Protein 6X07 (pdb70)

Nearest PDB structures (foldseek):
  6x07-assembly1_A  TM=1.002E+00  e=2.097E-75  Saccharomyces cerevisiae S288C
  7wot-assembly1_A  TM=8.980E-01  e=7.585E-64  Saccharomyces cerevisiae
  7wot-assembly1_M  TM=8.980E-01  e=8.504E-64  Saccharomyces cerevisiae
  8tj5-assembly1_S  TM=9.372E-01  e=3.210E-60  Saccharomyces cerevisiae
  8tj5-assembly1_T  TM=8.431E-01  e=2.715E-59  Saccharomyces cerevisiae

B-factor: mean 72.87, std 22.34, range [26.76, 149.74]

Organism: Saccharomyces cerevisiae (strain ATCC 204508 / S288c) (NCBI:txid559292)

GO terms:
  GO:0005643 nuclear pore (C, IDA)
  GO:0044612 nuclear pore linkers (C, IDA)
  GO:0044615 nuclear pore nuclear basket (C, IDA)
  GO:0017056 structural constituent of nuclear pore (F, IMP)
  GO:0006606 protein import into nucleus (P, IMP)
  GO:0006999 nuclear pore organization (P, IMP)
  GO:0000055 ribosomal large subunit export from nucleus (P, IMP)
  GO:0005515 protein binding (F, IPI)

Radius of gyration: 43.22 Å; Cα contacts (8 Å, |Δi|>4): 1009; chains: 2; bounding box: 65×72×136 Å

Solvent-accessible surface area: 33666 Å² total; per-residue (Å²): 149,37,61,0,64,103,68,139,80,45,70,59,39,0,88,82,13,6,55,11,0,70,88,21,0,36,17,54,63,78,143,50,149,55,51,8,5,77,66,1,12,73,65,7,61,101,45,107,50,92,96,42,46,12,2,36,33,0,4,113,1,2,50,39,4,41,120,41,107,60,68,42,18,76,12,0,19,102,13,0,23,98,52,19,44,50,101,1,64,130,86,178,119,61,30,76,12,0,80,40,20,3,68,86,43,7,49,113,102,108,152,46,57,117,31,85,77,21,50,55,46,148,44,34,4,2,0,0,2,0,1,5,0,4,4,5,32,22,28,171,64,0,25,92,8,0,57,120,18,42,101,76,8,81,71,58,17,77,39,0,15,70,5,0,105,27,8,16,98,55,103,86,53,22,19,75,82,71,72,12,78,126,0,34,65,30,2,68,127,102,9,96,86,46,185,66,23,4,17,0,36,40,0,0,2,6,5,7,6,33,0,25,4,102,48,56,54,8,98,49,0,27,106,45,48,33,12,37,1,0,0,12,1,22,0,14,36,122,80,138,45,22,83,65,61,142,151,34,147,8,18,33,99,55,0,30,93,58,0,85,80,77,12,72,104,132,6,90,100,12,17,0,4,0,1,2,5,0,11,25,18,44,72,0,1,79,38,0,56,105,53,27,64,12,20,0,1,1,0,0,0,1,0,6,44,42,93,24,111,124,180,9,10,51,3,0,16,100,7,0,102,36,0,15,128,64,23,18,124,21,0,0,6,0,3,3,0,2,18,36,70,86,19,140,60,6,42,60,86,2,39,76,18,4,78,70,1,0,30,76,14,76,67,11,61,45,0,0,2,86,18,15,95,113,15,62,80,100,62,3,12,8,50,89,19,52,87,17,12,71,46,112,81,67,104,31,10,81,51,2,1,23,45,2,0,109,91,0,38,136,70,51,58,72,86,38,0,4,28,0,8,10,3,2,105,38,26,18,7,0,0,8,13,1,1,55,21,1,0,72,22,3,34,68,35,92,35,113,95,83,32,59,24,147,141,64,66,31,76,75,14,22,2,41,8,0,96,41,1,12,85,24,1,28,143,62,86,48,22,9,134,63,5,4,75,55,6,51,92,15,0,90,37,0,15,77,5,2,41,1,6,49,32,35,85,86,134,83,38,131,89,0,18,73,62,1,92,153,17,101,18,7,1,16,74,72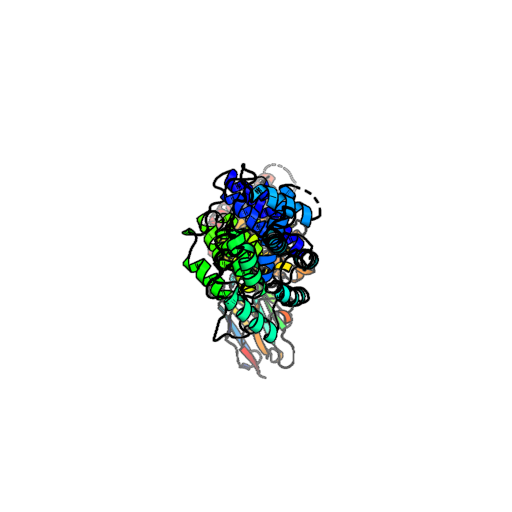,95,103,16,2,130,116,30,8,120,40,10,84,123,41,8,80,19,2,40,93,3,0,13,27,1,0,30,2,0,0,17,0,0,14,46,15,7,111,106,55,82,122,151,68,112,59,74,40,111,74,15,95,68,24,86,59,17,1,154,8,0,14,59,1,0,25,98,0,28,174,139,16,85,182,68,7,54,50,54,0,65,98,36,39,114,66,42,93,107,11,81,14,69,34,32,26,86,44,62,41,55,24,68,36,132,0,34,0,50,16,59,73,46,69,3,38,18,64,2,0,0,0,0,14,62,32,116,89,59,155,56,76,63,0,1,2,4,1,20,6,28,12,39,60,62,30,138,64,0,58,87,63,6,73,3,42,35,69,58,98,58,55,31,0,12,0,61,7,56,61,12,35,75,90,12,36,1,22,1,27,0,4,35,30,24,51,60,46,96,75,26,94,64,60,14,174,19,18,99,8,51,15,65,125

Foldseek 3Di:
DDFQVPDPVSVVVVVVLLVLLVVVLVCVVVVHDDDSLVSLLVVLVVDDDLVSVLLNVLSVLLVQCPPPPDDLLVSLLQSQLQVLLVVLVVVDVSLVSVQVVCQPPQADPVSHGVFALQDADPNGSLLSSLQNCVSNVNLVVSLVSCVVCLVPPPVLCNVVSVLSVQLSPDDQSAGDPVSLVVLLVSCVPDPVPHDSHDLSNNLVSCLSNVHPVVDQDSPSPQPDPSSSLNSLSSNADDPVPDPCVVVHHHHLVNVVVVLVVVPCVPQPSCNLVSCVSSLVQVVSLVVVVVPDLVSSLVSVLSCLLVLSDVDNQCSLLVVCVSCLQVPVLSNLSSLLSQCSNVDPCSLVSSLVSLLCSCLPNVPCCQAAFFADLLRDTDGHSVVVSVVSSPDPDVVSSLVSLVVSLVVCVVVVVLLSNLGSCSSNLVLQVNLVSLLQVLLCCLLPPDLLDQQDDPPDACRPRSLSVLVSSLVNACPPCVRVVNHDPVSNVSSVLSNLVNVLSVCLNVLVLVVSLVSLVVSVQAQLDAQCSLVVNLVCLVVDDPSVNSNVLVSLLSLLVSLLVVLVVCVVDDDVSVVVNVSSLRSLVSRLSSCVSCVVVYPVCSNVSSVVSNVSD/DAWAKDWADEEAAQAKIKIKIQDDDDQLLQFWKFKWWAAVPRGIDTAKIAGSVGDIDGDPVQPPFKDWGADNVRSMIMIIGGNDDQVRFGFMWMGTDDPDVVPPPDTYDTDGHGYDD

Structure (mmCIF, N/CA/C/O backbone):
data_6X07
#
_entry.id   6X07
#
_cell.length_a   48.126
_cell.length_b   79.653
_cell.length_c   283.515
_cell.angle_alpha   90.000
_cell.angle_beta   90.000
_cell.angle_gamma   90.000
#
_symmetry.space_group_name_H-M   'P 21 21 21'
#
loop_
_entity.id
_entity.type
_entity.pdbx_description
1 polymer 'Nucleoporin NIC96'
2 polymer VHH-SAN12
3 water water
#
loop_
_atom_site.group_PDB
_atom_site.id
_atom_site.type_symbol
_atom_site.label_atom_id
_atom_site.label_alt_id
_atom_site.label_comp_id
_atom_site.label_asym_id
_atom_site.label_entity_id
_atom_site.label_seq_id
_atom_site.pdbx_PDB_ins_code
_atom_site.Cartn_x
_atom_site.Cartn_y
_atom_site.Cartn_z
_atom_site.occupancy
_atom_site.B_iso_or_equiv
_atom_site.auth_seq_id
_atom_site.auth_comp_id
_atom_site.auth_asym_id
_atom_site.auth_atom_id
_atom_site.pdbx_PDB_model_num
ATOM 1 N N . ARG A 1 29 ? 8.33076 15.79711 72.73963 1.000 107.94343 199 ARG A N 1
ATOM 2 C CA . ARG A 1 29 ? 8.82179 17.15110 72.49262 1.000 114.21697 199 ARG A CA 1
ATOM 3 C C . ARG A 1 29 ? 7.68381 18.17012 72.59364 1.000 115.52721 199 ARG A C 1
ATOM 4 O O . ARG A 1 29 ? 7.87284 19.36412 72.34664 1.000 118.55692 199 ARG A O 1
ATOM 6 N N . LEU A 1 30 ? 6.50081 17.68615 72.95466 1.000 113.77372 200 LEU A N 1
ATOM 7 C CA . LEU A 1 30 ? 5.32483 18.53118 73.10568 1.000 110.56825 200 LEU A CA 1
ATOM 8 C C . LEU A 1 30 ? 5.26087 19.09918 74.52468 1.000 106.98299 200 LEU A C 1
ATOM 9 O O . LEU A 1 30 ? 5.49786 18.38318 75.49868 1.000 104.42628 200 LEU A O 1
ATOM 14 N N . ASN A 1 31 ? 4.95890 20.39619 74.63268 1.000 107.51583 201 ASN A N 1
ATOM 15 C CA . ASN A 1 31 ? 4.80793 21.07519 75.91969 1.000 103.14980 201 ASN A CA 1
ATOM 16 C C . ASN A 1 31 ? 3.44895 21.76122 75.93671 1.000 105.01486 201 ASN A C 1
ATOM 17 O O . ASN A 1 31 ? 3.27497 22.82223 75.32571 1.000 108.91592 201 ASN A O 1
ATOM 22 N N . VAL A 1 32 ? 2.49795 21.16325 76.65472 1.000 100.55271 202 VAL A N 1
ATOM 23 C CA . VAL A 1 32 ? 1.12096 21.63428 76.64874 1.000 99.55407 202 VAL A CA 1
ATOM 24 C C . VAL A 1 32 ? 0.96600 23.04528 77.21375 1.000 100.19625 202 VAL A C 1
ATOM 25 O O . VAL A 1 32 ? 0.03401 23.76530 76.83676 1.000 103.91020 202 VAL A O 1
ATOM 29 N N . ASN A 1 33 ? 1.87102 23.49026 78.07773 1.000 105.34142 203 ASN A N 1
ATOM 30 C CA . ASN A 1 33 ? 1.68607 24.76127 78.76073 1.000 105.12627 203 ASN A CA 1
ATOM 31 C C . ASN A 1 33 ? 2.29208 25.95125 78.01672 1.000 109.26920 203 ASN A C 1
ATOM 32 O O . ASN A 1 33 ? 2.32612 27.05225 78.57972 1.000 114.13370 203 ASN A O 1
ATOM 37 N N . GLU A 1 34 ? 2.74506 25.77424 76.76572 1.000 111.13666 204 GLU A N 1
ATOM 38 C CA . GLU A 1 34 ? 3.54207 26.81822 76.12170 1.000 113.48567 204 GLU A CA 1
ATOM 39 C C . GLU A 1 34 ? 2.71809 27.87624 75.40172 1.000 116.36744 204 GLU A C 1
ATOM 40 O O . GLU A 1 34 ? 3.30710 28.83923 74.91071 1.000 119.41823 204 GLU A O 1
ATOM 46 N N . ASN A 1 35 ? 1.39608 27.74027 75.32574 1.000 114.45660 205 ASN A N 1
ATOM 47 C CA . ASN A 1 35 ? 0.58110 28.86529 74.88075 1.000 117.51249 205 ASN A CA 1
ATOM 48 C C . ASN A 1 35 ? -0.88490 28.58133 75.16177 1.000 119.08708 205 ASN A C 1
ATOM 49 O O . ASN A 1 35 ? -1.29293 27.42633 75.31978 1.000 118.43147 205 ASN A O 1
ATOM 54 N N . ASN A 1 36 ? -1.66887 29.66634 75.20678 1.000 120.48709 206 ASN A N 1
ATOM 55 C CA . ASN A 1 36 ? -3.11387 29.58038 75.40881 1.000 122.43654 206 ASN A CA 1
ATOM 56 C C . ASN A 1 36 ? -3.75691 28.56239 74.47582 1.000 119.35410 206 ASN A C 1
ATOM 57 O O . ASN A 1 36 ? -4.53693 27.70941 74.91183 1.000 115.70949 206 ASN A O 1
ATOM 62 N N . ILE A 1 37 ? -3.44893 28.65438 73.17981 1.000 124.49187 207 ILE A N 1
ATOM 63 C CA . ILE A 1 37 ? -4.02497 27.73440 72.20182 1.000 123.95787 207 ILE A CA 1
ATOM 64 C C . ILE A 1 37 ? -3.65500 26.29939 72.54982 1.000 121.64375 207 ILE A C 1
ATOM 65 O O . ILE A 1 37 ? -4.52601 25.43941 72.71983 1.000 123.48964 207 ILE A O 1
ATOM 67 N N . LEU A 1 38 ? -2.35700 26.02636 72.68880 1.000 116.06206 208 LEU A N 1
ATOM 68 C CA . LEU A 1 38 ? -1.90003 24.68135 73.00679 1.000 113.33669 208 LEU A CA 1
ATOM 69 C C . LEU A 1 38 ? -2.27002 24.23536 74.41980 1.000 109.73172 208 LEU A C 1
ATOM 70 O O . LEU A 1 38 ? -2.22404 23.03036 74.68380 1.000 101.77453 208 LEU A O 1
ATOM 75 N N . ARG A 1 39 ? -2.68998 25.14637 75.31280 1.000 107.51404 209 ARG A N 1
ATOM 76 C CA . ARG A 1 39 ? -3.19197 24.76338 76.63281 1.000 106.86095 209 ARG A CA 1
ATOM 77 C C . ARG A 1 39 ? -4.71297 24.58542 76.66783 1.000 106.63165 209 ARG A C 1
ATOM 78 O O . ARG A 1 39 ? -5.21398 23.78143 77.46884 1.000 104.63929 209 ARG A O 1
ATOM 86 N N . GLU A 1 40 ? -5.45397 25.25943 75.77685 1.000 108.98109 210 GLU A N 1
ATOM 87 C CA . GLU A 1 40 ? -6.91797 25.19247 75.79687 1.000 109.59648 210 GLU A CA 1
ATOM 88 C C . GLU A 1 40 ? -7.45101 23.87548 75.22788 1.000 106.35372 210 GLU A C 1
ATOM 89 O O . GLU A 1 40 ? -8.45502 23.34150 75.71389 1.000 105.54668 210 GLU A O 1
ATOM 91 N N . LYS A 1 41 ? -6.82604 23.34046 74.18187 1.000 104.62705 211 LYS A N 1
ATOM 92 C CA . LYS A 1 41 ? -7.28108 22.04948 73.66388 1.000 101.52268 211 LYS A CA 1
ATOM 93 C C . LYS A 1 41 ? -6.90409 20.90947 74.60587 1.000 98.44645 211 LYS A C 1
ATOM 94 O O . LYS A 1 41 ? -7.65311 19.93148 74.72688 1.000 96.49801 211 LYS A O 1
ATOM 96 N N . PHE A 1 42 ? -5.76408 21.03044 75.29385 1.000 101.13204 212 PHE A N 1
ATOM 97 C CA . PHE A 1 42 ? -5.34609 19.99643 76.23485 1.000 95.34056 212 PHE A CA 1
ATOM 98 C C . PHE A 1 42 ? -6.41008 19.75846 77.29286 1.000 95.32749 212 PHE A C 1
ATOM 99 O O . PHE A 1 42 ? -6.81310 18.61647 77.53287 1.000 92.95048 212 PHE A O 1
ATOM 107 N N . GLU A 1 43 ? -6.89604 20.82447 77.92887 1.000 98.14412 213 GLU A N 1
ATOM 108 C CA . GLU A 1 43 ? -7.93803 20.62149 78.92789 1.000 99.79592 213 GLU A CA 1
ATOM 109 C C . GLU A 1 43 ? -9.24605 20.21252 78.26191 1.000 98.34940 213 GLU A C 1
ATOM 110 O O . GLU A 1 43 ? -9.98406 19.37454 78.79592 1.000 98.38937 213 GLU A O 1
ATOM 116 N N . ASN A 1 44 ? -9.53406 20.75753 77.07791 1.000 99.80890 214 ASN A N 1
ATOM 117 C CA . ASN A 1 44 ? -10.69808 20.28556 76.33593 1.000 99.49321 214 ASN A CA 1
ATOM 118 C C . ASN A 1 44 ? -10.57612 18.80755 76.00093 1.000 95.90771 214 ASN A C 1
ATOM 119 O O . ASN A 1 44 ? -11.55413 18.05958 76.11994 1.000 97.26899 214 ASN A O 1
ATOM 124 N N . TYR A 1 45 ? -9.38513 18.35653 75.59591 1.000 93.98628 215 TYR A N 1
ATOM 125 C CA . TYR A 1 45 ? -9.19217 16.92852 75.33791 1.000 90.68781 215 TYR A CA 1
ATOM 126 C C . TYR A 1 45 ? -9.18917 16.13252 76.63791 1.000 89.13579 215 TYR A C 1
ATOM 127 O O . TYR A 1 45 ? -9.83819 15.08454 76.74392 1.000 87.48955 215 TYR A O 1
ATOM 136 N N . ALA A 1 46 ? -8.45814 16.62150 77.64090 1.000 89.72048 216 ALA A N 1
ATOM 137 C CA . ALA A 1 46 ? -8.43314 15.95950 78.93590 1.000 88.42061 216 ALA A CA 1
ATOM 138 C C . ALA A 1 46 ? -9.82813 15.84854 79.53992 1.000 89.35570 216 ALA A C 1
ATOM 139 O O . ALA A 1 46 ? -10.12314 14.87554 80.23992 1.000 90.57907 216 ALA A O 1
ATOM 141 N N . ARG A 1 47 ? -10.70311 16.81956 79.27793 1.000 92.06466 217 ARG A N 1
ATOM 142 C CA . ARG A 1 47 ? -12.05211 16.72759 79.82295 1.000 93.17499 217 ARG A CA 1
ATOM 143 C C . ARG A 1 47 ? -12.86614 15.62961 79.13997 1.000 92.06769 217 ARG A C 1
ATOM 144 O O . ARG A 1 47 ? -13.70415 14.98963 79.78698 1.000 94.76913 217 ARG A O 1
ATOM 146 N N . ILE A 1 48 ? -12.64017 15.39260 77.84496 1.000 90.60823 218 ILE A N 1
ATOM 147 C CA . ILE A 1 48 ? -13.27021 14.24062 77.20697 1.000 92.13873 218 ILE A CA 1
ATOM 148 C C . ILE A 1 48 ? -12.71523 12.95660 77.78997 1.000 88.52090 218 ILE A C 1
ATOM 149 O O . ILE A 1 48 ? -13.46724 12.06562 78.20598 1.000 88.63688 218 ILE A O 1
ATOM 154 N N . VAL A 1 49 ? -11.38623 12.82357 77.78594 1.000 88.06769 219 VAL A N 1
ATOM 155 C CA . VAL A 1 49 ? -10.74225 11.68256 78.42493 1.000 89.75519 219 VAL A CA 1
ATOM 156 C C . VAL A 1 49 ? -11.28223 11.47757 79.83594 1.000 87.57217 219 VAL A C 1
ATOM 157 O O . VAL A 1 49 ? -11.47725 10.33458 80.27395 1.000 84.78885 219 VAL A O 1
ATOM 161 N N . PHE A 1 50 ? -11.60619 12.57358 80.53595 1.000 87.70673 220 PHE A N 1
ATOM 162 C CA . PHE A 1 50 ? -12.10117 12.47859 81.90896 1.000 91.15963 220 PHE A CA 1
ATOM 163 C C . PHE A 1 50 ? -13.49819 11.85863 81.96998 1.000 95.11781 220 PHE A C 1
ATOM 164 O O . PHE A 1 50 ? -13.75220 10.98263 82.80498 1.000 91.34191 220 PHE A O 1
ATOM 172 N N . GLN A 1 51 ? -14.43019 12.28265 81.10599 1.000 101.98001 221 GLN A N 1
ATOM 173 C CA . GLN A 1 51 ? -15.75020 11.67068 81.22501 1.000 103.01538 221 GLN A CA 1
ATOM 174 C C . GLN A 1 51 ? -15.79225 10.30768 80.55101 1.000 97.98600 221 GLN A C 1
ATOM 175 O O . GLN A 1 51 ? -16.67226 9.49570 80.86203 1.000 99.66556 221 GLN A O 1
ATOM 181 N N . PHE A 1 52 ? -14.84027 10.02866 79.65800 1.000 94.41354 222 PHE A N 1
ATOM 182 C CA . PHE A 1 52 ? -14.66131 8.66265 79.18000 1.000 92.68046 222 PHE A CA 1
ATOM 183 C C . PHE A 1 52 ? -14.36231 7.72364 80.34499 1.000 92.79641 222 PHE A C 1
ATOM 184 O O . PHE A 1 52 ? -14.99333 6.66966 80.49400 1.000 92.23164 222 PHE A O 1
ATOM 192 N N . ASN A 1 53 ? -13.38529 8.08562 81.17698 1.000 92.15408 223 ASN A N 1
ATOM 193 C CA . ASN A 1 53 ? -13.10429 7.28062 82.36297 1.000 89.99802 223 ASN A CA 1
ATOM 194 C C . ASN A 1 53 ? -14.32828 7.19765 83.25899 1.000 92.34681 223 ASN A C 1
ATOM 195 O O . ASN A 1 53 ? -14.61529 6.14065 83.83200 1.000 94.15917 223 ASN A O 1
ATOM 200 N N . ASN A 1 54 ? -15.07325 8.29566 83.37200 1.000 92.81912 224 ASN A N 1
ATOM 201 C CA . ASN A 1 54 ? -16.27624 8.29869 84.19402 1.000 90.96812 224 ASN A CA 1
ATOM 202 C C . ASN A 1 54 ? -17.28227 7.25771 83.71004 1.000 97.45321 224 ASN A C 1
ATOM 203 O O . ASN A 1 54 ? -17.82627 6.48673 84.50605 1.000 98.52512 224 ASN A O 1
ATOM 208 N N . SER A 1 55 ? -17.52629 7.19672 82.40204 1.000 98.85683 225 SER A N 1
ATOM 209 C CA . SER A 1 55 ? -18.45032 6.18374 81.90606 1.000 104.46037 225 SER A CA 1
ATOM 210 C C . SER A 1 55 ? -17.80735 4.79673 81.93505 1.000 105.63091 225 SER A C 1
ATOM 211 O O . SER A 1 55 ? -18.48337 3.80074 82.23206 1.000 108.24568 225 SER A O 1
ATOM 214 N N . ARG A 1 56 ? -16.50436 4.71370 81.62403 1.000 99.67138 226 ARG A N 1
ATOM 215 C CA . ARG A 1 56 ? -15.74239 3.48568 81.85202 1.000 97.84895 226 ARG A CA 1
ATOM 216 C C . ARG A 1 56 ? -16.04938 2.89369 83.22202 1.000 103.99471 226 ARG A C 1
ATOM 217 O O . ARG A 1 56 ? -16.40940 1.71769 83.34203 1.000 107.98764 226 ARG A O 1
ATOM 225 N N . GLN A 1 57 ? -15.88434 3.69768 84.27702 1.000 105.20063 227 GLN A N 1
ATOM 226 C CA . GLN A 1 57 ? -16.15833 3.23169 85.63302 1.000 110.00060 227 GLN A CA 1
ATOM 227 C C . GLN A 1 57 ? -17.65034 2.99872 85.83505 1.000 111.95873 227 GLN A C 1
ATOM 228 O O . GLN A 1 57 ? -18.06535 1.93473 86.30905 1.000 110.84627 227 GLN A O 1
ATOM 234 N N . ALA A 1 58 ? -18.47932 3.97974 85.45906 1.000 111.29983 228 ALA A N 1
ATOM 235 C CA . ALA A 1 58 ? -19.93132 3.89478 85.59608 1.000 112.87545 228 ALA A CA 1
ATOM 236 C C . ALA A 1 58 ? -20.57236 2.92079 84.61509 1.000 115.90786 228 ALA A C 1
ATOM 237 O O . ALA A 1 58 ? -21.80736 2.84982 84.57511 1.000 120.00650 228 ALA A O 1
ATOM 239 N N . ASN A 1 59 ? -19.78239 2.19177 83.82208 1.000 116.49598 229 ASN A N 1
ATOM 240 C CA . ASN A 1 59 ? -20.29342 1.17379 82.90309 1.000 118.78854 229 ASN A CA 1
ATOM 241 C C . ASN A 1 59 ? -21.25343 1.77581 81.88310 1.000 121.14913 229 ASN A C 1
ATOM 242 O O . ASN A 1 59 ? -22.23145 1.13583 81.49212 1.000 123.73809 229 ASN A O 1
ATOM 247 N N . GLY A 1 60 ? -20.96740 2.99980 81.44510 1.000 121.62516 230 GLY A N 1
ATOM 248 C CA . GLY A 1 60 ? -21.91740 3.81182 80.71011 1.000 124.03906 230 GLY A CA 1
ATOM 249 C C . GLY A 1 60 ? -21.80442 3.70982 79.20311 1.000 125.08472 230 GLY A C 1
ATOM 250 O O . GLY A 1 60 ? -21.23345 2.76781 78.65010 1.000 124.23400 230 GLY A O 1
ATOM 251 N N . ASN A 1 61 ? -22.33741 4.73983 78.53312 1.000 129.91236 231 ASN A N 1
ATOM 252 C CA . ASN A 1 61 ? -22.61443 4.71784 77.09912 1.000 128.87279 231 ASN A CA 1
ATOM 253 C C . ASN A 1 61 ? -21.80842 5.75982 76.33011 1.000 126.22682 231 ASN A C 1
ATOM 254 O O . ASN A 1 61 ? -21.94444 5.86082 75.10611 1.000 128.65647 231 ASN A O 1
ATOM 259 N N . PHE A 1 62 ? -20.95839 6.50380 77.03010 1.000 119.26068 232 PHE A N 1
ATOM 260 C CA . PHE A 1 62 ? -20.22337 7.61878 76.45109 1.000 111.89579 232 PHE A CA 1
ATOM 261 C C . PHE A 1 62 ? -19.47540 7.17376 75.20207 1.000 107.10900 232 PHE A C 1
ATOM 262 O O . PHE A 1 62 ? -18.93943 6.06375 75.14307 1.000 107.38003 232 PHE A O 1
ATOM 270 N N . ASP A 1 63 ? -19.48140 8.01876 74.17707 1.000 105.12124 233 ASP A N 1
ATOM 271 C CA . ASP A 1 63 ? -18.77743 7.70675 72.93806 1.000 99.89889 233 ASP A CA 1
ATOM 272 C C . ASP A 1 63 ? -17.80041 8.82672 72.61805 1.000 93.52497 233 ASP A C 1
ATOM 273 O O . ASP A 1 63 ? -18.20239 9.93273 72.23905 1.000 93.09047 233 ASP A O 1
ATOM 278 N N . ILE A 1 64 ? -16.51741 8.50169 72.73303 1.000 91.53367 234 ILE A N 1
ATOM 279 C CA . ILE A 1 64 ? -15.45239 9.48067 72.59101 1.000 90.80706 234 ILE A CA 1
ATOM 280 C C . ILE A 1 64 ? -15.40940 10.04067 71.17701 1.000 92.49289 234 ILE A C 1
ATOM 281 O O . ILE A 1 64 ? -15.15438 11.23666 70.97700 1.000 91.00573 234 ILE A O 1
ATOM 286 N N . ALA A 1 65 ? -15.66544 9.19367 70.17201 1.000 95.71529 235 ALA A N 1
ATOM 287 C CA . ALA A 1 65 ? -15.57445 9.65067 68.79301 1.000 89.88328 235 ALA A CA 1
ATOM 288 C C . ALA A 1 65 ? -16.48442 10.84469 68.56703 1.000 92.24099 235 ALA A C 1
ATOM 289 O O . ALA A 1 65 ? -16.05441 11.87868 68.03902 1.000 91.28159 235 ALA A O 1
ATOM 291 N N . ASN A 1 66 ? -17.74142 10.73672 68.99705 1.000 90.99612 236 ASN A N 1
ATOM 292 C CA . ASN A 1 66 ? -18.66240 11.81774 68.70106 1.000 96.64251 236 ASN A CA 1
ATOM 293 C C . ASN A 1 66 ? -18.37436 13.04973 69.53505 1.000 99.21314 236 ASN A C 1
ATOM 294 O O . ASN A 1 66 ? -18.77034 14.15374 69.14406 1.000 100.80284 236 ASN A O 1
ATOM 299 N N . GLU A 1 67 ? -17.66634 12.89572 70.65504 1.000 97.25084 237 GLU A N 1
ATOM 300 C CA . GLU A 1 67 ? -17.19830 14.06871 71.38104 1.000 98.70941 237 GLU A CA 1
ATOM 301 C C . GLU A 1 67 ? -16.09630 14.78068 70.60502 1.000 97.11236 237 GLU A C 1
ATOM 302 O O . GLU A 1 67 ? -16.11227 16.00768 70.46702 1.000 99.06597 237 GLU A O 1
ATOM 308 N N . PHE A 1 68 ? -15.14032 14.02366 70.06400 1.000 94.25027 238 PHE A N 1
ATOM 309 C CA . PHE A 1 68 ? -14.13232 14.64063 69.21299 1.000 93.34269 238 PHE A CA 1
ATOM 310 C C . PHE A 1 68 ? -14.73633 15.09965 67.89700 1.000 100.19339 238 PHE A C 1
ATOM 311 O O . PHE A 1 68 ? -14.24932 16.06264 67.29299 1.000 101.32820 238 PHE A O 1
ATOM 319 N N . ILE A 1 69 ? -15.78336 14.41467 67.43401 1.000 97.99292 239 ILE A N 1
ATOM 320 C CA . ILE A 1 69 ? -16.50536 14.87869 66.25802 1.000 105.69686 239 ILE A CA 1
ATOM 321 C C . ILE A 1 69 ? -17.07933 16.27070 66.51103 1.000 109.83702 239 ILE A C 1
ATOM 322 O O . ILE A 1 69 ? -16.97032 17.16570 65.66303 1.000 108.26346 239 ILE A O 1
ATOM 324 N N . SER A 1 70 ? -17.66130 16.48372 67.69804 1.000 111.10298 240 SER A N 1
ATOM 325 C CA . SER A 1 70 ? -18.24427 17.77973 68.04305 1.000 113.10649 240 SER A CA 1
ATOM 326 C C . SER A 1 70 ? -17.18324 18.87371 68.10903 1.000 114.52224 240 SER A C 1
ATOM 327 O O . SER A 1 70 ? -17.37722 19.96671 67.56504 1.000 120.40684 240 SER A O 1
ATOM 330 N N . ILE A 1 71 ? -16.05824 18.60368 68.76702 1.000 110.01756 241 ILE A N 1
ATOM 331 C CA . ILE A 1 71 ? -15.03821 19.62966 68.93400 1.000 109.87952 241 ILE A CA 1
ATOM 332 C C . ILE A 1 71 ? -14.27922 19.87164 67.63099 1.000 112.01178 241 ILE A C 1
ATOM 333 O O . ILE A 1 71 ? -13.94720 21.01463 67.29898 1.000 117.37183 241 ILE A O 1
ATOM 338 N N . LEU A 1 72 ? -14.01526 18.81763 66.85298 1.000 112.00312 242 LEU A N 1
ATOM 339 C CA . LEU A 1 72 ? -13.18628 18.98961 65.66197 1.000 112.56390 242 LEU A CA 1
ATOM 340 C C . LEU A 1 72 ? -13.93128 19.62563 64.49198 1.000 116.76567 242 LEU A C 1
ATOM 341 O O . LEU A 1 72 ? -13.28928 20.17961 63.59097 1.000 116.42541 242 LEU A O 1
ATOM 346 N N . SER A 1 73 ? -15.26328 19.55866 64.48200 1.000 117.45985 243 SER A N 1
ATOM 347 C CA . SER A 1 73 ? -16.01829 20.11368 63.36301 1.000 119.74379 243 SER A CA 1
ATOM 348 C C . SER A 1 73 ? -15.95325 21.63868 63.34501 1.000 131.19833 243 SER A C 1
ATOM 349 O O . SER A 1 73 ? -15.90825 22.25067 62.26901 1.000 137.35995 243 SER A O 1
ATOM 352 N N . SER A 1 74 ? -15.94722 22.26868 64.52401 1.000 133.73724 244 SER A N 1
ATOM 353 C CA . SER A 1 74 ? -15.91618 23.72767 64.58801 1.000 141.77200 244 SER A CA 1
ATOM 354 C C . SER A 1 74 ? -14.58018 24.28064 64.10099 1.000 146.33729 244 SER A C 1
ATOM 355 O O . SER A 1 74 ? -14.54517 25.25664 63.34199 1.000 149.73516 244 SER A O 1
ATOM 358 N N . ALA A 1 75 ? -13.47218 23.67762 64.53197 1.000 143.13513 245 ALA A N 1
ATOM 359 C CA . ALA A 1 75 ? -12.15718 24.07959 64.06195 1.000 138.65967 245 ALA A CA 1
ATOM 360 C C . ALA A 1 75 ? -12.02921 23.79058 62.57195 1.000 139.05465 245 ALA A C 1
ATOM 361 O O . ALA A 1 75 ? -12.89024 23.15360 61.95996 1.000 144.22227 245 ALA A O 1
ATOM 363 N N . ASN A 1 76 ? -10.93421 24.26456 61.97493 1.000 132.24565 246 ASN A N 1
ATOM 364 C CA . ASN A 1 76 ? -10.59524 23.82355 60.62693 1.000 130.35444 246 ASN A CA 1
ATOM 365 C C . ASN A 1 76 ? -9.14624 24.09851 60.24390 1.000 125.51506 246 ASN A C 1
ATOM 366 O O . ASN A 1 76 ? -8.28322 24.29149 61.10789 1.000 119.75198 246 ASN A O 1
ATOM 371 N N . GLY A 1 77 ? -8.89726 24.14551 58.93890 1.000 126.79234 247 GLY A N 1
ATOM 372 C CA . GLY A 1 77 ? -7.63028 23.77348 58.35288 1.000 118.89838 247 GLY A CA 1
ATOM 373 C C . GLY A 1 77 ? -7.68032 22.35548 57.81188 1.000 113.39764 247 GLY A C 1
ATOM 374 O O . GLY A 1 77 ? -8.58733 21.57350 58.11490 1.000 110.03899 247 GLY A O 1
ATOM 375 N N . THR A 1 78 ? -6.68434 22.00845 56.99487 1.000 114.16954 248 THR A N 1
ATOM 376 C CA . THR A 1 78 ? -6.74838 20.72946 56.29287 1.000 112.00190 248 THR A CA 1
ATOM 377 C C . THR A 1 78 ? -6.55540 19.55545 57.25187 1.000 103.07096 248 THR A C 1
ATOM 378 O O . THR A 1 78 ? -7.32042 18.58347 57.21588 1.000 98.73343 248 THR A O 1
ATOM 382 N N . ARG A 1 79 ? -5.54738 19.62843 58.12885 1.000 103.97076 249 ARG A N 1
ATOM 383 C CA . ARG A 1 79 ? -5.31539 18.53142 59.06585 1.000 100.22715 249 ARG A CA 1
ATOM 384 C C . ARG A 1 79 ? -6.50938 18.31045 59.98187 1.000 95.70439 249 ARG A C 1
ATOM 385 O O . ARG A 1 79 ? -6.82740 17.16746 60.31487 1.000 95.46603 249 ARG A O 1
ATOM 393 N N . ASN A 1 80 ? -7.19935 19.37647 60.37888 1.000 99.12945 250 ASN A N 1
ATOM 394 C CA . ASN A 1 80 ? -8.36234 19.19850 61.23989 1.000 97.77739 250 ASN A CA 1
ATOM 395 C C . ASN A 1 80 ? -9.47937 18.45652 60.50791 1.000 98.46420 250 ASN A C 1
ATOM 396 O O . ASN A 1 80 ? -10.04938 17.49854 61.04292 1.000 94.49616 250 ASN A O 1
ATOM 401 N N . ALA A 1 81 ? -9.79338 18.86853 59.27492 1.000 97.02314 251 ALA A N 1
ATOM 402 C CA . ALA A 1 81 ? -10.74741 18.10755 58.46893 1.000 96.38542 251 ALA A CA 1
ATOM 403 C C . ALA A 1 81 ? -10.29445 16.65654 58.31893 1.000 92.86637 251 ALA A C 1
ATOM 404 O O . ALA A 1 81 ? -11.07547 15.71856 58.51394 1.000 90.95792 251 ALA A O 1
ATOM 406 N N . GLN A 1 82 ? -9.02446 16.46351 57.96891 1.000 90.57925 252 GLN A N 1
ATOM 407 C CA . GLN A 1 82 ? -8.41249 15.14450 57.98890 1.000 89.01051 252 GLN A CA 1
ATOM 408 C C . GLN A 1 82 ? -8.70948 14.41150 59.29590 1.000 89.69105 252 GLN A C 1
ATOM 409 O O . GLN A 1 82 ? -9.27051 13.30752 59.29591 1.000 82.65088 252 GLN A O 1
ATOM 415 N N . LEU A 1 83 ? -8.35445 15.02950 60.43190 1.000 89.99803 253 LEU A N 1
ATOM 416 C CA . LEU A 1 83 ? -8.60445 14.40750 61.72690 1.000 89.19981 253 LEU A CA 1
ATOM 417 C C . LEU A 1 83 ? -10.09745 14.23554 61.97292 1.000 88.80479 253 LEU A C 1
ATOM 418 O O . LEU A 1 83 ? -10.53646 13.20355 62.49193 1.000 85.47635 253 LEU A O 1
ATOM 423 N N . LEU A 1 84 ? -10.89543 15.22856 61.57894 1.000 90.49943 254 LEU A N 1
ATOM 424 C CA . LEU A 1 84 ? -12.33843 15.14759 61.78296 1.000 90.07097 254 LEU A CA 1
ATOM 425 C C . LEU A 1 84 ? -12.94147 13.94860 61.05097 1.000 86.51344 254 LEU A C 1
ATOM 426 O O . LEU A 1 84 ? -13.76448 13.21462 61.61398 1.000 87.39667 254 LEU A O 1
ATOM 431 N N . GLU A 1 85 ? -12.55349 13.73259 59.79196 1.000 85.19047 255 GLU A N 1
ATOM 432 C CA . GLU A 1 85 ? -13.09553 12.58361 59.07597 1.000 81.14844 255 GLU A CA 1
ATOM 433 C C . GLU A 1 85 ? -12.59855 11.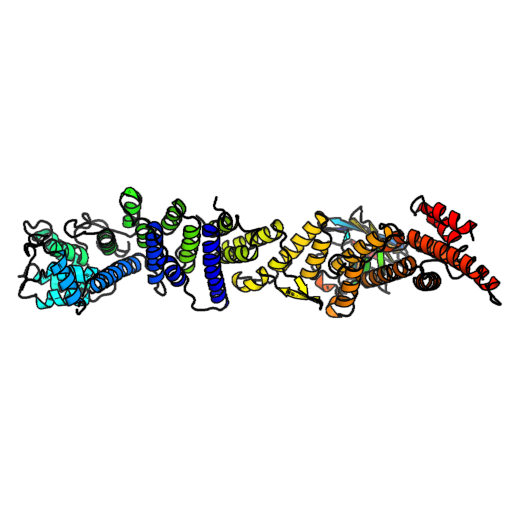27559 59.67496 1.000 80.90786 255 GLU A C 1
ATOM 434 O O . GLU A 1 85 ? -13.34258 10.28661 59.70898 1.000 80.34105 255 GLU A O 1
ATOM 440 N N . SER A 1 86 ? -11.36255 11.25357 60.17094 1.000 80.65502 256 SER A N 1
ATOM 441 C CA . SER A 1 86 ? -10.83056 10.04455 60.79594 1.000 81.42431 256 SER A CA 1
ATOM 442 C C . SER A 1 86 ? -11.65455 9.61957 62.01095 1.000 80.57338 256 SER A C 1
ATOM 443 O O . SER A 1 86 ? -11.84158 8.41858 62.25095 1.000 80.59555 256 SER A O 1
ATOM 446 N N . TRP A 1 87 ? -12.13752 10.58059 62.80596 1.000 81.65171 257 TRP A N 1
ATOM 447 C CA . TRP A 1 87 ? -13.00851 10.23961 63.92797 1.000 80.26661 257 TRP A CA 1
ATOM 448 C C . TRP A 1 87 ? -14.37253 9.77264 63.44199 1.000 80.56766 257 TRP A C 1
ATOM 449 O O . TRP A 1 87 ? -14.98254 8.88365 64.05300 1.000 77.03909 257 TRP A O 1
ATOM 460 N N . LYS A 1 88 ? -14.88253 10.37365 62.35700 1.000 78.45754 258 LYS A N 1
ATOM 461 C CA . LYS A 1 88 ? -16.11855 9.87168 61.76902 1.000 82.37174 258 LYS A CA 1
ATOM 462 C C . LYS A 1 88 ? -15.92959 8.45867 61.24002 1.000 80.73933 258 LYS A C 1
ATOM 463 O O . LYS A 1 88 ? -16.87361 7.65870 61.23803 1.000 79.04000 258 LYS A O 1
ATOM 469 N N . ILE A 1 89 ? -14.71261 8.12464 60.81300 1.000 78.16116 259 ILE A N 1
ATOM 470 C CA . ILE A 1 89 ? -14.42465 6.73464 60.48099 1.000 77.38462 259 ILE A CA 1
ATOM 471 C C . ILE A 1 89 ? -14.49865 5.87364 61.74200 1.000 77.07507 259 ILE A C 1
ATOM 472 O O . ILE A 1 89 ? -15.20267 4.85866 61.77501 1.000 71.00063 259 ILE A O 1
ATOM 477 N N . LEU A 1 90 ? -13.82762 6.29162 62.82099 1.000 78.11110 260 LEU A N 1
ATOM 478 C CA . LEU A 1 90 ? -13.91262 5.51363 64.05599 1.000 73.40203 260 LEU A CA 1
ATOM 479 C C . LEU A 1 90 ? -15.35661 5.42466 64.55501 1.000 74.78412 260 LEU A C 1
ATOM 480 O O . LEU A 1 90 ? -15.79363 4.36267 65.00702 1.000 75.40604 260 LEU A O 1
ATOM 485 N N . GLU A 1 91 ? -16.12559 6.51168 64.43402 1.000 75.57472 261 GLU A N 1
ATOM 486 C CA . GLU A 1 91 ? -17.51058 6.49671 64.90904 1.000 81.22573 261 GLU A CA 1
ATOM 487 C C . GLU A 1 91 ? -18.36162 5.47273 64.16206 1.000 83.38474 261 GLU A C 1
ATOM 488 O O . GLU A 1 91 ? -19.14963 4.74475 64.77607 1.000 82.40777 261 GLU A O 1
ATOM 494 N N . SER A 1 92 ? -18.17264 5.34273 62.86105 1.000 82.51431 262 SER A N 1
ATOM 495 C CA . SER A 1 92 ? -18.97068 4.38975 62.10407 1.000 81.99877 262 SER A CA 1
ATOM 496 C C . SER A 1 92 ? -18.71870 2.96774 62.52006 1.000 84.69385 262 SER A C 1
ATOM 497 O O . SER A 1 92 ? -19.55873 2.12076 62.40408 1.000 85.27591 262 SER A O 1
ATOM 500 N N . MET A 1 93 ? -17.53070 2.71771 63.01105 1.000 83.94908 263 MET A N 1
ATOM 501 C CA . MET A 1 93 ? -17.16273 1.40570 63.45704 1.000 85.73555 263 MET A CA 1
ATOM 502 C C . MET A 1 93 ? -17.89172 0.95472 64.71105 1.000 94.74635 263 MET A C 1
ATOM 503 O O . MET A 1 93 ? -18.09474 -0.21727 64.91906 1.000 99.72159 263 MET A O 1
ATOM 508 N N . LYS A 1 94 ? -18.28768 1.89073 65.55106 1.000 94.24506 264 LYS A N 1
ATOM 509 C CA . LYS A 1 94 ? -18.97767 1.58775 66.79307 1.000 101.06301 264 LYS A CA 1
ATOM 510 C C . LYS A 1 94 ? -20.14669 0.63978 66.67009 1.000 106.95139 264 LYS A C 1
ATOM 511 O O . LYS A 1 94 ? -20.93471 0.71279 65.75310 1.000 107.48501 264 LYS A O 1
ATOM 513 N N . SER A 1 95 ? -20.18270 -0.28622 67.61109 1.000 121.19378 265 SER A N 1
ATOM 514 C CA . SER A 1 95 ? -21.20572 -1.30920 67.76111 1.000 116.35246 265 SER A CA 1
ATOM 515 C C . SER A 1 95 ? -21.31576 -2.24720 66.61011 1.000 116.35496 265 SER A C 1
ATOM 516 O O . SER A 1 95 ? -22.38178 -2.74417 66.32112 1.000 121.21408 265 SER A O 1
ATOM 518 N N . LYS A 1 96 ? -20.19878 -2.51622 65.97809 1.000 114.70185 266 LYS A N 1
ATOM 519 C CA . LYS A 1 96 ? -20.17182 -3.41822 64.87209 1.000 115.91599 266 LYS A CA 1
ATOM 520 C C . LYS A 1 96 ? -19.14284 -4.43625 65.21507 1.000 118.01875 266 LYS A C 1
ATOM 521 O O . LYS A 1 96 ? -18.10582 -4.08327 65.73306 1.000 113.88838 266 LYS A O 1
ATOM 523 N N . ASP A 1 97 ? -19.40187 -5.70824 64.96308 1.000 128.43379 267 ASP A N 1
ATOM 524 C CA . ASP A 1 97 ? -18.35889 -6.69527 65.23006 1.000 123.88920 267 ASP A CA 1
ATOM 525 C C . ASP A 1 97 ? -17.37190 -6.31729 64.14605 1.000 121.52196 267 ASP A C 1
ATOM 526 O O . ASP A 1 97 ? -17.73691 -6.28228 62.99205 1.000 128.99117 267 ASP A O 1
ATOM 528 N N . ILE A 1 98 ? -16.12189 -6.07432 64.48803 1.000 102.61005 268 ILE A N 1
ATOM 529 C CA . ILE A 1 98 ? -15.21189 -5.53734 63.48901 1.000 96.34883 268 ILE A CA 1
ATOM 530 C C . ILE A 1 98 ? -14.46192 -6.33136 62.44700 1.000 89.33907 268 ILE A C 1
ATOM 531 O O . ILE A 1 98 ? -13.42893 -6.86038 62.73398 1.000 85.05403 268 ILE A O 1
ATOM 536 N N . ASN A 1 99 ? -14.95094 -6.30635 61.21901 1.000 79.06944 269 ASN A N 1
ATOM 537 C CA . ASN A 1 99 ? -14.26797 -6.91437 60.10700 1.000 71.00738 269 ASN A CA 1
ATOM 538 C C . ASN A 1 99 ? -13.70996 -5.72738 59.40299 1.000 69.92658 269 ASN A C 1
ATOM 539 O O . ASN A 1 99 ? -14.43894 -4.89236 58.99000 1.000 64.81972 269 ASN A O 1
ATOM 544 N N . ILE A 1 100 ? -12.41196 -5.65041 59.29397 1.000 66.83894 270 ILE A N 1
ATOM 545 C CA . ILE A 1 100 ? -11.79794 -4.53542 58.66696 1.000 66.09636 270 ILE A CA 1
ATOM 546 C C . ILE A 1 100 ? -12.30296 -4.22141 57.26597 1.000 67.54579 270 ILE A C 1
ATOM 547 O O . ILE A 1 100 ? -12.67193 -3.13440 56.97097 1.000 56.27597 270 ILE A O 1
ATOM 552 N N . VAL A 1 101 ? -12.35299 -5.21241 56.41297 1.000 62.40961 271 VAL A N 1
ATOM 553 C CA . VAL A 1 101 ? -12.81301 -4.96840 55.05297 1.000 61.21893 271 VAL A CA 1
ATOM 554 C C . VAL A 1 101 ? -14.26000 -4.48837 55.05100 1.000 63.03191 271 VAL A C 1
ATOM 555 O O . VAL A 1 101 ? -14.61099 -3.54436 54.32800 1.000 60.96373 271 VAL A O 1
ATOM 559 N N . GLU A 1 102 ? -15.11700 -5.09635 55.86601 1.000 61.89321 272 GLU A N 1
ATOM 560 C CA . GLU A 1 102 ? -16.52999 -4.74431 55.81703 1.000 65.24387 272 GLU A CA 1
ATOM 561 C C . GLU A 1 102 ? -16.76695 -3.31731 56.28904 1.000 67.94191 272 GLU A C 1
ATOM 562 O O . GLU A 1 102 ? -17.41094 -2.53229 55.58805 1.000 66.26218 272 GLU A O 1
ATOM 568 N N . VAL A 1 103 ? -16.24392 -2.94732 57.46403 1.000 66.51867 273 VAL A N 1
ATOM 569 C CA . VAL A 1 103 ? -16.48688 -1.59231 57.95503 1.000 65.22408 273 VAL A CA 1
ATOM 570 C C . VAL A 1 103 ? -15.89487 -0.56133 56.99902 1.000 63.68506 273 VAL A C 1
ATOM 571 O O . VAL A 1 103 ? -16.44385 0.53068 56.83803 1.000 62.80406 273 VAL A O 1
ATOM 575 N N . GLY A 1 104 ? -14.76289 -0.87536 56.37400 1.000 64.38963 274 GLY A N 1
ATOM 576 C CA . GLY A 1 104 ? -14.17688 0.05363 55.42599 1.000 62.59449 274 GLY A CA 1
ATOM 577 C C . GLY A 1 104 ? -15.08790 0.30565 54.23801 1.000 65.10535 274 GLY A C 1
ATOM 578 O O . GLY A 1 104 ? -15.26888 1.44566 53.80701 1.000 65.17243 274 GLY A O 1
ATOM 579 N N . LYS A 1 105 ? -15.68493 -0.75934 53.70302 1.000 64.37011 275 LYS A N 1
ATOM 580 C CA . LYS A 1 105 ? -16.61594 -0.60331 52.59003 1.000 67.26096 275 LYS A CA 1
ATOM 581 C C . LYS A 1 105 ? -17.87092 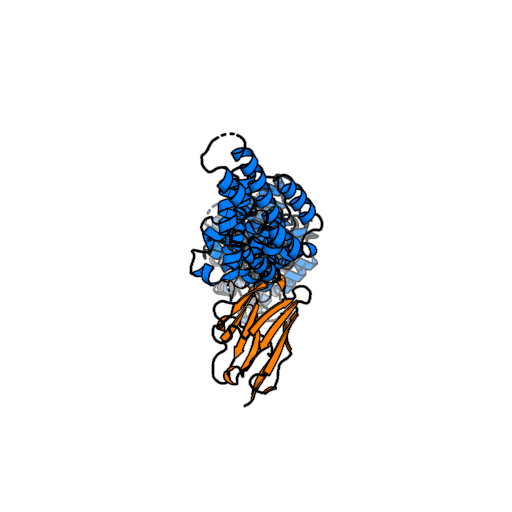0.12572 53.03505 1.000 69.99630 275 LYS A C 1
ATOM 582 O O . LYS A 1 105 ? -18.37591 0.99673 52.31806 1.000 67.47078 275 LYS A O 1
ATOM 588 N N . GLN A 1 106 ? -18.39491 -0.21827 54.21506 1.000 64.56387 276 GLN A N 1
ATOM 589 C CA . GLN A 1 106 ? -19.58789 0.45576 54.70208 1.000 68.51226 276 GLN A CA 1
ATOM 590 C C . GLN A 1 106 ? -19.33185 1.94675 54.86607 1.000 69.72082 276 GLN A C 1
ATOM 591 O O . GLN A 1 106 ? -20.23183 2.76777 54.63909 1.000 67.91133 276 GLN A O 1
ATOM 597 N N . TYR A 1 107 ? -18.11683 2.32172 55.27005 1.000 68.96101 277 TYR A N 1
ATOM 598 C CA . TYR A 1 107 ? -17.84680 3.73672 55.47105 1.000 70.46555 277 TYR A CA 1
ATOM 599 C C . TYR A 1 107 ? -17.89880 4.47172 54.14505 1.000 70.87005 277 TYR A C 1
ATOM 600 O O . TYR A 1 107 ? -18.60878 5.47273 54.00406 1.000 71.64753 277 TYR A O 1
ATOM 609 N N . LEU A 1 108 ? -17.16583 3.96470 53.15504 1.000 71.44471 278 LEU A N 1
ATOM 610 C CA . LEU A 1 108 ? -17.08883 4.62170 51.85704 1.000 68.66279 278 LEU A CA 1
ATOM 611 C C . LEU A 1 108 ? -18.43484 4.64373 51.14506 1.000 69.46342 278 LEU A C 1
ATOM 612 O O . LEU A 1 108 ? -18.74083 5.61174 50.44106 1.000 69.38750 278 LEU A O 1
ATOM 617 N N . GLU A 1 109 ? -19.25786 3.60975 51.32807 1.000 66.97559 279 GLU A N 1
ATOM 618 C CA . GLU A 1 109 ? -20.57887 3.60678 50.70409 1.000 65.69446 279 GLU A CA 1
ATOM 619 C C . GLU A 1 109 ? -21.48984 4.64680 51.34511 1.000 72.70028 279 GLU A C 1
ATOM 620 O O . GLU A 1 109 ? -22.07083 5.48781 50.64712 1.000 72.91947 279 GLU A O 1
ATOM 626 N N . GLN A 1 110 ? -21.62282 4.60980 52.68211 1.000 72.15321 280 GLN A N 1
ATOM 627 C CA . GLN A 1 110 ? -22.48979 5.56682 53.36512 1.000 74.75808 280 GLN A CA 1
ATOM 628 C C . GLN A 1 110 ? -22.03076 7.00381 53.12411 1.000 75.53984 280 GLN A C 1
ATOM 629 O O . GLN A 1 110 ? -22.85874 7.92683 53.09013 1.000 77.39926 280 GLN A O 1
ATOM 635 N N . GLN A 1 111 ? -20.72975 7.22378 52.94109 1.000 75.20491 281 GLN A N 1
ATOM 636 C CA . GLN A 1 111 ? -20.27673 8.57377 52.65009 1.000 75.52711 281 GLN A CA 1
ATOM 637 C C . GLN A 1 111 ? -20.75774 9.01078 51.27409 1.000 78.20527 281 GLN A C 1
ATOM 638 O O . GLN A 1 111 ? -21.24671 10.13379 51.09810 1.000 80.18137 281 GLN A O 1
ATOM 644 N N . PHE A 1 112 ? -20.62677 8.12978 50.28009 1.000 78.70269 282 PHE A N 1
ATOM 645 C CA . PHE A 1 112 ? -21.07479 8.47179 48.93710 1.000 75.10545 282 PHE A CA 1
ATOM 646 C C . PHE A 1 112 ? -22.57778 8.70283 48.91512 1.000 78.01080 282 PHE A C 1
ATOM 647 O O . PHE A 1 112 ? -23.05777 9.68484 48.33513 1.000 81.45454 282 PHE A O 1
ATOM 655 N N . LEU A 1 113 ? -23.33479 7.80984 49.55813 1.000 75.48320 283 LEU A N 1
ATOM 656 C CA . LEU A 1 113 ? -24.78479 7.96588 49.61716 1.000 80.82129 283 LEU A CA 1
ATOM 657 C C . LEU A 1 113 ? -25.17475 9.32289 50.20316 1.000 84.11285 283 LEU A C 1
ATOM 658 O O . LEU A 1 113 ? -26.02574 10.03191 49.65318 1.000 87.68383 283 LEU A O 1
ATOM 663 N N . GLN A 1 114 ? -24.54572 9.70887 51.31815 1.000 85.10814 284 GLN A N 1
ATOM 664 C CA . GLN A 1 114 ? -24.82768 11.01588 51.91116 1.000 86.52973 284 GLN A CA 1
ATOM 665 C C . GLN A 1 114 ? -24.32067 12.14387 51.02615 1.000 90.29814 284 GLN A C 1
ATOM 666 O O . GLN A 1 114 ? -24.91364 13.23188 51.00016 1.000 91.35899 284 GLN A O 1
ATOM 668 N N . TYR A 1 115 ? -23.23469 11.91084 50.28613 1.000 86.59377 285 TYR A N 1
ATOM 669 C CA . TYR A 1 115 ? -22.80368 12.88383 49.29012 1.000 87.19880 285 TYR A CA 1
ATOM 670 C C . TYR A 1 115 ? -23.88969 13.10886 48.24614 1.000 90.53522 285 TYR A C 1
ATOM 671 O O . TYR A 1 115 ? -24.22067 14.25086 47.91315 1.000 94.55169 285 TYR A O 1
ATOM 680 N N . THR A 1 116 ? -24.45672 12.02787 47.70715 1.000 89.30041 286 THR A N 1
ATOM 681 C CA . THR A 1 116 ? -25.54873 12.20289 46.75917 1.000 89.78509 286 THR A CA 1
ATOM 682 C C . THR A 1 116 ? -26.80271 12.74592 47.42719 1.000 95.27177 286 THR A C 1
ATOM 683 O O . THR A 1 116 ? -27.67171 13.28594 46.74120 1.000 96.84584 286 THR A O 1
ATOM 687 N N . ASP A 1 117 ? -26.92569 12.61793 48.74719 1.000 92.19383 287 ASP A N 1
ATOM 688 C CA . ASP A 1 117 ? -28.02767 13.29095 49.41621 1.000 95.88303 287 ASP A CA 1
ATOM 689 C C . ASP A 1 117 ? -27.73763 14.77595 49.56920 1.000 100.48003 287 ASP A C 1
ATOM 690 O O . ASP A 1 117 ? -28.63061 15.61097 49.36421 1.000 102.99456 287 ASP A O 1
ATOM 692 N N . ASN A 1 118 ? -26.49962 15.12792 49.93318 1.000 99.39003 288 ASN A N 1
ATOM 693 C CA . ASN A 1 118 ? -26.13958 16.53991 50.03318 1.000 102.05039 288 ASN A CA 1
ATOM 694 C C . ASN A 1 118 ? -26.35458 17.24091 48.70018 1.000 106.80149 288 ASN A C 1
ATOM 695 O O . ASN A 1 118 ? -26.83556 18.37693 48.65819 1.000 109.94890 288 ASN A O 1
ATOM 700 N N . LEU A 1 119 ? -26.03762 16.55091 47.60017 1.000 107.35833 289 LEU A N 1
ATOM 701 C CA . LEU A 1 119 ? -26.10063 17.15091 46.27117 1.000 111.33679 289 LEU A CA 1
ATOM 702 C C . LEU A 1 119 ? -27.53463 17.44494 45.84820 1.000 115.69706 289 LEU A C 1
ATOM 703 O O . LEU A 1 119 ? -27.81261 18.51395 45.28620 1.000 119.96196 289 LEU A O 1
ATOM 708 N N . TYR A 1 120 ? -28.45464 16.50596 46.09621 1.000 111.91931 290 TYR A N 1
ATOM 709 C CA . TYR A 1 120 ? -29.85264 16.68900 45.71123 1.000 113.48048 290 TYR A CA 1
ATOM 710 C C . TYR A 1 120 ? -30.41261 18.00901 46.23124 1.000 115.40445 290 TYR A C 1
ATOM 711 O O . TYR A 1 120 ? -31.14860 18.70603 45.52225 1.000 121.10577 290 TYR A O 1
ATOM 720 N N . THR A 1 130 ? -36.52782 9.01415 46.17034 1.000 111.22381 300 THR A N 1
ATOM 721 C CA . THR A 1 130 ? -35.81185 7.75014 46.29633 1.000 112.73894 300 THR A CA 1
ATOM 722 C C . THR A 1 130 ? -34.30784 7.98610 46.28231 1.000 113.06155 300 THR A C 1
ATOM 723 O O . THR A 1 130 ? -33.81383 8.96709 45.71730 1.000 115.02563 300 THR A O 1
ATOM 727 N N . ASN A 1 131 ? -33.58085 7.08208 46.93830 1.000 108.35137 301 ASN A N 1
ATOM 728 C CA . ASN A 1 131 ? -32.14586 6.97905 46.71127 1.000 104.24977 301 ASN A CA 1
ATOM 729 C C . ASN A 1 131 ? -31.85288 6.86104 45.22627 1.000 97.45342 301 ASN A C 1
ATOM 730 O O . ASN A 1 131 ? -30.97788 7.55102 44.68626 1.000 93.50851 301 ASN A O 1
ATOM 735 N N . VAL A 1 132 ? -32.59192 5.98106 44.55228 1.000 97.79060 302 VAL A N 1
ATOM 736 C CA . VAL A 1 132 ? -32.36394 5.74405 43.13428 1.000 96.53545 302 VAL A CA 1
ATOM 737 C C . VAL A 1 132 ? -32.51693 7.03606 42.34728 1.000 94.48906 302 VAL A C 1
ATOM 738 O O . VAL A 1 132 ? -31.72793 7.32204 41.43727 1.000 92.67723 302 VAL A O 1
ATOM 742 N N . ASN A 1 133 ? -33.50890 7.85308 42.69830 1.000 97.62039 303 ASN A N 1
ATOM 743 C CA . ASN A 1 133 ? -33.67488 9.11408 41.98830 1.000 96.82045 303 ASN A CA 1
ATOM 744 C C . ASN A 1 133 ? -32.62385 10.14006 42.38528 1.000 93.40717 303 ASN A C 1
ATOM 745 O O . ASN A 1 133 ? -32.27684 11.00605 41.57627 1.000 94.51762 303 ASN A O 1
ATOM 750 N N . LYS A 1 134 ? -32.10983 10.06705 43.61227 1.000 94.83137 304 LYS A N 1
ATOM 751 C CA . LYS A 1 134 ? -31.03681 10.97402 44.00125 1.000 94.16579 304 LYS A CA 1
ATOM 752 C C . LYS A 1 134 ? -29.72283 10.59599 43.33623 1.000 90.07225 304 LYS A C 1
ATOM 753 O O . LYS A 1 134 ? -28.92281 11.47797 43.01022 1.000 89.23482 304 LYS A O 1
ATOM 755 N N . ILE A 1 135 ? -29.49386 9.30099 43.11923 1.000 90.84541 305 ILE A N 1
ATOM 756 C CA . ILE A 1 135 ? -28.31288 8.86796 42.38221 1.000 85.21392 305 ILE A CA 1
ATOM 757 C C . ILE A 1 135 ? -28.47690 9.16396 40.89722 1.000 83.75106 305 ILE A C 1
ATOM 758 O O . ILE A 1 135 ? -27.52990 9.60394 40.23320 1.000 82.97467 305 ILE A O 1
ATOM 763 N N . LYS A 1 136 ? -29.68591 8.95499 40.36123 1.000 84.50064 306 LYS A N 1
ATOM 764 C CA . LYS A 1 136 ? -29.97892 9.34900 38.98524 1.000 83.23148 306 LYS A CA 1
ATOM 765 C C . LYS A 1 136 ? -29.64689 10.81699 38.75623 1.000 86.92064 306 LYS A C 1
ATOM 766 O O . LYS A 1 136 ? -29.08690 11.18597 37.71622 1.000 86.85313 306 LYS A O 1
ATOM 772 N N . SER A 1 137 ? -29.98286 11.67000 39.72424 1.000 85.58952 307 SER A N 1
ATOM 773 C CA . SER A 1 137 ? -29.72983 13.09699 39.55623 1.000 87.96493 307 SER A CA 1
ATOM 774 C C . SER A 1 137 ? -28.23982 13.40095 39.68121 1.000 88.28433 307 SER A C 1
ATOM 775 O O . SER A 1 137 ? -27.71181 14.23694 38.94220 1.000 91.74067 307 SER A O 1
ATOM 778 N N . PHE A 1 138 ? -27.53882 12.71194 40.58920 1.000 85.39638 308 PHE A N 1
ATOM 779 C CA . PHE A 1 138 ? -26.08382 12.82290 40.63318 1.000 84.02929 308 PHE A CA 1
ATOM 780 C C . PHE A 1 138 ? -25.46285 12.42889 39.29717 1.000 83.61855 308 PHE A C 1
ATOM 781 O O . PHE A 1 138 ? -24.52784 13.08587 38.82415 1.000 86.82646 308 PHE A O 1
ATOM 789 N N . ILE A 1 139 ? -25.96888 11.35890 38.67517 1.000 85.69374 309 ILE A N 1
ATOM 790 C CA . ILE A 1 139 ? -25.44691 10.91889 37.38017 1.000 81.84195 309 ILE A CA 1
ATOM 791 C C . ILE A 1 139 ? -25.69290 11.97789 36.31117 1.000 88.09960 309 ILE A C 1
ATOM 792 O O . ILE A 1 139 ? -24.77191 12.39187 35.59816 1.000 86.46703 309 ILE A O 1
ATOM 797 N N . ASP A 1 140 ? -26.94990 12.40892 36.16819 1.000 87.57816 310 ASP A N 1
ATOM 798 C CA . ASP A 1 140 ? -27.28989 13.39193 35.14619 1.000 90.36376 310 ASP A CA 1
ATOM 799 C C . ASP A 1 140 ? -26.50186 14.68291 35.32118 1.000 93.23736 310 ASP A C 1
ATOM 800 O O . ASP A 1 140 ? -26.20186 15.36890 34.33618 1.000 94.35656 310 ASP A O 1
ATOM 805 N N . THR A 1 141 ? -26.13983 15.01790 36.56218 1.000 102.53877 311 THR A N 1
ATOM 806 C CA . THR A 1 141 ? -25.41380 16.25189 36.82816 1.000 104.08781 311 THR A CA 1
ATOM 807 C C . THR A 1 141 ? -23.94780 16.13085 36.43414 1.000 103.24237 311 THR A C 1
ATOM 808 O O . THR A 1 141 ? -23.45480 16.88484 35.58813 1.000 108.27583 311 THR A O 1
ATOM 812 N N . LYS A 1 142 ? -23.23182 15.18584 37.04013 1.000 93.73492 312 LYS A N 1
ATOM 813 C CA . LYS A 1 142 ? -21.77882 15.19080 36.98411 1.000 90.15765 312 LYS A CA 1
ATOM 814 C C . LYS A 1 142 ? -21.19686 14.25379 35.93210 1.000 86.23432 312 LYS A C 1
ATOM 815 O O . LYS A 1 142 ? -19.98486 14.29876 35.70208 1.000 87.62591 312 LYS A O 1
ATOM 817 N N . LEU A 1 143 ? -22.00289 13.41781 35.28411 1.000 83.80740 313 LEU A N 1
ATOM 818 C CA . LEU A 1 143 ? -21.50292 12.63479 34.16110 1.000 78.78822 313 LEU A CA 1
ATOM 819 C C . LEU A 1 143 ? -21.74793 13.31180 32.82611 1.000 80.65948 313 LEU A C 1
ATOM 820 O O . LEU A 1 143 ? -21.34096 12.77479 31.78710 1.000 78.75518 313 LEU A O 1
ATOM 825 N N . LYS A 1 144 ? -22.39790 14.47181 32.83212 1.000 81.48942 314 LYS A N 1
ATOM 826 C CA . LYS A 1 144 ? -22.75690 15.18682 31.62112 1.000 81.02797 314 LYS A CA 1
ATOM 827 C C . LYS A 1 144 ? -21.96987 16.48280 31.53111 1.000 84.14058 314 LYS A C 1
ATOM 828 O O . LYS A 1 144 ? -21.77584 17.17680 32.53511 1.000 87.50776 314 LYS A O 1
ATOM 834 N N . LYS A 1 145 ? -21.51488 16.79279 30.32110 1.000 86.25663 315 LYS A N 1
ATOM 835 C CA . LYS A 1 145 ? -20.92086 18.07278 29.97809 1.000 89.45545 315 LYS A CA 1
ATOM 836 C C . LYS A 1 145 ? -22.01284 19.09780 29.67311 1.000 93.52458 315 LYS A C 1
ATOM 837 O O . LYS A 1 145 ? -23.19885 18.77683 29.55013 1.000 92.98946 315 LYS A O 1
ATOM 843 N N . ALA A 1 146 ? -21.59281 20.35379 29.51310 1.000 96.15398 316 ALA A N 1
ATOM 844 C CA . ALA A 1 146 ? -22.54579 21.41882 29.23812 1.000 93.90087 316 ALA A CA 1
ATOM 845 C C . ALA A 1 146 ? -23.30782 21.20183 27.92813 1.000 101.11680 316 ALA A C 1
ATOM 846 O O . ALA A 1 146 ? -24.42681 21.70586 27.77415 1.000 104.13016 316 ALA A O 1
ATOM 848 N N . ASP A 1 147 ? -22.73685 20.45382 26.98012 1.000 105.75925 317 ASP A N 1
ATOM 849 C CA . ASP A 1 147 ? -23.46088 20.12584 25.75213 1.000 107.36101 317 ASP A CA 1
ATOM 850 C C . ASP A 1 147 ? -24.76189 19.38387 26.01515 1.000 106.73392 317 ASP A C 1
ATOM 851 O O . ASP A 1 147 ? -25.65690 19.42289 25.16617 1.000 113.05268 317 ASP A O 1
ATOM 856 N N . LYS A 1 148 ? -24.87689 18.72187 27.17215 1.000 100.24567 318 LYS A N 1
ATOM 857 C CA . LYS A 1 148 ? -25.74091 17.57589 27.48717 1.000 98.81014 318 LYS A CA 1
ATOM 858 C C . LYS A 1 148 ? -25.05695 16.30987 26.98316 1.000 93.31613 318 LYS A C 1
ATOM 859 O O . LYS A 1 148 ? -25.62497 15.21789 27.08017 1.000 94.64727 318 LYS A O 1
ATOM 865 N N . SER A 1 149 ? -23.85895 16.43485 26.42014 1.000 91.02096 319 SER A N 1
ATOM 866 C CA . SER A 1 149 ? -23.01199 15.30783 26.07513 1.000 84.80443 319 SER A CA 1
ATOM 867 C C . SER A 1 149 ? -22.51898 14.60281 27.34312 1.000 83.09824 319 SER A C 1
ATOM 868 O O . SER A 1 149 ? -22.43295 15.20381 28.41912 1.000 85.81283 319 SER A O 1
ATOM 871 N N . TRP A 1 150 ? -22.21702 13.30481 27.21711 1.000 78.17702 320 TRP A N 1
ATOM 872 C CA . TRP A 1 150 ? -21.70402 12.51080 28.33411 1.000 74.83724 320 TRP A CA 1
ATOM 873 C C . TRP A 1 150 ? -20.18801 12.64776 28.41908 1.000 75.44689 320 TRP A C 1
ATOM 874 O O . TRP A 1 150 ? -19.50403 12.72974 27.39607 1.000 77.89472 320 TRP A O 1
ATOM 885 N N . LYS A 1 151 ? -19.66499 12.69275 29.64607 1.000 73.26477 321 LYS A N 1
ATOM 886 C CA . LYS A 1 151 ? -18.21699 12.78271 29.80605 1.000 74.92425 321 LYS A CA 1
ATOM 887 C C . LYS A 1 151 ? -17.53802 11.44270 29.58204 1.000 78.81663 321 LYS A C 1
ATOM 888 O O . LYS A 1 151 ? -16.36303 11.40167 29.19802 1.000 83.66949 321 LYS A O 1
ATOM 894 N N . ILE A 1 152 ? -18.25904 10.34972 29.80405 1.000 75.24041 322 ILE A N 1
ATOM 895 C CA . ILE A 1 152 ? -17.78908 9.01070 29.48905 1.000 72.59337 322 ILE A CA 1
ATOM 896 C C . ILE A 1 152 ? -18.47411 8.56172 28.20406 1.000 73.01077 322 ILE A C 1
ATOM 897 O O . ILE A 1 152 ? -19.70011 8.65475 28.07508 1.000 74.23786 322 ILE A O 1
ATOM 902 N N . SER A 1 153 ? -17.69014 8.10870 27.23805 1.000 69.14444 323 SER A N 1
ATOM 903 C CA . SER A 1 153 ? -18.27117 7.63071 25.99406 1.000 69.14058 323 SER A CA 1
ATOM 904 C C . SER A 1 153 ? -18.69620 6.16672 26.12706 1.000 68.88463 323 SER A C 1
ATOM 905 O O . SER A 1 153 ? -18.36020 5.47472 27.09006 1.000 70.26331 323 SER A O 1
ATOM 908 N N . ASN A 1 154 ? -19.47323 5.70674 25.15307 1.000 65.08629 324 ASN A N 1
ATOM 909 C CA . ASN A 1 154 ? -19.90826 4.31775 25.04808 1.000 68.32560 324 ASN A CA 1
ATOM 910 C C . ASN A 1 154 ? -20.86125 3.91278 26.16310 1.000 63.17186 324 ASN A C 1
ATOM 911 O O . ASN A 1 154 ? -21.05128 2.72078 26.41210 1.000 62.72341 324 ASN A O 1
ATOM 916 N N . LEU A 1 155 ? -21.47622 4.87679 26.83311 1.000 63.88774 325 LEU A N 1
ATOM 917 C CA . LEU A 1 155 ? -22.49921 4.55281 27.81112 1.000 64.38718 325 LEU A CA 1
ATOM 918 C C . LEU A 1 155 ? -23.71324 3.94484 27.12414 1.000 67.37573 325 LEU A C 1
ATOM 919 O O . LEU A 1 155 ? -24.25624 4.51286 26.17315 1.000 65.01443 325 LEU A O 1
ATOM 924 N N . THR A 1 156 ? -24.13026 2.78485 27.60315 1.000 60.72159 326 THR A N 1
ATOM 925 C CA . THR A 1 156 ? -25.44728 2.25488 27.28417 1.000 67.02862 326 THR A CA 1
ATOM 926 C C . THR A 1 156 ? -26.50724 3.14391 27.92819 1.000 65.51235 326 THR A C 1
ATOM 927 O O . THR A 1 156 ? -26.59922 3.22891 29.15719 1.000 64.57577 326 THR A O 1
ATOM 931 N N . VAL A 1 157 ? -27.30024 3.82093 27.10420 1.000 69.32091 327 VAL A N 1
ATOM 932 C CA . VAL A 1 157 ? -28.27121 4.79795 27.58121 1.000 69.59360 327 VAL A CA 1
ATOM 933 C C . VAL A 1 157 ? -29.66323 4.33898 27.17224 1.000 72.25812 327 VAL A C 1
ATOM 934 O O . VAL A 1 157 ? -29.92425 4.10799 25.98724 1.000 72.47466 327 VAL A O 1
ATOM 938 N N . ILE A 1 158 ? -30.54622 4.19600 28.15825 1.000 74.22010 328 ILE A N 1
ATOM 939 C CA . ILE A 1 158 ? -31.92623 3.76604 27.96727 1.000 77.43538 328 ILE A CA 1
ATOM 940 C C . ILE A 1 158 ? -32.81319 4.83606 28.58829 1.000 82.19157 328 ILE A C 1
ATOM 941 O O . ILE A 1 158 ? -32.76817 5.05206 29.80628 1.000 82.36953 328 ILE A O 1
ATOM 946 N N . ASN A 1 159 ? -33.61919 5.50808 27.75730 1.000 87.32477 329 ASN A N 1
ATOM 947 C CA . ASN A 1 159 ? -34.47716 6.61810 28.19131 1.000 87.55384 329 ASN A CA 1
ATOM 948 C C . ASN A 1 159 ? -33.65912 7.74908 28.81230 1.000 83.83220 329 ASN A C 1
ATOM 949 O O . ASN A 1 159 ? -34.07309 8.37009 29.79230 1.000 85.25056 329 ASN A O 1
ATOM 954 N N . GLY A 1 160 ? -32.48712 8.02205 28.24228 1.000 82.29701 330 GLY A N 1
ATOM 955 C CA . GLY A 1 160 ? -31.61509 9.02803 28.81526 1.000 81.10802 330 GLY A CA 1
ATOM 956 C C . GLY A 1 160 ? -30.91808 8.63501 30.10225 1.000 75.77822 330 GLY A C 1
ATOM 957 O O . GLY A 1 160 ? -30.23905 9.47600 30.69724 1.000 73.96216 330 GLY A O 1
ATOM 958 N N . VAL A 1 161 ? -31.05610 7.39102 30.54326 1.000 75.58507 331 VAL A N 1
ATOM 959 C CA . VAL A 1 161 ? -30.47009 6.89600 31.78425 1.000 71.90796 331 VAL A CA 1
ATOM 960 C C . VAL A 1 161 ? -29.31512 5.95998 31.42523 1.000 68.89040 331 VAL A C 1
ATOM 961 O O . VAL A 1 161 ? -29.54816 4.91898 30.80223 1.000 67.19861 331 VAL A O 1
ATOM 965 N N . PRO A 1 162 ? -28.07211 6.27695 31.79521 1.000 67.13620 332 PRO A N 1
ATOM 966 C CA . PRO A 1 162 ? -26.99914 5.28492 31.64119 1.000 63.92652 332 PRO A CA 1
ATOM 967 C C . PRO A 1 162 ? -27.15015 4.17293 32.66420 1.000 63.00642 332 PRO A C 1
ATOM 968 O O . PRO A 1 162 ? -26.74112 4.31892 33.82319 1.000 60.24389 332 PRO A O 1
ATOM 972 N N . ILE A 1 163 ? -27.74318 3.05294 32.24321 1.000 60.79337 333 ILE A N 1
ATOM 973 C CA . ILE A 1 163 ? -28.20819 2.07095 33.21221 1.000 60.55092 333 ILE A CA 1
ATOM 974 C C . ILE A 1 163 ? -27.04419 1.39492 33.91620 1.000 57.29345 333 ILE A C 1
ATOM 975 O O . ILE A 1 163 ? -27.16118 1.03893 35.09020 1.000 58.49932 333 ILE A O 1
ATOM 980 N N . TRP A 1 164 ? -25.91221 1.20090 33.23518 1.000 59.59184 334 TRP A N 1
ATOM 981 C CA . TRP A 1 164 ? -24.79521 0.55687 33.91416 1.000 57.23398 334 TRP A CA 1
ATOM 982 C C . TRP A 1 164 ? -24.12817 1.51486 34.90015 1.000 57.86801 334 TRP A C 1
ATOM 983 O O . TRP A 1 164 ? -23.63517 1.07984 35.94614 1.000 57.19460 334 TRP A O 1
ATOM 994 N N . ALA A 1 165 ? -24.13815 2.81986 34.60915 1.000 57.72459 335 ALA A N 1
ATOM 995 C CA . ALA A 1 165 ? -23.66511 3.78085 35.59814 1.000 56.80067 335 ALA A CA 1
ATOM 996 C C . ALA A 1 165 ? -24.59609 3.81287 36.80816 1.000 54.73615 335 ALA A C 1
ATOM 997 O O . ALA A 1 165 ? -24.14107 3.91986 37.94915 1.000 56.82427 335 ALA A O 1
ATOM 999 N N . LEU A 1 166 ? -25.90109 3.69590 36.56818 1.000 54.62535 336 LEU A N 1
ATOM 1000 C CA . LEU A 1 166 ? -26.86808 3.64492 37.65319 1.000 60.40243 336 LEU A CA 1
ATOM 1001 C C . LEU A 1 166 ? -26.65909 2.40592 38.51719 1.000 60.89101 336 LEU A C 1
ATOM 1002 O O . LEU A 1 166 ? -26.55807 2.50692 39.75019 1.000 60.19311 336 LEU A O 1
ATOM 1007 N N . ILE A 1 167 ? -26.58213 1.22591 37.88619 1.000 59.18150 337 ILE A N 1
ATOM 1008 C CA . ILE A 1 167 ? -26.27715 0.00391 38.63118 1.000 59.42207 337 ILE A CA 1
ATOM 1009 C C . ILE A 1 167 ? -25.00513 0.19488 39.45216 1.000 59.45766 337 ILE A C 1
ATOM 1010 O O . ILE A 1 167 ? -24.95812 -0.12612 40.64416 1.000 57.91683 337 ILE A O 1
ATOM 1015 N N . PHE A 1 168 ? -23.96613 0.76385 38.83415 1.000 55.28520 338 PHE A N 1
ATOM 1016 C CA . PHE A 1 168 ? -22.67611 0.89182 39.50513 1.000 57.02321 338 PHE A CA 1
ATOM 1017 C C . PHE A 1 168 ? -22.76007 1.83383 40.70013 1.000 60.02649 338 PHE A C 1
ATOM 1018 O O . PHE A 1 168 ? -22.25706 1.51481 41.78212 1.000 55.97288 338 PHE A O 1
ATOM 1026 N N . TYR A 1 169 ? -23.35305 3.01984 40.51914 1.000 56.73505 339 TYR A N 1
ATOM 1027 C CA . TYR A 1 169 ? -23.35801 3.97884 41.61814 1.000 61.41071 339 TYR A CA 1
ATOM 1028 C C . TYR A 1 169 ? -24.29700 3.54286 42.74115 1.000 63.55309 339 TYR A C 1
ATOM 1029 O O . TYR A 1 169 ? -24.02798 3.82986 43.91415 1.000 64.62978 339 TYR A O 1
ATOM 1038 N N . LEU A 1 170 ? -25.37402 2.82589 42.41617 1.000 63.13222 340 LEU A N 1
ATOM 1039 C CA . LEU A 1 170 ? -26.15602 2.16091 43.45518 1.000 64.09860 340 LEU A CA 1
ATOM 1040 C C . LEU A 1 170 ? -25.27903 1.22289 44.27617 1.000 62.84069 340 LEU A C 1
ATOM 1041 O O . LEU A 1 170 ? -25.31301 1.24389 45.51017 1.000 69.04214 340 LEU A O 1
ATOM 1046 N N . LEU A 1 171 ? -24.48206 0.39087 43.60016 1.000 61.31035 341 LEU A N 1
ATOM 1047 C CA . LEU A 1 171 ? -23.51607 -0.45215 44.30314 1.000 63.01092 341 LEU A CA 1
ATOM 1048 C C . LEU A 1 171 ? -22.53004 0.38982 45.08813 1.000 62.13163 341 LEU A C 1
ATOM 1049 O O . LEU A 1 171 ? -22.20403 0.07382 46.23712 1.000 64.74836 341 LEU A O 1
ATOM 1054 N N . ARG A 1 172 ? -22.02002 1.45181 44.47012 1.000 59.33280 342 ARG A N 1
ATOM 1055 C CA . ARG A 1 172 ? -21.11999 2.35779 45.16110 1.000 61.30723 342 ARG A CA 1
ATOM 1056 C C . ARG A 1 172 ? -21.75196 2.95780 46.41911 1.000 65.49208 342 ARG A C 1
ATOM 1057 O O . ARG A 1 172 ? -21.02593 3.35379 47.34210 1.000 65.33186 342 ARG A O 1
ATOM 1065 N N . ALA A 1 173 ? -23.08195 3.01284 46.49013 1.000 66.32693 343 ALA A N 1
ATOM 1066 C CA . ALA A 1 173 ? -23.78292 3.49885 47.67314 1.000 67.46606 343 ALA A CA 1
ATOM 1067 C C . ALA A 1 173 ? -24.22694 2.38086 48.60915 1.000 71.17780 343 ALA A C 1
ATOM 1068 O O . ALA A 1 173 ? -24.94691 2.64388 49.57716 1.000 72.95574 343 ALA A O 1
ATOM 1070 N N . GLY A 1 174 ? -23.81897 1.13985 48.35815 1.000 69.00321 344 GLY A N 1
ATOM 1071 C CA . GLY A 1 174 ? -24.28098 0.07287 49.22015 1.000 70.26097 344 GLY A CA 1
ATOM 1072 C C . GLY A 1 174 ? -25.70800 -0.37010 48.98718 1.000 74.56587 344 GLY A C 1
ATOM 1073 O O . GLY A 1 174 ? -26.22100 -1.18009 49.76618 1.000 79.40220 344 GLY A O 1
ATOM 1074 N N . LEU A 1 175 ? -26.36900 0.12291 47.93719 1.000 74.01624 345 LEU A N 1
ATOM 1075 C CA . LEU A 1 175 ? -27.77001 -0.21805 47.67921 1.000 76.12964 345 LEU A CA 1
ATOM 1076 C C . LEU A 1 175 ? -27.84606 -1.39205 46.70421 1.000 76.35963 345 LEU A C 1
ATOM 1077 O O . LEU A 1 175 ? -28.23307 -1.26204 45.54222 1.000 74.48597 345 LEU A O 1
ATOM 1082 N N . ILE A 1 176 ? -27.47807 -2.57206 47.21220 1.000 77.36163 346 ILE A N 1
ATOM 1083 C CA . ILE A 1 176 ? -27.33112 -3.74006 46.34820 1.000 78.02620 346 ILE A CA 1
ATOM 1084 C C . ILE A 1 176 ? -28.66913 -4.13503 45.74222 1.000 77.18216 346 ILE A C 1
ATOM 1085 O O . ILE A 1 176 ? -28.77316 -4.37503 44.53423 1.000 74.05715 346 ILE A O 1
ATOM 1090 N N . LYS A 1 177 ? -29.71112 -4.21201 46.57024 1.000 78.97090 347 LYS A N 1
ATOM 1091 C CA . LYS A 1 177 ? -31.00114 -4.68298 46.08426 1.000 77.59951 347 LYS A CA 1
ATOM 1092 C C . LYS A 1 177 ? -31.60914 -3.71796 45.07627 1.000 77.30421 347 LYS A C 1
ATOM 1093 O O . LYS A 1 177 ? -32.26716 -4.15895 44.12428 1.000 79.56230 347 LYS A O 1
ATOM 1099 N N . GLU A 1 178 ? -31.40010 -2.41097 45.25427 1.000 76.97514 348 GLU A N 1
ATOM 1100 C CA . GLU A 1 178 ? -31.81710 -1.45696 44.23127 1.000 75.00569 348 GLU A CA 1
ATOM 1101 C C . GLU A 1 178 ? -31.04212 -1.66998 42.94226 1.000 73.67328 348 GLU A C 1
ATOM 1102 O O . GLU A 1 178 ? -31.61114 -1.59397 41.84827 1.000 75.90174 348 GLU A O 1
ATOM 1108 N N . ALA A 1 179 ? -29.73512 -1.91801 43.05524 1.000 78.74772 349 ALA A N 1
ATOM 1109 C CA . ALA A 1 179 ? -28.90015 -2.09703 41.87223 1.000 75.22656 349 ALA A CA 1
ATOM 1110 C C . ALA A 1 179 ? -29.35019 -3.30802 41.06423 1.000 76.64389 349 ALA A C 1
ATOM 1111 O O . ALA A 1 179 ? -29.49921 -3.23402 39.84024 1.000 74.60255 349 ALA A O 1
ATOM 1113 N N . LEU A 1 180 ? -29.56421 -4.43901 41.74024 1.000 75.58935 350 LEU A N 1
ATOM 1114 C CA . LEU A 1 180 ? -30.13024 -5.60400 41.07125 1.000 74.31374 350 LEU A CA 1
ATOM 1115 C C . LEU A 1 180 ? -31.49324 -5.27597 40.48127 1.000 76.66401 350 LEU A C 1
ATOM 1116 O O . LEU A 1 180 ? -31.83727 -5.75396 39.39427 1.000 76.98609 350 LEU A O 1
ATOM 1121 N N . GLN A 1 181 ? -32.27221 -4.44595 41.18128 1.000 77.80471 351 GLN A N 1
ATOM 1122 C CA . GLN A 1 181 ? -33.59321 -4.06292 40.69530 1.000 80.46229 351 GLN A CA 1
ATOM 1123 C C . GLN A 1 181 ? -33.50922 -3.39192 39.33330 1.000 80.74784 351 GLN A C 1
ATOM 1124 O O . GLN A 1 181 ? -34.23124 -3.76790 38.40231 1.000 84.71809 351 GLN A O 1
ATOM 1130 N N . VAL A 1 182 ? -32.62720 -2.39794 39.18329 1.000 78.60267 352 VAL A N 1
ATOM 1131 C CA . VAL A 1 182 ? -32.60020 -1.67894 37.91228 1.000 78.50977 352 VAL A CA 1
ATOM 1132 C C . VAL A 1 182 ? -32.14024 -2.59395 36.78028 1.000 75.52429 352 VAL A C 1
ATOM 1133 O O . VAL A 1 182 ? -32.64226 -2.50094 35.65229 1.000 76.48699 352 VAL A O 1
ATOM 1137 N N . LEU A 1 183 ? -31.21826 -3.51998 37.06226 1.000 76.35535 353 LEU A N 1
ATOM 1138 C CA . LEU A 1 183 ? -30.84830 -4.49799 36.03926 1.000 76.62602 353 LEU A CA 1
ATOM 1139 C C . LEU A 1 183 ? -32.04932 -5.34996 35.63628 1.000 80.08447 353 LEU A C 1
ATOM 1140 O O . LEU A 1 183 ? -32.21035 -5.68795 34.45628 1.000 75.93484 353 LEU A O 1
ATOM 1145 N N . VAL A 1 184 ? -32.90932 -5.68994 36.60229 1.000 79.13251 354 VAL A N 1
ATOM 1146 C CA . VAL A 1 184 ? -34.05534 -6.55391 36.32331 1.000 81.30637 354 VAL A CA 1
ATOM 1147 C C . VAL A 1 184 ? -35.04434 -5.85489 35.39632 1.000 82.34770 354 VAL A C 1
ATOM 1148 O O . VAL A 1 184 ? -35.48537 -6.42788 34.39333 1.000 83.19440 354 VAL A O 1
ATOM 1152 N N . GLU A 1 185 ? -35.40730 -4.60888 35.72033 1.000 83.68090 355 GLU A N 1
ATOM 1153 C CA . GLU A 1 185 ? -36.35830 -3.85986 34.90034 1.000 85.88432 355 GLU A CA 1
ATOM 1154 C C . GLU A 1 185 ? -35.87032 -3.66287 33.47334 1.000 84.69841 355 GLU A C 1
ATOM 1155 O O . GLU A 1 185 ? -36.69233 -3.47185 32.57035 1.000 86.36181 355 GLU A O 1
ATOM 1161 N N . ASN A 1 186 ? -34.55832 -3.69490 33.25232 1.000 85.76186 356 ASN A N 1
ATOM 1162 C CA . ASN A 1 186 ? -33.98334 -3.47191 31.93731 1.000 84.21975 356 ASN A CA 1
ATOM 1163 C C . ASN A 1 186 ? -33.61138 -4.77692 31.23730 1.000 87.35692 356 ASN A C 1
ATOM 1164 O O . ASN A 1 186 ? -32.88239 -4.75494 30.24029 1.000 87.72148 356 ASN A O 1
ATOM 1169 N N . LYS A 1 187 ? -34.11340 -5.91391 31.73531 1.000 84.13371 357 LYS A N 1
ATOM 1170 C CA . LYS A 1 187 ? -33.79744 -7.20892 31.13831 1.000 88.20977 357 LYS A CA 1
ATOM 1171 C C . LYS A 1 187 ? -34.10146 -7.23891 29.64531 1.000 91.44876 357 LYS A C 1
ATOM 1172 O O . LYS A 1 187 ? -33.37849 -7.88293 28.87530 1.000 92.71597 357 LYS A O 1
ATOM 1175 N N . ALA A 1 188 ? -35.14745 -6.53689 29.21533 1.000 93.40036 358 ALA A N 1
ATOM 1176 C CA . ALA A 1 188 ? -35.52647 -6.50088 27.80833 1.000 94.60377 358 ALA A CA 1
ATOM 1177 C C . ALA A 1 188 ? -34.69346 -5.52290 26.98532 1.000 95.74259 358 ALA A C 1
ATOM 1178 O O . ALA A 1 188 ? -34.95048 -5.37989 25.78432 1.000 96.75978 358 ALA A O 1
ATOM 1180 N N . ASN A 1 189 ? -33.70844 -4.84992 27.58630 1.000 92.67824 359 ASN A N 1
ATOM 1181 C CA . ASN A 1 189 ? -32.87343 -3.90794 26.85529 1.000 91.37637 359 ASN A CA 1
ATOM 1182 C C . ASN A 1 189 ? -31.39844 -4.26098 26.84327 1.000 91.22461 359 ASN A C 1
ATOM 1183 O O . ASN A 1 189 ? -30.62943 -3.57499 26.16425 1.000 93.29847 359 ASN A O 1
ATOM 1188 N N . ILE A 1 190 ? -31.03445 -5.39698 27.38926 1.000 93.50044 360 ILE A N 1
ATOM 1189 C CA . ILE A 1 190 ? -29.64146 -5.76602 27.40024 1.000 96.81826 360 ILE A CA 1
ATOM 1190 C C . ILE A 1 190 ? -29.20450 -6.99503 26.61623 1.000 102.82572 360 ILE A C 1
ATOM 1191 O O . ILE A 1 190 ? -28.20051 -7.56305 26.94422 1.000 105.18367 360 ILE A O 1
ATOM 1196 N N . LYS A 1 191 ? -29.95053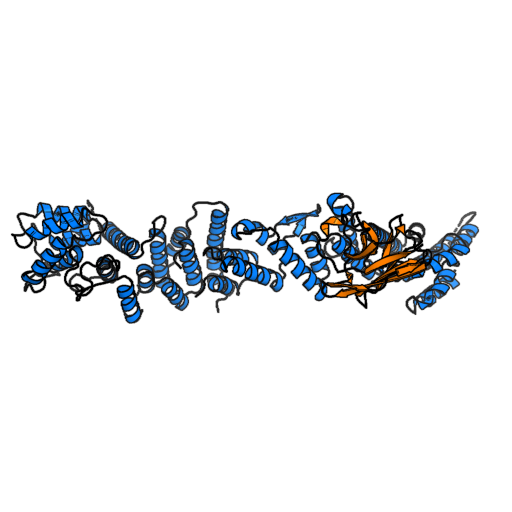 -7.41901 25.61425 1.000 110.73424 361 LYS A N 1
ATOM 1197 C CA . LYS A 1 191 ? -29.60557 -8.58102 24.77024 1.000 119.89814 361 LYS A CA 1
ATOM 1198 C C . LYS A 1 191 ? -29.49059 -9.88202 25.53024 1.000 120.61285 361 LYS A C 1
ATOM 1199 O O . LYS A 1 191 ? -30.21458 -10.09600 26.47625 1.000 117.00740 361 LYS A O 1
ATOM 1201 N N . LYS A 1 192 ? -28.60762 -10.76804 25.09923 1.000 116.15740 362 LYS A N 1
ATOM 1202 C CA . LYS A 1 192 ? -28.48564 -12.03805 25.79222 1.000 113.77326 362 LYS A CA 1
ATOM 1203 C C . LYS A 1 192 ? -27.11763 -12.27308 26.40820 1.000 110.36298 362 LYS A C 1
ATOM 1204 O O . LYS A 1 192 ? -26.94964 -13.12608 27.25020 1.000 104.19899 362 LYS A O 1
ATOM 1206 N N . VAL A 1 193 ? -26.13162 -11.52210 25.96319 1.000 111.38133 363 VAL A N 1
ATOM 1207 C CA . VAL A 1 193 ? -24.79661 -11.66213 26.52517 1.000 106.68336 363 VAL A CA 1
ATOM 1208 C C . VAL A 1 193 ? -24.79258 -11.21613 27.96617 1.000 102.18392 363 VAL A C 1
ATOM 1209 O O . VAL A 1 193 ? -24.11958 -11.77115 28.79216 1.000 103.09075 363 VAL A O 1
ATOM 1211 N N . GLU A 1 194 ? -25.50755 -10.15611 28.24618 1.000 98.02402 364 GLU A N 1
ATOM 1212 C CA . GLU A 1 194 ? -25.59452 -9.68311 29.57818 1.000 93.35477 364 GLU A CA 1
ATOM 1213 C C . GLU A 1 194 ? -26.75652 -10.33808 30.28320 1.000 91.99845 364 GLU A C 1
ATOM 1214 O O . GLU A 1 194 ? -26.85250 -10.26408 31.46420 1.000 87.47270 364 GLU A O 1
ATOM 1220 N N . GLN A 1 195 ? -27.60055 -11.06806 29.58421 1.000 95.17378 365 GLN A N 1
ATOM 1221 C CA . GLN A 1 195 ? -28.75856 -11.66804 30.23623 1.000 94.75767 365 GLN A CA 1
ATOM 1222 C C . GLN A 1 195 ? -28.37356 -12.66905 31.28822 1.000 92.62597 365 GLN A C 1
ATOM 1223 O O . GLN A 1 195 ? -29.00055 -12.79603 32.29123 1.000 93.52817 365 GLN A O 1
ATOM 1229 N N . SER A 1 196 ? -27.35359 -13.41907 31.01821 1.000 89.63337 366 SER A N 1
ATOM 1230 C CA . SER A 1 196 ? -26.84359 -14.34908 31.94920 1.000 87.13494 366 SER A CA 1
ATOM 1231 C C . SER A 1 196 ? -26.35856 -13.64209 33.19419 1.000 84.71177 366 SER A C 1
ATOM 1232 O O . SER A 1 196 ? -26.49355 -14.16809 34.27019 1.000 85.96572 366 SER A O 1
ATOM 1235 N N . PHE A 1 197 ? -25.76353 -12.47511 33.05218 1.000 87.71392 367 PHE A N 1
ATOM 1236 C CA . PHE A 1 197 ? -25.22850 -11.77512 34.22017 1.000 81.02045 367 PHE A CA 1
ATOM 1237 C C . PHE A 1 197 ? -26.29047 -11.53609 35.28319 1.000 83.80419 367 PHE A C 1
ATOM 1238 O O . PHE A 1 197 ? -25.97645 -11.47010 36.47918 1.000 80.78110 367 PHE A O 1
ATOM 1246 N N . LEU A 1 198 ? -27.55048 -11.41406 34.87021 1.000 82.39433 368 LEU A N 1
ATOM 1247 C CA . LEU A 1 198 ? -28.63446 -11.19404 35.81923 1.000 82.66532 368 LEU A CA 1
ATOM 1248 C C . LEU A 1 198 ? -28.73447 -12.33303 36.83623 1.000 84.71432 368 LEU A C 1
ATOM 1249 O O . LEU A 1 198 ? -29.01244 -12.09403 38.01723 1.000 86.37232 368 LEU A O 1
ATOM 1254 N N . THR A 1 199 ? -28.51350 -13.57604 36.40123 1.000 85.95695 369 THR A N 1
ATOM 1255 C CA . THR A 1 199 ? -28.56452 -14.69104 37.34023 1.000 91.08531 369 THR A CA 1
ATOM 1256 C C . THR A 1 199 ? -27.40850 -14.63707 38.33021 1.000 91.95183 369 THR A C 1
ATOM 1257 O O . THR A 1 199 ? -27.61249 -14.87906 39.52521 1.000 95.02427 369 THR A O 1
ATOM 1261 N N . TYR A 1 200 ? -26.20450 -14.29109 37.86819 1.000 85.04349 370 TYR A N 1
ATOM 1262 C CA . TYR A 1 200 ? -25.06848 -14.18112 38.78117 1.000 84.48634 370 TYR A CA 1
ATOM 1263 C C . TYR A 1 200 ? -25.26244 -13.06912 39.80117 1.000 81.36796 370 TYR A C 1
ATOM 1264 O O . TYR A 1 200 ? -24.71942 -13.14613 40.90317 1.000 81.25141 370 TYR A O 1
ATOM 1273 N N . PHE A 1 201 ? -26.02142 -12.05610 39.44919 1.000 82.09940 371 PHE A N 1
ATOM 1274 C CA . PHE A 1 201 ? -26.22938 -10.92709 40.31419 1.000 82.00947 371 PHE A CA 1
ATOM 1275 C C . PHE A 1 201 ? -27.17137 -11.29907 41.41020 1.000 85.43131 371 PHE A C 1
ATOM 1276 O O . PHE A 1 201 ? -26.84035 -11.05608 42.54820 1.000 85.38656 371 PHE A O 1
ATOM 1284 N N . LYS A 1 202 ? -28.35439 -11.79904 41.04822 1.000 87.39476 372 LYS A N 1
ATOM 1285 C CA . LYS A 1 202 ? -29.29339 -12.33202 42.03524 1.000 87.26468 372 LYS A CA 1
ATOM 1286 C C . LYS A 1 202 ? -28.57239 -13.19504 43.05923 1.000 89.26353 372 LYS A C 1
ATOM 1287 O O . LYS A 1 202 ? -28.78837 -13.06003 44.26923 1.000 94.80436 372 LYS A O 1
ATOM 1293 N N . ALA A 1 203 ? -27.69142 -14.08306 42.58721 1.000 90.58960 373 ALA A N 1
ATOM 1294 C CA . ALA A 1 203 ? -26.93242 -14.93807 43.49620 1.000 91.05096 373 ALA A CA 1
ATOM 1295 C C . ALA A 1 203 ? -26.03239 -14.10610 44.39919 1.000 92.27022 373 ALA A C 1
ATOM 1296 O O . ALA A 1 203 ? -26.06737 -14.24309 45.62719 1.000 96.51934 373 ALA A O 1
ATOM 1298 N N . TYR A 1 204 ? -25.22038 -13.23011 43.80317 1.000 89.87947 374 TYR A N 1
ATOM 1299 C CA . TYR A 1 204 ? -24.35735 -12.35413 44.59016 1.000 88.71291 374 TYR A CA 1
ATOM 1300 C C . TYR A 1 204 ? -25.16931 -11.54912 45.60517 1.000 94.89583 374 TYR A C 1
ATOM 1301 O O . TYR A 1 204 ? -24.74229 -11.36512 46.75316 1.000 100.97067 374 TYR A O 1
ATOM 1310 N N . ALA A 1 205 ? -26.35631 -11.08209 45.20519 1.000 95.73849 375 ALA A N 1
ATOM 1311 C CA . ALA A 1 205 ? -27.14727 -10.21207 46.06420 1.000 95.61033 375 ALA A CA 1
ATOM 1312 C C . ALA A 1 205 ? -27.79727 -10.98705 47.20121 1.000 106.71545 375 ALA A C 1
ATOM 1313 O O . ALA A 1 205 ? -27.84824 -10.50305 48.33821 1.000 110.46442 375 ALA A O 1
ATOM 1315 N N . SER A 1 206 ? -28.29931 -12.18404 46.91322 1.000 105.99525 376 SER A N 1
ATOM 1316 C CA . SER A 1 206 ? -28.97231 -13.00802 47.91623 1.000 112.97747 376 SER A CA 1
ATOM 1317 C C . SER A 1 206 ? -27.96032 -13.90905 48.62522 1.000 115.36248 376 SER A C 1
ATOM 1318 O O . SER A 1 206 ? -28.01235 -15.13105 48.55322 1.000 119.53616 376 SER A O 1
ATOM 1321 N N . SER A 1 207 ? -27.04629 -13.29407 49.33420 1.000 126.07082 377 SER A N 1
ATOM 1322 C CA . SER A 1 207 ? -26.09130 -14.02709 50.13419 1.000 126.53911 377 SER A CA 1
ATOM 1323 C C . SER A 1 207 ? -25.56126 -13.10710 51.20518 1.000 131.27534 377 SER A C 1
ATOM 1324 O O . SER A 1 207 ? -26.01723 -11.99309 51.36519 1.000 133.03776 377 SER A O 1
ATOM 1327 N N . LYS A 1 208 ? -24.62826 -13.58313 51.99716 1.000 128.26417 378 LYS A N 1
ATOM 1328 C CA . LYS A 1 208 ? -24.06322 -12.70114 52.99915 1.000 128.45347 378 LYS A CA 1
ATOM 1329 C C . LYS A 1 208 ? -22.59122 -12.54017 52.73913 1.000 124.85582 378 LYS A C 1
ATOM 1330 O O . LYS A 1 208 ? -21.99719 -11.53519 53.06112 1.000 124.74542 378 LYS A O 1
ATOM 1332 N N . ASP A 1 209 ? -22.00426 -13.57119 52.16612 1.000 125.66319 379 ASP A N 1
ATOM 1333 C CA . ASP A 1 209 ? -20.61226 -13.57022 51.82710 1.000 121.24124 379 ASP A CA 1
ATOM 1334 C C . ASP A 1 209 ? -20.27826 -12.62123 50.67410 1.000 119.35817 379 ASP A C 1
ATOM 1335 O O . ASP A 1 209 ? -19.14825 -12.16125 50.56908 1.000 113.43181 379 ASP A O 1
ATOM 1337 N N . HIS A 1 210 ? -21.25327 -12.37821 49.79311 1.000 119.52933 380 HIS A N 1
ATOM 1338 C CA . HIS A 1 210 ? -21.07126 -11.54721 48.59111 1.000 113.11622 380 HIS A CA 1
ATOM 1339 C C . HIS A 1 210 ? -19.94529 -12.11824 47.78309 1.000 108.41114 380 HIS A C 1
ATOM 1340 O O . HIS A 1 210 ? -18.94828 -11.49526 47.49807 1.000 105.71087 380 HIS A O 1
ATOM 1347 N N . GLY A 1 211 ? -20.13632 -13.39023 47.53409 1.000 118.88804 381 GLY A N 1
ATOM 1348 C CA . GLY A 1 211 ? -19.27536 -14.24925 46.77708 1.000 115.97396 381 GLY A CA 1
ATOM 1349 C C . GLY A 1 211 ? -20.16539 -15.10423 45.92109 1.000 114.13890 381 GLY A C 1
ATOM 1350 O O . GLY A 1 211 ? -21.38739 -15.14720 46.05611 1.000 115.60114 381 GLY A O 1
ATOM 1351 N N . LEU A 1 212 ? -19.55742 -15.79425 44.99309 1.000 101.37333 382 LEU A N 1
ATOM 1352 C CA . LEU A 1 212 ? -20.34245 -16.59223 44.10910 1.000 95.81684 382 LEU A CA 1
ATOM 1353 C C . LEU A 1 212 ? -19.87349 -18.01924 44.19909 1.000 95.33649 382 LEU A C 1
ATOM 1354 O O . LEU A 1 212 ? -18.72349 -18.26627 44.44907 1.000 99.28381 382 LEU A O 1
ATOM 1359 N N . PRO A 1 213 ? -20.77051 -18.96922 43.98711 1.000 90.68358 383 PRO A N 1
ATOM 1360 C CA . PRO A 1 213 ? -20.47655 -20.39923 43.94610 1.000 92.60354 383 PRO A CA 1
ATOM 1361 C C . PRO A 1 213 ? -19.50457 -20.64525 42.81209 1.000 91.33496 383 PRO A C 1
ATOM 1362 O O . PRO A 1 213 ? -19.64057 -20.06625 41.76609 1.000 90.81584 383 PRO A O 1
ATOM 1366 N N . VAL A 1 214 ? -18.61359 -21.59527 42.95907 1.000 85.87497 384 VAL A N 1
ATOM 1367 C CA . VAL A 1 214 ? -17.51161 -21.72430 41.99906 1.000 89.88227 384 VAL A CA 1
ATOM 1368 C C . VAL A 1 214 ? -18.00864 -22.05329 40.58906 1.000 85.11630 384 VAL A C 1
ATOM 1369 O O . VAL A 1 214 ? -17.35664 -21.69030 39.59805 1.000 79.94297 384 VAL A O 1
ATOM 1373 N N . GLU A 1 215 ? -19.16466 -22.72226 40.46308 1.000 87.37151 385 GLU A N 1
ATOM 1374 C CA . GLU A 1 215 ? -19.73268 -22.94825 39.13509 1.000 83.01145 385 GLU A CA 1
ATOM 1375 C C . GLU A 1 215 ? -20.15866 -21.63924 38.48310 1.000 85.46476 385 GLU A C 1
ATOM 1376 O O . GLU A 1 215 ? -20.12768 -21.52224 37.25210 1.000 85.58200 385 GLU A O 1
ATOM 1378 N N . TYR A 1 216 ? -20.54863 -20.64523 39.28710 1.000 84.90965 386 TYR A N 1
ATOM 1379 C CA . TYR A 1 216 ? -20.92760 -19.35022 38.73711 1.000 80.47231 386 TYR A CA 1
ATOM 1380 C C . TYR A 1 216 ? -19.70859 -18.49625 38.43009 1.000 74.99074 386 TYR A C 1
ATOM 1381 O O . TYR A 1 216 ? -19.64059 -17.86525 37.36809 1.000 70.56851 386 TYR A O 1
ATOM 1390 N N . SER A 1 217 ? -18.72857 -18.47327 39.33607 1.000 75.83917 387 SER A N 1
ATOM 1391 C CA . SER A 1 217 ? -17.55056 -17.64030 39.11705 1.000 73.57430 387 SER A CA 1
ATOM 1392 C C . SER A 1 217 ? -16.73859 -18.10232 37.90304 1.000 70.00403 387 SER A C 1
ATOM 1393 O O . SER A 1 217 ? -16.15058 -17.26733 37.20903 1.000 63.67364 387 SER A O 1
ATOM 1396 N N . THR A 1 218 ? -16.70462 -19.40532 37.61204 1.000 70.47742 388 THR A N 1
ATOM 1397 C CA . THR A 1 218 ? -15.99965 -19.85933 36.41503 1.000 67.57425 388 THR A CA 1
ATOM 1398 C C . THR A 1 218 ? -16.77966 -19.51932 35.14804 1.000 66.42554 388 THR A C 1
ATOM 1399 O O . THR A 1 218 ? -16.18467 -19.13433 34.13503 1.000 62.80686 388 THR A O 1
ATOM 1403 N N . LYS A 1 219 ? -18.10467 -19.66429 35.18406 1.000 66.83430 389 LYS A N 1
ATOM 1404 C CA . LYS A 1 219 ? -18.92068 -19.30327 34.03008 1.000 64.42705 389 LYS A CA 1
ATOM 1405 C C . LYS A 1 219 ? -18.82665 -17.80427 33.74807 1.000 63.63116 389 LYS A C 1
ATOM 1406 O O . LYS A 1 219 ? -18.52965 -17.39228 32.62007 1.000 60.60696 389 LYS A O 1
ATOM 1412 N N . LEU A 1 220 ? -19.02461 -16.97926 34.78108 1.000 64.54413 390 LEU A N 1
ATOM 1413 C CA . LEU A 1 220 ? -18.95858 -15.53227 34.61008 1.000 63.72308 390 LEU A CA 1
ATOM 1414 C C . LEU A 1 220 ? -17.57357 -15.07730 34.15605 1.000 60.83938 390 LEU A C 1
ATOM 1415 O O . LEU A 1 220 ? -17.46056 -14.12630 33.37105 1.000 54.22879 390 LEU A O 1
ATOM 1420 N N . HIS A 1 221 ? -16.51358 -15.72732 34.63804 1.000 56.77728 391 HIS A N 1
ATOM 1421 C CA . HIS A 1 221 ? -15.17158 -15.33736 34.20602 1.000 55.06314 391 HIS A CA 1
ATOM 1422 C C . HIS A 1 221 ? -14.94661 -15.65336 32.73101 1.000 52.17239 391 HIS A C 1
ATOM 1423 O O . HIS A 1 221 ? -14.28960 -14.87938 32.01800 1.000 48.92989 391 HIS A O 1
ATOM 1430 N N . THR A 1 222 ? -15.44765 -16.79335 32.26602 1.000 51.31127 392 THR A N 1
ATOM 1431 C CA . THR A 1 222 ? -15.32467 -17.11035 30.84902 1.000 54.05602 392 THR A CA 1
ATOM 1432 C C . THR A 1 222 ? -16.06166 -16.07434 30.01603 1.000 48.45634 392 THR A C 1
ATOM 1433 O O . THR A 1 222 ? -15.52867 -15.56835 29.02602 1.000 49.96766 392 THR A O 1
ATOM 1437 N N . GLU A 1 223 ? -17.27765 -15.71731 30.43205 1.000 49.21751 393 GLU A N 1
ATOM 1438 C CA . GLU A 1 223 ? -18.05164 -14.73129 29.69006 1.000 49.87392 393 GLU A CA 1
ATOM 1439 C C . GLU A 1 223 ? -17.38260 -13.36731 29.73805 1.000 49.92045 393 GLU A C 1
ATOM 1440 O O . GLU A 1 223 ? -17.32760 -12.65231 28.72805 1.000 46.13729 393 GLU A O 1
ATOM 1446 N N . TYR A 1 224 ? -16.84758 -13.00232 30.89704 1.000 45.62236 394 TYR A N 1
ATOM 1447 C CA . TYR A 1 224 ? -16.10955 -11.75433 31.01303 1.000 44.94670 394 TYR A CA 1
ATOM 1448 C C . TYR A 1 224 ? -14.92556 -11.72836 30.05001 1.000 44.07845 394 TYR A C 1
ATOM 1449 O O . TYR A 1 224 ? -14.73155 -10.76137 29.30401 1.000 45.24150 394 TYR A O 1
ATOM 1458 N N . ASN A 1 225 ? -14.12859 -12.79538 30.03900 1.000 42.11295 395 ASN A N 1
ATOM 1459 C CA . ASN A 1 225 ? -12.95460 -12.80141 29.17798 1.000 46.70592 395 ASN A CA 1
ATOM 1460 C C . ASN A 1 225 ? -13.33762 -12.83240 27.70499 1.000 46.86686 395 ASN A C 1
ATOM 1461 O O . ASN A 1 225 ? -12.63562 -12.25342 26.86497 1.000 46.79350 395 ASN A O 1
ATOM 1466 N N . GLN A 1 226 ? -14.43564 -13.49138 27.37000 1.000 45.57395 396 GLN A N 1
ATOM 1467 C CA . GLN A 1 226 ? -14.74867 -13.67137 25.96201 1.000 46.72936 396 GLN A CA 1
ATOM 1468 C C . GLN A 1 226 ? -15.49765 -12.48535 25.36902 1.000 47.27664 396 GLN A C 1
ATOM 1469 O O . GLN A 1 226 ? -15.39767 -12.24235 24.15802 1.000 47.62047 396 GLN A O 1
ATOM 1475 N N . HIS A 1 227 ? -16.21362 -11.71833 26.18003 1.000 44.57154 397 HIS A N 1
ATOM 1476 C CA . HIS A 1 227 ? -17.05561 -10.68431 25.59304 1.000 47.51341 397 HIS A CA 1
ATOM 1477 C C . HIS A 1 227 ? -16.80656 -9.30232 26.16504 1.000 48.27181 397 HIS A C 1
ATOM 1478 O O . HIS A 1 227 ? -16.88455 -8.30632 25.42704 1.000 44.41703 397 HIS A O 1
ATOM 1485 N N . ILE A 1 228 ? -16.52754 -9.20233 27.45703 1.000 48.74522 398 ILE A N 1
ATOM 1486 C CA . ILE A 1 228 ? -16.51150 -7.91533 28.13103 1.000 44.74495 398 ILE A CA 1
ATOM 1487 C C . ILE A 1 228 ? -15.11049 -7.34236 28.20701 1.000 43.94213 398 ILE A C 1
ATOM 1488 O O . ILE A 1 228 ? -14.88147 -6.21736 27.77301 1.000 45.53445 398 ILE A O 1
ATOM 1493 N N . LYS A 1 229 ? -14.16350 -8.09838 28.77300 1.000 45.02968 399 LYS A N 1
ATOM 1494 C CA . LYS A 1 229 ? -12.84448 -7.54941 29.07998 1.000 45.97156 399 LYS A CA 1
ATOM 1495 C C . LYS A 1 229 ? -12.25648 -6.76843 27.91697 1.000 50.86910 399 LYS A C 1
ATOM 1496 O O . LYS A 1 229 ? -11.80245 -5.63544 28.08796 1.000 51.56122 399 LYS A O 1
ATOM 1502 N N . SER A 1 230 ? -12.25451 -7.34743 26.71697 1.000 48.52296 400 SER A N 1
ATOM 1503 C CA . SER A 1 230 ? -11.54251 -6.74144 25.60496 1.000 49.85037 400 SER A CA 1
ATOM 1504 C C . SER A 1 230 ? -12.46851 -6.04342 24.62797 1.000 52.66055 400 SER A C 1
ATOM 1505 O O . SER A 1 230 ? -12.06252 -5.77843 23.49596 1.000 51.02796 400 SER A O 1
ATOM 1508 N N . SER A 1 231 ? -13.70550 -5.75439 25.03299 1.000 49.93668 401 SER A N 1
ATOM 1509 C CA . SER A 1 231 ? -14.66550 -5.17237 24.11300 1.000 53.70285 401 SER A CA 1
ATOM 1510 C C . SER A 1 231 ? -14.15248 -3.83938 23.57799 1.000 59.07021 401 SER A C 1
ATOM 1511 O O . SER A 1 231 ? -13.46945 -3.09140 24.27998 1.000 61.97051 401 SER A O 1
ATOM 1514 N N . LEU A 1 232 ? -14.46549 -3.56338 22.30800 1.000 67.18226 402 LEU A N 1
ATOM 1515 C CA . LEU A 1 232 ? -13.94347 -2.36939 21.65799 1.000 70.64665 402 LEU A CA 1
ATOM 1516 C C . LEU A 1 232 ? -14.68044 -1.12037 22.13000 1.000 71.02937 402 LEU A C 1
ATOM 1517 O O . LEU A 1 232 ? -14.05441 -0.11839 22.49499 1.000 72.38514 402 LEU A O 1
ATOM 1522 N N . ASP A 1 233 ? -16.01244 -1.15234 22.12002 1.000 64.71002 403 ASP A N 1
ATOM 1523 C CA . ASP A 1 233 ? -16.80040 0.02368 22.47604 1.000 67.09006 403 ASP A CA 1
ATOM 1524 C C . ASP A 1 233 ? -17.59739 -0.19630 23.75605 1.000 60.95695 403 ASP A C 1
ATOM 1525 O O . ASP A 1 233 ? -18.69037 0.35072 23.91706 1.000 64.36004 403 ASP A O 1
ATOM 1527 N N . GLY A 1 234 ? -17.06439 -0.99231 24.67504 1.000 60.85757 404 GLY A N 1
ATOM 1528 C CA . GLY A 1 234 ? -17.85839 -1.43430 25.80905 1.000 57.26906 404 GLY A CA 1
ATOM 1529 C C . GLY A 1 234 ? -18.02734 -0.33329 26.84105 1.000 55.88025 404 GLY A C 1
ATOM 1530 O O . GLY A 1 234 ? -17.10932 0.43369 27.12304 1.000 57.66445 404 GLY A O 1
ATOM 1531 N N . ASP A 1 235 ? -19.22833 -0.26126 27.39507 1.000 53.56403 405 ASP A N 1
ATOM 1532 C CA . ASP A 1 235 ? -19.51229 0.62674 28.50608 1.000 54.58903 405 ASP A CA 1
ATOM 1533 C C . ASP A 1 235 ? -18.52928 0.34772 29.65506 1.000 54.30507 405 ASP A C 1
ATOM 1534 O O . ASP A 1 235 ? -18.35930 -0.81528 30.05506 1.000 53.31313 405 ASP A O 1
ATOM 1539 N N . PRO A 1 236 ? -17.81825 1.36171 30.15905 1.000 54.70460 406 PRO A N 1
ATOM 1540 C CA . PRO A 1 236 ? -16.85924 1.11368 31.25804 1.000 53.89988 406 PRO A CA 1
ATOM 1541 C C . PRO A 1 236 ? -17.51323 0.80070 32.58805 1.000 50.73991 406 PRO A C 1
ATOM 1542 O O . PRO A 1 236 ? -16.89523 0.13968 33.43404 1.000 51.33968 406 PRO A O 1
ATOM 1546 N N . TYR A 1 237 ? -18.72721 1.29673 32.81806 1.000 51.76946 407 TYR A N 1
ATOM 1547 C CA . TYR A 1 237 ? -19.46020 0.92975 34.02008 1.000 51.58814 407 TYR A CA 1
ATOM 1548 C C . TYR A 1 237 ? -19.89724 -0.52624 33.97808 1.000 53.24244 407 TYR A C 1
ATOM 1549 O O . TYR A 1 237 ? -19.84124 -1.22325 34.99608 1.000 51.90525 407 TYR A O 1
ATOM 1558 N N . ARG A 1 238 ? -20.26927 -1.00424 32.79409 1.000 51.98578 408 ARG A N 1
ATOM 1559 C CA . ARG A 1 238 ? -20.65430 -2.40023 32.63610 1.000 52.83646 408 ARG A CA 1
ATOM 1560 C C . ARG A 1 238 ? -19.46031 -3.25425 33.04908 1.000 50.10738 408 ARG A C 1
ATOM 1561 O O . ARG A 1 238 ? -19.59232 -4.18325 33.84708 1.000 49.35404 408 ARG A O 1
ATOM 1569 N N . LEU A 1 239 ? -18.29232 -2.93128 32.49706 1.000 46.91257 409 LEU A N 1
ATOM 1570 C CA . LEU A 1 239 ? -17.06033 -3.63131 32.82504 1.000 49.70354 409 LEU A CA 1
ATOM 1571 C C . LEU A 1 239 ? -16.75930 -3.56032 34.32304 1.000 50.66865 409 LEU A C 1
ATOM 1572 O O . LEU A 1 239 ? -16.37432 -4.56233 34.92603 1.000 46.02389 409 LEU A O 1
ATOM 1577 N N . ALA A 1 240 ? -16.93026 -2.38431 34.94104 1.000 48.54000 410 ALA A N 1
ATOM 1578 C CA . ALA A 1 240 ? -16.70624 -2.28932 36.39103 1.000 51.25301 410 ALA A CA 1
ATOM 1579 C C . ALA A 1 240 ? -17.66125 -3.19330 37.15505 1.000 51.96373 410 ALA A C 1
ATOM 1580 O O . ALA A 1 240 ? -17.25325 -3.89330 38.09104 1.000 52.96428 410 ALA A O 1
ATOM 1582 N N . VAL A 1 241 ? -18.93025 -3.21927 36.75307 1.000 50.02300 411 VAL A N 1
ATOM 1583 C CA . VAL A 1 241 ? -19.91126 -3.98524 37.50809 1.000 53.16141 411 VAL A CA 1
ATOM 1584 C C . VAL A 1 241 ? -19.61730 -5.47025 37.39108 1.000 55.39278 411 VAL A C 1
ATOM 1585 O O . VAL A 1 241 ? -19.67130 -6.20725 38.38508 1.000 51.62730 411 VAL A O 1
ATOM 1589 N N . TYR A 1 242 ? -19.27933 -5.93026 36.18508 1.000 49.50265 412 TYR A N 1
ATOM 1590 C CA . TYR A 1 242 ? -18.84836 -7.31027 36.00807 1.000 52.55871 412 TYR A CA 1
ATOM 1591 C C . TYR A 1 242 ? -17.65736 -7.62330 36.89405 1.000 50.67881 412 TYR A C 1
ATOM 1592 O O . TYR A 1 242 ? -17.63237 -8.64830 37.57505 1.000 52.24857 412 TYR A O 1
ATOM 1601 N N . LYS A 1 243 ? -16.65334 -6.75932 36.87804 1.000 51.03834 413 LYS A N 1
ATOM 1602 C CA . LYS A 1 243 ? -15.43933 -7.03335 37.63102 1.000 55.13154 413 LYS A CA 1
ATOM 1603 C C . LYS A 1 243 ? -15.71531 -7.07034 39.13502 1.000 55.80700 413 LYS A C 1
ATOM 1604 O O . LYS A 1 243 ? -15.14832 -7.89735 39.85201 1.000 54.70123 413 LYS A O 1
ATOM 1610 N N . LEU A 1 244 ? -16.60128 -6.20032 39.62103 1.000 54.74282 414 LEU A N 1
ATOM 1611 C CA . LEU A 1 244 ? -16.89926 -6.15131 41.04804 1.000 55.28086 414 LEU A CA 1
ATOM 1612 C C . LEU A 1 244 ? -17.74228 -7.34329 41.47605 1.000 56.89426 414 LEU A C 1
ATOM 1613 O O . LEU A 1 244 ? -17.44228 -7.99730 42.47905 1.000 56.73369 414 LEU A O 1
ATOM 1618 N N . ILE A 1 245 ? -18.79630 -7.64627 40.72007 1.000 56.56277 415 ILE A N 1
ATOM 1619 C CA . ILE A 1 245 ? -19.70632 -8.71925 41.09908 1.000 58.61320 415 ILE A CA 1
ATOM 1620 C C . ILE A 1 245 ? -19.04435 -10.08326 40.93807 1.000 60.31387 415 ILE A C 1
ATOM 1621 O O . ILE A 1 245 ? -19.28336 -10.99926 41.73208 1.000 57.07603 415 ILE A O 1
ATOM 1626 N N . GLY A 1 246 ? -18.20637 -10.24828 39.92006 1.000 57.53068 416 GLY A N 1
ATOM 1627 C CA . GLY A 1 246 ? -17.56540 -11.51730 39.67705 1.000 56.95125 416 GLY A CA 1
ATOM 1628 C C . GLY A 1 246 ? -16.12740 -11.64133 40.12803 1.000 57.44521 416 GLY A C 1
ATOM 1629 O O . GLY A 1 246 ? -15.57843 -12.74334 40.08402 1.000 56.69772 416 GLY A O 1
ATOM 1630 N N . ARG A 1 247 ? -15.49937 -10.56634 40.59102 1.000 54.62380 417 ARG A N 1
ATOM 1631 C CA . ARG A 1 247 ? -14.06036 -10.56938 40.84800 1.000 53.39723 417 ARG A CA 1
ATOM 1632 C C . ARG A 1 247 ? -13.31539 -11.04740 39.59898 1.000 57.09507 417 ARG A C 1
ATOM 1633 O O . ARG A 1 247 ? -12.38541 -11.85242 39.65597 1.000 56.76658 417 ARG A O 1
ATOM 1641 N N . CYS A 1 248 ? -13.75240 -10.53939 38.44599 1.000 54.19682 418 CYS A N 1
ATOM 1642 C CA . CYS A 1 248 ? -13.18843 -10.96540 37.17198 1.000 53.65704 418 CYS A CA 1
ATOM 1643 C C . CYS A 1 248 ? -11.82042 -10.34243 36.99196 1.000 52.45877 418 CYS A C 1
ATOM 1644 O O . CYS A 1 248 ? -11.65139 -9.13644 37.17996 1.000 55.60276 418 CYS A O 1
ATOM 1647 N N . ASP A 1 249 ? -10.84544 -11.16346 36.61295 1.000 52.95702 419 ASP A N 1
ATOM 1648 C CA . ASP A 1 249 ? -9.54244 -10.67549 36.17793 1.000 58.10813 419 ASP A CA 1
ATOM 1649 C C . ASP A 1 249 ? -8.89240 -9.82450 37.27691 1.000 60.71796 419 ASP A C 1
ATOM 1650 O O . ASP A 1 249 ? -8.71338 -8.60751 37.14891 1.000 58.10115 419 ASP A O 1
ATOM 1655 N N . LEU A 1 250 ? -8.52440 -10.51451 38.36691 1.000 62.69652 420 LEU A N 1
ATOM 1656 C CA . LEU A 1 250 ? -7.89137 -9.85852 39.50690 1.000 62.71604 420 LEU A CA 1
ATOM 1657 C C . LEU A 1 250 ? -6.50036 -9.33156 39.19188 1.000 63.41124 420 LEU A C 1
ATOM 1658 O O . LEU A 1 250 ? -5.93133 -8.63857 40.02787 1.000 66.96080 420 LEU A O 1
ATOM 1663 N N . SER A 1 251 ? -5.93639 -9.63657 38.02487 1.000 62.93806 421 SER A N 1
ATOM 1664 C CA . SER A 1 251 ? -4.64838 -9.05260 37.66885 1.000 66.92680 421 SER A CA 1
ATOM 1665 C C . SER A 1 251 ? -4.75435 -7.55860 37.39285 1.000 69.57644 421 SER A C 1
ATOM 1666 O O . SER A 1 251 ? -3.73833 -6.85862 37.43083 1.000 72.86821 421 SER A O 1
ATOM 1669 N N . ARG A 1 252 ? -5.95634 -7.06557 37.10487 1.000 67.30846 422 ARG A N 1
ATOM 1670 C CA . ARG A 1 252 ? -6.19831 -5.65457 36.81187 1.000 69.41435 422 ARG A CA 1
ATOM 1671 C C . ARG A 1 252 ? -7.27929 -5.19254 37.78689 1.000 71.80592 422 ARG A C 1
ATOM 1672 O O . ARG A 1 252 ? -8.45730 -5.52151 37.61691 1.000 72.05621 422 ARG A O 1
ATOM 1674 N N . LYS A 1 253 ? -6.88825 -4.43755 38.81288 1.000 75.37221 423 LYS A N 1
ATOM 1675 C CA . LYS A 1 253 ? -7.82823 -4.11953 39.87790 1.000 77.85060 423 LYS A CA 1
ATOM 1676 C C . LYS A 1 253 ? -8.52720 -2.78251 39.69391 1.000 80.83421 423 LYS A C 1
ATOM 1677 O O . LYS A 1 253 ? -9.59618 -2.57148 40.27692 1.000 86.74978 423 LYS A O 1
ATOM 1683 N N . ASN A 1 254 ? -7.96019 -1.87652 38.91890 1.000 74.44877 424 ASN A N 1
ATOM 1684 C CA . ASN A 1 254 ? -8.53316 -0.55551 38.74291 1.000 76.36220 424 ASN A CA 1
ATOM 1685 C C . ASN A 1 254 ? -9.18418 -0.46249 37.36892 1.000 71.54783 424 ASN A C 1
ATOM 1686 O O . ASN A 1 254 ? -8.63621 -0.96151 36.38691 1.000 71.57449 424 ASN A O 1
ATOM 1691 N N . ILE A 1 255 ? -10.38117 0.11953 37.32693 1.000 71.77003 425 ILE A N 1
ATOM 1692 C CA . ILE A 1 255 ? -11.00918 0.60555 36.10094 1.000 74.49586 425 ILE A CA 1
ATOM 1693 C C . ILE A 1 255 ? -10.87214 2.11954 36.12994 1.000 74.62498 425 ILE A C 1
ATOM 1694 O O . ILE A 1 255 ? -11.75111 2.80457 36.67295 1.000 71.13299 425 ILE A O 1
ATOM 1699 N N . PRO A 1 256 ? -9.80213 2.67752 35.56992 1.000 79.30523 426 PRO A N 1
ATOM 1700 C CA . PRO A 1 256 ? -9.56410 4.12451 35.72592 1.000 79.11136 426 PRO A CA 1
ATOM 1701 C C . PRO A 1 256 ? -10.67909 4.99754 35.17994 1.000 77.92373 426 PRO A C 1
ATOM 1702 O O . PRO A 1 256 ? -10.89405 6.10354 35.69894 1.000 74.06116 426 PRO A O 1
ATOM 1706 N N . ALA A 1 257 ? -11.41311 4.52756 34.16095 1.000 74.44566 427 ALA A N 1
ATOM 1707 C CA . ALA A 1 257 ? -12.39810 5.38958 33.51296 1.000 72.39280 427 ALA A CA 1
ATOM 1708 C C . ALA A 1 257 ? -13.53108 5.76661 34.45798 1.000 69.92772 427 ALA A C 1
ATOM 1709 O O . ALA A 1 257 ? -14.15606 6.81462 34.27899 1.000 68.29755 427 ALA A O 1
ATOM 1711 N N . VAL A 1 258 ? -13.79808 4.94461 35.47299 1.000 65.83416 428 VAL A N 1
ATOM 1712 C CA . VAL A 1 258 ? -14.85206 5.19264 36.44600 1.000 67.55450 428 VAL A CA 1
ATOM 1713 C C . VAL A 1 258 ? -14.30204 5.37463 37.85999 1.000 66.99751 428 VAL A C 1
ATOM 1714 O O . VAL A 1 258 ? -15.07702 5.48464 38.81701 1.000 66.66124 428 VAL A O 1
ATOM 1718 N N . THR A 1 259 ? -12.97603 5.40759 38.01297 1.000 70.26409 429 THR A N 1
ATOM 1719 C CA . THR A 1 259 ? -12.32601 5.67758 39.29996 1.000 66.10945 429 THR A CA 1
ATOM 1720 C C . THR A 1 259 ? -12.09097 7.18257 39.38796 1.000 68.81681 429 THR A C 1
ATOM 1721 O O . THR A 1 259 ? -11.06196 7.70755 38.95994 1.000 71.94991 429 THR A O 1
ATOM 1725 N N . LEU A 1 260 ? -13.06694 7.89160 39.94097 1.000 65.14649 430 LEU A N 1
ATOM 1726 C CA . LEU A 1 260 ? -13.06491 9.34560 39.93397 1.000 66.79442 430 LEU A CA 1
ATOM 1727 C C . LEU A 1 260 ? -12.53787 9.97559 41.22396 1.000 71.90780 430 LEU A C 1
ATOM 1728 O O . LEU A 1 260 ? -12.41884 11.20058 41.28396 1.000 77.58238 430 LEU A O 1
ATOM 1733 N N . SER A 1 261 ? -12.21588 9.18858 42.24696 1.000 69.07037 431 SER A N 1
ATOM 1734 C CA . SER A 1 261 ? -11.70384 9.73357 43.50095 1.000 72.01457 431 SER A CA 1
ATOM 1735 C C . SER A 1 261 ? -10.90786 8.65455 44.22194 1.000 69.30869 431 SER A C 1
ATOM 1736 O O . SER A 1 261 ? -10.99289 7.46655 43.89094 1.000 69.85638 431 SER A O 1
ATOM 1739 N N . ILE A 1 262 ? -10.12583 9.09053 45.21793 1.000 72.21853 432 ILE A N 1
ATOM 1740 C CA . ILE A 1 262 ? -9.41284 8.14951 46.08592 1.000 69.49862 432 ILE A CA 1
ATOM 1741 C C . ILE A 1 262 ? -10.38785 7.22154 46.79893 1.000 65.29154 432 ILE A C 1
ATOM 1742 O O . ILE A 1 262 ? -10.14288 6.01053 46.90793 1.000 63.47008 432 ILE A O 1
ATOM 1747 N N . GLU A 1 263 ? -11.52183 7.75656 47.25695 1.000 66.69959 433 GLU A N 1
ATOM 1748 C CA . GLU A 1 263 ? -12.52684 6.89959 47.88296 1.000 65.75427 433 GLU A CA 1
ATOM 1749 C C . GLU A 1 263 ? -12.96688 5.78660 46.93897 1.000 63.43384 433 GLU A C 1
ATOM 1750 O O . GLU A 1 263 ? -13.05290 4.61560 47.34497 1.000 61.21130 433 GLU A O 1
ATOM 1756 N N . ASP A 1 264 ? -13.20989 6.12260 45.66098 1.000 62.03441 434 ASP A N 1
ATOM 1757 C CA . ASP A 1 264 ? -13.57193 5.09861 44.68098 1.000 60.88261 434 ASP A CA 1
ATOM 1758 C C . ASP A 1 264 ? -12.47696 4.04759 44.54197 1.000 57.93299 434 ASP A C 1
ATOM 1759 O O . ASP A 1 264 ? -12.76199 2.84959 44.44397 1.000 56.09368 434 ASP A O 1
ATOM 1764 N N . TRP A 1 265 ? -11.22095 4.48156 44.47795 1.000 56.73647 435 TRP A N 1
ATOM 1765 C CA . TRP A 1 265 ? -10.11298 3.53853 44.36093 1.000 55.06071 435 TRP A CA 1
ATOM 1766 C C . TRP A 1 265 ? -10.07298 2.60453 45.56693 1.000 59.57825 435 TRP A C 1
ATOM 1767 O O . TRP A 1 265 ? -9.97501 1.37753 45.42093 1.000 55.08323 435 TRP A O 1
ATOM 1778 N N . LEU A 1 266 ? -10.17795 3.17553 46.77293 1.000 55.70363 436 LEU A N 1
ATOM 1779 C CA . LEU A 1 266 ? -10.21295 2.36753 47.98393 1.000 57.65333 436 LEU A CA 1
ATOM 1780 C C . LEU A 1 266 ? -11.38197 1.39656 47.95295 1.000 53.34570 436 LEU A C 1
ATOM 1781 O O . LEU A 1 266 ? -11.21699 0.19756 48.20195 1.000 53.38302 436 LEU A O 1
ATOM 1786 N N . TRP A 1 267 ? -12.57496 1.89359 47.63097 1.000 53.96105 437 TRP A N 1
ATOM 1787 C CA . TRP A 1 267 ? -13.75198 1.03362 47.64099 1.000 56.69500 437 TRP A CA 1
ATOM 1788 C C . TRP A 1 267 ? -13.61603 -0.11139 46.64298 1.000 57.13321 437 TRP A C 1
ATOM 1789 O O . TRP A 1 267 ? -13.96305 -1.26238 46.94699 1.000 58.71721 437 TRP A O 1
ATOM 1800 N N . MET A 1 268 ? -13.09904 0.18060 45.44698 1.000 54.79470 438 MET A N 1
ATOM 1801 C CA . MET A 1 268 ? -13.01408 -0.87140 44.43098 1.000 57.37680 438 MET A CA 1
ATOM 1802 C C . MET A 1 268 ? -12.03210 -1.95542 44.84496 1.000 52.54441 438 MET A C 1
ATOM 1803 O O . MET A 1 268 ? -12.30413 -3.14642 44.66497 1.000 55.17852 438 MET A O 1
ATOM 1808 N N . HIS A 1 269 ? -10.89308 -1.57345 45.43194 1.000 55.46268 439 HIS A N 1
ATOM 1809 C CA . HIS A 1 269 ? -9.98510 -2.59647 45.94293 1.000 57.24121 439 HIS A CA 1
ATOM 1810 C C . HIS A 1 269 ? -10.61710 -3.36846 47.08894 1.000 57.00223 439 HIS A C 1
ATOM 1811 O O . HIS A 1 269 ? -10.56412 -4.60546 47.11594 1.000 53.89238 439 HIS A O 1
ATOM 1818 N N . LEU A 1 270 ? -11.23206 -2.65844 48.03995 1.000 53.14621 440 LEU A N 1
ATOM 1819 C CA . LEU A 1 270 ? -11.84006 -3.34443 49.18396 1.000 57.25814 440 LEU A CA 1
ATOM 1820 C C . LEU A 1 270 ? -12.90209 -4.32640 48.72198 1.000 54.53827 440 LEU A C 1
ATOM 1821 O O . LEU A 1 270 ? -13.11611 -5.36140 49.36298 1.000 53.35300 440 LEU A O 1
ATOM 1826 N N . MET A 1 271 ? -13.55410 -4.01539 47.59899 1.000 56.29916 441 MET A N 1
ATOM 1827 C CA . MET A 1 271 ? -14.60013 -4.84836 47.03000 1.000 55.99165 441 MET A CA 1
ATOM 1828 C C . MET A 1 271 ? -14.06517 -6.17538 46.50999 1.000 55.13207 441 MET A C 1
ATOM 1829 O O . MET A 1 271 ? -14.83220 -7.12836 46.35901 1.000 53.92043 441 MET A O 1
ATOM 1834 N N . LEU A 1 272 ? -12.76718 -6.25341 46.23997 1.000 54.30115 442 LEU A N 1
ATOM 1835 C CA . LEU A 1 272 ? -12.14621 -7.40442 45.60796 1.000 52.63761 442 LEU A CA 1
ATOM 1836 C C . LEU A 1 272 ? -11.41622 -8.30444 46.60395 1.000 58.37724 442 LEU A C 1
ATOM 1837 O O . LEU A 1 272 ? -10.93025 -9.37645 46.22195 1.000 54.23194 442 LEU A O 1
ATOM 1842 N N . ILE A 1 273 ? -11.33819 -7.91044 47.86595 1.000 54.37613 443 ILE A N 1
ATOM 1843 C CA . ILE A 1 273 ? -10.59719 -8.67846 48.85894 1.000 51.79757 443 ILE A CA 1
ATOM 1844 C C . ILE A 1 2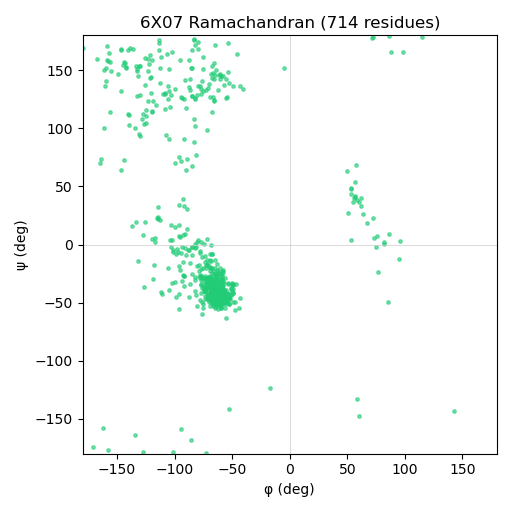73 ? -11.44121 -9.85444 49.32095 1.000 56.41838 443 ILE A C 1
ATOM 1845 O O . ILE A 1 273 ? -12.64721 -9.71241 49.55197 1.000 58.73782 443 ILE A O 1
ATOM 1850 N N . LYS A 1 274 ? -10.81524 -11.03045 49.42995 1.000 53.76998 444 LYS A N 1
ATOM 1851 C CA . LYS A 1 274 ? -11.39625 -12.16944 50.12595 1.000 57.50815 444 LYS A CA 1
ATOM 1852 C C . LYS A 1 274 ? -10.43825 -12.68446 51.19894 1.000 62.57498 444 LYS A C 1
ATOM 1853 O O . LYS A 1 274 ? -9.23024 -12.40749 51.16692 1.000 58.82081 444 LYS A O 1
ATOM 1859 N N . GLU A 1 275 ? -10.99925 -13.44345 52.15195 1.000 57.82287 445 GLU A N 1
ATOM 1860 C CA . GLU A 1 275 ? -10.19126 -14.23846 53.06594 1.000 65.14353 445 GLU A CA 1
ATOM 1861 C C . GLU A 1 275 ? -9.44129 -15.32348 52.30393 1.000 65.02881 445 GLU A C 1
ATOM 1862 O O . GLU A 1 275 ? -9.94932 -15.87747 51.32293 1.000 65.55836 445 GLU A O 1
ATOM 1868 N N . LYS A 1 276 ? -8.22629 -15.63851 52.77291 1.000 63.95046 446 LYS A N 1
ATOM 1869 C CA . LYS A 1 276 ? -7.40133 -16.65553 52.12189 1.000 69.48691 446 LYS A CA 1
ATOM 1870 C C . LYS A 1 276 ? -8.14836 -17.96951 51.96991 1.000 71.35388 446 LYS A C 1
ATOM 1871 O O . LYS A 1 276 ? -8.07839 -18.61652 50.91791 1.000 70.17698 446 LYS A O 1
ATOM 1873 N N . ASP A 1 277 ? -8.86836 -18.38350 53.00992 1.000 71.34425 447 ASP A N 1
ATOM 1874 C CA . ASP A 1 277 ? -9.55939 -19.66248 52.95393 1.000 73.86307 447 ASP A CA 1
ATOM 1875 C C . ASP A 1 277 ? -10.86340 -19.59345 52.17295 1.000 69.68517 447 ASP A C 1
ATOM 1876 O O . ASP A 1 277 ? -11.58042 -20.59443 52.10596 1.000 76.65542 447 ASP A O 1
ATOM 1881 N N . ALA A 1 278 ? -11.18638 -18.44644 51.57795 1.000 68.32603 448 ALA A N 1
ATOM 1882 C CA . ALA A 1 278 ? -12.34739 -18.32141 50.71197 1.000 70.20337 448 ALA A CA 1
ATOM 1883 C C . ALA A 1 278 ? -11.96141 -18.03342 49.26497 1.000 67.75348 448 ALA A C 1
ATOM 1884 O O . ALA A 1 278 ? -12.77541 -17.48841 48.51798 1.000 71.33041 448 ALA A O 1
ATOM 1886 N N . GLU A 1 279 ? -10.73142 -18.35445 48.86095 1.000 66.64860 449 GLU A N 1
ATOM 1887 C CA . GLU A 1 279 ? -10.30744 -18.19346 47.46494 1.000 69.28864 449 GLU A CA 1
ATOM 1888 C C . GLU A 1 279 ? -10.60848 -19.47446 46.68795 1.000 68.75722 449 GLU A C 1
ATOM 1889 O O . GLU A 1 279 ? -10.03950 -20.53047 46.98794 1.000 69.88396 449 GLU A O 1
ATOM 1895 N N . ASN A 1 280 ? -11.47549 -19.37744 45.67696 1.000 74.27867 450 ASN A N 1
ATOM 1896 C CA . ASN A 1 280 ? -11.89553 -20.56843 44.93997 1.000 76.21266 450 ASN A CA 1
ATOM 1897 C C . ASN A 1 280 ? -10.77256 -21.16145 44.09495 1.000 73.36371 450 ASN A C 1
ATOM 1898 O O . ASN A 1 280 ? -10.78359 -22.36745 43.80795 1.000 69.40766 450 ASN A O 1
ATOM 1903 N N . ASP A 1 281 ? -9.81355 -20.34148 43.66793 1.000 68.46973 451 ASP A N 1
ATOM 1904 C CA . ASP A 1 281 ? -8.76957 -20.77050 42.73392 1.000 62.88043 451 ASP A CA 1
ATOM 1905 C C . ASP A 1 281 ? -7.47155 -20.03153 43.05190 1.000 65.93352 451 ASP A C 1
ATOM 1906 O O . ASP A 1 281 ? -6.95055 -19.26655 42.23589 1.000 64.85512 451 ASP A O 1
ATOM 1911 N N . PRO A 1 282 ? -6.90754 -20.26155 44.24089 1.000 66.50004 452 PRO A N 1
ATOM 1912 C CA . PRO A 1 282 ? -5.74751 -19.45057 44.66987 1.000 67.56423 452 PRO A CA 1
ATOM 1913 C C . PRO A 1 282 ? -4.53553 -19.55160 43.75085 1.000 65.10259 452 PRO A C 1
ATOM 1914 O O . PRO A 1 282 ? -3.72551 -18.61862 43.69884 1.000 64.40010 452 PRO A O 1
ATOM 1918 N N . VAL A 1 283 ? -4.35957 -20.66161 43.04085 1.000 65.90623 453 VAL A N 1
ATOM 1919 C CA . VAL A 1 283 ? -3.16758 -20.76163 42.21683 1.000 67.73337 453 VAL A CA 1
ATOM 1920 C C . VAL A 1 283 ? -3.35658 -19.97063 40.91883 1.000 68.42201 453 VAL A C 1
ATOM 1921 O O . VAL A 1 283 ? -2.37258 -19.49065 40.34582 1.000 67.91663 453 VAL A O 1
ATOM 1925 N N . TYR A 1 284 ? -4.60858 -19.74460 40.50585 1.000 63.76858 454 TYR A N 1
ATOM 1926 C CA . TYR A 1 284 ? -4.92158 -18.87659 39.37086 1.000 65.60537 454 TYR A CA 1
ATOM 1927 C C . TYR A 1 284 ? -4.89354 -17.39959 39.76385 1.000 68.09644 454 TYR A C 1
ATOM 1928 O O . TYR A 1 284 ? -4.23553 -16.59761 39.09584 1.000 63.89746 454 TYR A O 1
ATOM 1937 N N . GLU A 1 285 ? -5.62552 -17.02958 40.80187 1.000 63.16203 455 GLU A N 1
ATOM 1938 C CA . GLU A 1 285 ? -5.66948 -15.67158 41.28287 1.000 59.75929 455 GLU A CA 1
ATOM 1939 C C . GLU A 1 285 ? -6.15345 -15.55956 42.71987 1.000 62.84955 455 GLU A C 1
ATOM 1940 O O . GLU A 1 285 ? -6.89646 -16.37855 43.16489 1.000 61.88918 455 GLU A O 1
ATOM 1946 N N . ARG A 1 286 ? -5.70842 -14.52757 43.42287 1.000 59.67626 456 ARG A N 1
ATOM 1947 C CA . ARG A 1 286 ? -6.09439 -14.24556 44.79587 1.000 61.73602 456 ARG A CA 1
ATOM 1948 C C . ARG A 1 286 ? -5.88435 -12.78357 45.14887 1.000 62.13913 456 ARG A C 1
ATOM 1949 O O . ARG A 1 286 ? -5.08234 -12.12459 44.56186 1.000 59.73731 456 ARG A O 1
ATOM 1957 N N . TYR A 1 287 ? -6.58232 -12.30555 46.15188 1.000 56.23311 457 TYR A N 1
ATOM 1958 C CA . TYR A 1 287 ? -6.40828 -10.95756 46.63288 1.000 57.41997 457 TYR A CA 1
ATOM 1959 C C . TYR A 1 287 ? -6.86926 -10.88155 48.06688 1.000 57.09534 457 TYR A C 1
ATOM 1960 O O . TYR A 1 287 ? -8.02226 -11.01652 48.33790 1.000 52.11099 457 TYR A O 1
ATOM 1969 N N . SER A 1 288 ? -5.94224 -10.63657 48.97387 1.000 62.19835 458 SER A N 1
ATOM 1970 C CA . SER A 1 288 ? -6.25421 -10.58156 50.40087 1.000 55.09077 458 SER A CA 1
ATOM 1971 C C . SER A 1 288 ? -6.07017 -9.16956 50.94687 1.000 59.07239 458 SER A C 1
ATOM 1972 O O . SER A 1 288 ? -5.58716 -8.26357 50.26386 1.000 59.53587 458 SER A O 1
ATOM 1975 N N . LEU A 1 289 ? -6.47215 -8.99255 52.21188 1.000 61.54826 459 LEU A N 1
ATOM 1976 C CA . LEU A 1 289 ? -6.31111 -7.69656 52.85987 1.000 61.21861 459 LEU A CA 1
ATOM 1977 C C . LEU A 1 289 ? -4.84210 -7.31859 52.94785 1.000 61.86976 459 LEU A C 1
ATOM 1978 O O . LEU A 1 289 ? -4.48207 -6.14160 52.80484 1.000 61.92936 459 LEU A O 1
ATOM 1983 N N . GLU A 1 290 ? -3.97312 -8.30061 53.18684 1.000 61.83736 460 GLU A N 1
ATOM 1984 C CA . GLU A 1 290 ? -2.54711 -7.99864 53.26281 1.000 65.64628 460 GLU A CA 1
ATOM 1985 C C . GLU A 1 290 ? -2.01512 -7.52366 51.91881 1.000 67.17450 460 GLU A C 1
ATOM 1986 O O . GLU A 1 290 ? -1.18310 -6.60768 51.87379 1.000 68.24397 460 GLU A O 1
ATOM 1992 N N . ASP A 1 291 ? -2.48315 -8.11965 50.81281 1.000 64.65095 461 ASP A N 1
ATOM 1993 C CA . ASP A 1 291 ? -2.11616 -7.60266 49.49881 1.000 64.54781 461 ASP A CA 1
ATOM 1994 C C . ASP A 1 291 ? -2.46312 -6.12665 49.39581 1.000 61.93427 461 ASP A C 1
ATOM 1995 O O . ASP A 1 291 ? -1.65311 -5.30567 48.95680 1.000 65.96546 461 ASP A O 1
ATOM 2000 N N . PHE A 1 292 ? -3.68011 -5.77862 49.79983 1.000 60.46226 462 PHE A N 1
ATOM 2001 C CA . PHE A 1 292 ? -4.12708 -4.39461 49.76584 1.000 63.62452 462 PHE A CA 1
ATOM 2002 C C . PHE A 1 292 ? -3.27004 -3.50163 50.66882 1.000 64.07836 462 PHE A C 1
ATOM 2003 O O . PHE A 1 292 ? -2.94802 -2.36264 50.30782 1.000 65.62822 462 PHE A O 1
ATOM 2011 N N . GLN A 1 293 ? -2.89204 -3.99564 51.84582 1.000 64.34696 463 GLN A N 1
ATOM 2012 C CA . GLN A 1 293 ? -2.06000 -3.17866 52.72080 1.000 67.61107 463 GLN A CA 1
ATOM 2013 C C . GLN A 1 293 ? -0.66301 -3.00469 52.15278 1.000 70.27242 463 GLN A C 1
ATOM 2014 O O . GLN A 1 293 ? -0.07398 -1.92470 52.27677 1.000 71.78449 463 GLN A O 1
ATOM 2020 N N . ASN A 1 294 ? -0.13504 -4.04270 51.50577 1.000 69.63322 464 ASN A N 1
ATOM 2021 C CA . ASN A 1 294 ? 1.20595 -3.96973 50.93675 1.000 72.80742 464 ASN A CA 1
ATOM 2022 C C . ASN A 1 294 ? 1.30296 -2.89274 49.86275 1.000 75.02173 464 ASN A C 1
ATOM 2023 O O . ASN A 1 294 ? 2.30997 -2.17876 49.77773 1.000 75.51396 464 ASN A O 1
ATOM 2028 N N . ILE A 1 295 ? 0.27895 -2.76471 49.02477 1.000 74.30495 465 ILE A N 1
ATOM 2029 C CA . ILE A 1 295 ? 0.38696 -1.76872 47.96777 1.000 78.21382 465 ILE A CA 1
ATOM 2030 C C . ILE A 1 295 ? 0.14200 -0.36771 48.52277 1.000 77.42740 465 ILE A C 1
ATOM 2031 O O . ILE A 1 295 ? 0.77501 0.59727 48.08376 1.000 81.18831 465 ILE A O 1
ATOM 2036 N N . ILE A 1 296 ? -0.75298 -0.22869 49.50378 1.000 74.49212 466 ILE A N 1
ATOM 2037 C CA . ILE A 1 296 ? -0.92194 1.05532 50.18078 1.000 76.51270 466 ILE A CA 1
ATOM 2038 C C . ILE A 1 296 ? 0.39408 1.49429 50.80676 1.000 79.04189 466 ILE A C 1
ATOM 2039 O O . ILE A 1 296 ? 0.76810 2.66928 50.74776 1.000 81.60184 466 ILE A O 1
ATOM 2044 N N . ILE A 1 297 ? 1.12206 0.55127 51.40275 1.000 75.96503 467 ILE A N 1
ATOM 2045 C CA . ILE A 1 297 ? 2.40808 0.87524 52.00073 1.000 80.45507 467 ILE A CA 1
ATOM 2046 C C . ILE A 1 297 ? 3.43107 1.21321 50.92372 1.000 83.14987 467 ILE A C 1
ATOM 2047 O O . ILE A 1 297 ? 4.13010 2.22520 51.00970 1.000 87.39020 467 ILE A O 1
ATOM 2052 N N . SER A 1 298 ? 3.52304 0.37621 49.88571 1.000 86.67828 468 SER A N 1
ATOM 2053 C CA . SER A 1 298 ? 4.51103 0.60419 48.83270 1.000 87.27405 468 SER A CA 1
ATOM 2054 C C . SER A 1 298 ? 4.31605 1.95519 48.15370 1.000 87.07201 468 SER A C 1
ATOM 2055 O O . SER A 1 298 ? 5.29806 2.59317 47.75169 1.000 88.93132 468 SER A O 1
ATOM 2058 N N . TYR A 1 299 ? 3.06906 2.41822 48.03672 1.000 85.72272 469 TYR A N 1
ATOM 2059 C CA . TYR A 1 299 ? 2.80308 3.72223 47.43772 1.000 87.79707 469 TYR A CA 1
ATOM 2060 C C . TYR A 1 299 ? 3.19212 4.86022 48.37872 1.000 92.03531 469 TYR A C 1
ATOM 2061 O O . TYR A 1 299 ? 3.73714 5.87721 47.93771 1.000 98.30598 469 TYR A O 1
ATOM 2070 N N . GLY A 1 300 ? 2.92314 4.71423 49.66872 1.000 88.86321 470 GLY A N 1
ATOM 2071 C CA . GLY A 1 300 ? 3.24017 5.75322 50.61472 1.000 92.98091 470 GLY A CA 1
ATOM 2072 C C . GLY A 1 300 ? 2.33020 6.95324 50.46573 1.000 93.57066 470 GLY A C 1
ATOM 2073 O O . GLY A 1 300 ? 1.46019 7.00226 49.58574 1.000 92.72052 470 GLY A O 1
ATOM 2074 N N . PRO A 1 301 ? 2.51924 7.95224 51.33373 1.000 97.41379 471 PRO A N 1
ATOM 2075 C CA . PRO A 1 301 ? 1.64027 9.13626 51.30374 1.000 97.43638 471 PRO A CA 1
ATOM 2076 C C . PRO A 1 301 ? 1.72426 9.92225 50.01674 1.000 99.83171 471 PRO A C 1
ATOM 2077 O O . PRO A 1 301 ? 0.77628 10.65228 49.69475 1.000 100.44744 471 PRO A O 1
ATOM 2081 N N . SER A 1 302 ? 2.82925 9.79523 49.27772 1.000 98.60642 472 SER A N 1
ATOM 2082 C CA . SER A 1 302 ? 2.99125 10.50622 48.01472 1.000 100.37007 472 SER A CA 1
ATOM 2083 C C . SER A 1 302 ? 1.78223 10.33225 47.11074 1.000 100.51346 472 SER A C 1
ATOM 2084 O O . SER A 1 302 ? 1.34924 11.28026 46.44574 1.000 102.61252 472 SER A O 1
ATOM 2087 N N . ARG A 1 303 ? 1.19820 9.13926 47.09975 1.000 96.43328 473 ARG A N 1
ATOM 2088 C CA . ARG A 1 303 ? 0.11918 8.81829 46.17976 1.000 96.33541 473 ARG A CA 1
ATOM 2089 C C . ARG A 1 303 ? -1.27081 9.00332 46.78379 1.000 93.20580 473 ARG A C 1
ATOM 2090 O O . ARG A 1 303 ? -2.25883 8.65735 46.13080 1.000 90.11058 473 ARG A O 1
ATOM 2098 N N . PHE A 1 304 ? -1.38478 9.54033 48.00379 1.000 88.75522 474 PHE A N 1
ATOM 2099 C CA . PHE A 1 304 ? -2.68377 9.53936 48.66981 1.000 93.30108 474 PHE A CA 1
ATOM 2100 C C . PHE A 1 304 ? -3.12973 10.92537 49.11982 1.000 95.14107 474 PHE A C 1
ATOM 2101 O O . PHE A 1 304 ? -3.98671 11.03539 50.00383 1.000 96.98084 474 PHE A O 1
ATOM 2109 N N . SER A 1 305 ? -2.54971 11.97435 48.54781 1.000 96.74971 475 SER A N 1
ATOM 2110 C CA . SER A 1 305 ? -3.15968 13.31137 48.49381 1.000 104.59302 475 SER A CA 1
ATOM 2111 C C . SER A 1 305 ? -3.46265 13.84338 49.88482 1.000 108.19570 475 SER A C 1
ATOM 2112 O O . SER A 1 305 ? -2.59463 13.79536 50.78181 1.000 106.25102 475 SER A O 1
ATOM 2115 N N . ASN A 1 306 ? -4.65363 14.37940 50.13184 1.000 109.46537 476 ASN A N 1
ATOM 2116 C CA . ASN A 1 306 ? -5.11260 14.75942 51.45584 1.000 105.12156 476 ASN A CA 1
ATOM 2117 C C . ASN A 1 306 ? -5.87462 13.63443 52.13286 1.000 96.97683 476 ASN A C 1
ATOM 2118 O O . ASN A 1 306 ? -6.84260 13.90746 52.85987 1.000 99.68820 476 ASN A O 1
ATOM 2123 N N . TYR A 1 307 ? -5.49365 12.37142 51.87485 1.000 91.76526 477 TYR A N 1
ATOM 2124 C CA . TYR A 1 307 ? -6.29367 11.23644 52.31686 1.000 86.34993 477 TYR A CA 1
ATOM 2125 C C . TYR A 1 307 ? -5.48369 10.07442 52.90485 1.000 82.76651 477 TYR A C 1
ATOM 2126 O O . TYR A 1 307 ? -6.02071 8.96344 53.02886 1.000 78.28974 477 TYR A O 1
ATOM 2135 N N . TYR A 1 308 ? -4.21568 10.28139 53.26883 1.000 82.95441 478 TYR A N 1
ATOM 2136 C CA . TYR A 1 308 ? -3.38670 9.14238 53.65682 1.000 82.04625 478 TYR A CA 1
ATOM 2137 C C . TYR A 1 308 ? -3.77369 8.59838 55.03283 1.000 78.93043 478 TYR A C 1
ATOM 2138 O O . TYR A 1 308 ? -3.73471 7.38038 55.26383 1.000 75.67224 478 TYR A O 1
ATOM 2147 N N . LEU A 1 309 ? -4.15365 9.47839 55.95983 1.000 78.29632 479 LEU A N 1
ATOM 2148 C CA . LEU A 1 309 ? -4.54464 9.00840 57.28684 1.000 79.37211 479 LEU A CA 1
ATOM 2149 C C . LEU A 1 309 ? -5.82266 8.18643 57.20586 1.000 75.46940 479 LEU A C 1
ATOM 2150 O O . LEU A 1 309 ? -5.91068 7.09344 57.77786 1.000 72.77287 479 LEU A O 1
ATOM 2155 N N . GLN A 1 310 ? -6.81366 8.69146 56.47187 1.000 76.50332 480 GLN A N 1
ATOM 2156 C CA . GLN A 1 310 ? -8.01869 7.91049 56.22989 1.000 75.83737 480 GLN A CA 1
ATOM 2157 C C . GLN A 1 310 ? -7.67773 6.59348 55.54389 1.000 72.29296 480 GLN A C 1
ATOM 2158 O O . GLN A 1 310 ? -8.24575 5.54949 55.87290 1.000 72.67604 480 GLN A O 1
ATOM 2164 N N . THR A 1 311 ? -6.73974 6.62145 54.59687 1.000 74.27660 481 THR A N 1
ATOM 2165 C CA . THR A 1 311 ? -6.40978 5.41045 53.85587 1.000 74.04001 481 THR A CA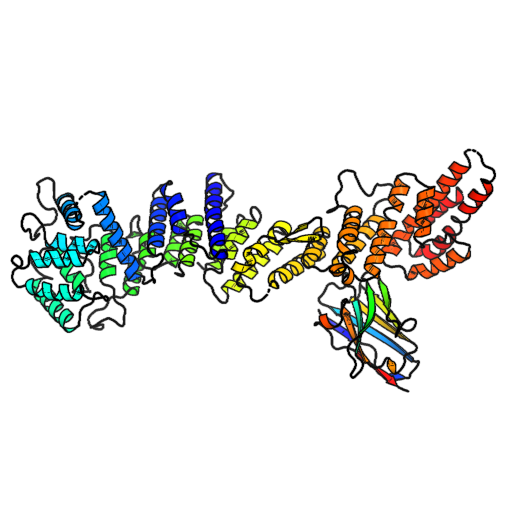 1
ATOM 2166 C C . THR A 1 311 ? -5.79279 4.36743 54.77886 1.000 72.56116 481 THR A C 1
ATOM 2167 O O . THR A 1 311 ? -6.17682 3.19144 54.74187 1.000 70.01909 481 THR A O 1
ATOM 2171 N N . LEU A 1 312 ? -4.85477 4.78841 55.62684 1.000 68.71189 482 LEU A N 1
ATOM 2172 C CA . LEU A 1 312 ? -4.27178 3.87040 56.60084 1.000 74.38094 482 LEU A CA 1
ATOM 2173 C C . LEU A 1 312 ? -5.33677 3.31642 57.53385 1.000 70.24001 482 LEU A C 1
ATOM 2174 O O . LEU A 1 312 ? -5.36180 2.11442 57.80985 1.000 67.62845 482 LEU A O 1
ATOM 2179 N N . LEU A 1 313 ? -6.24275 4.17244 58.00087 1.000 71.21472 483 LEU A N 1
ATOM 2180 C CA . LEU A 1 313 ? -7.29874 3.71947 58.89688 1.000 68.81421 483 LEU A CA 1
ATOM 2181 C C . LEU A 1 313 ? -8.24778 2.75849 58.19190 1.000 66.23299 483 LEU A C 1
ATOM 2182 O O . LEU A 1 313 ? -8.61879 1.71850 58.74791 1.000 68.41594 483 LEU A O 1
ATOM 2187 N N . LEU A 1 314 ? -8.65379 3.09250 56.96391 1.000 69.30081 484 LEU A N 1
ATOM 2188 C CA . LEU A 1 314 ? -9.58682 2.24352 56.21992 1.000 65.56783 484 LEU A CA 1
ATOM 2189 C C . LEU A 1 314 ? -8.95486 0.91551 55.82191 1.000 67.01089 484 LEU A C 1
ATOM 2190 O O . LEU A 1 314 ? -9.66288 -0.08948 55.70192 1.000 67.26713 484 LEU A O 1
ATOM 2195 N N . SER A 1 315 ? -7.63686 0.87848 55.62989 1.000 67.96531 485 SER A N 1
ATOM 2196 C CA . SER A 1 315 ? -6.93389 -0.36854 55.33788 1.000 64.38825 485 SER A CA 1
ATOM 2197 C C . SER A 1 315 ? -6.61089 -1.17355 56.58688 1.000 67.24500 485 SER A C 1
ATOM 2198 O O . SER A 1 315 ? -5.98092 -2.22856 56.47287 1.000 62.93920 485 SER A O 1
ATOM 2201 N N . GLY A 1 316 ? -6.99386 -0.69354 57.76688 1.000 64.73123 486 GLY A N 1
ATOM 2202 C CA . GLY A 1 316 ? -6.66986 -1.40855 58.98488 1.000 67.04150 486 GLY A CA 1
ATOM 2203 C C . GLY A 1 316 ? -5.21585 -1.33658 59.38285 1.000 68.37817 486 GLY A C 1
ATOM 2204 O O . GLY A 1 316 ? -4.73886 -2.20759 60.11185 1.000 70.36484 486 GLY A O 1
ATOM 2205 N N . LEU A 1 317 ? -4.49184 -0.31860 58.91584 1.000 70.27823 487 LEU A N 1
ATOM 2206 C CA . LEU A 1 317 ? -3.10083 -0.09663 59.31382 1.000 69.05688 487 LEU A CA 1
ATOM 2207 C C . LEU A 1 317 ? -3.10878 0.92537 60.44982 1.000 68.55494 487 LEU A C 1
ATOM 2208 O O . LEU A 1 317 ? -2.77276 2.09436 60.28381 1.000 69.86813 487 LEU A O 1
ATOM 2213 N N . TYR A 1 318 ? -3.49778 0.45138 61.63483 1.000 69.79667 488 TYR A N 1
ATOM 2214 C CA . TYR A 1 318 ? -3.80474 1.35839 62.73983 1.000 70.18052 488 TYR A CA 1
ATOM 2215 C C . TYR A 1 318 ? -2.54471 1.97036 63.33381 1.000 72.45766 488 TYR A C 1
ATOM 2216 O O . TYR A 1 318 ? -2.50468 3.17536 63.60481 1.000 75.08137 488 TYR A O 1
ATOM 2225 N N . GLY A 1 319 ? -1.51373 1.15834 63.54479 1.000 69.52091 489 GLY A N 1
ATOM 2226 C CA . GLY A 1 319 ? -0.25471 1.70331 64.00877 1.000 74.94931 489 GLY A CA 1
ATOM 2227 C C . GLY A 1 319 ? 0.29930 2.74329 63.05976 1.000 75.84758 489 GLY A C 1
ATOM 2228 O O . GLY A 1 319 ? 0.76033 3.80628 63.48076 1.000 77.73079 489 GLY A O 1
ATOM 2229 N N . LEU A 1 320 ? 0.25127 2.45229 61.75877 1.000 72.52352 490 LEU A N 1
ATOM 2230 C CA . LEU A 1 320 ? 0.77728 3.38628 60.77776 1.000 73.34334 490 LEU A CA 1
ATOM 2231 C C . LEU A 1 320 ? -0.01869 4.67730 60.76877 1.000 72.90494 490 LEU A C 1
ATOM 2232 O O . LEU A 1 320 ? 0.54233 5.74629 60.51976 1.000 78.20346 490 LEU A O 1
ATOM 2237 N N . ALA A 1 321 ? -1.32969 4.59233 60.99879 1.000 70.87575 491 ALA A N 1
ATOM 2238 C CA . ALA A 1 321 ? -2.14466 5.80035 61.05380 1.000 75.23202 491 ALA A CA 1
ATOM 2239 C C . ALA A 1 321 ? -1.80162 6.63434 62.28880 1.000 77.90395 491 ALA A C 1
ATOM 2240 O O . ALA A 1 321 ? -1.72659 7.86834 62.21679 1.000 76.82905 491 ALA A O 1
ATOM 2242 N N . ILE A 1 322 ? -1.57262 5.97334 63.42679 1.000 79.04357 492 ILE A N 1
ATOM 2243 C CA . ILE A 1 322 ? -1.07758 6.67133 64.60578 1.000 79.22202 492 ILE A CA 1
ATOM 2244 C C . ILE A 1 322 ? 0.27043 7.30729 64.30476 1.000 80.64456 492 ILE A C 1
ATOM 2245 O O . ILE A 1 322 ? 0.47346 8.51129 64.50876 1.000 78.26912 492 ILE A O 1
ATOM 2250 N N . ASP A 1 323 ? 1.20640 6.50627 63.79275 1.000 84.31229 493 ASP A N 1
ATOM 2251 C CA . ASP A 1 323 ? 2.54741 6.99924 63.50373 1.000 88.72656 493 ASP A CA 1
ATOM 2252 C C . ASP A 1 323 ? 2.51742 8.15624 62.51273 1.000 91.20064 493 ASP A C 1
ATOM 2253 O O . ASP A 1 323 ? 3.25644 9.13722 62.66172 1.000 94.56081 493 ASP A O 1
ATOM 2258 N N . TYR A 1 324 ? 1.66340 8.06426 61.49574 1.000 84.99637 494 TYR A N 1
ATOM 2259 C CA . TYR A 1 324 ? 1.58041 9.14626 60.52174 1.000 85.37388 494 TYR A CA 1
ATOM 2260 C C . TYR A 1 324 ? 1.06745 10.42027 61.17875 1.000 85.80560 494 TYR A C 1
ATOM 2261 O O . TYR A 1 324 ? 1.59747 11.51026 60.93274 1.000 87.19536 494 TYR A O 1
ATOM 2270 N N . THR A 1 325 ? 0.04546 10.29230 62.02977 1.000 82.56884 495 THR A N 1
ATOM 2271 C CA . THR A 1 325 ? -0.48250 11.43931 62.75777 1.000 87.01652 495 THR A CA 1
ATOM 2272 C C . THR A 1 325 ? 0.58853 12.13529 63.58276 1.000 88.06247 495 THR A C 1
ATOM 2273 O O . THR A 1 325 ? 0.54456 13.36129 63.74176 1.000 87.21713 495 THR A O 1
ATOM 2277 N N . TYR A 1 326 ? 1.56152 11.37926 64.10274 1.000 86.01574 496 TYR A N 1
ATOM 2278 C CA . TYR A 1 326 ? 2.63355 11.98724 64.88272 1.000 85.01111 496 TYR A CA 1
ATOM 2279 C C . TYR A 1 326 ? 3.40556 13.02722 64.08271 1.000 89.81353 496 TYR A C 1
ATOM 2280 O O . TYR A 1 326 ? 3.96259 13.96021 64.67070 1.000 90.88041 496 TYR A O 1
ATOM 2289 N N . THR A 1 327 ? 3.44853 12.89122 62.74771 1.000 89.03526 497 THR A N 1
ATOM 2290 C CA . THR A 1 327 ? 4.23854 13.81120 61.94270 1.000 89.44403 497 THR A CA 1
ATOM 2291 C C . THR A 1 327 ? 3.70358 15.22921 62.01371 1.000 91.30010 497 THR A C 1
ATOM 2292 O O . THR A 1 327 ? 4.44860 16.16919 61.72469 1.000 94.96372 497 THR A O 1
ATOM 2296 N N . PHE A 1 328 ? 2.43759 15.41224 62.40173 1.000 90.46688 498 PHE A N 1
ATOM 2297 C CA . PHE A 1 328 ? 1.88762 16.75925 62.48473 1.000 93.29813 498 PHE A CA 1
ATOM 2298 C C . PHE A 1 328 ? 1.13565 17.12827 63.76575 1.000 94.50843 498 PHE A C 1
ATOM 2299 O O . PHE A 1 328 ? 0.89068 18.32328 63.96175 1.000 98.82613 498 PHE A O 1
ATOM 2307 N N . SER A 1 329 ? 0.75564 16.18128 64.63375 1.000 89.60536 499 SER A N 1
ATOM 2308 C CA . SER A 1 329 ? 0.14367 16.59130 65.89976 1.000 89.50169 499 SER A CA 1
ATOM 2309 C C . SER A 1 329 ? 0.21366 15.42730 66.89676 1.000 87.17124 499 SER A C 1
ATOM 2310 O O . SER A 1 329 ? -0.60736 14.50632 66.84177 1.000 82.14453 499 SER A O 1
ATOM 2313 N N . GLU A 1 330 ? 1.19168 15.50127 67.80275 1.000 86.54468 500 GLU A N 1
ATOM 2314 C CA . GLU A 1 330 ? 1.30867 14.53527 68.89374 1.000 86.50974 500 GLU A CA 1
ATOM 2315 C C . GLU A 1 330 ? -0.00132 14.40330 69.67276 1.000 82.35632 500 GLU A C 1
ATOM 2316 O O . GLU A 1 330 ? -0.45434 13.28931 69.95977 1.000 78.51898 500 GLU A O 1
ATOM 2322 N N . MET A 1 331 ? -0.62729 15.53232 70.01177 1.000 80.09400 501 MET A N 1
ATOM 2323 C CA . MET A 1 331 ? -1.85728 15.47735 70.80079 1.000 81.39879 501 MET A CA 1
ATOM 2324 C C . MET A 1 331 ? -2.94931 14.71837 70.06581 1.000 79.18282 501 MET A C 1
ATOM 2325 O O . MET A 1 331 ? -3.64332 13.88139 70.65482 1.000 74.41840 501 MET A O 1
ATOM 2330 N N . ASP A 1 332 ? -3.11632 14.99738 68.77181 1.000 79.31919 502 ASP A N 1
ATOM 2331 C CA . ASP A 1 332 ? -4.14835 14.28540 68.03983 1.000 77.55573 502 ASP A CA 1
ATOM 2332 C C . ASP A 1 332 ? -3.75239 12.84039 67.79182 1.000 72.03663 502 ASP A C 1
ATOM 2333 O O . ASP A 1 332 ? -4.62741 11.97541 67.74884 1.000 71.33400 502 ASP A O 1
ATOM 2338 N N . ALA A 1 333 ? -2.45340 12.55036 67.69180 1.000 72.49636 503 ALA A N 1
ATOM 2339 C CA . ALA A 1 333 ? -2.01043 11.16335 67.55680 1.000 73.35247 503 ALA A CA 1
ATOM 2340 C C . ALA A 1 333 ? -2.33743 10.35836 68.80780 1.000 73.81045 503 ALA A C 1
ATOM 2341 O O . ALA A 1 333 ? -2.95146 9.28537 68.72281 1.000 69.98575 503 ALA A O 1
ATOM 2343 N N . VAL A 1 334 ? -1.93340 10.87535 69.98080 1.000 73.55132 504 VAL A N 1
ATOM 2344 C CA . VAL A 1 334 ? -2.21839 10.22136 71.25780 1.000 70.73625 504 VAL A CA 1
ATOM 2345 C C . VAL A 1 334 ? -3.69840 9.90039 71.36282 1.000 67.85882 504 VAL A C 1
ATOM 2346 O O . VAL A 1 334 ? -4.08842 8.79940 71.77283 1.000 66.18243 504 VAL A O 1
ATOM 2350 N N . HIS A 1 335 ? -4.55238 10.84141 70.95984 1.000 67.62747 505 HIS A N 1
ATOM 2351 C CA . HIS A 1 335 ? -5.97439 10.66444 71.21086 1.000 67.47909 505 HIS A CA 1
ATOM 2352 C C . HIS A 1 335 ? -6.61442 9.77446 70.16387 1.000 72.49348 505 HIS A C 1
ATOM 2353 O O . HIS A 1 335 ? -7.54644 9.01748 70.48289 1.000 70.47554 505 HIS A O 1
ATOM 2360 N N . LEU A 1 336 ? -6.09744 9.80145 68.93586 1.000 70.88691 506 LEU A N 1
ATOM 2361 C CA . LEU A 1 336 ? -6.52048 8.80046 67.97087 1.000 73.82590 506 LEU A CA 1
ATOM 2362 C C . LEU A 1 336 ? -6.16151 7.41145 68.45486 1.000 71.52173 506 LEU A C 1
ATOM 2363 O O . LEU A 1 336 ? -6.95253 6.47047 68.30588 1.000 65.12598 506 LEU A O 1
ATOM 2368 N N . ALA A 1 337 ? -4.98750 7.25842 69.07885 1.000 68.97356 507 ALA A N 1
ATOM 2369 C CA . ALA A 1 337 ? -4.64152 5.93941 69.60584 1.000 70.05763 507 ALA A CA 1
ATOM 2370 C C . ALA A 1 337 ? -5.63452 5.50744 70.67486 1.000 70.02187 507 ALA A C 1
ATOM 2371 O O . ALA A 1 337 ? -6.02554 4.33144 70.73086 1.000 68.13997 507 ALA A O 1
ATOM 2373 N N . ILE A 1 338 ? -6.07348 6.44645 71.51986 1.000 68.19260 508 ILE A N 1
ATOM 2374 C CA . ILE A 1 338 ? -7.05747 6.11247 72.55188 1.000 71.08498 508 ILE A CA 1
ATOM 2375 C C . ILE A 1 338 ? -8.35849 5.67450 71.89690 1.000 68.95679 508 ILE A C 1
ATOM 2376 O O . ILE A 1 338 ? -8.99751 4.70352 72.32591 1.000 68.34160 508 ILE A O 1
ATOM 2381 N N . GLY A 1 339 ? -8.76349 6.38051 70.84091 1.000 67.50583 509 GLY A N 1
ATOM 2382 C CA . GLY A 1 339 ? -9.93651 5.96654 70.08892 1.000 70.51542 509 GLY A CA 1
ATOM 2383 C C . GLY A 1 339 ? -9.79856 4.55453 69.55892 1.000 68.59039 509 GLY A C 1
ATOM 2384 O O . GLY A 1 339 ? -10.69657 3.72555 69.71294 1.000 72.53332 509 GLY A O 1
ATOM 2385 N N . LEU A 1 340 ? -8.64757 4.25151 68.94890 1.000 69.92702 510 LEU A N 1
ATOM 2386 C CA . LEU A 1 340 ? -8.40961 2.90950 68.42290 1.000 69.72150 510 LEU A CA 1
ATOM 2387 C C . LEU A 1 340 ? -8.31662 1.86650 69.53790 1.000 73.85337 510 LEU A C 1
ATOM 2388 O O . LEU A 1 340 ? -8.72365 0.71151 69.34491 1.000 75.52280 510 LEU A O 1
ATOM 2393 N N . ALA A 1 341 ? -7.77159 2.24249 70.69989 1.000 72.69201 511 ALA A N 1
ATOM 2394 C CA . ALA A 1 341 ? -7.75360 1.32249 71.83589 1.000 70.94990 511 ALA A CA 1
ATOM 2395 C C . ALA A 1 341 ? -9.15459 1.10552 72.39091 1.000 70.44643 511 ALA A C 1
ATOM 2396 O O . ALA A 1 341 ? -9.52661 -0.03147 72.69592 1.000 74.29264 511 ALA A O 1
ATOM 2398 N N . SER A 1 342 ? -9.94256 2.18154 72.51893 1.000 69.36820 512 SER A N 1
ATOM 2399 C CA . SER A 1 342 ? -11.34956 2.03857 72.88595 1.000 69.00685 512 SER A CA 1
ATOM 2400 C C . SER A 1 342 ? -12.07060 1.00359 72.01696 1.000 75.64861 512 SER A C 1
ATOM 2401 O O . SER A 1 342 ? -12.96661 0.30861 72.50197 1.000 78.01862 512 SER A O 1
ATOM 2404 N N . LEU A 1 343 ? -11.70262 0.87458 70.74495 1.000 73.52433 513 LEU A N 1
ATOM 2405 C CA . LEU A 1 343 ? -12.33666 -0.10641 69.86696 1.000 74.74490 513 LEU A CA 1
ATOM 2406 C C . LEU A 1 343 ? -11.60769 -1.45242 69.81795 1.000 78.68249 513 LEU A C 1
ATOM 2407 O O . LEU A 1 343 ? -11.97573 -2.29842 68.99496 1.000 77.77605 513 LEU A O 1
ATOM 2412 N N . LYS A 1 344 ? -10.59868 -1.66945 70.67194 1.000 77.42530 514 LYS A N 1
ATOM 2413 C CA . LYS A 1 344 ? -9.81471 -2.91247 70.68893 1.000 77.53266 514 LYS A CA 1
ATOM 2414 C C . LYS A 1 344 ? -9.19774 -3.20948 69.32192 1.000 78.49259 514 LYS A C 1
ATOM 2415 O O . LYS A 1 344 ? -9.12878 -4.36048 68.89292 1.000 79.94826 514 LYS A O 1
ATOM 2417 N N . LEU A 1 345 ? -8.70973 -2.17149 68.64691 1.000 78.43156 515 LEU A N 1
ATOM 2418 C CA . LEU A 1 345 ? -8.20475 -2.31151 67.28690 1.000 79.27389 515 LEU A CA 1
ATOM 2419 C C . LEU A 1 345 ? -6.70476 -2.58954 67.20688 1.000 84.53155 515 LEU A C 1
ATOM 2420 O O . LEU A 1 345 ? -6.25279 -3.23755 66.25087 1.000 83.06943 515 LEU A O 1
ATOM 2425 N N . PHE A 1 346 ? -5.93273 -2.15856 68.19586 1.000 86.82328 516 PHE A N 1
ATOM 2426 C CA . PHE A 1 346 ? -4.47274 -2.26259 68.15284 1.000 90.21156 516 PHE A CA 1
ATOM 2427 C C . PHE A 1 346 ? -3.88777 -3.66161 67.87783 1.000 88.48373 516 PHE A C 1
ATOM 2428 O O . PHE A 1 346 ? -4.51580 -4.69659 68.11184 1.000 84.46809 516 PHE A O 1
ATOM 2436 N N . ILE A 1 362 ? 3.32640 3.59522 68.03072 1.000 90.85915 532 ILE A N 1
ATOM 2437 C CA . ILE A 1 362 ? 4.17640 2.96620 69.03670 1.000 96.19781 532 ILE A CA 1
ATOM 2438 C C . ILE A 1 362 ? 3.30541 2.47022 70.19972 1.000 93.66053 532 ILE A C 1
ATOM 2439 O O . ILE A 1 362 ? 2.16242 2.83825 70.27374 1.000 93.34327 532 ILE A O 1
ATOM 2444 N N . ARG A 1 363 ? 3.82640 1.59121 71.04371 1.000 91.46130 533 ARG A N 1
ATOM 2445 C CA . ARG A 1 363 ? 3.09640 0.98223 72.16872 1.000 88.98926 533 ARG A CA 1
ATOM 2446 C C . ARG A 1 363 ? 2.19744 1.89725 72.94474 1.000 83.03390 533 ARG A C 1
ATOM 2447 O O . ARG A 1 363 ? 2.57947 2.96124 73.29673 1.000 80.26232 533 ARG A O 1
ATOM 2455 N N . PHE A 1 364 ? 0.99343 1.45428 73.21375 1.000 80.25087 534 PHE A N 1
ATOM 2456 C CA . PHE A 1 364 ? 0.01946 2.26030 73.89777 1.000 80.06757 534 PHE A CA 1
ATOM 2457 C C . PHE A 1 364 ? 0.49049 2.80529 75.21076 1.000 79.14210 534 PHE A C 1
ATOM 2458 O O . PHE A 1 364 ? 0.32852 3.96330 75.47276 1.000 75.17339 534 PHE A O 1
ATOM 2466 N N . ALA A 1 365 ? 1.04549 1.95328 76.04675 1.000 77.70842 535 ALA A N 1
ATOM 2467 C CA . ALA A 1 365 ? 1.46252 2.42327 77.36175 1.000 76.69726 535 ALA A CA 1
ATOM 2468 C C . ALA A 1 365 ? 2.50354 3.51925 77.23873 1.000 76.03864 535 ALA A C 1
ATOM 2469 O O . ALA A 1 365 ? 2.45458 4.51325 77.96673 1.000 78.22290 535 ALA A O 1
ATOM 2471 N N . ASN A 1 366 ? 3.43352 3.37522 76.29571 1.000 78.24980 536 ASN A N 1
ATOM 2472 C CA . ASN A 1 366 ? 4.45454 4.40220 76.12270 1.000 79.59476 536 ASN A CA 1
ATOM 2473 C C . ASN A 1 366 ? 3.89056 5.64021 75.44271 1.000 77.97491 536 ASN A C 1
ATOM 2474 O O . ASN A 1 366 ? 4.28459 6.76220 75.77770 1.000 73.55249 536 ASN A O 1
ATOM 2479 N N . ILE A 1 367 ? 2.95954 5.46123 74.50072 1.000 79.30027 537 ILE A N 1
ATOM 2480 C CA . ILE A 1 367 ? 2.21356 6.59925 73.95873 1.000 77.67174 537 ILE A CA 1
ATOM 2481 C C . ILE A 1 367 ? 1.60260 7.41327 75.09574 1.000 74.94190 537 ILE A C 1
ATOM 2482 O O . ILE A 1 367 ? 1.77263 8.63426 75.17874 1.000 74.12225 537 ILE A O 1
ATOM 2487 N N . LEU A 1 368 ? 0.89360 6.73828 75.99875 1.000 72.23174 538 LEU A N 1
ATOM 2488 C CA . LEU A 1 368 ? 0.18963 7.44830 77.05176 1.000 73.59606 538 LEU A CA 1
ATOM 2489 C C . LEU A 1 368 ? 1.16066 8.02728 78.08075 1.000 73.95175 538 LEU A C 1
ATOM 2490 O O . LEU A 1 368 ? 0.98070 9.16228 78.54575 1.000 73.15457 538 LEU A O 1
ATOM 2495 N N . ALA A 1 369 ? 2.20665 7.28125 78.43973 1.000 72.42653 539 ALA A N 1
ATOM 2496 C CA . ALA A 1 369 ? 3.15768 7.80323 79.41272 1.000 76.53623 539 ALA A CA 1
ATOM 2497 C C . ALA A 1 369 ? 4.08769 8.85321 78.81570 1.000 77.98336 539 ALA A C 1
ATOM 2498 O O . ALA A 1 369 ? 4.66772 9.63520 79.56669 1.000 79.30825 539 ALA A O 1
ATOM 2500 N N . ASN A 1 370 ? 4.24767 8.90021 77.49270 1.000 75.59012 540 ASN A N 1
ATOM 2501 C CA . ASN A 1 370 ? 5.06569 9.96119 76.91269 1.000 76.92749 540 ASN A CA 1
ATOM 2502 C C . ASN A 1 370 ? 4.29472 11.27120 76.85370 1.000 75.76328 540 ASN A C 1
ATOM 2503 O O . ASN A 1 370 ? 4.81075 12.32019 77.25969 1.000 73.80686 540 ASN A O 1
ATOM 2508 N N . TYR A 1 371 ? 3.05171 11.22823 76.36472 1.000 72.12302 541 TYR A N 1
ATOM 2509 C CA . TYR A 1 371 ? 2.19174 12.40925 76.38573 1.000 74.23710 541 TYR A CA 1
ATOM 2510 C C . TYR A 1 371 ? 2.15977 13.06125 77.76373 1.000 73.45636 541 TYR A C 1
ATOM 2511 O O . TYR A 1 371 ? 2.07981 14.29026 77.88373 1.000 74.11398 541 TYR A O 1
ATOM 2520 N N . THR A 1 372 ? 2.24577 12.25625 78.81173 1.000 73.65166 542 THR A N 1
ATOM 2521 C CA . THR A 1 372 ? 2.03781 12.77326 80.14773 1.000 78.90854 542 THR A CA 1
ATOM 2522 C C . THR A 1 372 ? 3.19983 13.65223 80.61271 1.000 79.98076 542 THR A C 1
ATOM 2523 O O . THR A 1 372 ? 3.02187 14.46124 81.53272 1.000 79.92028 542 THR A O 1
ATOM 2527 N N . LYS A 1 373 ? 4.36082 13.55420 79.95270 1.000 81.05062 543 LYS A N 1
ATOM 2528 C CA . LYS A 1 373 ? 5.60884 14.02417 80.54968 1.000 85.03025 543 LYS A CA 1
ATOM 2529 C C . LYS A 1 373 ? 5.61788 15.53917 80.73768 1.000 89.57299 543 LYS A C 1
ATOM 2530 O O . LYS A 1 373 ? 6.15591 16.03916 81.73667 1.000 91.43651 543 LYS A O 1
ATOM 2536 N N . SER A 1 374 ? 5.00488 16.29019 79.81768 1.000 82.53618 544 SER A N 1
ATOM 2537 C CA . SER A 1 374 ? 5.04292 17.74519 79.92668 1.000 82.05346 544 SER A CA 1
ATOM 2538 C C . SER A 1 374 ? 4.10095 18.29721 80.99470 1.000 81.14102 544 SER A C 1
ATOM 2539 O O . SER A 1 374 ? 4.20798 19.48221 81.33270 1.000 78.71970 544 SER A O 1
ATOM 2542 N N . PHE A 1 375 ? 3.19594 17.48423 81.55171 1.000 80.50860 545 PHE A N 1
ATOM 2543 C CA . PHE A 1 375 ? 2.24997 18.00925 82.53173 1.000 79.73871 545 PHE A CA 1
ATOM 2544 C C . PHE A 1 375 ? 2.11597 17.13026 83.77873 1.000 76.39383 545 PHE A C 1
ATOM 2545 O O . PHE A 1 375 ? 1.13098 17.26428 84.51375 1.000 74.80445 545 PHE A O 1
ATOM 2553 N N . ARG A 1 376 ? 3.08795 16.24624 84.05572 1.000 75.51027 546 ARG A N 1
ATOM 2554 C CA . ARG A 1 376 ? 3.00895 15.41324 85.25672 1.000 75.33242 546 ARG A CA 1
ATOM 2555 C C . ARG A 1 376 ? 3.07199 16.27324 86.51872 1.000 76.53766 546 ARG A C 1
ATOM 2556 O O . ARG A 1 376 ? 2.31900 16.05425 87.47573 1.000 74.58040 546 ARG A O 1
ATOM 2564 N N . TYR A 1 377 ? 3.99401 17.23722 86.54370 1.000 76.44580 547 TYR A N 1
ATOM 2565 C CA . TYR A 1 377 ? 4.11705 18.12821 87.69270 1.000 79.51551 547 TYR A CA 1
ATOM 2566 C C . TYR A 1 377 ? 2.99607 19.16124 87.69472 1.000 78.34676 547 TYR A C 1
ATOM 2567 O O . TYR A 1 377 ? 2.26709 19.29826 88.68373 1.000 81.70013 547 TYR A O 1
ATOM 2576 N N . SER A 1 378 ? 2.80207 19.84224 86.55972 1.000 77.63044 548 SER A N 1
ATOM 2577 C CA . SER A 1 378 ? 1.79110 20.89127 86.45573 1.000 76.97129 548 SER A CA 1
ATOM 2578 C C . SER A 1 378 ? 0.37809 20.37530 86.69976 1.000 77.66194 548 SER A C 1
ATOM 2579 O O . SER A 1 378 ? -0.45589 21.09532 87.25377 1.000 80.50307 548 SER A O 1
ATOM 2582 N N . ASP A 1 379 ? 0.08205 19.14431 86.31276 1.000 75.86610 549 ASP A N 1
ATOM 2583 C CA . ASP A 1 379 ? -1.28396 18.62434 86.35178 1.000 75.93827 549 ASP A CA 1
ATOM 2584 C C . ASP A 1 379 ? -1.24199 17.15334 86.73478 1.000 74.34621 549 ASP A C 1
ATOM 2585 O O . ASP A 1 379 ? -1.46102 16.26634 85.89679 1.000 69.25373 549 ASP A O 1
ATOM 2590 N N . PRO A 1 380 ? -0.95097 16.85533 88.00678 1.000 69.69134 550 PRO A N 1
ATOM 2591 C CA . PRO A 1 380 ? -0.83300 15.44633 88.42478 1.000 68.66848 550 PRO A CA 1
ATOM 2592 C C . PRO A 1 380 ? -2.10802 14.63836 88.23380 1.000 67.12174 550 PRO A C 1
ATOM 2593 O O . PRO A 1 380 ? -2.02706 13.44536 87.90880 1.000 62.09487 550 PRO A O 1
ATOM 2597 N N . ARG A 1 381 ? -3.28301 15.24039 88.43882 1.000 63.16086 551 ARG A N 1
ATOM 2598 C CA . ARG A 1 381 ? -4.52102 14.46442 88.39684 1.000 66.72987 551 ARG A CA 1
ATOM 2599 C C . ARG A 1 381 ? -4.86406 14.00542 86.97684 1.000 67.75420 551 ARG A C 1
ATOM 2600 O O . ARG A 1 381 ? -5.38309 12.89244 86.79085 1.000 67.63129 551 ARG A O 1
ATOM 2608 N N . VAL A 1 382 ? -4.59505 14.84642 85.96684 1.000 67.40183 552 VAL A N 1
ATOM 2609 C CA . VAL A 1 382 ? -4.90308 14.47042 84.58184 1.000 70.35951 552 VAL A CA 1
ATOM 2610 C C . VAL A 1 382 ? -3.85512 13.49040 84.05283 1.000 68.58543 552 VAL A C 1
ATOM 2611 O O . VAL A 1 382 ? -4.13915 12.66641 83.17983 1.000 69.42996 552 VAL A O 1
ATOM 2615 N N . ALA A 1 383 ? -2.63411 13.54237 84.59281 1.000 68.53736 553 ALA A N 1
ATOM 2616 C CA . ALA A 1 383 ? -1.65514 12.49635 84.31379 1.000 67.64907 553 ALA A CA 1
ATOM 2617 C C . ALA A 1 383 ? -2.19416 11.12136 84.69080 1.000 66.96155 553 ALA A C 1
ATOM 2618 O O . ALA A 1 383 ? -2.11420 10.17536 83.89780 1.000 68.17509 553 ALA A O 1
ATOM 2620 N N . VAL A 1 384 ? -2.73715 10.98637 85.90781 1.000 62.14958 554 VAL A N 1
ATOM 2621 C CA . VAL A 1 384 ? -3.41117 9.75139 86.30582 1.000 65.32265 554 VAL A CA 1
ATOM 2622 C C . VAL A 1 384 ? -4.48519 9.38941 85.29584 1.000 67.98678 554 VAL A C 1
ATOM 2623 O O . VAL A 1 384 ? -4.63723 8.22342 84.91284 1.000 66.92472 554 VAL A O 1
ATOM 2627 N N . GLU A 1 385 ? -5.24118 10.39043 84.84185 1.000 65.78393 555 GLU A N 1
ATOM 2628 C CA . GLU A 1 385 ? -6.34620 10.14846 83.92387 1.000 68.73931 555 GLU A CA 1
ATOM 2629 C C . GLU A 1 385 ? -5.86823 9.48245 82.63186 1.000 66.68004 555 GLU A C 1
ATOM 2630 O O . GLU A 1 385 ? -6.56626 8.62746 82.06487 1.000 64.55283 555 GLU A O 1
ATOM 2636 N N . TYR A 1 386 ? -4.66523 9.83542 82.16884 1.000 68.54237 556 TYR A N 1
ATOM 2637 C CA . TYR A 1 386 ? -4.12627 9.23240 80.95483 1.000 68.02156 556 TYR A CA 1
ATOM 2638 C C . TYR A 1 386 ? -3.37729 7.92839 81.22082 1.000 69.06156 556 TYR A C 1
ATOM 2639 O O . TYR A 1 386 ? -3.42033 7.01239 80.38682 1.000 69.61673 556 TYR A O 1
ATOM 2648 N N . LEU A 1 387 ? -2.69128 7.81737 82.36881 1.000 64.06868 557 LEU A N 1
ATOM 2649 C CA . LEU A 1 387 ? -2.04630 6.55336 82.72180 1.000 65.55024 557 LEU A CA 1
ATOM 2650 C C . LEU A 1 387 ? -3.07232 5.44038 82.91682 1.000 66.23837 557 LEU A C 1
ATOM 2651 O O . LEU A 1 387 ? -2.78736 4.26837 82.64381 1.000 66.00881 557 LEU A O 1
ATOM 2656 N N . VAL A 1 388 ? -4.26831 5.79341 83.39484 1.000 66.68767 558 VAL A N 1
ATOM 2657 C CA . VAL A 1 388 ? -5.31333 4.81343 83.65885 1.000 66.77570 558 VAL A CA 1
ATOM 2658 C C . VAL A 1 388 ? -5.90136 4.25345 82.36086 1.000 72.22332 558 VAL A C 1
ATOM 2659 O O . VAL A 1 388 ? -6.50839 3.17646 82.37187 1.000 73.77091 558 VAL A O 1
ATOM 2663 N N . LEU A 1 389 ? -5.65736 4.94244 81.25586 1.000 71.62676 559 LEU A N 1
ATOM 2664 C CA . LEU A 1 389 ? -6.10139 4.50345 79.95086 1.000 72.22698 559 LEU A CA 1
ATOM 2665 C C . LEU A 1 389 ? -5.26943 3.34543 79.49385 1.000 74.67576 559 LEU A C 1
ATOM 2666 O O . LEU A 1 389 ? -5.62046 2.68444 78.55486 1.000 77.92890 559 LEU A O 1
ATOM 2671 N N . ILE A 1 390 ? -4.18942 3.03941 80.19184 1.000 72.44748 560 ILE A N 1
ATOM 2672 C CA . ILE A 1 390 ? -3.31545 1.95338 79.80382 1.000 76.84298 560 ILE A CA 1
ATOM 2673 C C . ILE A 1 390 ? -3.93849 0.57440 79.83983 1.000 84.86772 560 ILE A C 1
ATOM 2674 O O . ILE A 1 390 ? -3.54652 -0.29361 79.09783 1.000 90.56331 560 ILE A O 1
ATOM 2679 N N . THR A 1 391 ? -4.95448 0.37742 80.66685 1.000 81.50788 561 THR A N 1
ATOM 2680 C CA . THR A 1 391 ? -5.67851 -0.85356 80.75186 1.000 89.15428 561 THR A CA 1
ATOM 2681 C C . THR A 1 391 ? -6.91052 -0.86653 79.83388 1.000 93.01427 561 THR A C 1
ATOM 2682 O O . THR A 1 391 ? -7.95953 -1.32551 80.22790 1.000 95.82893 561 THR A O 1
ATOM 2686 N N . LEU A 1 392 ? -6.78253 -0.30453 78.64388 1.000 95.23409 562 LEU A N 1
ATOM 2687 C CA . LEU A 1 392 ? -7.80254 -0.32951 77.61989 1.000 95.99064 562 LEU A CA 1
ATOM 2688 C C . LEU A 1 392 ? -7.49459 -1.55752 76.77789 1.000 106.96551 562 LEU A C 1
ATOM 2689 O O . LEU A 1 392 ? -8.39161 -2.21750 76.30190 1.000 110.18020 562 LEU A O 1
ATOM 2694 N N . ASN A 1 393 ? -6.20959 -1.84855 76.60587 1.000 114.67940 563 ASN A N 1
ATOM 2695 C CA . ASN A 1 393 ? -5.78163 -3.00056 75.82186 1.000 123.00338 563 ASN A CA 1
ATOM 2696 C C . ASN A 1 393 ? -6.03265 -4.31255 76.55687 1.000 133.84051 563 ASN A C 1
ATOM 2697 O O . ASN A 1 393 ? -6.03669 -5.38255 75.94787 1.000 134.78641 563 ASN A O 1
ATOM 2702 N N . GLU A 1 394 ? -6.24163 -4.21155 77.86787 1.000 134.84756 564 GLU A N 1
ATOM 2703 C CA . GLU A 1 394 ? -6.49964 -5.37154 78.71888 1.000 137.30248 564 GLU A CA 1
ATOM 2704 C C . GLU A 1 394 ? -5.48067 -6.49057 78.50086 1.000 138.72681 564 GLU A C 1
ATOM 2705 O O . GLU A 1 394 ? -5.83271 -7.58556 78.06187 1.000 142.02362 564 GLU A O 1
ATOM 2707 N N . GLY A 1 395 ? -4.21966 -6.20659 78.81084 1.000 131.46988 565 GLY A N 1
ATOM 2708 C CA . GLY A 1 395 ? -3.15869 -7.17962 78.64982 1.000 128.24750 565 GLY A CA 1
ATOM 2709 C C . GLY A 1 395 ? -2.55868 -7.61363 79.97381 1.000 124.29845 565 GLY A C 1
ATOM 2710 O O . GLY A 1 395 ? -2.81165 -6.99463 81.00582 1.000 121.81663 565 GLY A O 1
ATOM 2711 N N . PRO A 1 396 ? -1.75570 -8.68865 79.94780 1.000 125.17675 566 PRO A N 1
ATOM 2712 C CA . PRO A 1 396 ? -1.10570 -9.22067 81.14979 1.000 124.52982 566 PRO A CA 1
ATOM 2713 C C . PRO A 1 396 ? -0.01767 -8.28369 81.66677 1.000 118.55467 566 PRO A C 1
ATOM 2714 O O . PRO A 1 396 ? 0.18635 -8.18670 82.87677 1.000 114.39838 566 PRO A O 1
ATOM 2718 N N . THR A 1 397 ? 0.66634 -7.60271 80.75276 1.000 117.03856 567 THR A N 1
ATOM 2719 C CA . THR A 1 397 ? 1.72736 -6.67673 81.12475 1.000 113.54297 567 THR A CA 1
ATOM 2720 C C . THR A 1 397 ? 1.20540 -5.24372 81.19275 1.000 103.37266 567 THR A C 1
ATOM 2721 O O . THR A 1 397 ? 1.82843 -4.37374 81.79774 1.000 102.80688 567 THR A O 1
ATOM 2723 N N . ASP A 1 398 ? 0.05439 -5.01069 80.56777 1.000 105.59676 568 ASP A N 1
ATOM 2724 C CA . ASP A 1 398 ? -0.55458 -3.68668 80.55478 1.000 102.34714 568 ASP A CA 1
ATOM 2725 C C . ASP A 1 398 ? -0.92954 -3.24167 81.96479 1.000 95.65872 568 ASP A C 1
ATOM 2726 O O . ASP A 1 398 ? -0.69851 -2.09468 82.34578 1.000 87.54540 568 ASP A O 1
ATOM 2728 N N . VAL A 1 399 ? -1.50855 -4.15666 82.73480 1.000 98.16539 569 VAL A N 1
ATOM 2729 C CA . VAL A 1 399 ? -1.91352 -3.85865 84.10380 1.000 91.89946 569 VAL A CA 1
ATOM 2730 C C . VAL A 1 399 ? -0.70550 -3.51067 84.96578 1.000 87.68255 569 VAL A C 1
ATOM 2731 O O . VAL A 1 399 ? -0.77247 -2.61967 85.81478 1.000 84.52304 569 VAL A O 1
ATOM 2735 N N . GLU A 1 400 ? 0.39548 -4.21970 84.74477 1.000 90.29104 570 GLU A N 1
ATOM 2736 C CA . GLU A 1 400 ? 1.60649 -3.99173 85.48775 1.000 86.50963 570 GLU A CA 1
ATOM 2737 C C . GLU A 1 400 ? 2.30552 -2.75575 84.98774 1.000 83.04410 570 GLU A C 1
ATOM 2738 O O . GLU A 1 400 ? 2.99354 -2.10976 85.73872 1.000 80.35716 570 GLU A O 1
ATOM 2740 N N . LEU A 1 401 ? 2.14550 -2.41974 83.72174 1.000 81.40862 571 LEU A N 1
ATOM 2741 C CA . LEU A 1 401 ? 2.80252 -1.23776 83.21573 1.000 81.24057 571 LEU A CA 1
ATOM 2742 C C . LEU A 1 401 ? 2.11556 -0.00074 83.76274 1.000 79.16862 571 LEU A C 1
ATOM 2743 O O . LEU A 1 401 ? 2.74559 0.98624 84.02273 1.000 73.62827 571 LEU A O 1
ATOM 2748 N N . CYS A 1 402 ? 0.81056 -0.06771 83.90176 1.000 76.58227 572 CYS A N 1
ATOM 2749 C CA . CYS A 1 402 ? 0.05060 1.03831 84.45477 1.000 70.24878 572 CYS A CA 1
ATOM 2750 C C . CYS A 1 402 ? 0.41262 1.25130 85.92276 1.000 75.03798 572 CYS A C 1
ATOM 2751 O O . CYS A 1 402 ? 0.55766 2.39130 86.37476 1.000 70.15165 572 CYS A O 1
ATOM 2754 N N . HIS A 1 403 ? 0.59761 0.15930 86.67676 1.000 75.08074 573 HIS A N 1
ATOM 2755 C CA . HIS A 1 403 ? 1.02964 0.27129 88.06675 1.000 74.00399 573 HIS A CA 1
ATOM 2756 C C . HIS A 1 403 ? 2.38765 0.95325 88.16673 1.000 71.74650 573 HIS A C 1
ATOM 2757 O O . HIS A 1 403 ? 2.57569 1.86025 88.97973 1.000 65.08820 573 HIS A O 1
ATOM 2764 N N . GLU A 1 404 ? 3.35663 0.51923 87.35072 1.000 70.79495 574 GLU A N 1
ATOM 2765 C CA . GLU A 1 404 ? 4.69764 1.08920 87.42370 1.000 72.75789 574 GLU A CA 1
ATOM 2766 C C . GLU A 1 404 ? 4.71167 2.55520 87.00870 1.000 73.16605 574 GLU A C 1
ATOM 2767 O O . GLU A 1 404 ? 5.49770 3.34518 87.55468 1.000 72.62059 574 GLU A O 1
ATOM 2773 N N . ALA A 1 405 ? 3.85067 2.94022 86.06271 1.000 68.42385 575 ALA A N 1
ATOM 2774 C CA . ALA A 1 405 ? 3.73969 4.34822 85.70271 1.000 70.24085 575 ALA A CA 1
ATOM 2775 C C . ALA A 1 405 ? 3.17973 5.17323 86.85972 1.000 69.39861 575 ALA A C 1
ATOM 2776 O O . ALA A 1 405 ? 3.67576 6.26722 87.15071 1.000 63.29619 575 ALA A O 1
ATOM 2778 N N . LEU A 1 406 ? 2.12573 4.67426 87.50674 1.000 67.99276 576 LEU A N 1
ATOM 2779 C CA . LEU A 1 406 ? 1.52876 5.38727 88.62774 1.000 67.43271 576 LEU A CA 1
ATOM 2780 C C . LEU A 1 406 ? 2.51179 5.51625 89.78773 1.000 69.19425 576 LEU A C 1
ATOM 2781 O O . LEU A 1 406 ? 2.63282 6.58625 90.39873 1.000 66.95311 576 LEU A O 1
ATOM 2786 N N . ARG A 1 407 ? 3.21977 4.43523 90.10772 1.000 68.94601 577 ARG A N 1
ATOM 2787 C CA . ARG A 1 407 ? 4.22378 4.50021 91.16170 1.000 69.70331 577 ARG A CA 1
ATOM 2788 C C . ARG A 1 407 ? 5.28580 5.54419 90.83568 1.000 70.02408 577 ARG A C 1
ATOM 2789 O O . ARG A 1 407 ? 5.69484 6.32518 91.70568 1.000 66.59332 577 ARG A O 1
ATOM 2797 N N . GLU A 1 408 ? 5.69079 5.62118 89.56868 1.000 69.01032 578 GLU A N 1
ATOM 2798 C CA . GLU A 1 408 ? 6.68680 6.60515 89.16166 1.000 70.93801 578 GLU A CA 1
ATOM 2799 C C . GLU A 1 408 ? 6.14284 8.02217 89.27367 1.000 69.31294 578 GLU A C 1
ATOM 2800 O O . GLU A 1 408 ? 6.87986 8.94815 89.63266 1.000 68.43974 578 GLU A O 1
ATOM 2806 N N . LEU A 1 409 ? 4.85884 8.20920 88.95969 1.000 65.23462 579 LEU A N 1
ATOM 2807 C CA . LEU A 1 409 ? 4.24987 9.53021 89.10470 1.000 66.57584 579 LEU A CA 1
ATOM 2808 C C . LEU A 1 409 ? 4.25790 9.97521 90.56270 1.000 66.56384 579 LEU A C 1
ATOM 2809 O O . LEU A 1 409 ? 4.58694 11.12820 90.87169 1.000 64.26427 579 LEU A O 1
ATOM 2814 N N . VAL A 1 410 ? 3.93190 9.06322 91.47370 1.000 62.80597 580 VAL A N 1
ATOM 2815 C CA . VAL A 1 410 ? 3.85693 9.41522 92.89171 1.000 65.75160 580 VAL A CA 1
ATOM 2816 C C . VAL A 1 410 ? 5.24594 9.69019 93.45068 1.000 67.37616 580 VAL A C 1
ATOM 2817 O O . VAL A 1 410 ? 5.48198 10.71118 94.10568 1.000 68.10625 580 VAL A O 1
ATOM 2821 N N . LEU A 1 411 ? 6.19192 8.78817 93.20067 1.000 65.75261 581 LEU A N 1
ATOM 2822 C CA . LEU A 1 411 ? 7.51393 8.93814 93.78665 1.000 67.23701 581 LEU A CA 1
ATOM 2823 C C . LEU A 1 411 ? 8.25895 10.15512 93.25164 1.000 68.63176 581 LEU A C 1
ATOM 2824 O O . LEU A 1 411 ? 9.14897 10.67010 93.93562 1.000 69.67225 581 LEU A O 1
ATOM 2829 N N . GLU A 1 412 ? 7.90094 10.63813 92.06464 1.000 67.32889 582 GLU A N 1
ATOM 2830 C CA . GLU A 1 412 ? 8.66496 11.67111 91.38363 1.000 70.87032 582 GLU A CA 1
ATOM 2831 C C . GLU A 1 412 ? 8.09299 13.06812 91.56564 1.000 70.41607 582 GLU A C 1
ATOM 2832 O O . GLU A 1 412 ? 8.85702 14.00910 91.78363 1.000 72.27147 582 GLU A O 1
ATOM 2838 N N . THR A 1 413 ? 6.77499 13.23415 91.42366 1.000 68.66682 583 THR A N 1
ATOM 2839 C CA . THR A 1 413 ? 6.14803 14.52517 91.65867 1.000 67.07955 583 THR A CA 1
ATOM 2840 C C . THR A 1 413 ? 5.95506 14.79817 93.14167 1.000 66.63667 583 THR A C 1
ATOM 2841 O O . THR A 1 413 ? 5.71309 15.95118 93.51367 1.000 63.60938 583 THR A O 1
ATOM 2845 N N . LYS A 1 414 ? 6.02705 13.75717 93.97367 1.000 63.46669 584 LYS A N 1
ATOM 2846 C CA . LYS A 1 414 ? 5.79107 13.85818 95.41967 1.000 63.47544 584 LYS A CA 1
ATOM 2847 C C . LYS A 1 414 ? 4.48709 14.58721 95.70969 1.000 64.12871 584 LYS A C 1
ATOM 2848 O O . LYS A 1 414 ? 4.33912 15.22321 96.74570 1.000 57.92433 584 LYS A O 1
ATOM 2854 N N . GLU A 1 415 ? 3.53308 14.51323 94.77671 1.000 58.37420 585 GLU A N 1
ATOM 2855 C CA . GLU A 1 415 ? 2.24209 15.18226 94.93773 1.000 60.53307 585 GLU A CA 1
ATOM 2856 C C . GLU A 1 415 ? 1.30709 14.27928 95.74074 1.000 59.86972 585 GLU A C 1
ATOM 2857 O O . GLU A 1 415 ? 0.29007 13.78131 95.24976 1.000 56.43524 585 GLU A O 1
ATOM 2863 N N . PHE A 1 416 ? 1.66010 14.10027 97.01974 1.000 57.75903 586 PHE A N 1
ATOM 2864 C CA . PHE A 1 416 ? 1.06609 13.01129 97.79575 1.000 59.18161 586 PHE A CA 1
ATOM 2865 C C . PHE A 1 416 ? -0.41290 13.24632 98.07077 1.000 59.31877 586 PHE A C 1
ATOM 2866 O O . PHE A 1 416 ? -1.20292 12.30034 98.04578 1.000 59.74796 586 PHE A O 1
ATOM 2874 N N . THR A 1 417 ? -0.81787 14.48833 98.33778 1.000 59.34395 587 THR A N 1
ATOM 2875 C CA . THR A 1 417 ? -2.19786 14.69737 98.77180 1.000 61.08799 587 THR A CA 1
ATOM 2876 C C . THR A 1 417 ? -3.18288 14.53739 97.61081 1.000 62.61718 587 THR A C 1
ATOM 2877 O O . THR A 1 417 ? -4.25389 13.94341 97.77983 1.000 62.49351 587 THR A O 1
ATOM 2881 N N . VAL A 1 418 ? -2.84089 15.02538 96.42081 1.000 61.51694 588 VAL A N 1
ATOM 2882 C CA . VAL A 1 418 ? -3.73691 14.79640 95.28382 1.000 59.51793 588 VAL A CA 1
ATOM 2883 C C . VAL A 1 418 ? -3.71395 13.33240 94.86082 1.000 61.63905 588 VAL A C 1
ATOM 2884 O O . VAL A 1 418 ? -4.76197 12.73642 94.57884 1.000 66.41397 588 VAL A O 1
ATOM 2888 N N . LEU A 1 419 ? -2.52996 12.72037 94.82181 1.000 62.89663 589 LEU A N 1
ATOM 2889 C CA . LEU A 1 419 ? -2.43501 11.36837 94.27580 1.000 61.97685 589 LEU A CA 1
ATOM 2890 C C . LEU A 1 419 ? -2.81901 10.29338 95.29781 1.000 66.24859 589 LEU A C 1
ATOM 2891 O O . LEU A 1 419 ? -3.47304 9.30239 94.93682 1.000 63.44420 589 LEU A O 1
ATOM 2896 N N . LEU A 1 420 ? -2.41399 10.45037 96.57280 1.000 61.65391 590 LEU A N 1
ATOM 2897 C CA . LEU A 1 420 ? -2.63300 9.40338 97.56681 1.000 62.80490 590 LEU A CA 1
ATOM 2898 C C . LEU A 1 420 ? -3.73698 9.70940 98.56583 1.000 65.99425 590 LEU A C 1
ATOM 2899 O O . LEU A 1 420 ? -4.26699 8.77641 99.17083 1.000 69.75154 590 LEU A O 1
ATOM 2904 N N . GLY A 1 421 ? -4.11394 10.96741 98.73083 1.000 64.17768 591 GLY A N 1
ATOM 2905 C CA . GLY A 1 421 ? -5.15992 11.35144 99.65885 1.000 67.27973 591 GLY A CA 1
ATOM 2906 C C . GLY A 1 421 ? -4.60688 12.20642 100.78684 1.000 64.17141 591 GLY A C 1
ATOM 2907 O O . GLY A 1 421 ? -3.41287 12.50440 100.85782 1.000 64.14922 591 GLY A O 1
ATOM 2908 N N . LYS A 1 422 ? -5.50786 12.62145 101.67485 1.000 67.01792 592 LYS A N 1
ATOM 2909 C CA . LYS A 1 422 ? -5.06982 13.33044 102.86784 1.000 68.38581 592 LYS A CA 1
ATOM 2910 C C . LYS A 1 422 ? -5.99381 12.98746 104.02886 1.000 70.39416 592 LYS A C 1
ATOM 2911 O O . LYS A 1 422 ? -7.06683 12.40748 103.85388 1.000 72.53887 592 LYS A O 1
ATOM 2917 N N . ILE A 1 423 ? -5.55579 13.35145 105.22785 1.000 71.33543 593 ILE A N 1
ATOM 2918 C CA . ILE A 1 423 ? -6.29677 13.06447 106.44786 1.000 72.70457 593 ILE A CA 1
ATOM 2919 C C . ILE A 1 423 ? -7.19774 14.24949 106.75588 1.000 75.48238 593 ILE A C 1
ATOM 2920 O O . ILE A 1 423 ? -6.73171 15.39348 106.82287 1.000 74.40042 593 ILE A O 1
ATOM 2925 N N . GLY A 1 424 ? -8.49074 13.98152 106.91590 1.000 78.55367 594 GLY A N 1
ATOM 2926 C CA . GLY A 1 424 ? -9.42971 15.00554 107.32891 1.000 84.48194 594 GLY A CA 1
ATOM 2927 C C . GLY A 1 424 ? -9.26168 15.36554 108.79691 1.000 85.65016 594 GLY A C 1
ATOM 2928 O O . GLY A 1 424 ? -8.42168 14.82452 109.51690 1.000 85.38857 594 GLY A O 1
ATOM 2929 N N . ARG A 1 425 ? -10.10165 16.30156 109.25192 1.000 86.58895 595 ARG A N 1
ATOM 2930 C CA . ARG A 1 425 ? -9.96862 16.81455 110.61592 1.000 93.58670 595 ARG A CA 1
ATOM 2931 C C . ARG A 1 425 ? -10.28963 15.75256 111.66193 1.000 90.31621 595 ARG A C 1
ATOM 2932 O O . ARG A 1 425 ? -9.69161 15.74655 112.74192 1.000 92.80954 595 ARG A O 1
ATOM 2934 N N . ASP A 1 426 ? -11.21865 14.84858 111.35394 1.000 94.50394 596 ASP A N 1
ATOM 2935 C CA . ASP A 1 426 ? -11.64467 13.78159 112.25195 1.000 94.98817 596 ASP A CA 1
ATOM 2936 C C . ASP A 1 426 ? -10.70969 12.57457 112.24093 1.000 93.82884 596 ASP A C 1
ATOM 2937 O O . ASP A 1 426 ? -10.94470 11.62158 112.99094 1.000 93.36752 596 ASP A O 1
ATOM 2942 N N . GLY A 1 427 ? -9.66771 12.58855 111.41092 1.000 91.26875 597 GLY A N 1
ATOM 2943 C CA . GLY A 1 427 ? -8.79374 11.45053 111.25190 1.000 91.75462 597 GLY A CA 1
ATOM 2944 C C . GLY A 1 427 ? -9.13978 10.54053 110.09291 1.000 89.76024 597 GLY A C 1
ATOM 2945 O O . GLY A 1 427 ? -8.32480 9.67551 109.74090 1.000 92.44629 597 GLY A O 1
ATOM 2946 N N . ALA A 1 428 ? -10.31478 10.70356 109.48693 1.000 87.33383 598 ALA A N 1
ATOM 2947 C CA . ALA A 1 428 ? -10.73982 9.83557 108.40194 1.000 92.52918 598 ALA A CA 1
ATOM 2948 C C . ALA A 1 428 ? -10.04383 10.22555 107.10192 1.000 87.97502 598 ALA A C 1
ATOM 2949 O O . ALA A 1 428 ? -9.91481 11.41155 106.77692 1.000 84.82450 598 ALA A O 1
ATOM 2951 N N . ARG A 1 429 ? -9.58487 9.21554 106.36492 1.000 83.64065 599 ARG A N 1
ATOM 2952 C CA . ARG A 1 429 ? -8.83988 9.44953 105.13491 1.000 84.91433 599 ARG A CA 1
ATOM 2953 C C . ARG A 1 429 ? -9.76989 9.84055 103.99392 1.000 80.65398 599 ARG A C 1
ATOM 2954 O O . ARG A 1 429 ? -10.81091 9.21357 103.77694 1.000 81.49575 599 ARG A O 1
ATOM 2962 N N . ILE A 1 430 ? -9.38388 10.88354 103.26691 1.000 80.00859 600 ILE A N 1
ATOM 2963 C CA . ILE A 1 430 ? -10.04388 11.30155 102.03692 1.000 80.46831 600 ILE A CA 1
ATOM 2964 C C . ILE A 1 430 ? -9.30792 10.63853 100.87891 1.000 80.75878 600 ILE A C 1
ATOM 2965 O O . ILE A 1 430 ? -8.07892 10.76451 100.78289 1.000 76.97161 600 ILE A O 1
ATOM 2970 N N . PRO A 1 431 ? -9.99495 9.91855 99.99292 1.000 80.90470 601 PRO A N 1
ATOM 2971 C CA . PRO A 1 431 ? -9.28698 9.20153 98.92391 1.000 80.27325 601 PRO A CA 1
ATOM 2972 C C . PRO A 1 431 ? -8.60398 10.15552 97.94890 1.000 74.89144 601 PRO A C 1
ATOM 2973 O O . PRO A 1 431 ? -9.12396 11.22753 97.63491 1.000 75.52236 601 PRO A O 1
ATOM 2977 N N . GLY A 1 432 ? -7.41299 9.75949 97.48888 1.000 72.71020 602 GLY A N 1
ATOM 2978 C CA . GLY A 1 432 ? -6.73699 10.44347 96.40387 1.000 69.57134 602 GLY A CA 1
ATOM 2979 C C . GLY A 1 432 ? -7.24603 9.96148 95.04588 1.000 72.35015 602 GLY A C 1
ATOM 2980 O O . GLY A 1 432 ? -8.06305 9.04550 94.94889 1.000 73.09937 602 GLY A O 1
ATOM 2981 N N . VAL A 1 433 ? -6.73603 10.59147 93.97787 1.000 66.99654 603 VAL A N 1
ATOM 2982 C CA . VAL A 1 433 ? -7.25506 10.30148 92.63488 1.000 73.88014 603 VAL A CA 1
ATOM 2983 C C . VAL A 1 433 ? -6.90110 8.88847 92.19088 1.000 69.84467 603 VAL A C 1
ATOM 2984 O O . VAL A 1 433 ? -7.68512 8.24249 91.48489 1.000 75.76820 603 VAL A O 1
ATOM 2988 N N . ILE A 1 434 ? -5.73010 8.37745 92.57386 1.000 65.10617 604 ILE A N 1
ATOM 2989 C CA . ILE A 1 434 ? -5.41614 6.98944 92.25085 1.000 70.15822 604 ILE A CA 1
ATOM 2990 C C . ILE A 1 434 ? -6.44815 6.05646 92.86987 1.000 75.95300 604 ILE A C 1
ATOM 2991 O O . ILE A 1 434 ? -6.94118 5.12847 92.21588 1.000 76.99635 604 ILE A O 1
ATOM 2996 N N . GLU A 1 435 ? -6.81413 6.30347 94.12788 1.000 75.13978 605 GLU A N 1
ATOM 2997 C CA . GLU A 1 435 ? -7.83414 5.49150 94.78689 1.000 77.89641 605 GLU A CA 1
ATOM 2998 C C . GLU A 1 435 ? -9.19114 5.65253 94.11791 1.000 78.78569 605 GLU A C 1
ATOM 2999 O O . GLU A 1 435 ? -9.94217 4.67955 93.98193 1.000 81.09756 605 GLU A O 1
ATOM 3005 N N . GLU A 1 436 ? -9.53312 6.87154 93.70792 1.000 77.15678 606 GLU A N 1
ATOM 3006 C CA . GLU A 1 436 ? -10.81913 7.08157 93.05794 1.000 79.97566 606 GLU A CA 1
ATOM 3007 C C . GLU A 1 436 ? -10.91816 6.28957 91.75394 1.000 82.18755 606 GLU A C 1
ATOM 3008 O O . GLU A 1 436 ? -12.01118 5.84959 91.37796 1.000 82.46992 606 GLU A O 1
ATOM 3014 N N . ARG A 1 437 ? -9.79218 6.06854 91.07292 1.000 83.84228 607 ARG A N 1
ATOM 3015 C CA . ARG A 1 437 ? -9.75422 5.31754 89.82192 1.000 86.38455 607 ARG A CA 1
ATOM 3016 C C . ARG A 1 437 ? -9.38125 3.85453 90.02792 1.000 88.05001 607 ARG A C 1
ATOM 3017 O O . ARG A 1 437 ? -9.00628 3.17752 89.06791 1.000 87.90913 607 ARG A O 1
ATOM 3025 N N . GLN A 1 438 ? -9.47224 3.35553 91.26192 1.000 85.30217 608 GLN A N 1
ATOM 3026 C CA . GLN A 1 438 ? -9.09227 1.97053 91.52491 1.000 85.68728 608 GLN A CA 1
ATOM 3027 C C . GLN A 1 438 ? -9.86131 0.95954 90.68293 1.000 86.41920 608 GLN A C 1
ATOM 3028 O O . GLN A 1 438 ? -9.23234 -0.00447 90.21492 1.000 88.66743 608 GLN A O 1
ATOM 3034 N N . PRO A 1 439 ? -11.17731 1.09257 90.45795 1.000 89.41249 609 PRO A N 1
ATOM 3035 C CA . PRO A 1 439 ? -11.84834 0.13359 89.56596 1.000 89.88365 609 PRO A CA 1
ATOM 3036 C C . PRO A 1 439 ? -11.15437 -0.02543 88.22795 1.000 90.25766 609 PRO A C 1
ATOM 3037 O O . PRO A 1 439 ? -10.97240 -1.15343 87.75694 1.000 91.21552 609 PRO A O 1
ATOM 3041 N N . LEU A 1 440 ? -10.72635 1.07456 87.61794 1.000 89.39326 610 LEU A N 1
ATOM 3042 C CA . LEU A 1 440 ? -10.08537 1.00555 86.31193 1.000 90.30107 610 LEU A CA 1
ATOM 3043 C C . LEU A 1 440 ? -8.71739 0.33851 86.35291 1.000 93.96176 610 LEU A C 1
ATOM 3044 O O . LEU A 1 440 ? -8.07941 0.22450 85.30090 1.000 93.36909 610 LEU A O 1
ATOM 3049 N N . LEU A 1 441 ? -8.28038 -0.07750 87.51490 1.000 96.13667 611 LEU A N 1
ATOM 3050 C CA . LEU A 1 441 ? -6.95639 -0.63753 87.56188 1.000 98.06095 611 LEU A CA 1
ATOM 3051 C C . LEU A 1 441 ? -6.95843 -2.12053 87.50388 1.000 107.63467 611 LEU A C 1
ATOM 3052 O O . LEU A 1 441 ? -5.90144 -2.71855 87.44086 1.000 109.91253 611 LEU A O 1
ATOM 3054 N N . HIS A 1 442 ? -8.14744 -2.70850 87.54990 1.000 118.49159 612 HIS A N 1
ATOM 3055 C CA . HIS A 1 442 ? -8.29948 -4.15150 87.50090 1.000 120.01023 612 HIS A CA 1
ATOM 3056 C C . HIS A 1 442 ? -7.45548 -4.85951 88.56089 1.000 120.81979 612 HIS A C 1
ATOM 3057 O O . HIS A 1 442 ? -6.76150 -5.82553 88.28488 1.000 121.98720 612 HIS A O 1
ATOM 3059 N N . VAL A 1 443 ? -7.53545 -4.36051 89.78489 1.000 119.68981 613 VAL A N 1
ATOM 3060 C CA . VAL A 1 443 ? -6.75944 -4.89353 90.90188 1.000 123.61443 613 VAL A CA 1
ATOM 3061 C C . VAL A 1 443 ? -7.30246 -6.11552 91.61989 1.000 125.30908 613 VAL A C 1
ATOM 3062 O O . VAL A 1 443 ? -8.43545 -6.13849 92.09391 1.000 126.67607 613 VAL A O 1
ATOM 3064 N N . ARG A 1 444 ? -6.44748 -7.12654 91.69687 1.000 125.91322 614 ARG A N 1
ATOM 3065 C CA . ARG A 1 444 ? -6.72250 -8.37053 92.38088 1.000 119.90432 614 ARG A CA 1
ATOM 3066 C C . ARG A 1 444 ? -6.88547 -8.10553 93.84888 1.000 121.66378 614 ARG A C 1
ATOM 3067 O O . ARG A 1 444 ? -7.77947 -8.61250 94.47090 1.000 120.12072 614 ARG A O 1
ATOM 3069 N N . ASP A 1 445 ? -6.00044 -7.25855 94.36087 1.000 126.30971 615 ASP A N 1
ATOM 3070 C CA . ASP A 1 445 ? -5.89341 -6.83255 95.76487 1.000 125.78876 615 ASP A CA 1
ATOM 3071 C C . ASP A 1 445 ? -7.03840 -7.03252 96.70588 1.000 123.80541 615 ASP A C 1
ATOM 3072 O O . ASP A 1 445 ? -6.88237 -6.70052 97.87488 1.000 124.80378 615 ASP A O 1
ATOM 3077 N N . LYS A 1 447 ? -6.44231 -3.39953 96.95487 1.000 110.04350 617 LYS A N 1
ATOM 3078 C CA . LYS A 1 447 ? -6.02927 -2.14754 97.55887 1.000 101.43829 617 LYS A CA 1
ATOM 3079 C C . LYS A 1 447 ? -4.60427 -2.23458 98.07384 1.000 101.95919 617 LYS A C 1
ATOM 3080 O O . LYS A 1 447 ? -4.09923 -1.31359 98.66584 1.000 96.88330 617 LYS A O 1
ATOM 3082 N N . GLU A 1 448 ? -3.96030 -3.36259 97.82783 1.000 107.96319 618 GLU A N 1
ATOM 3083 C CA . GLU A 1 448 ? -2.58730 -3.61763 98.20381 1.000 103.95286 618 GLU A CA 1
ATOM 3084 C C . GLU A 1 448 ? -1.62629 -2.73065 97.48180 1.000 96.27389 618 GLU A C 1
ATOM 3085 O O . GLU A 1 448 ? -0.55427 -2.45367 97.96678 1.000 91.48366 618 GLU A O 1
ATOM 3091 N N . PHE A 1 449 ? -1.94530 -2.41764 96.24680 1.000 94.61168 619 PHE A N 1
ATOM 3092 C CA . PHE A 1 449 ? -1.08529 -1.59266 95.46579 1.000 87.87660 619 PHE A CA 1
ATOM 3093 C C . PHE A 1 449 ? -0.92525 -0.20867 96.03679 1.000 83.03834 619 PHE A C 1
ATOM 3094 O O . PHE A 1 449 ? 0.14876 0.30031 96.11577 1.000 78.12209 619 PHE A O 1
ATOM 3102 N N . LEU A 1 450 ? -2.01423 0.37536 96.45980 1.000 79.94535 620 LEU A N 1
ATOM 3103 C CA . LEU A 1 450 ? -1.98219 1.69136 96.98580 1.000 78.78345 620 LEU A CA 1
ATOM 3104 C C . LEU A 1 450 ? -1.18517 1.70034 98.26079 1.000 78.25638 620 LEU A C 1
ATOM 3105 O O . LEU A 1 450 ? -0.35715 2.54932 98.48278 1.000 70.83852 620 LEU A O 1
ATOM 3110 N N . HIS A 1 451 ? -1.44218 0.72835 99.09979 1.000 76.96133 621 HIS A N 1
ATOM 3111 C CA . HIS A 1 451 ? -0.71116 0.62633 100.35678 1.000 73.48565 621 HIS A CA 1
ATOM 3112 C C . HIS A 1 451 ? 0.78783 0.52530 100.11076 1.000 71.40340 621 HIS A C 1
ATOM 3113 O O . HIS A 1 451 ? 1.58186 1.21028 100.76675 1.000 68.31324 621 HIS A O 1
ATOM 3120 N N . THR A 1 452 ? 1.18380 -0.32771 99.17275 1.000 71.25671 622 THR A N 1
ATOM 3121 C CA . THR A 1 452 ? 2.59179 -0.55675 98.86973 1.000 71.52775 622 THR A CA 1
ATOM 3122 C C . THR A 1 452 ? 3.29281 0.70424 98.38972 1.000 70.30905 622 THR A C 1
ATOM 3123 O O . THR A 1 452 ? 4.45882 0.94021 98.73070 1.000 69.62217 622 THR A O 1
ATOM 3127 N N . ILE A 1 453 ? 2.62181 1.50125 97.55673 1.000 68.19003 623 ILE A N 1
ATOM 3128 C CA . ILE A 1 453 ? 3.26083 2.70024 97.02172 1.000 68.20307 623 ILE A CA 1
ATOM 3129 C C . ILE A 1 453 ? 3.37688 3.76523 98.10872 1.000 65.08471 623 ILE A C 1
ATOM 3130 O O . ILE A 1 453 ? 4.38089 4.49021 98.19070 1.000 60.13863 623 ILE A O 1
ATOM 3135 N N . THR A 1 454 ? 2.36889 3.86026 98.97773 1.000 65.62642 624 THR A N 1
ATOM 3136 C CA . THR A 1 454 ? 2.43793 4.80826 100.08073 1.000 64.68968 624 THR A CA 1
ATOM 3137 C C . THR A 1 454 ? 3.60994 4.49423 101.01071 1.000 60.34587 624 THR A C 1
ATOM 3138 O O . THR A 1 454 ? 4.33697 5.40721 101.43170 1.000 59.57062 624 THR A O 1
ATOM 3142 N N . GLU A 1 455 ? 3.82791 3.20723 101.32171 1.000 60.53466 625 GLU A N 1
ATOM 3143 C CA . GLU A 1 455 ? 4.94392 2.82020 102.18969 1.000 61.70560 625 GLU A CA 1
ATOM 3144 C C . GLU A 1 455 ? 6.29292 3.13417 101.54367 1.000 64.49268 625 GLU A C 1
ATOM 3145 O O . GLU A 1 455 ? 7.24194 3.53015 102.23165 1.000 63.84223 625 GLU A O 1
ATOM 3151 N N . GLN A 1 456 ? 6.40989 2.93616 100.22667 1.000 63.06001 626 GLN A N 1
ATOM 3152 C CA . GLN A 1 456 ? 7.65389 3.28213 99.53965 1.000 66.33657 626 GLN A CA 1
ATOM 3153 C C . GLN A 1 456 ? 7.90992 4.78413 99.57164 1.000 59.86882 626 GLN A C 1
ATOM 3154 O O . GLN A 1 456 ? 9.04594 5.22210 99.77863 1.000 61.61154 626 GLN A O 1
ATOM 3160 N N . ALA A 1 457 ? 6.87394 5.58915 99.34166 1.000 57.63393 627 ALA A N 1
ATOM 3161 C CA . ALA A 1 457 ? 7.06297 7.03315 99.41566 1.000 59.16840 627 ALA A CA 1
ATOM 3162 C C . ALA A 1 457 ? 7.46501 7.44514 100.82765 1.000 56.77356 627 ALA A C 1
ATOM 3163 O O . ALA A 1 457 ? 8.29103 8.34612 101.00964 1.000 60.27964 627 ALA A O 1
ATOM 3165 N N . ALA A 1 458 ? 6.91601 6.76615 101.83166 1.000 55.92221 628 ALA A N 1
ATOM 3166 C CA . ALA A 1 458 ? 7.23403 7.08015 103.22865 1.000 60.37050 628 ALA A CA 1
ATOM 3167 C C . ALA A 1 458 ? 8.70003 6.80511 103.54463 1.000 61.53232 628 ALA A C 1
ATOM 3168 O O . ALA A 1 458 ? 9.39506 7.65710 104.11362 1.000 60.24186 628 ALA A O 1
ATOM 3170 N N . ARG A 1 459 ? 9.19500 5.62010 103.19062 1.000 61.24177 629 ARG A N 1
ATOM 3171 C CA . ARG A 1 459 ? 10.59600 5.33907 103.48160 1.000 64.55921 629 ARG A CA 1
ATOM 3172 C C . ARG A 1 459 ? 11.52701 6.26804 102.71459 1.000 65.82453 629 ARG A C 1
ATOM 3173 O O . ARG A 1 459 ? 12.54603 6.69902 103.26257 1.000 68.92842 629 ARG A O 1
ATOM 3181 N N . ARG A 1 460 ? 11.17900 6.63105 101.47459 1.000 66.01138 630 ARG A N 1
ATOM 3182 C CA . ARG A 1 460 ? 11.96301 7.64403 100.77058 1.000 68.66221 630 ARG A CA 1
ATOM 3183 C C . ARG A 1 460 ? 11.89805 8.98904 101.49458 1.000 67.07171 630 ARG A C 1
ATOM 3184 O O . ARG A 1 460 ? 12.91107 9.69801 101.60356 1.000 65.78692 630 ARG A O 1
ATOM 3192 N N . ALA A 1 461 ? 10.72107 9.35006 102.00860 1.000 62.62071 631 ALA A N 1
ATOM 3193 C CA . ALA A 1 461 ? 10.58911 10.60707 102.73960 1.000 64.60979 631 ALA A CA 1
ATOM 3194 C C . ALA A 1 461 ? 11.53013 10.65904 103.94258 1.000 66.82498 631 ALA A C 1
ATOM 3195 O O . ALA A 1 461 ? 12.21216 11.66703 104.17157 1.000 63.93840 631 ALA A O 1
ATOM 3197 N N . ASP A 1 462 ? 11.56412 9.56504 104.68358 1.000 66.08506 632 ASP A N 1
ATOM 3198 C CA . ASP A 1 462 ? 12.37813 9.45903 105.86157 1.000 68.00273 632 ASP A CA 1
ATOM 3199 C C . ASP A 1 462 ? 13.82813 9.52799 105.54055 1.000 69.95609 632 ASP A C 1
ATOM 3200 O O . ASP A 1 462 ? 14.58715 10.13497 106.22654 1.000 71.79545 632 ASP A O 1
ATOM 3205 N N . GLU A 1 463 ? 14.21310 8.86498 104.49554 1.000 70.41977 633 GLU A N 1
ATOM 3206 C CA . GLU A 1 463 ? 15.57709 8.90895 103.97852 1.000 72.24102 633 GLU A CA 1
ATOM 3207 C C . GLU A 1 463 ? 15.97412 10.32894 103.56851 1.000 73.34635 633 GLU A C 1
ATOM 3208 O O . GLU A 1 463 ? 17.07013 10.79591 103.90350 1.000 77.10321 633 GLU A O 1
ATOM 3214 N N . ASP A 1 464 ? 15.09012 11.03796 102.85353 1.000 74.30287 634 ASP A N 1
ATOM 3215 C CA . ASP A 1 464 ? 15.35115 12.41195 102.41552 1.000 70.48579 634 ASP A CA 1
ATOM 3216 C C . ASP A 1 464 ? 15.30419 13.43796 103.54152 1.000 74.37955 634 ASP A C 1
ATOM 3217 O O . ASP A 1 464 ? 15.72621 14.57795 103.32352 1.000 77.27083 634 ASP A O 1
ATOM 3222 N N . GLY A 1 465 ? 14.77920 13.08997 104.71553 1.000 65.82975 635 GLY A N 1
ATOM 3223 C CA . GLY A 1 465 ? 14.60824 14.08197 105.76053 1.000 64.64661 635 GLY A CA 1
ATOM 3224 C C . GLY A 1 465 ? 13.31526 14.86600 105.68755 1.000 62.64738 635 GLY A C 1
ATOM 3225 O O . GLY A 1 465 ? 13.15329 15.83201 106.43756 1.000 60.30281 635 GLY A O 1
ATOM 3226 N N . ARG A 1 466 ? 12.37823 14.47303 104.81957 1.000 58.10854 636 ARG A N 1
ATOM 3227 C CA . ARG A 1 466 ? 11.07925 15.14506 104.69759 1.000 57.61249 636 ARG A CA 1
ATOM 3228 C C . ARG A 1 466 ? 10.15125 14.62508 105.80060 1.000 52.13372 636 ARG A C 1
ATOM 3229 O O . ARG A 1 466 ? 9.25323 13.80610 105.57362 1.000 50.82039 636 ARG A O 1
ATOM 3237 N N . ILE A 1 467 ? 10.37928 15.12507 107.02560 1.000 50.27221 637 ILE A N 1
ATOM 3238 C CA . ILE A 1 467 ? 9.68629 14.58909 108.20261 1.000 49.33946 637 ILE A CA 1
ATOM 3239 C C . ILE A 1 467 ? 8.17429 14.74013 108.06364 1.000 47.32628 637 ILE A C 1
ATOM 3240 O O . ILE A 1 467 ? 7.41527 13.79614 108.31865 1.000 46.66450 637 ILE A O 1
ATOM 3245 N N . TYR A 1 468 ? 7.71531 15.92814 107.68064 1.000 42.95378 638 TYR A N 1
ATOM 3246 C CA . TYR A 1 468 ? 6.28232 16.15017 107.52766 1.000 49.50391 638 TYR A CA 1
ATOM 3247 C C . TYR A 1 468 ? 5.69328 15.23218 106.46767 1.000 49.41862 638 TYR A C 1
ATOM 3248 O O . TYR A 1 468 ? 4.59327 14.69921 106.64869 1.000 48.52306 638 TYR A O 1
ATOM 3257 N N . ASP A 1 469 ? 6.41626 15.03217 105.35866 1.000 49.97801 639 ASP A N 1
ATOM 3258 C CA . ASP A 1 469 ? 5.98722 14.06318 104.35367 1.000 53.06081 639 ASP A CA 1
ATOM 3259 C C . ASP A 1 469 ? 5.84119 12.68618 104.98467 1.000 50.85365 639 ASP A C 1
ATOM 3260 O O . ASP A 1 469 ? 4.82218 12.00020 104.79769 1.000 47.70337 639 ASP A O 1
ATOM 3265 N N . SER A 1 470 ? 6.86320 12.25916 105.72966 1.000 47.89389 640 SER A N 1
ATOM 3266 C CA . SER A 1 470 ? 6.86117 10.90116 106.25966 1.000 48.91474 640 SER A CA 1
ATOM 3267 C C . SER A 1 470 ? 5.71318 10.70518 107.24068 1.000 46.45304 640 SER A C 1
ATOM 3268 O O . SER A 1 470 ? 5.05316 9.66120 107.23069 1.000 47.77657 640 SER A O 1
ATOM 3271 N N . ILE A 1 471 ? 5.43122 11.72819 108.05168 1.000 48.27628 641 ILE A N 1
ATOM 3272 C CA . ILE A 1 471 ? 4.31723 11.66922 108.99370 1.000 48.06916 641 ILE A CA 1
ATOM 3273 C C . ILE A 1 471 ? 2.98822 11.58625 108.25572 1.000 48.50049 641 ILE A C 1
ATOM 3274 O O . ILE A 1 471 ? 2.08221 10.84427 108.66073 1.000 49.45537 641 ILE A O 1
ATOM 3279 N N . LEU A 1 472 ? 2.84122 12.34425 107.16172 1.000 50.00468 642 LEU A N 1
ATOM 3280 C CA . LEU A 1 472 ? 1.61921 12.25128 106.35974 1.000 50.87124 642 LEU A CA 1
ATOM 3281 C C . LEU A 1 472 ? 1.49216 10.88728 105.69174 1.000 50.18477 642 LEU A C 1
ATOM 3282 O O . LEU A 1 472 ? 0.41615 10.27731 105.69376 1.000 49.39955 642 LEU A O 1
ATOM 3287 N N . LEU A 1 473 ? 2.58214 10.39126 105.11573 1.000 46.45364 643 LEU A N 1
ATOM 3288 C CA . LEU A 1 473 ? 2.50710 9.12226 104.40973 1.000 47.57952 643 LEU A CA 1
ATOM 3289 C C . LEU A 1 473 ? 2.25409 7.96326 105.35973 1.000 52.72852 643 LEU A C 1
ATOM 3290 O O . LEU A 1 473 ? 1.46706 7.06228 105.04474 1.000 52.66844 643 LEU A O 1
ATOM 3295 N N . TYR A 1 474 ? 2.89911 7.96225 106.52972 1.000 48.72758 644 TYR A N 1
ATOM 3296 C CA . TYR A 1 474 ? 2.67910 6.85425 107.44873 1.000 51.25579 644 TYR A CA 1
ATOM 3297 C C . TYR A 1 474 ? 1.26110 6.85929 107.98675 1.000 50.05296 644 TYR A C 1
ATOM 3298 O O . TYR A 1 474 ? 0.72608 5.80030 108.32076 1.000 49.39484 644 TYR A O 1
ATOM 3307 N N . GLN A 1 475 ? 0.64713 8.03830 108.09376 1.000 49.39561 645 GLN A N 1
ATOM 3308 C CA . GLN A 1 475 ? -0.77286 8.09334 108.40178 1.000 52.69263 645 GLN A CA 1
ATOM 3309 C C . GLN A 1 475 ? -1.59089 7.45836 107.29179 1.000 56.61088 645 GLN A C 1
ATOM 3310 O O . GLN A 1 475 ? -2.52191 6.69238 107.55681 1.000 58.90474 645 GLN A O 1
ATOM 3316 N N . LEU A 1 476 ? -1.26590 7.77535 106.03979 1.000 52.82967 646 LEU A N 1
ATOM 3317 C CA . LEU A 1 476 ? -2.02294 7.20836 104.93180 1.000 59.06987 646 LEU A CA 1
ATOM 3318 C C . LEU A 1 476 ? -1.86497 5.69636 104.89380 1.000 60.83184 646 LEU A C 1
ATOM 3319 O O . LEU A 1 476 ? -2.83699 4.96638 104.67081 1.000 64.15541 646 LEU A O 1
ATOM 3324 N N . ALA A 1 477 ? -0.65198 5.21033 105.16078 1.000 58.15261 647 ALA A N 1
ATOM 3325 C CA . ALA A 1 477 ? -0.41201 3.78233 105.21278 1.000 57.99039 647 ALA A CA 1
ATOM 3326 C C . ALA A 1 477 ? -0.96901 3.14434 106.46978 1.000 61.84749 647 ALA A C 1
ATOM 3327 O O . ALA A 1 477 ? -0.82203 1.92834 106.64478 1.000 62.29975 647 ALA A O 1
ATOM 3329 N N . GLU A 1 478 ? -1.59897 3.93436 107.33679 1.000 59.39985 648 GLU A N 1
ATOM 3330 C CA . GLU A 1 478 ? -2.13997 3.45637 108.60680 1.000 61.57269 648 GLU A CA 1
ATOM 3331 C C . GLU A 1 478 ? -1.06097 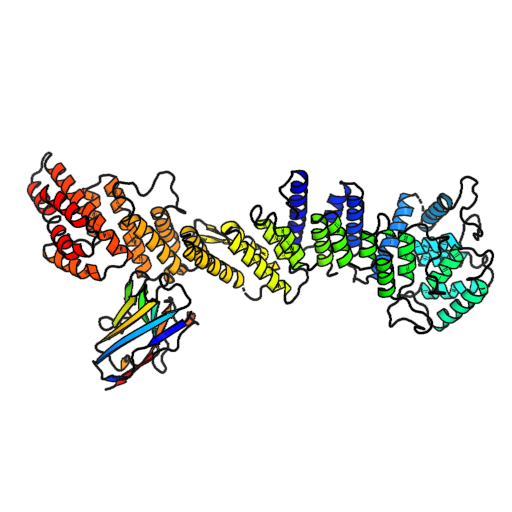2.79034 109.46079 1.000 60.53772 648 GLU A C 1
ATOM 3332 O O . GLU A 1 478 ? -1.27898 1.74235 110.06679 1.000 64.35301 648 GLU A O 1
ATOM 3338 N N . GLU A 1 479 ? 0.12205 3.39832 109.49377 1.000 58.24339 649 GLU A N 1
ATOM 3339 C CA . GLU A 1 479 ? 1.22305 2.91229 110.32275 1.000 57.97661 649 GLU A CA 1
ATOM 3340 C C . GLU A 1 479 ? 1.28309 3.75329 111.59875 1.000 55.29650 649 GLU A C 1
ATOM 3341 O O . GLU A 1 479 ? 2.17911 4.57127 111.82073 1.000 54.71219 649 GLU A O 1
ATOM 3347 N N . TYR A 1 480 ? 0.26810 3.54231 112.43776 1.000 55.75626 650 TYR A N 1
ATOM 3348 C CA . TYR A 1 480 ? -0.02386 4.50332 113.49977 1.000 56.76735 650 TYR A CA 1
ATOM 3349 C C . TYR A 1 480 ? 1.07315 4.54930 114.55675 1.000 53.02607 650 TYR A C 1
ATOM 3350 O O . TYR A 1 480 ? 1.38719 5.62329 115.07975 1.000 50.95214 650 TYR A O 1
ATOM 3359 N N . ASP A 1 481 ? 1.66613 3.40328 114.89274 1.000 52.61272 651 ASP A N 1
ATOM 3360 C CA . ASP A 1 481 ? 2.73115 3.43426 115.89273 1.000 52.54911 651 ASP A CA 1
ATOM 3361 C C . ASP A 1 481 ? 3.97016 4.14323 115.36271 1.000 50.45876 651 ASP A C 1
ATOM 3362 O O . ASP A 1 481 ? 4.68018 4.81121 116.12869 1.000 47.32701 651 ASP A O 1
ATOM 3367 N N . ILE A 1 482 ? 4.24213 4.01122 114.05970 1.000 50.09369 652 ILE A N 1
ATOM 3368 C CA . ILE A 1 482 ? 5.36014 4.72819 113.45668 1.000 46.43971 652 ILE A CA 1
ATOM 3369 C C . ILE A 1 482 ? 5.09218 6.22520 113.46069 1.000 44.62409 652 ILE A C 1
ATOM 3370 O O . ILE A 1 482 ? 5.99420 7.03618 113.72067 1.000 44.58443 652 ILE A O 1
ATOM 3375 N N . VAL A 1 483 ? 3.84918 6.61623 113.17871 1.000 45.94138 653 VAL A N 1
ATOM 3376 C CA . VAL A 1 483 ? 3.48021 8.03024 113.21071 1.000 47.37343 653 VAL A CA 1
ATOM 3377 C C . VAL A 1 483 ? 3.79825 8.63723 114.58071 1.000 44.52056 653 VAL A C 1
ATOM 3378 O O . VAL A 1 483 ? 4.52228 9.63521 114.68270 1.000 44.09800 653 VAL A O 1
ATOM 3382 N N . ILE A 1 484 ? 3.28125 8.03724 115.65872 1.000 45.58061 654 ILE A N 1
ATOM 3383 C CA . ILE A 1 484 ? 3.53129 8.58224 116.99871 1.000 41.53880 654 ILE A CA 1
ATOM 3384 C C . ILE A 1 484 ? 5.02729 8.59620 117.30069 1.000 41.04260 654 ILE A C 1
ATOM 3385 O O . ILE A 1 484 ? 5.55632 9.54619 117.90368 1.000 41.46403 654 ILE A O 1
ATOM 3390 N N . THR A 1 485 ? 5.73226 7.54819 116.87968 1.000 43.36238 655 THR A N 1
ATOM 3391 C CA . THR A 1 485 ? 7.18926 7.52615 116.97165 1.000 42.88853 655 THR A CA 1
ATOM 3392 C C . THR A 1 485 ? 7.82228 8.74814 116.30864 1.000 43.10060 655 THR A C 1
ATOM 3393 O O . THR A 1 485 ? 8.69930 9.39612 116.89763 1.000 38.13126 655 THR A O 1
ATOM 3397 N N . LEU A 1 486 ? 7.37727 9.09115 115.08465 1.000 39.91499 656 LEU A N 1
ATOM 3398 C CA . LEU A 1 486 ? 7.95428 10.22713 114.37164 1.000 39.23640 656 LEU A CA 1
ATOM 3399 C C . LEU A 1 486 ? 7.53233 11.54314 115.00865 1.000 37.94511 656 LEU A C 1
ATOM 3400 O O . LEU A 1 486 ? 8.35135 12.45512 115.16763 1.000 39.37340 656 LEU A O 1
ATOM 3405 N N . VAL A 1 487 ? 6.25333 11.66317 115.37167 1.000 38.11142 657 VAL A N 1
ATOM 3406 C CA . VAL A 1 487 ? 5.77537 12.86119 116.05067 1.000 37.86021 657 VAL A CA 1
ATOM 3407 C C . VAL A 1 487 ? 6.51340 13.06617 117.38066 1.000 38.06949 657 VAL A C 1
ATOM 3408 O O . VAL A 1 487 ? 6.93143 14.18716 117.70466 1.000 38.17573 657 VAL A O 1
ATOM 3412 N N . ASN A 1 488 ? 6.71239 11.99516 118.16166 1.000 35.83242 658 ASN A N 1
ATOM 3413 C CA . ASN A 1 488 ? 7.42941 12.17015 119.43265 1.000 37.34832 658 ASN A CA 1
ATOM 3414 C C . ASN A 1 488 ? 8.85342 12.63311 119.18563 1.000 39.67856 658 ASN A C 1
ATOM 3415 O O . ASN A 1 488 ? 9.35845 13.52210 119.88062 1.000 37.53599 658 ASN A O 1
ATOM 3420 N N . SER A 1 489 ? 9.50439 12.04310 118.18462 1.000 39.45516 659 SER A N 1
ATOM 3421 C CA . SER A 1 489 ? 10.87239 12.41407 117.87659 1.000 40.66374 659 SER A CA 1
ATOM 3422 C C . SER A 1 489 ? 10.94042 13.86006 117.42759 1.000 43.62522 659 SER A C 1
ATOM 3423 O O . SER A 1 489 ? 11.82944 14.60104 117.85258 1.000 41.69015 659 SER A O 1
ATOM 3426 N N . LEU A 1 490 ? 9.98642 14.29209 116.59061 1.000 39.79084 660 LEU A N 1
ATOM 3427 C CA . LEU A 1 490 ? 9.98244 15.67609 116.12761 1.000 42.76935 660 LEU A CA 1
ATOM 3428 C C . LEU A 1 490 ? 9.71748 16.65109 117.27461 1.000 40.61602 660 LEU A C 1
ATOM 3429 O O . LEU A 1 490 ? 10.40451 17.67208 117.39160 1.000 39.98989 660 LEU A O 1
ATOM 3434 N N . LEU A 1 491 ? 8.70149 16.37412 118.11263 1.000 37.97665 661 LEU A N 1
ATOM 3435 C CA . LEU A 1 491 ? 8.40753 17.27612 119.23863 1.000 36.36684 661 LEU A CA 1
ATOM 3436 C C . LEU A 1 491 ? 9.55954 17.30110 120.24561 1.000 36.81182 661 LEU A C 1
ATOM 3437 O O . LEU A 1 491 ? 9.93958 18.37009 120.75661 1.000 34.89059 661 LEU A O 1
ATOM 3442 N N . SER A 1 492 ? 10.15552 16.15108 120.51460 1.000 36.45561 662 SER A N 1
ATOM 3443 C CA . SER A 1 492 ? 11.22754 16.11206 121.49559 1.000 37.86997 662 SER A CA 1
ATOM 3444 C C . SER A 1 492 ? 12.42355 16.93403 121.02957 1.000 40.13674 662 SER A C 1
ATOM 3445 O O . SER A 1 492 ? 13.01058 17.68902 121.81456 1.000 40.50921 662 SER A O 1
ATOM 3448 N N . ASP A 1 493 ? 12.80952 16.77902 119.75956 1.000 34.46489 663 ASP A N 1
ATOM 3449 C CA . ASP A 1 493 ? 13.91253 17.56300 119.19654 1.000 36.03496 663 ASP A CA 1
ATOM 3450 C C . ASP A 1 493 ? 13.59057 19.05200 119.21655 1.000 39.48092 663 ASP A C 1
ATOM 3451 O O . ASP A 1 493 ? 14.46459 19.88498 119.47953 1.000 41.15941 663 ASP A O 1
ATOM 3456 N N . THR A 1 494 ? 12.34057 19.40703 118.92057 1.000 36.49441 664 THR A N 1
ATOM 3457 C CA . THR A 1 494 ? 11.92261 20.80204 119.00657 1.000 39.72938 664 THR A CA 1
ATOM 3458 C C . THR A 1 494 ? 12.09864 21.35604 120.42557 1.000 36.98611 664 THR A C 1
ATOM 3459 O O . THR A 1 494 ? 12.65467 22.44903 120.61656 1.000 34.13288 664 THR A O 1
ATOM 3463 N N . LEU A 1 495 ? 11.62364 20.60905 121.43758 1.000 34.80791 665 LEU A N 1
ATOM 3464 C CA . LEU A 1 495 ? 11.71467 21.07805 122.82258 1.000 35.27586 665 LEU A CA 1
ATOM 3465 C C . LEU A 1 495 ? 13.16668 21.20201 123.27255 1.000 39.35357 665 LEU A C 1
ATOM 3466 O O . LEU A 1 495 ? 13.54572 22.19401 123.90355 1.000 42.42484 665 LEU A O 1
ATOM 3471 N N . SER A 1 496 ? 14.01065 20.24299 122.92354 1.000 37.80836 666 SER A N 1
ATOM 3472 C CA . SER A 1 496 ? 15.38166 20.34396 123.40552 1.000 40.64680 666 SER A CA 1
ATOM 3473 C C . SER A 1 496 ? 16.21368 21.33194 122.59551 1.000 41.00838 666 SER A C 1
ATOM 3474 O O . SER A 1 496 ? 17.15070 21.91792 123.14049 1.000 41.90305 666 SER A O 1
ATOM 3477 N N . ALA A 1 497 ? 15.89566 21.55595 121.31351 1.000 41.41681 667 ALA A N 1
ATOM 3478 C CA . ALA A 1 497 ? 16.82567 22.31693 120.48350 1.000 43.09083 667 ALA A CA 1
ATOM 3479 C C . ALA A 1 497 ? 16.43170 23.77994 120.31050 1.000 46.52754 667 ALA A C 1
ATOM 3480 O O . ALA A 1 497 ? 17.30972 24.64092 120.17549 1.000 49.27016 667 ALA A O 1
ATOM 3482 N N . SER A 1 498 ? 15.14070 24.09097 120.30052 1.000 43.60241 668 SER A N 1
ATOM 3483 C CA . SER A 1 498 ? 14.72373 25.48298 120.14853 1.000 48.39652 668 SER A CA 1
ATOM 3484 C C . SER A 1 498 ? 15.16677 26.28797 121.35652 1.000 46.42447 668 SER A C 1
ATOM 3485 O O . SER A 1 498 ? 14.78478 25.95898 122.48753 1.000 47.87316 668 SER A O 1
ATOM 3488 N N . ASP A 1 499 ? 15.92579 27.35895 121.10651 1.000 49.37477 669 ASP A N 1
ATOM 3489 C CA . ASP A 1 499 ? 16.40383 28.25394 122.16150 1.000 49.75079 669 ASP A CA 1
ATOM 3490 C C . ASP A 1 499 ? 15.29485 28.55196 123.15052 1.000 48.61255 669 ASP A C 1
ATOM 3491 O O . ASP A 1 499 ? 14.14885 28.80599 122.76454 1.000 43.46790 669 ASP A O 1
ATOM 3496 N N . LEU A 1 500 ? 15.64987 28.50796 124.44051 1.000 49.32728 670 LEU A N 1
ATOM 3497 C CA . LEU A 1 500 ? 14.64389 28.41498 125.49853 1.000 47.92075 670 LEU A CA 1
ATOM 3498 C C . LEU A 1 500 ? 13.71592 29.62200 125.52254 1.000 45.11328 670 LEU A C 1
ATOM 3499 O O . LEU A 1 500 ? 12.51292 29.47903 125.78756 1.000 42.33757 670 LEU A O 1
ATOM 3504 N N . ASP A 1 501 ? 14.26294 30.82399 125.30653 1.000 44.02777 671 ASP A N 1
ATOM 3505 C CA . ASP A 1 501 ? 13.47697 32.05301 125.40954 1.000 47.80510 671 ASP A CA 1
ATOM 3506 C C . ASP A 1 501 ? 12.58996 32.32003 124.19256 1.000 50.35669 671 ASP A C 1
ATOM 3507 O O . ASP A 1 501 ? 11.79498 33.26605 124.21757 1.000 52.09942 671 ASP A O 1
ATOM 3512 N N . GLN A 1 502 ? 12.68992 31.51603 123.14456 1.000 48.46984 672 GLN A N 1
ATOM 3513 C CA . GLN A 1 502 ? 11.79791 31.76405 122.02057 1.000 47.48973 672 GLN A CA 1
ATOM 3514 C C . GLN A 1 502 ? 10.44490 31.07908 122.21759 1.000 44.28054 672 GLN A C 1
ATOM 3515 O O . GLN A 1 502 ? 10.35589 30.04408 122.88759 1.000 44.06356 672 GLN A O 1
ATOM 3521 N N . PRO A 1 503 ? 9.37890 31.62110 121.63761 1.000 42.03486 673 PRO A N 1
ATOM 3522 C CA . PRO A 1 503 ? 8.07889 30.94913 121.72663 1.000 44.17602 673 PRO A CA 1
ATOM 3523 C C . PRO A 1 503 ? 8.00985 29.73713 120.80863 1.000 48.38631 673 PRO A C 1
ATOM 3524 O O . PRO A 1 503 ? 8.66283 29.67712 119.76762 1.000 45.40367 673 PRO A O 1
ATOM 3528 N N . LEU A 1 504 ? 7.19783 28.75115 121.21465 1.000 47.35553 674 LEU A N 1
ATOM 3529 C CA . LEU A 1 504 ? 7.04479 27.51716 120.44665 1.000 48.47594 674 LEU A CA 1
ATOM 3530 C C . LEU A 1 504 ? 5.89577 27.56018 119.45367 1.000 51.26929 674 LEU A C 1
ATOM 3531 O O . LEU A 1 504 ? 5.92174 26.81818 118.45867 1.000 50.20600 674 LEU A O 1
ATOM 3536 N N . VAL A 1 505 ? 4.86180 28.35721 119.72468 1.000 52.99139 675 VAL A N 1
ATOM 3537 C CA . VAL A 1 505 ? 3.66878 28.41324 118.88870 1.000 54.21930 675 VAL A CA 1
ATOM 3538 C C . VAL A 1 505 ? 3.33381 29.87424 118.62671 1.000 60.12807 675 VAL A C 1
ATOM 3539 O O . VAL A 1 505 ? 3.23485 30.66725 119.56871 1.000 60.26532 675 VAL A O 1
ATOM 3543 N N . GLY A 1 506 ? 3.15980 30.22625 117.35371 1.000 60.37960 676 GLY A N 1
ATOM 3544 C CA . GLY A 1 506 ? 2.79283 31.56626 116.96571 1.000 63.55663 676 GLY A CA 1
ATOM 3545 C C . GLY A 1 506 ? 1.34682 31.65329 116.51874 1.000 69.90466 676 GLY A C 1
ATOM 3546 O O . GLY A 1 506 ? 0.70179 30.64530 116.21075 1.000 71.03553 676 GLY A O 1
ATOM 3547 N N . PRO A 1 507 ? 0.81285 32.88030 116.46674 1.000 73.53306 677 PRO A N 1
ATOM 3548 C CA . PRO A 1 507 ? -0.61415 33.05734 116.13477 1.000 75.18196 677 PRO A CA 1
ATOM 3549 C C . PRO A 1 507 ? -1.03019 32.47035 114.79477 1.000 74.75643 677 PRO A C 1
ATOM 3550 O O . PRO A 1 507 ? -2.22019 32.18037 114.60679 1.000 75.86388 677 PRO A O 1
ATOM 3554 N N . ASP A 1 508 ? -0.10120 32.27232 113.85876 1.000 73.94136 678 ASP A N 1
ATOM 3555 C CA . ASP A 1 508 ? -0.44024 31.77833 112.52976 1.000 77.29186 678 ASP A CA 1
ATOM 3556 C C . ASP A 1 508 ? 0.10073 30.37532 112.26476 1.000 76.43901 678 ASP A C 1
ATOM 3557 O O . ASP A 1 508 ? 0.23770 29.97631 111.10075 1.000 78.01359 678 ASP A O 1
ATOM 3562 N N . ASP A 1 509 ? 0.40272 29.61831 113.31375 1.000 69.33880 679 ASP A N 1
ATOM 3563 C CA . ASP A 1 509 ? 0.87769 28.25330 113.16874 1.000 68.35456 679 ASP A CA 1
ATOM 3564 C C . ASP A 1 509 ? -0.30933 27.29733 113.10276 1.000 67.33020 679 ASP A C 1
ATOM 3565 O O . ASP A 1 509 ? -1.42732 27.63735 113.49678 1.000 66.18392 679 ASP A O 1
ATOM 3570 N N . ASN A 1 510 ? -0.04437 26.14232 112.54076 1.000 66.13106 680 ASN A N 1
ATOM 3571 C CA . ASN A 1 510 ? -1.07440 25.17135 112.35078 1.000 65.89312 680 ASN A CA 1
ATOM 3572 C C . ASN A 1 510 ? -0.68942 23.78034 112.69977 1.000 63.89974 680 ASN A C 1
ATOM 3573 O O . ASN A 1 510 ? 0.43157 23.47731 112.82575 1.000 59.64542 680 ASN A O 1
ATOM 3578 N N . SER A 1 511 ? -1.69344 22.92436 112.75279 1.000 64.16048 681 SER A N 1
ATOM 3579 C CA . SER A 1 511 ? -1.56147 21.53936 113.12079 1.000 64.12946 681 SER A CA 1
ATOM 3580 C C . SER A 1 511 ? -0.91350 20.68934 112.11878 1.000 67.43482 681 SER A C 1
ATOM 3581 O O . SER A 1 511 ? -0.83053 19.52134 112.32178 1.000 66.71398 681 SER A O 1
ATOM 3584 N N A GLU A 1 512 ? -0.52751 21.22833 110.98277 0.424 68.78707 682 GLU A N 1
ATOM 3585 N N B GLU A 1 512 ? -0.52351 21.23533 110.99077 0.576 68.79111 682 GLU A N 1
ATOM 3586 C CA A GLU A 1 512 ? 0.13945 20.40532 109.98776 0.424 68.09869 682 GLU A CA 1
ATOM 3587 C CA B GLU A 1 512 ? 0.13246 20.42232 109.99176 0.576 68.10244 682 GLU A CA 1
ATOM 3588 C C A GLU A 1 512 ? 1.62446 20.56828 110.05374 0.424 68.26602 682 GLU A C 1
ATOM 3589 C C B GLU A 1 512 ? 1.61946 20.57228 110.04574 0.576 68.27165 682 GLU A C 1
ATOM 3590 O O A GLU A 1 512 ? 2.34644 19.60326 110.08873 0.424 68.20981 682 GLU A O 1
ATOM 3591 O O B GLU A 1 512 ? 2.33344 19.60226 110.09173 0.576 68.21663 682 GLU A O 1
ATOM 3602 N N . THR A 1 513 ? 2.06749 21.77627 110.28673 1.000 65.35818 683 THR A N 1
ATOM 3603 C CA . THR A 1 513 ? 3.48550 21.98424 110.34771 1.000 65.14419 683 THR A CA 1
ATOM 3604 C C . THR A 1 513 ? 4.13753 22.39822 111.64370 1.000 65.35495 683 THR A C 1
ATOM 3605 O O . THR A 1 513 ? 5.32253 22.47419 111.71168 1.000 67.97114 683 THR A O 1
ATOM 3609 N N . ASN A 1 514 ? 3.38455 22.70324 112.65071 1.000 57.96885 684 ASN A N 1
ATOM 3610 C CA . ASN A 1 514 ? 3.99258 23.07423 113.94270 1.000 52.55876 684 ASN A CA 1
ATOM 3611 C C . ASN A 1 514 ? 4.10257 21.86322 114.85070 1.000 51.14036 684 ASN A C 1
ATOM 3612 O O . ASN A 1 514 ? 3.09755 21.18425 115.09071 1.000 49.87202 684 ASN A O 1
ATOM 3617 N N . PRO A 1 515 ? 5.29257 21.57320 115.38568 1.000 47.31494 685 PRO A N 1
ATOM 3618 C CA . PRO A 1 515 ? 5.46455 20.32119 116.13568 1.000 46.44744 685 PRO A CA 1
ATOM 3619 C C . PRO A 1 515 ? 4.58557 20.20521 117.36969 1.000 47.14220 685 PRO A C 1
ATOM 3620 O O . PRO A 1 515 ? 4.09854 19.10123 117.64670 1.000 44.13680 685 PRO A O 1
ATOM 3624 N N . VAL A 1 516 ? 4.36560 21.29222 118.12469 1.000 46.18109 686 VAL A N 1
ATOM 3625 C CA . VAL A 1 516 ? 3.45362 21.19724 119.26771 1.000 45.22711 686 VAL A CA 1
ATOM 3626 C C . VAL A 1 516 ? 2.02261 20.97827 118.78273 1.000 47.32521 686 VAL A C 1
ATOM 3627 O O . VAL A 1 516 ? 1.33059 20.05229 119.22674 1.000 45.54960 686 VAL A O 1
ATOM 3631 N N . LEU A 1 517 ? 1.56361 21.81329 117.84374 1.000 45.74894 687 LEU A N 1
ATOM 3632 C CA . LEU A 1 517 ? 0.18260 21.69232 117.36276 1.000 51.83329 687 LEU A CA 1
ATOM 3633 C C . LEU A 1 517 ? -0.06244 20.35632 116.67176 1.000 50.60329 687 LEU A C 1
ATOM 3634 O O . LEU A 1 517 ? -1.15245 19.78635 116.77978 1.000 50.34264 687 LEU A O 1
ATOM 3639 N N . LEU A 1 518 ? 0.94654 19.83330 115.96775 1.000 50.64232 688 LEU A N 1
ATOM 3640 C CA . LEU A 1 518 ? 0.82349 18.52430 115.33275 1.000 50.75091 688 LEU A CA 1
ATOM 3641 C C . LEU A 1 518 ? 0.60449 17.42531 116.36875 1.000 51.67235 688 LEU A C 1
ATOM 3642 O O . LEU A 1 518 ? -0.37853 16.66933 116.29377 1.000 50.50658 688 LEU A O 1
ATOM 3647 N N . ALA A 1 519 ? 1.51550 17.32829 117.35174 1.000 48.48011 689 ALA A N 1
ATOM 3648 C CA . ALA A 1 519 ? 1.39749 16.32429 118.41374 1.000 46.49741 689 ALA A CA 1
ATOM 3649 C C . ALA A 1 519 ? 0.05751 16.42232 119.11976 1.000 44.94695 689 ALA A C 1
ATOM 3650 O O . ALA A 1 519 ? -0.61052 15.40834 119.34777 1.000 45.85118 689 ALA A O 1
ATOM 3652 N N . ARG A 1 520 ? -0.36046 17.63633 119.47977 1.000 46.07542 690 ARG A N 1
ATOM 3653 C CA . ARG A 1 520 ? -1.69545 17.78336 120.05879 1.000 50.92957 690 ARG A CA 1
ATOM 3654 C C . ARG A 1 520 ? -2.74648 17.17839 119.13781 1.000 50.53944 690 ARG A C 1
ATOM 3655 O O . ARG A 1 520 ? -3.58649 16.38641 119.58182 1.000 49.77052 690 ARG A O 1
ATOM 3663 N N . ARG A 1 521 ? -2.66849 17.47138 117.82981 1.000 52.59074 691 ARG A N 1
ATOM 3664 C CA . ARG A 1 521 ? -3.67052 16.91841 116.91482 1.000 52.59498 691 ARG A CA 1
ATOM 3665 C C . ARG A 1 521 ? -3.59555 15.39741 116.85182 1.000 54.88476 691 ARG A C 1
ATOM 3666 O O . ARG A 1 521 ? -4.63157 14.72043 116.81484 1.000 56.41551 691 ARG A O 1
ATOM 3674 N N . MET A 1 522 ? -2.38657 14.83038 116.81080 1.000 50.37220 692 MET A N 1
ATOM 3675 C CA . MET A 1 522 ? -2.30060 13.37238 116.74980 1.000 51.99892 692 MET A CA 1
ATOM 3676 C C . MET A 1 522 ? -2.84260 12.73839 118.02881 1.000 59.18543 692 MET A C 1
ATOM 3677 O O . MET A 1 522 ? -3.50262 11.68940 117.98182 1.000 59.41458 692 MET A O 1
ATOM 3682 N N . ALA A 1 523 ? -2.58157 13.36138 119.18481 1.000 56.95750 693 ALA A N 1
ATOM 3683 C CA . ALA A 1 523 ? -3.10756 12.82040 120.43681 1.000 60.70205 693 ALA A CA 1
ATOM 3684 C C . ALA A 1 523 ? -4.62656 12.85543 120.44384 1.000 60.89190 693 ALA A C 1
ATOM 3685 O O . ALA A 1 523 ? -5.27457 11.89145 120.85885 1.000 65.39362 693 ALA A O 1
ATOM 3687 N N . SER A 1 524 ? -5.21254 13.93345 119.92885 1.000 63.13455 694 SER A N 1
ATOM 3688 C CA . SER A 1 524 ? -6.66454 14.07148 119.97387 1.000 63.43227 694 SER A CA 1
ATOM 3689 C C . SER A 1 524 ? -7.36057 13.10850 119.02588 1.000 63.16709 694 SER A C 1
ATOM 3690 O O . SER A 1 524 ? -8.38458 12.51052 119.38490 1.000 69.56487 694 SER A O 1
ATOM 3693 N N . ILE A 1 525 ? -6.85160 12.95048 117.80287 1.000 65.20793 695 ILE A N 1
ATOM 3694 C CA . ILE A 1 525 ? -7.58063 12.14750 116.81888 1.000 66.04963 695 ILE A CA 1
ATOM 3695 C C . ILE A 1 525 ? -7.25767 10.65449 116.90388 1.000 67.50953 695 ILE A C 1
ATOM 3696 O O . ILE A 1 525 ? -8.00069 9.83751 116.34189 1.000 68.12629 695 ILE A O 1
ATOM 3701 N N . TYR A 1 526 ? -6.18466 10.26647 117.57986 1.000 64.73652 696 TYR A N 1
ATOM 3702 C CA . TYR A 1 526 ? -5.79670 8.85946 117.59386 1.000 69.61614 696 TYR A CA 1
ATOM 3703 C C . TYR A 1 526 ? -5.98169 8.18546 118.94386 1.000 70.67134 696 TYR A C 1
ATOM 3704 O O . TYR A 1 526 ? -6.48272 7.06148 118.98887 1.000 72.62863 696 TYR A O 1
ATOM 3713 N N . PHE A 1 527 ? -5.61766 8.83546 120.05186 1.000 70.21757 697 PHE A N 1
ATOM 3714 C CA . PHE A 1 527 ? -5.52966 8.09745 121.30985 1.000 72.94140 697 PHE A CA 1
ATOM 3715 C C . PHE A 1 527 ? -6.90466 7.68249 121.81588 1.000 80.70641 697 PHE A C 1
ATOM 3716 O O . PHE A 1 527 ? -7.03067 6.63549 122.45888 1.000 80.81267 697 PHE A O 1
ATOM 3724 N N . ASP A 1 528 ? -7.94564 8.45751 121.51189 1.000 87.56668 698 ASP A N 1
ATOM 3725 C CA . ASP A 1 528 ? -9.31565 8.12654 121.91291 1.000 86.97146 698 ASP A CA 1
ATOM 3726 C C . ASP A 1 528 ? -10.08168 7.41256 120.81293 1.000 86.06936 698 ASP A C 1
ATOM 3727 O O . ASP A 1 528 ? -11.29368 7.58859 120.68295 1.000 92.77479 698 ASP A O 1
ATOM 3732 N N . ASN A 1 529 ? -9.39571 6.59154 120.01792 1.000 83.67198 699 ASN A N 1
ATOM 3733 C CA . ASN A 1 529 ? -9.99075 5.83856 118.91193 1.000 87.03246 699 ASN A CA 1
ATOM 3734 C C . ASN A 1 529 ? -9.51978 4.39755 119.09592 1.000 87.78084 699 ASN A C 1
ATOM 3735 O O . ASN A 1 529 ? -8.44579 4.02852 118.61490 1.000 85.17901 699 ASN A O 1
ATOM 3740 N N . ALA A 1 530 ? -10.33579 3.59257 119.78593 1.000 90.93053 700 ALA A N 1
ATOM 3741 C CA . ALA A 1 530 ? -9.91081 2.26056 120.21393 1.000 90.58807 700 ALA A CA 1
ATOM 3742 C C . ALA A 1 530 ? -9.30785 1.45754 119.06692 1.000 90.81330 700 ALA A C 1
ATOM 3743 O O . ALA A 1 530 ? -8.31386 0.74652 119.25290 1.000 88.01763 700 ALA A O 1
ATOM 3745 N N . GLY A 1 531 ? -9.89186 1.56356 117.86993 1.000 93.15863 701 GLY A N 1
ATOM 3746 C CA . GLY A 1 531 ? -9.32090 0.88154 116.71992 1.000 89.38245 701 GLY A CA 1
ATOM 3747 C C . GLY A 1 531 ? -7.89889 1.31851 116.42889 1.000 88.10275 701 GLY A C 1
ATOM 3748 O O . GLY A 1 531 ? -7.04192 0.49649 116.09388 1.000 88.67892 701 GLY A O 1
ATOM 3749 N N . ILE A 1 532 ? -7.62386 2.61350 116.55289 1.000 84.06290 702 ILE A N 1
ATOM 3750 C CA . ILE A 1 532 ? -6.28285 3.11947 116.27387 1.000 81.20982 702 ILE A CA 1
ATOM 3751 C C . ILE A 1 532 ? -5.39584 3.05145 117.51085 1.000 76.94816 702 ILE A C 1
ATOM 3752 O O . ILE A 1 532 ? -4.24685 2.60642 117.42784 1.000 73.17528 702 ILE A O 1
ATOM 3757 N N . SER A 1 533 ? -5.92481 3.47946 118.66386 1.000 81.20276 703 SER A N 1
ATOM 3758 C CA . SER A 1 533 ? -5.12179 3.55844 119.88285 1.000 77.60028 703 SER A CA 1
ATOM 3759 C C . SER A 1 533 ? -4.51781 2.20843 120.24284 1.000 75.35977 703 SER A C 1
ATOM 3760 O O . SER A 1 533 ? -3.35381 2.13940 120.65782 1.000 71.18684 703 SER A O 1
ATOM 3763 N N . ARG A 1 534 ? -5.28984 1.12345 120.06685 1.000 75.63047 704 ARG A N 1
ATOM 3764 C CA . ARG A 1 534 ? -4.78387 -0.23056 120.27285 1.000 75.23397 704 ARG A CA 1
ATOM 3765 C C . ARG A 1 534 ? -3.47489 -0.47560 119.53783 1.000 72.28982 704 ARG A C 1
ATOM 3766 O O . ARG A 1 534 ? -2.62090 -1.20462 120.04881 1.000 72.49006 704 ARG A O 1
ATOM 3774 N N . GLN A 1 535 ? -3.29189 0.12540 118.35682 1.000 70.69630 705 GLN A N 1
ATOM 3775 C CA . GLN A 1 535 ? -2.13491 -0.13463 117.50680 1.000 65.22943 705 GLN A CA 1
ATOM 3776 C C . GLN A 1 535 ? -0.92088 0.69534 117.87378 1.000 62.66815 705 GLN A C 1
ATOM 3777 O O . GLN A 1 535 ? 0.12010 0.54632 117.23077 1.000 63.25683 705 GLN A O 1
ATOM 3783 N N . ILE A 1 536 ? -1.02985 1.57935 118.86079 1.000 60.58746 706 ILE A N 1
ATOM 3784 C CA . ILE A 1 536 ? 0.08118 2.41432 119.30477 1.000 59.29583 706 ILE A CA 1
ATOM 3785 C C . ILE A 1 536 ? 0.55619 1.85331 120.63776 1.000 60.67700 706 ILE A C 1
ATOM 3786 O O . ILE A 1 536 ? -0.24480 1.66333 121.56377 1.000 60.64636 706 ILE A O 1
ATOM 3791 N N . HIS A 1 537 ? 1.84618 1.54428 120.71474 1.000 55.30765 707 HIS A N 1
ATOM 3792 C CA . HIS A 1 537 ? 2.40219 0.98627 121.92973 1.000 55.37432 707 HIS A CA 1
ATOM 3793 C C . HIS A 1 537 ? 2.10623 1.90627 123.10374 1.000 50.15160 707 HIS A C 1
ATOM 3794 O O . HIS A 1 537 ? 2.12425 3.13327 122.96574 1.000 51.84820 707 HIS A O 1
ATOM 3801 N N . VAL A 1 538 ? 1.82723 1.30128 124.26374 1.000 50.26124 708 VAL A N 1
ATOM 3802 C CA . VAL A 1 538 ? 1.40727 2.07129 125.43675 1.000 48.93460 708 VAL A CA 1
ATOM 3803 C C . VAL A 1 538 ? 2.45830 3.12327 125.80973 1.000 45.40258 708 VAL A C 1
ATOM 3804 O O . VAL A 1 538 ? 2.11633 4.24428 126.20874 1.000 49.19522 708 VAL A O 1
ATOM 3808 N N . LYS A 1 539 ? 3.74429 2.81124 125.64071 1.000 47.54659 709 LYS A N 1
ATOM 3809 C CA . LYS A 1 539 ? 4.77632 3.77421 126.04369 1.000 42.21977 709 LYS A CA 1
ATOM 3810 C C . LYS A 1 539 ? 4.92533 4.90621 125.04169 1.000 47.47571 709 LYS A C 1
ATOM 3811 O O . LYS A 1 539 ? 5.35136 6.00820 125.41268 1.000 45.27366 709 LYS A O 1
ATOM 3817 N N . ASN A 1 540 ? 4.60430 4.66122 123.76970 1.000 48.68464 710 ASN A N 1
ATOM 3818 C CA . ASN A 1 540 ? 4.64431 5.74621 122.79169 1.000 45.64756 710 ASN A CA 1
ATOM 3819 C C . ASN A 1 540 ? 3.55634 6.77424 123.08171 1.000 42.33970 710 ASN A C 1
ATOM 3820 O O . ASN A 1 540 ? 3.78937 7.97924 122.93671 1.000 41.83214 710 ASN A O 1
ATOM 3825 N N . LYS A 1 541 ? 2.35534 6.31427 123.46573 1.000 45.32768 711 LYS A N 1
ATOM 3826 C CA . LYS A 1 541 ? 1.32136 7.22829 123.94875 1.000 46.03689 711 LYS A CA 1
ATOM 3827 C C . LYS A 1 541 ? 1.81140 8.00828 125.16174 1.000 45.81119 711 LYS A C 1
ATOM 3828 O O . LYS A 1 541 ? 1.64443 9.23229 125.23674 1.000 49.07551 711 LYS A O 1
ATOM 3834 N N . GLU A 1 542 ? 2.44940 7.32427 126.11173 1.000 45.80503 712 GLU A N 1
ATOM 3835 C CA . GLU A 1 542 ? 2.87544 8.01226 127.32572 1.000 44.56505 712 GLU A CA 1
ATOM 3836 C C . GLU A 1 542 ? 3.96646 9.03423 127.03870 1.000 42.34558 712 GLU A C 1
ATOM 3837 O O . GLU A 1 542 ? 3.96349 10.13223 127.61270 1.000 43.79553 712 GLU A O 1
ATOM 3843 N N . ILE A 1 543 ? 4.91643 8.69521 126.16669 1.000 40.27823 713 ILE A N 1
ATOM 3844 C CA . ILE A 1 543 ? 5.96145 9.65919 125.83267 1.000 40.97093 713 ILE A CA 1
ATOM 3845 C C . ILE A 1 543 ? 5.33847 10.88020 125.16868 1.000 39.81297 713 ILE A C 1
ATOM 3846 O O . ILE A 1 543 ? 5.70050 12.02419 125.46368 1.000 34.67192 713 ILE A O 1
ATOM 3851 N N . CYS A 1 544 ? 4.34445 10.65722 124.30970 1.000 42.81465 714 CYS A N 1
ATOM 3852 C CA . CYS A 1 544 ? 3.67447 11.76724 123.64871 1.000 41.73336 714 CYS A CA 1
ATOM 3853 C C . CYS A 1 544 ? 3.01650 12.70425 124.66272 1.000 40.72887 714 CYS A C 1
ATOM 3854 O O . CYS A 1 544 ? 3.17353 13.93125 124.57971 1.000 40.51970 714 CYS A O 1
ATOM 3857 N N . MET A 1 545 ? 2.27651 12.15427 125.62973 1.000 41.34431 715 MET A N 1
ATOM 3858 C CA . MET A 1 545 ? 1.62354 13.01929 126.61974 1.000 43.42908 715 MET A CA 1
ATOM 3859 C C . MET A 1 545 ? 2.63457 13.72726 127.51572 1.000 39.74121 715 MET A C 1
ATOM 3860 O O . MET A 1 545 ? 2.42961 14.88327 127.88773 1.000 41.80664 715 MET A O 1
ATOM 3865 N N . LEU A 1 546 ? 3.73356 13.06524 127.85871 1.000 39.31322 716 LEU A N 1
ATOM 3866 C CA . LEU A 1 546 ? 4.76359 13.71921 128.65169 1.000 37.21115 716 LEU A CA 1
ATOM 3867 C C . LEU A 1 546 ? 5.38561 14.89720 127.89068 1.000 39.35776 716 LEU A C 1
ATOM 3868 O O . LEU A 1 546 ? 5.48864 16.01620 128.41968 1.000 37.60676 716 LEU A O 1
ATOM 3873 N N . LEU A 1 547 ? 5.78858 14.66919 126.63567 1.000 34.43456 717 LEU A N 1
ATOM 3874 C CA . LEU A 1 547 ? 6.33860 15.76318 125.82966 1.000 33.29029 717 LEU A CA 1
ATOM 3875 C C . LEU A 1 547 ? 5.36162 16.91320 125.71368 1.000 34.63055 717 LEU A C 1
ATOM 3876 O O . LEU A 1 547 ? 5.75865 18.07619 125.75267 1.000 33.12206 717 LEU A O 1
ATOM 3881 N N . LEU A 1 548 ? 4.07461 16.60423 125.56970 1.000 29.63811 718 LEU A N 1
ATOM 3882 C CA . LEU A 1 548 ? 3.06363 17.65125 125.49271 1.000 33.37438 718 LEU A CA 1
ATOM 3883 C C . LEU A 1 548 ? 2.95767 18.41026 126.81772 1.000 35.87235 718 LEU A C 1
ATOM 3884 O O . LEU A 1 548 ? 2.85770 19.65026 126.83072 1.000 32.97166 718 LEU A O 1
ATOM 3889 N N . ASN A 1 549 ? 2.96867 17.68726 127.94372 1.000 35.92413 719 ASN A N 1
ATOM 3890 C CA . ASN A 1 549 ? 3.05271 18.36725 129.23871 1.000 38.29529 719 ASN A CA 1
ATOM 3891 C C . ASN A 1 549 ? 4.30273 19.23823 129.30969 1.000 34.83295 719 ASN A C 1
ATOM 3892 O O . ASN A 1 549 ? 4.26277 20.35423 129.83569 1.000 35.10304 719 ASN A O 1
ATOM 3897 N N . ILE A 1 550 ? 5.42071 18.76520 128.76068 1.000 32.96539 720 ILE A N 1
ATOM 3898 C CA . ILE A 1 550 ? 6.58673 19.64217 128.74366 1.000 32.81544 720 ILE A CA 1
ATOM 3899 C C . ILE A 1 550 ? 6.31875 20.87718 127.89566 1.000 35.52064 720 ILE A C 1
ATOM 3900 O O . ILE A 1 550 ? 6.69478 21.99517 128.26566 1.000 31.63346 720 ILE A O 1
ATOM 3905 N N A SER A 1 551 ? 5.63973 20.71919 126.75667 0.393 36.50858 721 SER A N 1
ATOM 3906 N N B SER A 1 551 ? 5.73973 20.71919 126.75667 0.607 36.67520 721 SER A N 1
ATOM 3907 C CA A SER A 1 551 ? 5.41874 21.92020 125.95468 0.393 36.64208 721 SER A CA 1
ATOM 3908 C CA B SER A 1 551 ? 5.51874 21.92020 125.95467 0.607 36.70606 721 SER A CA 1
ATOM 3909 C C A SER A 1 551 ? 4.49078 22.89022 126.67869 0.393 36.38070 721 SER A C 1
ATOM 3910 C C B SER A 1 551 ? 4.59078 22.89022 126.67869 0.607 35.43785 721 SER A C 1
ATOM 3911 O O A SER A 1 551 ? 4.67380 24.11222 126.58269 0.393 35.62105 721 SER A O 1
ATOM 3912 O O B SER A 1 551 ? 4.77380 24.11221 126.58269 0.607 35.06795 721 SER A O 1
ATOM 3917 N N . SER A 1 552 ? 3.54178 22.37624 127.47271 1.000 34.80348 722 SER A N 1
ATOM 3918 C CA . SER A 1 552 ? 2.70381 23.27026 128.27572 1.000 40.23059 722 SER A CA 1
ATOM 3919 C C . SER A 1 552 ? 3.53184 24.01724 129.32670 1.000 37.55493 722 SER A C 1
ATOM 3920 O O . SER A 1 552 ? 3.31688 25.20925 129.57171 1.000 37.94785 722 SER A O 1
ATOM 3923 N N . ILE A 1 553 ? 4.50584 23.33722 129.93069 1.000 37.50846 723 ILE A N 1
ATOM 3924 C CA . ILE A 1 553 ? 5.38287 23.97920 130.90668 1.000 35.61493 723 ILE A CA 1
ATOM 3925 C C . ILE A 1 553 ? 6.19088 25.08918 130.23966 1.000 37.86541 723 ILE A C 1
ATOM 3926 O O . ILE A 1 553 ? 6.30392 26.20818 130.76566 1.000 36.70677 723 ILE A O 1
ATOM 3931 N N . ARG A 1 554 ? 6.68186 24.83617 129.02365 1.000 34.99399 724 ARG A N 1
ATOM 3932 C CA . ARG A 1 554 ? 7.46287 25.85815 128.33264 1.000 36.90965 724 ARG A CA 1
ATOM 3933 C C . ARG A 1 554 ? 6.61490 27.08317 128.00466 1.000 36.75037 724 ARG A C 1
ATOM 3934 O O . ARG A 1 554 ? 7.09492 28.22016 128.09165 1.000 37.53479 724 ARG A O 1
ATOM 3942 N N . GLU A 1 555 ? 5.34589 26.89020 127.63968 1.000 35.77563 725 GLU A N 1
ATOM 3943 C CA . GLU A 1 555 ? 4.50491 28.05422 127.36269 1.000 36.23534 725 GLU A CA 1
ATOM 3944 C C . GLU A 1 555 ? 4.26095 28.87823 128.62869 1.000 38.61408 725 GLU A C 1
ATOM 3945 O O . GLU A 1 555 ? 4.34098 30.11522 128.60469 1.000 38.47672 725 GLU A O 1
ATOM 3947 N N . LEU A 1 556 ? 3.91395 28.21123 129.73270 1.000 41.16401 726 LEU A N 1
ATOM 3948 C CA . LEU A 1 556 ? 3.72799 28.92624 130.99470 1.000 39.16889 726 LEU A CA 1
ATOM 3949 C C . LEU A 1 556 ? 4.97301 29.71621 131.34568 1.000 37.25220 726 LEU A C 1
ATOM 3950 O O . LEU A 1 556 ? 4.88504 30.88721 131.71568 1.000 38.99087 726 LEU A O 1
ATOM 3955 N N . TYR A 1 557 ? 6.14799 29.08818 131.18866 1.000 36.06589 727 TYR A N 1
ATOM 3956 C CA . TYR A 1 557 ? 7.41901 29.75315 131.44364 1.000 38.43247 727 TYR A CA 1
ATOM 3957 C C . TYR A 1 557 ? 7.59203 30.97715 130.55464 1.000 41.94084 727 TYR A C 1
ATOM 3958 O O . TYR A 1 557 ? 7.86806 32.08314 131.04063 1.000 39.54308 727 TYR A O 1
ATOM 3967 N N . PHE A 1 558 ? 7.43400 30.79915 129.23864 1.000 39.79440 728 PHE A N 1
ATOM 3968 C CA . PHE A 1 558 ? 7.54902 31.92715 128.32764 1.000 40.92069 728 PHE A CA 1
ATOM 3969 C C . PHE A 1 558 ? 6.63405 33.05717 128.74865 1.000 44.26175 728 PHE A C 1
ATOM 3970 O O . PHE A 1 558 ? 6.95907 34.23216 128.53965 1.000 45.23296 728 PHE A O 1
ATOM 3978 N N . ASN A 1 559 ? 5.48005 32.72120 129.32367 1.000 44.80783 729 ASN A N 1
ATOM 3979 C CA . ASN A 1 559 ? 4.51808 33.70622 129.77669 1.000 45.75769 729 ASN A CA 1
ATOM 3980 C C . ASN A 1 559 ? 4.74611 34.14722 131.22768 1.000 44.06228 729 ASN A C 1
ATOM 3981 O O . ASN A 1 559 ? 3.87314 34.80624 131.80270 1.000 46.74281 729 ASN A O 1
ATOM 3986 N N . LYS A 1 560 ? 5.90411 33.82119 131.82266 1.000 44.14081 730 LYS A N 1
ATOM 3987 C CA . LYS A 1 560 ? 6.28915 34.34318 133.14466 1.000 48.24448 730 LYS A CA 1
ATOM 3988 C C . LYS A 1 560 ? 5.34116 33.89220 134.27067 1.000 46.42919 730 LYS A C 1
ATOM 3989 O O . LYS A 1 560 ? 5.21519 34.56321 135.29367 1.000 47.99560 730 LYS A O 1
ATOM 3995 N N . GLN A 1 561 ? 4.66613 32.74822 134.10868 1.000 46.15625 731 GLN A N 1
ATOM 3996 C CA . GLN A 1 561 ? 3.83413 32.17924 135.17570 1.000 45.78182 731 GLN A CA 1
ATOM 3997 C C . GLN A 1 561 ? 4.69312 31.25022 136.04268 1.000 42.29951 731 GLN A C 1
ATOM 3998 O O . GLN A 1 561 ? 4.59909 30.02122 135.98469 1.000 41.54491 731 GLN A O 1
ATOM 4004 N N . TRP A 1 562 ? 5.55215 31.85820 136.86467 1.000 38.21544 732 TRP A N 1
ATOM 4005 C CA . TRP A 1 562 ? 6.61914 31.06717 137.47765 1.000 43.39759 732 TRP A CA 1
ATOM 4006 C C . TRP A 1 562 ? 6.06113 30.00419 138.41866 1.000 40.35258 732 TRP A C 1
ATOM 4007 O O . TRP A 1 562 ? 6.49010 28.84418 138.39566 1.000 40.53546 732 TRP A O 1
ATOM 4018 N N . GLN A 1 563 ? 5.12715 30.39621 139.27768 1.000 42.42603 733 GLN A N 1
ATOM 4019 C CA . GLN A 1 563 ? 4.58915 29.48322 140.27269 1.000 41.54127 733 GLN A CA 1
ATOM 4020 C C . GLN A 1 563 ? 3.88611 28.31124 139.60370 1.000 40.18373 733 GLN A C 1
ATOM 4021 O O . GLN A 1 563 ? 4.13209 27.13623 139.93669 1.000 34.55642 733 GLN A O 1
ATOM 4027 N N . GLU A 1 564 ? 3.04210 28.60826 138.62171 1.000 38.66072 734 GLU A N 1
ATOM 4028 C CA . GLU A 1 564 ? 2.31506 27.53928 137.94872 1.000 41.55953 734 GLU A CA 1
ATOM 4029 C C . GLU A 1 564 ? 3.23803 26.69425 137.07171 1.000 37.46467 734 GLU A C 1
ATOM 4030 O O . GLU A 1 564 ? 3.01600 25.48126 136.91971 1.000 35.87363 734 GLU A O 1
ATOM 4036 N N . THR A 1 565 ? 4.28003 27.29023 136.49769 1.000 37.81514 735 THR A N 1
ATOM 4037 C CA . THR A 1 565 ? 5.27100 26.47121 135.79968 1.000 35.68156 735 THR A CA 1
ATOM 4038 C C . THR A 1 565 ? 5.88100 25.46519 136.76167 1.000 36.41402 735 THR A C 1
ATOM 4039 O O . THR A 1 565 ? 5.93496 24.25519 136.48467 1.000 36.02456 735 THR A O 1
ATOM 4043 N N . LEU A 1 566 ? 6.33803 25.95418 137.91566 1.000 36.09755 736 LEU A N 1
ATOM 4044 C CA . LEU A 1 566 ? 6.96402 25.07617 138.90365 1.000 36.46272 736 LEU A CA 1
ATOM 4045 C C . LEU A 1 566 ? 6.02900 23.95019 139.33767 1.000 35.61139 736 LEU A C 1
ATOM 4046 O O . LEU A 1 566 ? 6.46698 22.81418 139.52766 1.000 34.62782 736 LEU A O 1
ATOM 4051 N N . SER A 1 567 ? 4.74201 24.24322 139.52369 1.000 33.33441 737 SER A N 1
ATOM 4052 C CA . SER A 1 567 ? 3.79999 23.20524 139.96770 1.000 31.96396 737 SER A CA 1
ATOM 4053 C C . SER A 1 567 ? 3.59795 22.13425 138.89070 1.000 37.27122 737 SER A C 1
ATOM 4054 O O . SER A 1 567 ? 3.59193 20.92625 139.18671 1.000 34.23514 737 SER A O 1
ATOM 4057 N N . GLN A 1 568 ? 3.42794 22.55025 137.63071 1.000 34.47193 738 GLN A N 1
ATOM 4058 C CA . GLN A 1 568 ? 3.32390 21.57325 136.54771 1.000 36.88756 738 GLN A CA 1
ATOM 4059 C C . GLN A 1 568 ? 4.63288 20.79522 136.39769 1.000 31.85454 738 GLN A C 1
ATOM 4060 O O . GLN A 1 568 ? 4.61785 19.57022 136.21369 1.000 29.95069 738 GLN A O 1
ATOM 4066 N N . MET A 1 569 ? 5.77190 21.47219 136.59267 1.000 30.27265 739 MET A N 1
ATOM 4067 C CA . MET A 1 569 ? 7.07688 20.78216 136.55765 1.000 30.68540 739 MET A CA 1
ATOM 4068 C C . MET A 1 569 ? 7.11287 19.60416 137.53065 1.000 35.08593 739 MET A C 1
ATOM 4069 O O . MET A 1 569 ? 7.47984 18.48415 137.15764 1.000 33.53388 739 MET A O 1
ATOM 4074 N N . GLU A 1 570 ? 6.67989 19.82017 138.77666 1.000 36.35374 740 GLU A N 1
ATOM 4075 C CA . GLU A 1 570 ? 6.72388 18.73917 139.76566 1.000 37.06064 740 GLU A CA 1
ATOM 4076 C C . GLU A 1 570 ? 5.80585 17.58019 139.37867 1.000 40.50263 740 GLU A C 1
ATOM 4077 O O . GLU A 1 570 ? 6.14583 16.40519 139.59867 1.000 39.02561 740 GLU A O 1
ATOM 4083 N N . LEU A 1 571 ? 4.63985 17.88622 138.79169 1.000 39.52513 741 LEU A N 1
ATOM 4084 C CA . LEU A 1 571 ? 3.72482 16.83624 138.33070 1.000 41.09781 741 LEU A CA 1
ATOM 4085 C C . LEU A 1 571 ? 4.32678 15.96123 137.22570 1.000 38.44375 741 LEU A C 1
ATOM 4086 O O . LEU A 1 571 ? 3.85675 14.83824 137.02270 1.000 43.48580 741 LEU A O 1
ATOM 4091 N N . LEU A 1 572 ? 5.34478 16.44320 136.49868 1.000 37.82301 742 LEU A N 1
ATOM 4092 C CA . LEU A 1 572 ? 6.02574 15.56619 135.53767 1.000 34.75239 742 LEU A CA 1
ATOM 4093 C C . LEU A 1 572 ? 6.61473 14.34117 136.20766 1.000 40.67288 742 LEU A C 1
ATOM 4094 O O . LEU A 1 572 ? 6.73969 13.28317 135.56866 1.000 40.59466 742 LEU A O 1
ATOM 4099 N N . ASP A 1 573 ? 7.01475 14.46917 137.48365 1.000 38.76589 743 ASP A N 1
ATOM 4100 C CA . ASP A 1 573 ? 7.65973 13.38315 138.21964 1.000 41.71235 743 ASP A CA 1
ATOM 4101 C C . ASP A 1 573 ? 8.98071 12.97112 137.56862 1.000 41.36177 743 ASP A C 1
ATOM 4102 O O . ASP A 1 573 ? 9.32269 11.78511 137.50762 1.000 43.04538 743 ASP A O 1
ATOM 4107 N N . LEU A 1 574 ? 9.74073 13.95910 137.10761 1.000 34.63733 744 LEU A N 1
ATOM 4108 C CA . LEU A 1 574 ? 11.08072 13.75407 136.57959 1.000 37.36200 744 LEU A CA 1
ATOM 4109 C C . LEU A 1 574 ? 12.17275 14.35804 137.45057 1.000 43.52369 744 LEU A C 1
ATOM 4110 O O . LEU A 1 574 ? 13.25473 13.77902 137.56556 1.000 38.64829 744 LEU A O 1
ATOM 4115 N N . LEU A 1 575 ? 11.95778 15.53805 137.98958 1.000 42.30773 745 LEU A N 1
ATOM 4116 C CA . LEU A 1 575 ? 12.93781 16.21703 138.79656 1.000 41.09397 745 LEU A CA 1
ATOM 4117 C C . LEU A 1 575 ? 12.72883 15.98103 140.26956 1.000 42.35067 745 LEU A C 1
ATOM 4118 O O . LEU A 1 575 ? 11.66083 15.67806 140.67458 1.000 40.19364 745 LEU A O 1
ATOM 4123 N N . PRO A 1 576 ? 13.76785 16.17401 141.07155 1.000 41.87418 746 PRO A N 1
ATOM 4124 C CA . PRO A 1 576 ? 13.65786 15.91501 142.49455 1.000 41.40929 746 PRO A CA 1
ATOM 4125 C C . PRO A 1 576 ? 13.07290 17.01302 143.31556 1.000 43.40609 746 PRO A C 1
ATOM 4126 O O . PRO A 1 576 ? 13.73793 17.80601 143.81455 1.000 44.90624 746 PRO A O 1
ATOM 4130 N N . PHE A 1 577 ? 11.76990 17.02506 143.45158 1.000 42.83658 747 PHE A N 1
ATOM 4131 C CA . PHE A 1 577 ? 11.14294 18.04807 144.21059 1.000 44.02557 747 PHE A CA 1
ATOM 4132 C C . PHE A 1 577 ? 10.93295 17.62608 145.61759 1.000 53.17690 747 PHE A C 1
ATOM 4133 O O . PHE A 1 577 ? 11.06398 18.38607 146.49959 1.000 47.02162 747 PHE A O 1
ATOM 4141 N N . SER A 1 578 ? 10.72192 16.34508 145.79159 1.000 63.46859 748 SER A N 1
ATOM 4142 C CA . SER A 1 578 ? 10.27093 15.80209 147.06060 1.000 63.72515 748 SER A CA 1
ATOM 4143 C C . SER A 1 578 ? 11.01395 15.92008 148.33259 1.000 61.30026 748 SER A C 1
ATOM 4144 O O . SER A 1 578 ? 10.45698 16.45909 149.22560 1.000 68.69614 748 SER A O 1
ATOM 4146 N N . ASP A 1 579 ? 12.27595 15.56205 148.37857 1.000 59.14010 749 ASP A N 1
ATOM 4147 C CA . ASP A 1 579 ? 13.09897 15.60203 149.56956 1.000 59.54398 749 ASP A CA 1
ATOM 4148 C C . ASP A 1 579 ? 14.53295 15.34199 149.22154 1.000 61.38574 749 ASP A C 1
ATOM 4149 O O . ASP A 1 579 ? 14.85893 15.17298 148.10053 1.000 53.39334 749 ASP A O 1
ATOM 4154 N N . GLU A 1 580 ? 15.37197 15.22497 150.22052 1.000 71.04841 750 GLU A N 1
ATOM 4155 C CA . GLU A 1 580 ? 16.79396 15.02394 149.98150 1.000 70.09891 750 GLU A CA 1
ATOM 4156 C C . GLU A 1 580 ? 17.05792 13.76793 149.15750 1.000 69.21033 750 GLU A C 1
ATOM 4157 O O . GLU A 1 580 ? 17.82890 13.80491 148.19348 1.000 71.59225 750 GLU A O 1
ATOM 4163 N N . LEU A 1 581 ? 16.44590 12.67895 149.52751 1.000 60.25817 751 LEU A N 1
ATOM 4164 C CA . LEU A 1 581 ? 16.63186 11.44094 148.83350 1.000 60.70273 751 LEU A CA 1
ATOM 4165 C C . LEU A 1 581 ? 16.04783 11.36996 147.43851 1.000 60.11884 751 LEU A C 1
ATOM 4166 O O . LEU A 1 581 ? 16.27380 10.44995 146.73851 1.000 55.53727 751 LEU A O 1
ATOM 4171 N N . SER A 1 582 ? 15.29385 12.35597 147.04052 1.000 51.38324 752 SER A N 1
ATOM 4172 C CA . SER A 1 582 ? 14.75483 12.37699 145.71053 1.000 55.43094 752 SER A CA 1
ATOM 4173 C C . SER A 1 582 ? 15.84082 12.58096 144.69452 1.000 50.02127 752 SER A C 1
ATOM 4174 O O . SER A 1 582 ? 15.80579 12.00196 143.66352 1.000 48.83922 752 SER A O 1
ATOM 4177 N N . ALA A 1 583 ? 16.78684 13.43694 145.00550 1.000 46.50499 753 ALA A N 1
ATOM 4178 C CA . ALA A 1 583 ? 17.90783 13.66291 144.09448 1.000 46.34791 753 ALA A CA 1
ATOM 4179 C C . ALA A 1 583 ? 18.59880 12.35989 143.72447 1.000 47.97984 753 ALA A C 1
ATOM 4180 O O . ALA A 1 583 ? 18.87277 12.09789 142.54647 1.000 46.10837 753 ALA A O 1
ATOM 4182 N N . ARG A 1 584 ? 18.85379 11.51389 144.71647 1.000 46.03821 754 ARG A N 1
ATOM 4183 C CA . ARG A 1 584 ? 19.51976 10.23287 144.47746 1.000 49.81216 754 ARG A CA 1
ATOM 4184 C C . ARG A 1 584 ? 18.64872 9.31689 143.61947 1.000 52.29747 754 ARG A C 1
ATOM 4185 O O . ARG A 1 584 ? 19.13869 8.65488 142.69547 1.000 49.81767 754 ARG A O 1
ATOM 4193 N N . LYS A 1 585 ? 17.34773 9.29392 143.88649 1.000 52.07577 755 LYS A N 1
ATOM 4194 C CA . LYS A 1 585 ? 16.44970 8.42595 143.14851 1.000 48.40506 755 LYS A CA 1
ATOM 4195 C C . LYS A 1 585 ? 16.33868 8.87395 141.69551 1.000 50.40705 755 LYS A C 1
ATOM 4196 O O . LYS A 1 585 ? 16.41865 8.05595 140.77251 1.000 45.45725 755 LYS A O 1
ATOM 4202 N N . LYS A 1 586 ? 16.17071 10.17395 141.47351 1.000 46.92473 756 LYS A N 1
ATOM 4203 C CA . LYS A 1 586 ? 16.06870 10.65795 140.10251 1.000 45.96255 756 LYS A CA 1
ATOM 4204 C C . LYS A 1 586 ? 17.39069 10.52792 139.35949 1.000 46.49907 756 LYS A C 1
ATOM 4205 O O . LYS A 1 586 ? 17.38866 10.27392 138.14949 1.000 47.51714 756 LYS A O 1
ATOM 4211 N N . ALA A 1 587 ? 18.52670 10.67990 140.04747 1.000 41.62636 757 ALA A N 1
ATOM 4212 C CA . ALA A 1 587 ? 19.80368 10.45286 139.37745 1.000 43.58415 757 ALA A CA 1
ATOM 4213 C C . ALA A 1 587 ? 19.91864 9.01086 138.87045 1.000 49.78146 757 ALA A C 1
ATOM 4214 O O . ALA A 1 587 ? 20.36162 8.76985 137.73245 1.000 44.12785 757 ALA A O 1
ATOM 4216 N N . GLN A 1 588 ? 19.51163 8.04087 139.68846 1.000 45.01029 758 GLN A N 1
ATOM 4217 C CA . GLN A 1 588 ? 19.51559 6.64787 139.24146 1.000 50.42732 758 GLN A CA 1
ATOM 4218 C C . GLN A 1 588 ? 18.56157 6.43389 138.06748 1.000 51.32370 758 GLN A C 1
ATOM 4219 O O . GLN A 1 588 ? 18.88254 5.71589 137.11447 1.000 52.62872 758 GLN A O 1
ATOM 4225 N N . ASP A 1 589 ? 17.37758 7.03492 138.13049 1.000 48.40539 759 ASP A N 1
ATOM 4226 C CA . ASP A 1 589 ? 16.43156 6.92394 137.03051 1.000 50.71730 759 ASP A CA 1
ATOM 4227 C C . ASP A 1 589 ? 16.96956 7.48693 135.72150 1.000 49.79020 759 ASP A C 1
ATOM 4228 O O . ASP A 1 589 ? 16.46453 7.11194 134.65851 1.000 50.45431 759 ASP A O 1
ATOM 4233 N N . PHE A 1 590 ? 17.98558 8.35891 135.76648 1.000 51.04654 760 PHE A N 1
ATOM 4234 C CA . PHE A 1 590 ? 18.35958 9.10590 134.57048 1.000 49.86331 760 PHE A CA 1
ATOM 4235 C C . PHE A 1 590 ? 18.79154 8.17289 133.44947 1.000 51.38261 760 PHE A C 1
ATOM 4236 O O . PHE A 1 590 ? 18.42052 8.37389 132.28848 1.000 49.69697 760 PHE A O 1
ATOM 4244 N N . SER A 1 591 ? 19.55152 7.12687 133.77746 1.000 53.48068 761 SER A N 1
ATOM 4245 C CA . SER A 1 591 ? 20.05248 6.23586 132.74345 1.000 55.10468 761 SER A CA 1
ATOM 4246 C C . SER A 1 591 ? 18.95145 5.40988 132.09547 1.000 54.89424 761 SER A C 1
ATOM 4247 O O . SER A 1 591 ? 19.19242 4.80888 131.04147 1.000 56.73567 761 SER A O 1
ATOM 4250 N N . ASN A 1 592 ? 17.75246 5.37091 132.67949 1.000 51.35197 762 ASN A N 1
ATOM 4251 C CA . ASN A 1 592 ? 16.65843 4.59994 132.10151 1.000 53.07829 762 ASN A CA 1
ATOM 4252 C C . ASN A 1 592 ? 15.63144 5.45696 131.39052 1.000 47.33989 762 ASN A C 1
ATOM 4253 O O . ASN A 1 592 ? 14.64942 4.91298 130.87654 1.000 47.62563 762 ASN A O 1
ATOM 4258 N N . LEU A 1 593 ? 15.78747 6.77696 131.39052 1.000 43.52825 763 LEU A N 1
ATOM 4259 C CA . LEU A 1 593 ? 14.81648 7.60798 130.69753 1.000 46.10270 763 LEU A CA 1
ATOM 4260 C C . LEU A 1 593 ? 14.83945 7.31898 129.19453 1.000 43.90820 763 LEU A C 1
ATOM 4261 O O . LEU A 1 593 ? 15.85943 6.93095 128.61852 1.000 41.04945 763 LEU A O 1
ATOM 4266 N N . ASP A 1 594 ? 13.68644 7.50200 128.57355 1.000 40.84734 764 ASP A N 1
ATOM 4267 C CA . ASP A 1 594 ? 13.55042 7.40601 127.13155 1.000 42.81501 764 ASP A CA 1
ATOM 4268 C C . ASP A 1 594 ? 14.43243 8.44399 126.43854 1.000 40.45015 764 ASP A C 1
ATOM 4269 O O . ASP A 1 594 ? 14.60647 9.56298 126.93354 1.000 36.49853 764 ASP A O 1
ATOM 4274 N N . ASP A 1 595 ? 14.95641 8.07597 125.26153 1.000 41.73556 765 ASP A N 1
ATOM 4275 C CA . ASP A 1 595 ? 15.78441 8.99895 124.47352 1.000 43.50514 765 ASP A CA 1
ATOM 4276 C C . ASP A 1 595 ? 15.09744 10.34197 124.27053 1.000 42.32215 765 ASP A C 1
ATOM 4277 O O . ASP A 1 595 ? 15.74547 11.38995 124.30752 1.000 46.97375 765 ASP A O 1
ATOM 4282 N N . ASN A 1 596 ? 13.78344 10.32800 124.07355 1.000 36.81283 766 ASN A N 1
ATOM 4283 C CA . ASN A 1 596 ? 13.03547 11.56002 123.87356 1.000 38.24982 766 ASN A CA 1
ATOM 4284 C C . ASN A 1 596 ? 13.03651 12.44202 125.11956 1.000 41.65070 766 ASN A C 1
ATOM 4285 O O . ASN A 1 596 ? 12.87353 13.66302 125.02156 1.000 39.63882 766 ASN A O 1
ATOM 4290 N N . ILE A 1 597 ? 13.20951 11.85201 126.29356 1.000 39.12899 767 ILE A N 1
ATOM 4291 C CA . ILE A 1 597 ? 13.10855 12.62902 127.52756 1.000 36.32981 767 ILE A CA 1
ATOM 4292 C C . ILE A 1 597 ? 14.48557 13.07899 128.01154 1.000 37.68896 767 ILE A C 1
ATOM 4293 O O . ILE A 1 597 ? 14.65060 14.24098 128.37553 1.000 37.51021 767 ILE A O 1
ATOM 4298 N N . VAL A 1 598 ? 15.50755 12.20496 127.97352 1.000 38.99270 768 VAL A N 1
ATOM 4299 C CA . VAL A 1 598 ? 16.82356 12.55993 128.52550 1.000 40.43231 768 VAL A CA 1
ATOM 4300 C C . VAL A 1 598 ? 17.28859 13.90792 128.01649 1.000 37.25416 768 VAL A C 1
ATOM 4301 O O . VAL A 1 598 ? 17.82862 14.71791 128.77048 1.000 35.78032 768 VAL A O 1
ATOM 4305 N N . LYS A 1 599 ? 17.08057 14.17292 126.72850 1.000 33.78899 769 LYS A N 1
ATOM 4306 C CA . LYS A 1 599 ? 17.60659 15.38391 126.11549 1.000 36.03403 769 LYS A CA 1
ATOM 4307 C C . LYS A 1 599 ? 16.84163 16.62193 126.52550 1.000 34.40528 769 LYS A C 1
ATOM 4308 O O . LYS A 1 599 ? 17.34465 17.73892 126.34849 1.000 35.45095 769 LYS A O 1
ATOM 4314 N N . ASN A 1 600 ? 15.65163 16.45396 127.10252 1.000 30.76652 770 ASN A N 1
ATOM 4315 C CA . ASN A 1 600 ? 14.92867 17.59997 127.61753 1.000 31.48050 770 ASN A CA 1
ATOM 4316 C C . ASN A 1 600 ? 15.15170 17.86897 129.10752 1.000 34.34557 770 ASN A C 1
ATOM 4317 O O . ASN A 1 600 ? 14.72273 18.92098 129.60153 1.000 32.52917 770 ASN A O 1
ATOM 4322 N N . ILE A 1 601 ? 15.82769 16.99195 129.83151 1.000 32.97920 771 ILE A N 1
ATOM 4323 C CA . ILE A 1 601 ? 16.11172 17.25795 131.25851 1.000 32.66280 771 ILE A CA 1
ATOM 4324 C C . ILE A 1 601 ? 16.86375 18.56493 131.44650 1.000 31.19683 771 ILE A C 1
ATOM 4325 O O . ILE A 1 601 ? 16.51678 19.33194 132.37350 1.000 33.95316 771 ILE A O 1
ATOM 4330 N N . PRO A 1 602 ? 17.88074 18.90891 130.63448 1.000 35.01398 772 PRO A N 1
ATOM 4331 C CA . PRO A 1 602 ? 18.60478 20.16389 130.89147 1.000 34.47842 772 PRO A CA 1
ATOM 4332 C C . PRO A 1 602 ? 17.71281 21.39191 130.92048 1.000 37.81260 772 PRO A C 1
ATOM 4333 O O . PRO A 1 602 ? 17.76584 22.16191 131.88948 1.000 39.24283 772 PRO A O 1
ATOM 4337 N N . ASN A 1 603 ? 16.87080 21.59293 129.90050 1.000 32.08132 773 ASN A N 1
ATOM 4338 C CA . ASN A 1 603 ? 15.99482 22.75995 129.92851 1.000 34.63868 773 ASN A CA 1
ATOM 4339 C C . ASN A 1 603 ? 15.02084 22.70897 131.10052 1.000 29.19726 773 ASN A C 1
ATOM 4340 O O . ASN A 1 603 ? 14.61087 23.75198 131.59353 1.000 31.60072 773 ASN A O 1
ATOM 4345 N N . LEU A 1 604 ? 14.56882 21.52398 131.49453 1.000 29.61499 774 LEU A N 1
ATOM 4346 C CA . LEU A 1 604 ? 13.65884 21.43001 132.63455 1.000 35.41416 774 LEU A CA 1
ATOM 4347 C C . LEU A 1 604 ? 14.33587 21.92299 133.90354 1.000 34.42735 774 LEU A C 1
ATOM 4348 O O . LEU A 1 604 ? 13.73090 22.64901 134.70954 1.000 32.37759 774 LEU A O 1
ATOM 4353 N N . LEU A 1 605 ? 15.60886 21.56296 134.08252 1.000 33.55478 775 LEU A N 1
ATOM 4354 C CA . LEU A 1 605 ? 16.36989 22.06994 135.21550 1.000 31.35481 775 LEU A CA 1
ATOM 4355 C C . LEU A 1 605 ? 16.51693 23.57094 135.11950 1.000 31.97267 775 LEU A C 1
ATOM 4356 O O . LEU A 1 605 ? 16.37896 24.28394 136.12750 1.000 30.53917 775 LEU A O 1
ATOM 4361 N N . ILE A 1 606 ? 16.76892 24.08193 133.90850 1.000 32.64424 776 ILE A N 1
ATOM 4362 C CA . ILE A 1 606 ? 16.95195 25.51993 133.74949 1.000 34.79448 776 ILE A CA 1
ATOM 4363 C C . ILE A 1 606 ? 15.65197 26.25096 134.02751 1.000 35.32964 776 ILE A C 1
ATOM 4364 O O . ILE A 1 606 ? 15.64401 27.26496 134.72951 1.000 35.79862 776 ILE A O 1
ATOM 4369 N N . ILE A 1 607 ? 14.52795 25.71799 133.53953 1.000 29.98380 777 ILE A N 1
ATOM 4370 C CA . ILE A 1 607 ? 13.24697 26.34802 133.83455 1.000 30.97027 777 ILE A CA 1
ATOM 4371 C C . ILE A 1 607 ? 12.99699 26.35502 135.34355 1.000 31.77051 777 ILE A C 1
ATOM 4372 O O . ILE A 1 607 ? 12.54203 27.35703 135.90656 1.000 33.99542 777 ILE A O 1
ATOM 4377 N N . THR A 1 608 ? 13.32798 25.24702 136.01755 1.000 30.98627 778 THR A N 1
ATOM 4378 C CA . THR A 1 608 ? 13.05600 25.11202 137.45655 1.000 31.36600 778 THR A CA 1
ATOM 4379 C C . THR A 1 608 ? 13.87003 26.11600 138.26154 1.000 32.04592 778 THR A C 1
ATOM 4380 O O . THR A 1 608 ? 13.31607 26.92902 139.00355 1.000 37.28164 778 THR A O 1
ATOM 4384 N N . LEU A 1 609 ? 15.18403 26.11597 138.08052 1.000 35.70548 779 LEU A N 1
ATOM 4385 C CA . LEU A 1 609 ? 16.01507 27.07095 138.79851 1.000 35.06280 779 LEU A CA 1
ATOM 4386 C C . LEU A 1 609 ? 15.59509 28.49696 138.47751 1.000 40.76050 779 LEU A C 1
ATOM 4387 O O . LEU A 1 609 ? 15.54513 29.35097 139.36551 1.000 41.58493 779 LEU A O 1
ATOM 4392 N N . SER A 1 610 ? 15.26208 28.76497 137.21452 1.000 36.70263 780 SER A N 1
ATOM 4393 C CA . SER A 1 610 ? 14.87411 30.10798 136.81352 1.000 37.87283 780 SER A CA 1
ATOM 4394 C C . SER A 1 610 ? 13.52212 30.48901 137.41454 1.000 39.66117 780 SER A C 1
ATOM 4395 O O . SER A 1 610 ? 13.32816 31.62802 137.87655 1.000 43.22074 780 SER A O 1
ATOM 4398 N N . CYS A 1 611 ? 12.58610 29.54803 137.46756 1.000 36.72820 781 CYS A N 1
ATOM 4399 C CA . CYS A 1 611 ? 11.31512 29.86306 138.11758 1.000 39.97674 781 CYS A CA 1
ATOM 4400 C C . CYS A 1 611 ? 11.52215 30.15306 139.61358 1.000 43.33943 781 CYS A C 1
ATOM 4401 O O . CYS A 1 611 ? 10.99918 31.14107 140.14058 1.000 44.39862 781 CYS A O 1
ATOM 4404 N N . ILE A 1 612 ? 12.35014 29.35404 140.30056 1.000 41.38558 782 ILE A N 1
ATOM 4405 C CA . ILE A 1 612 ? 12.62617 29.59403 141.72256 1.000 45.22314 782 ILE A CA 1
ATOM 4406 C C . ILE A 1 612 ? 13.30021 30.95302 141.92255 1.000 47.31103 782 ILE A C 1
ATOM 4407 O O . ILE A 1 612 ? 12.95024 31.71203 142.83755 1.000 46.25505 782 ILE A O 1
ATOM 4412 N N . SER A 1 613 ? 14.28220 31.28500 141.08053 1.000 47.10960 783 SER A N 1
ATOM 4413 C CA . SER A 1 613 ? 14.95823 32.56398 141.23852 1.000 49.91020 783 SER A CA 1
ATOM 4414 C C . SER A 1 613 ? 13.98426 33.72100 141.09954 1.000 56.50887 783 SER A C 1
ATOM 4415 O O . SER A 1 613 ? 14.06129 34.69400 141.85253 1.000 58.80533 783 SER A O 1
ATOM 4418 N N . ASN A 1 614 ? 13.03824 33.62502 140.16355 1.000 52.17407 784 ASN A N 1
ATOM 4419 C CA . ASN A 1 614 ? 12.08026 34.71505 140.01257 1.000 52.97215 784 ASN A CA 1
ATOM 4420 C C . ASN A 1 614 ? 11.10728 34.76007 141.17358 1.000 56.00179 784 ASN A C 1
ATOM 4421 O O . ASN A 1 614 ? 10.63732 35.83608 141.55859 1.000 58.91365 784 ASN A O 1
ATOM 4426 N N . MET A 1 615 ? 10.74227 33.60608 141.70759 1.000 52.22828 785 MET A N 1
ATOM 4427 C CA . MET A 1 615 ? 9.74428 33.60710 142.76060 1.000 55.39005 785 MET A CA 1
ATOM 4428 C C . MET A 1 615 ? 10.32731 34.08809 144.08559 1.000 62.50967 785 MET A C 1
ATOM 4429 O O . MET A 1 615 ? 9.60734 34.68511 144.89060 1.000 65.24036 785 MET A O 1
ATOM 4434 N N . ILE A 1 616 ? 11.62931 33.87606 144.30957 1.000 63.23934 786 ILE A N 1
ATOM 4435 C CA . ILE A 1 616 ? 12.26434 34.38004 145.52456 1.000 65.27952 786 ILE A CA 1
ATOM 4436 C C . ILE A 1 616 ? 12.40438 35.89704 145.46556 1.000 72.07955 786 ILE A C 1
ATOM 4437 O O . ILE A 1 616 ? 12.18841 36.58805 146.47056 1.000 74.26780 786 ILE A O 1
ATOM 4442 N N . HIS A 1 617 ? 12.60637 36.44704 144.29156 1.000 73.52823 787 HIS A N 1
ATOM 4443 C CA . HIS A 1 617 ? 12.64541 37.88004 144.18756 1.000 76.53254 787 HIS A CA 1
ATOM 4444 C C . HIS A 1 617 ? 11.26142 38.40207 144.46458 1.000 80.05080 787 HIS A C 1
ATOM 4445 O O . HIS A 1 617 ? 11.09546 39.31507 145.24358 1.000 86.90180 787 HIS A O 1
ATOM 4452 N N . ILE A 1 618 ? 10.25440 37.81709 143.84059 1.000 74.69248 788 ILE A N 1
ATOM 4453 C CA . ILE A 1 618 ? 8.88441 38.28012 144.04761 1.000 76.07949 788 ILE A CA 1
ATOM 4454 C C . ILE A 1 618 ? 8.50543 38.21713 145.52662 1.000 78.57616 788 ILE A C 1
ATOM 4455 O O . ILE A 1 618 ? 7.89246 39.14915 146.06163 1.000 81.69330 788 ILE A O 1
ATOM 4460 N N . LEU A 1 619 ? 8.87442 37.12812 146.21362 1.000 75.57188 789 LEU A N 1
ATOM 4461 C CA . LEU A 1 619 ? 8.55544 37.02013 147.63362 1.000 77.16314 789 LEU A CA 1
ATOM 4462 C C . LEU A 1 619 ? 9.30548 38.06612 148.45561 1.000 81.92516 789 LEU A C 1
ATOM 4463 O O . LEU A 1 619 ? 8.79150 38.53913 149.47662 1.000 84.90799 789 LEU A O 1
ATOM 4468 N N . ASN A 1 620 ? 10.50248 38.46809 148.01759 1.000 82.38907 790 ASN A N 1
ATOM 4469 C CA . ASN A 1 620 ? 11.25151 39.53407 148.66558 1.000 82.73800 790 ASN A CA 1
ATOM 4470 C C . ASN A 1 620 ? 10.91754 40.90608 148.10258 1.000 90.71304 790 ASN A C 1
ATOM 4471 O O . ASN A 1 620 ? 11.78056 41.79506 148.09957 1.000 95.85110 790 ASN A O 1
ATOM 4476 N N . GLU A 1 621 ? 9.69054 41.09911 147.62860 1.000 94.97487 791 GLU A N 1
ATOM 4477 C CA . GLU A 1 621 ? 9.21856 42.41812 147.22761 1.000 98.68054 791 GLU A CA 1
ATOM 4478 C C . GLU A 1 621 ? 7.69956 42.43715 147.08063 1.000 98.00969 791 GLU A C 1
ATOM 4479 O O . GLU A 1 621 ? 6.98958 42.92217 147.96364 1.000 103.61350 791 GLU A O 1
ATOM 4481 N N . GLN A 1 625 ? 3.68663 42.04725 152.20569 1.000 119.07480 795 GLN A N 1
ATOM 4482 C CA . GLN A 1 625 ? 4.46661 40.92823 152.72268 1.000 120.57561 795 GLN A CA 1
ATOM 4483 C C . GLN A 1 625 ? 3.57559 39.80025 153.18170 1.000 123.02320 795 GLN A C 1
ATOM 4484 O O . GLN A 1 625 ? 2.40459 39.76228 152.83972 1.000 124.38229 795 GLN A O 1
ATOM 4486 N N . SER A 1 626 ? 4.13758 38.88324 153.95669 1.000 121.49575 796 SER A N 1
ATOM 4487 C CA . SER A 1 626 ? 3.38756 37.75126 154.46270 1.000 119.39129 796 SER A CA 1
ATOM 4488 C C . SER A 1 626 ? 4.02057 37.11424 155.69069 1.000 116.70452 796 SER A C 1
ATOM 4489 O O . SER A 1 626 ? 5.20158 37.24322 155.94367 1.000 113.75807 796 SER A O 1
ATOM 4491 N N . SER A 1 627 ? 3.20356 36.39226 156.43270 1.000 118.34447 797 SER A N 1
ATOM 4492 C CA . SER A 1 627 ? 3.62657 35.73525 157.64770 1.000 114.59641 797 SER A CA 1
ATOM 4493 C C . SER A 1 627 ? 4.64454 34.63423 157.43168 1.000 111.38790 797 SER A C 1
ATOM 4494 O O . SER A 1 627 ? 5.54555 34.45021 158.23167 1.000 112.60884 797 SER A O 1
ATOM 4496 N N . THR A 1 628 ? 4.48650 33.88923 156.35369 1.000 112.03260 798 THR A N 1
ATOM 4497 C CA . THR A 1 628 ? 5.37347 32.77021 156.10567 1.000 110.46886 798 THR A CA 1
ATOM 4498 C C . THR A 1 628 ? 6.27046 32.85619 154.89066 1.000 103.46307 798 THR A C 1
ATOM 4499 O O . THR A 1 628 ? 6.64142 31.82318 154.37665 1.000 97.13573 798 THR A O 1
ATOM 4503 N N . LYS A 1 629 ? 6.56148 34.05918 154.41265 1.000 95.77919 799 LYS A N 1
ATOM 4504 C CA . LYS A 1 629 ? 7.48546 34.23216 153.29464 1.000 88.72957 799 LYS A CA 1
ATOM 4505 C C . LYS A 1 629 ? 8.77545 33.45813 153.52462 1.000 80.70459 799 LYS A C 1
ATOM 4506 O O . LYS A 1 629 ? 9.29742 32.81512 152.60461 1.000 73.66029 799 LYS A O 1
ATOM 4512 N N . GLY A 1 630 ? 9.29447 33.49912 154.75261 1.000 79.64989 800 GLY A N 1
ATOM 4513 C CA . GLY A 1 630 ? 10.50546 32.76009 155.05559 1.000 78.51749 800 GLY A CA 1
ATOM 4514 C C . GLY A 1 630 ? 10.38442 31.27509 154.75859 1.000 74.50656 800 GLY A C 1
ATOM 4515 O O . GLY A 1 630 ? 11.30139 30.66907 154.20158 1.000 68.11257 800 GLY A O 1
ATOM 4516 N N . GLN A 1 631 ? 9.25541 30.66712 155.13761 1.000 73.74979 801 GLN A N 1
ATOM 4517 C CA . GLN A 1 631 ? 9.10937 29.22512 154.97861 1.000 73.19841 801 GLN A CA 1
ATOM 4518 C C . GLN A 1 631 ? 8.93434 28.85413 153.51862 1.000 68.13860 801 GLN A C 1
ATOM 4519 O O . GLN A 1 631 ? 9.34631 27.76712 153.09861 1.000 64.59834 801 GLN A O 1
ATOM 4525 N N . GLN A 1 632 ? 8.35035 29.75514 152.73363 1.000 66.85011 802 GLN A N 1
ATOM 4526 C CA . GLN A 1 632 ? 8.18232 29.50314 151.31963 1.000 66.35998 802 GLN A CA 1
ATOM 4527 C C . GLN A 1 632 ? 9.49431 29.69611 150.57061 1.000 62.79998 802 GLN A C 1
ATOM 4528 O O . GLN A 1 632 ? 9.77428 28.96911 149.60460 1.000 58.29774 802 GLN A O 1
ATOM 4534 N N . ILE A 1 633 ? 10.31834 30.64609 151.01160 1.000 62.58070 803 ILE A N 1
ATOM 4535 C CA . ILE A 1 633 ? 11.62734 30.80206 150.39357 1.000 62.86396 803 ILE A CA 1
ATOM 4536 C C . ILE A 1 633 ? 12.51631 29.61704 150.74656 1.000 58.53211 803 ILE A C 1
ATOM 4537 O O . ILE A 1 633 ? 13.21829 29.06602 149.88155 1.000 54.16728 803 ILE A O 1
ATOM 4542 N N . ASP A 1 634 ? 12.47932 29.18704 152.01456 1.000 54.53881 804 ASP A N 1
ATOM 4543 C CA . ASP A 1 634 ? 13.20230 27.98503 152.41255 1.000 55.16345 804 ASP A CA 1
ATOM 4544 C C . ASP A 1 634 ? 12.75826 26.76904 151.59256 1.000 54.44566 804 ASP A C 1
ATOM 4545 O O . ASP A 1 634 ? 13.59423 25.96902 151.14755 1.000 48.68906 804 ASP A O 1
ATOM 4550 N N . SER A 1 635 ? 11.44725 26.61807 151.37258 1.000 50.86286 805 SER A N 1
ATOM 4551 C CA . SER A 1 635 ? 10.96621 25.49108 150.58159 1.000 53.38315 805 SER A CA 1
ATOM 4552 C C . SER A 1 635 ? 11.46419 25.57107 149.14358 1.000 50.75228 805 SER A C 1
ATOM 4553 O O . SER A 1 635 ? 11.91616 24.57005 148.58057 1.000 50.05777 805 SER A O 1
ATOM 4556 N N . LEU A 1 636 ? 11.37321 26.75107 148.53258 1.000 51.58274 806 LEU A N 1
ATOM 4557 C CA . LEU A 1 636 ? 11.88720 26.95305 147.18557 1.000 47.04220 806 LEU A CA 1
ATOM 4558 C C . LEU A 1 636 ? 13.38219 26.69702 147.11555 1.000 46.90604 806 LEU A C 1
ATOM 4559 O O . LEU A 1 636 ? 13.86216 26.01901 146.20054 1.000 44.59683 806 LEU A O 1
ATOM 4564 N N . LYS A 1 637 ? 14.14122 27.24400 148.07554 1.000 46.89856 807 LYS A N 1
ATOM 4565 C CA . LYS A 1 637 ? 15.57621 26.99897 148.10151 1.000 47.92376 807 LYS A CA 1
ATOM 4566 C C . LYS A 1 637 ? 15.86918 25.52096 148.23651 1.000 45.22656 807 LYS A C 1
ATOM 4567 O O . LYS A 1 637 ? 16.85516 25.03094 147.67549 1.000 36.85506 807 LYS A O 1
ATOM 4573 N N A ASN A 1 638 ? 15.02517 24.79898 148.97852 0.601 47.16022 808 ASN A N 1
ATOM 4574 N N B ASN A 1 638 ? 15.12517 24.79898 148.97852 0.399 46.74920 808 ASN A N 1
ATOM 4575 C CA A ASN A 1 638 ? 15.17014 23.35098 149.07652 0.601 45.54063 808 ASN A CA 1
ATOM 4576 C CA B ASN A 1 638 ? 15.27014 23.35098 149.07652 0.399 45.23545 808 ASN A CA 1
ATOM 4577 C C A ASN A 1 638 ? 15.00010 22.66398 147.71852 0.601 44.74602 808 ASN A C 1
ATOM 4578 C C B ASN A 1 638 ? 15.10010 22.66398 147.71852 0.399 45.52559 808 ASN A C 1
ATOM 4579 O O A ASN A 1 638 ? 15.70308 21.69796 147.42151 0.601 43.30139 808 ASN A O 1
ATOM 4580 O O B ASN A 1 638 ? 15.80308 21.69796 147.42151 0.399 44.47462 808 ASN A O 1
ATOM 4589 N N . VAL A 1 639 ? 14.01910 23.07900 146.91754 1.000 42.37281 809 VAL A N 1
ATOM 4590 C CA . VAL A 1 639 ? 13.88006 22.44301 145.60854 1.000 42.53801 809 VAL A CA 1
ATOM 4591 C C . VAL A 1 639 ? 15.09906 22.73698 144.73652 1.000 39.00013 809 VAL A C 1
ATOM 4592 O O . VAL A 1 639 ? 15.60203 21.84997 144.02652 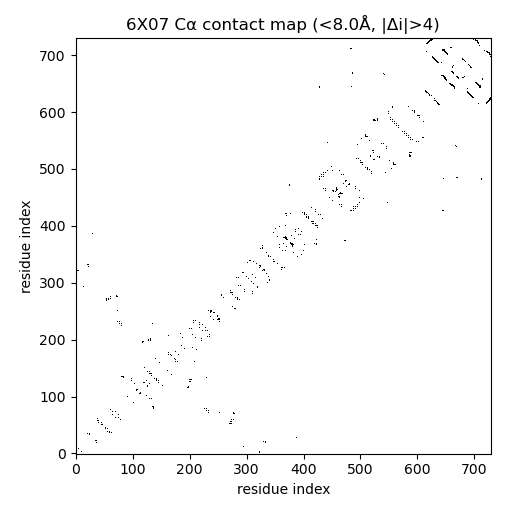1.000 35.72048 809 VAL A O 1
ATOM 4596 N N . ALA A 1 640 ? 15.56609 23.98497 144.73552 1.000 36.89261 810 ALA A N 1
ATOM 4597 C CA . ALA A 1 640 ? 16.76408 24.31394 143.96450 1.000 39.63701 810 ALA A CA 1
ATOM 4598 C C . ALA A 1 640 ? 17.93407 23.43691 144.37848 1.000 37.34359 810 ALA A C 1
ATOM 4599 O O . ALA A 1 640 ? 18.66504 22.91689 143.52547 1.000 36.59427 810 ALA A O 1
ATOM 4601 N N . ARG A 1 641 ? 18.12108 23.26291 145.69548 1.000 41.60109 811 ARG A N 1
ATOM 4602 C CA . ARG A 1 641 ? 19.21607 22.44188 146.20646 1.000 39.33494 811 ARG A CA 1
ATOM 4603 C C . ARG A 1 641 ? 19.10403 20.99688 145.73646 1.000 40.37025 811 ARG A C 1
ATOM 4604 O O . ARG A 1 641 ? 20.09001 20.40386 145.29245 1.000 38.72013 811 ARG A O 1
ATOM 4612 N N A GLN A 1 642 ? 17.93202 20.40491 145.83848 0.464 35.99401 812 GLN A N 1
ATOM 4613 N N B GLN A 1 642 ? 17.93402 20.40991 145.83548 0.536 37.60111 812 GLN A N 1
ATOM 4614 C CA A GLN A 1 642 ? 17.79598 19.04091 145.40048 0.464 40.30431 812 GLN A CA 1
ATOM 4615 C CA B GLN A 1 642 ? 17.80698 19.04591 145.40248 0.536 40.07931 812 GLN A CA 1
ATOM 4616 C C A GLN A 1 642 ? 18.06995 18.94391 143.90248 0.464 37.51711 812 GLN A C 1
ATOM 4617 C C B GLN A 1 642 ? 18.05595 18.93491 143.90148 0.536 39.75209 812 GLN A C 1
ATOM 4618 O O A GLN A 1 642 ? 18.71593 18.03789 143.45047 0.464 32.06878 812 GLN A O 1
ATOM 4619 O O B GLN A 1 642 ? 18.71993 18.03389 143.45147 0.536 30.98888 812 GLN A O 1
ATOM 4630 N N . CYS A 1 643 ? 17.56197 19.89492 143.14249 1.000 37.22107 813 CYS A N 1
ATOM 4631 C CA . CYS A 1 643 ? 17.78094 19.86391 141.69748 1.000 39.64757 813 CYS A CA 1
ATOM 4632 C C . CYS A 1 643 ? 19.25794 20.06088 141.37046 1.000 35.72607 813 CYS A C 1
ATOM 4633 O O . CYS A 1 643 ? 19.78691 19.42787 140.45045 1.000 32.62491 813 CYS A O 1
ATOM 4636 N N . MET A 1 644 ? 19.93097 20.95986 142.07945 1.000 31.39464 814 MET A N 1
ATOM 4637 C CA . MET A 1 644 ? 21.36697 21.13383 141.83843 1.000 34.26787 814 MET A CA 1
ATOM 4638 C C . MET A 1 644 ? 22.14395 19.86481 142.18341 1.000 35.58781 814 MET A C 1
ATOM 4639 O O . MET A 1 644 ? 23.10193 19.51479 141.49340 1.000 34.47629 814 MET A O 1
ATOM 4644 N N . ILE A 1 645 ? 21.74995 19.15482 143.24442 1.000 35.44195 815 ILE A N 1
ATOM 4645 C CA . ILE A 1 645 ? 22.48793 17.94780 143.59241 1.000 35.69451 815 ILE A CA 1
ATOM 4646 C C . ILE A 1 645 ? 22.25788 16.88281 142.53041 1.000 34.99833 815 ILE A C 1
ATOM 4647 O O . ILE A 1 645 ? 23.18486 16.18379 142.11440 1.000 32.47998 815 ILE A O 1
ATOM 4652 N N . TYR A 1 646 ? 20.99587 16.70084 142.13443 1.000 31.63759 816 TYR A N 1
ATOM 4653 C CA . TYR A 1 646 ? 20.66284 15.85385 140.99744 1.000 37.09548 816 TYR A CA 1
ATOM 4654 C C . TYR A 1 646 ? 21.45983 16.26783 139.75843 1.000 34.81675 816 TYR A C 1
ATOM 4655 O O . TYR A 1 646 ? 22.11580 15.44181 139.12442 1.000 33.30432 816 TYR A O 1
ATOM 4664 N N . ALA A 1 647 ? 21.42085 17.55883 139.42043 1.000 33.18862 817 ALA A N 1
ATOM 4665 C CA . ALA A 1 647 ? 22.12584 18.03981 138.24141 1.000 34.45357 817 ALA A CA 1
ATOM 4666 C C . ALA A 1 647 ? 23.61084 17.71277 138.31039 1.000 36.07887 817 ALA A C 1
ATOM 4667 O O . ALA A 1 647 ? 24.20681 17.30376 137.31238 1.000 32.68050 817 ALA A O 1
ATOM 4669 N N . GLY A 1 648 ? 24.22586 17.86676 139.48838 1.000 31.53110 818 GLY A N 1
ATOM 4670 C CA . GLY A 1 648 ? 25.64985 17.58273 139.58736 1.000 33.39959 818 GLY A CA 1
ATOM 4671 C C . GLY A 1 648 ? 25.97082 16.12272 139.40335 1.000 35.71248 818 GLY A C 1
ATOM 4672 O O . GLY A 1 648 ? 27.07780 15.77669 138.96934 1.000 35.71756 818 GLY A O 1
ATOM 4673 N N . MET A 1 649 ? 25.00580 15.24874 139.67537 1.000 33.41758 819 MET A N 1
ATOM 4674 C CA . MET A 1 649 ? 25.29577 13.82874 139.50137 1.000 37.05040 819 MET A CA 1
ATOM 4675 C C . MET A 1 649 ? 25.13973 13.38474 138.04937 1.000 38.29512 819 MET A C 1
ATOM 4676 O O . MET A 1 649 ? 25.77470 12.41072 137.65236 1.000 38.23139 819 MET A O 1
ATOM 4681 N N . ILE A 1 650 ? 24.28573 14.04876 137.26138 1.000 41.34410 820 ILE A N 1
ATOM 4682 C CA . ILE A 1 650 ? 24.04870 13.64376 135.87239 1.000 42.50618 820 ILE A CA 1
ATOM 4683 C C . ILE A 1 650 ? 24.77971 14.52275 134.86637 1.000 44.39683 820 ILE A C 1
ATOM 4684 O O . ILE A 1 650 ? 24.59368 14.33675 133.65338 1.000 44.52492 820 ILE A O 1
ATOM 4689 N N . GLN A 1 651 ? 25.59774 15.47973 135.32336 1.000 39.24089 821 GLN A N 1
ATOM 4690 C CA . GLN A 1 651 ? 25.97075 16.58972 134.44635 1.000 42.74086 821 GLN A CA 1
ATOM 4691 C C . GLN A 1 651 ? 26.88472 16.16070 133.30034 1.000 46.03932 821 GLN A C 1
ATOM 4692 O O . GLN A 1 651 ? 26.92772 16.84469 132.27034 1.000 46.72808 821 GLN A O 1
ATOM 4698 N N . TYR A 1 652 ? 27.60170 15.05568 133.44933 1.000 43.37184 822 TYR A N 1
ATOM 4699 C CA . TYR A 1 652 ? 28.52467 14.62366 132.41432 1.000 52.33865 822 TYR A CA 1
ATOM 4700 C C . TYR A 1 652 ? 27.82964 13.86067 131.29533 1.000 50.97517 822 TYR A C 1
ATOM 4701 O O . TYR A 1 652 ? 28.46961 13.53866 130.29532 1.000 50.81806 822 TYR A O 1
ATOM 4710 N N . ARG A 1 653 ? 26.53063 13.62670 131.42535 1.000 47.47814 823 ARG A N 1
ATOM 4711 C CA . ARG A 1 653 ? 25.66861 13.18072 130.34336 1.000 48.01014 823 ARG A CA 1
ATOM 4712 C C . ARG A 1 653 ? 24.79162 14.30674 129.80937 1.000 49.44409 823 ARG A C 1
ATOM 4713 O O . ARG A 1 653 ? 23.95560 14.05776 128.94339 1.000 54.84086 823 ARG A O 1
ATOM 4721 N N . MET A 1 654 ? 24.96766 15.55374 130.31837 1.000 47.69407 824 MET A N 1
ATOM 4722 C CA . MET A 1 654 ? 24.28368 16.75876 129.86638 1.000 45.96031 824 MET A CA 1
ATOM 4723 C C . MET A 1 654 ? 25.20269 17.59173 128.98437 1.000 44.89375 824 MET A C 1
ATOM 4724 O O . MET A 1 654 ? 26.42468 17.38570 128.96535 1.000 51.33087 824 MET A O 1
ATOM 4729 N N . PRO A 1 655 ? 24.65470 18.56275 128.24937 1.000 46.74147 825 PRO A N 1
ATOM 4730 C CA . PRO A 1 655 ? 25.52671 19.49373 127.51236 1.000 49.36925 825 PRO A CA 1
ATOM 4731 C C . PRO A 1 655 ? 26.46274 20.20870 128.47735 1.000 50.06475 825 PRO A C 1
ATOM 4732 O O . PRO A 1 655 ? 26.09377 20.51271 129.61235 1.000 42.44490 825 PRO A O 1
ATOM 4736 N N . ARG A 1 656 ? 27.68774 20.47467 128.01633 1.000 46.15391 826 ARG A N 1
ATOM 4737 C CA . ARG A 1 656 ? 28.74476 20.89265 128.93331 1.000 52.02788 826 ARG A CA 1
ATOM 4738 C C . ARG A 1 656 ? 28.43581 22.22866 129.61031 1.000 53.53032 826 ARG A C 1
ATOM 4739 O O . ARG A 1 656 ? 29.03483 22.54964 130.63930 1.000 57.85545 826 ARG A O 1
ATOM 4747 N N . GLU A 1 657 ? 27.49182 22.99668 129.08333 1.000 47.53514 827 GLU A N 1
ATOM 4748 C CA . GLU A 1 657 ? 27.17886 24.31269 129.62833 1.000 50.17294 827 GLU A CA 1
ATOM 4749 C C . GLU A 1 657 ? 26.05387 24.29271 130.66335 1.000 43.38978 827 GLU A C 1
ATOM 4750 O O . GLU A 1 657 ? 25.83591 25.29772 131.35335 1.000 42.80404 827 GLU A O 1
ATOM 4752 N N . THR A 1 658 ? 25.30385 23.19873 130.73336 1.000 40.60848 828 THR A N 1
ATOM 4753 C CA . THR A 1 658 ? 24.09386 23.15776 131.54138 1.000 41.66303 828 THR A CA 1
ATOM 4754 C C . THR A 1 658 ? 24.40289 23.43975 133.01238 1.000 43.68186 828 THR A C 1
ATOM 4755 O O . THR A 1 658 ? 23.81192 24.34077 133.61839 1.000 42.54221 828 THR A O 1
ATOM 4759 N N . TYR A 1 659 ? 25.32488 22.67973 133.60636 1.000 41.62335 829 TYR A N 1
ATOM 4760 C CA . TYR A 1 659 ? 25.59791 22.86073 135.03936 1.000 42.77571 829 TYR A CA 1
ATOM 4761 C C . TYR A 1 659 ? 25.99895 24.29772 135.33335 1.000 45.85372 829 TYR A C 1
ATOM 4762 O O . TYR A 1 659 ? 25.45998 24.92873 136.25736 1.000 36.85398 829 TYR A O 1
ATOM 4771 N N . SER A 1 660 ? 26.91795 24.84370 134.53034 1.000 45.47182 830 SER A N 1
ATOM 4772 C CA . SER A 1 660 ? 27.37098 26.21568 134.73633 1.000 43.49079 830 SER A CA 1
ATOM 4773 C C . SER A 1 660 ? 26.22600 27.21471 134.66635 1.000 45.44536 830 SER A C 1
ATOM 4774 O O . SER A 1 660 ? 26.18204 28.18371 135.43335 1.000 47.60863 830 SER A O 1
ATOM 4777 N N . THR A 1 661 ? 25.32198 27.03173 133.71136 1.000 42.40809 831 THR A N 1
ATOM 4778 C CA . THR A 1 661 ? 24.11300 27.84176 133.68838 1.000 45.79819 831 THR A CA 1
ATOM 4779 C C . THR A 1 661 ? 23.34002 27.68578 134.99239 1.000 45.17136 831 THR A C 1
ATOM 4780 O O . THR A 1 661 ? 22.91105 28.67179 135.60740 1.000 43.27094 831 THR A O 1
ATOM 4784 N N . LEU A 1 662 ? 23.17200 26.44478 135.42839 1.000 42.79486 832 LEU A N 1
ATOM 4785 C CA . LEU A 1 662 ? 22.41101 26.14280 136.63941 1.000 46.33305 832 LEU A CA 1
ATOM 4786 C C . LEU A 1 662 ? 23.03704 26.76879 137.87540 1.000 46.43916 832 LEU A C 1
ATOM 4787 O O . LEU A 1 662 ? 22.34407 27.42680 138.66241 1.000 43.95337 832 LEU A O 1
ATOM 4792 N N . ILE A 1 663 ? 24.34304 26.55876 138.09038 1.000 46.03541 833 ILE A N 1
ATOM 4793 C CA . ILE A 1 663 ? 24.85107 26.99575 139.38337 1.000 45.65261 833 ILE A CA 1
ATOM 4794 C C . ILE A 1 663 ? 24.95611 28.51374 139.42337 1.000 53.39822 833 ILE A C 1
ATOM 4795 O O . ILE A 1 663 ? 24.82614 29.12575 140.49137 1.000 53.59050 833 ILE A O 1
ATOM 4800 N N . ASN A 1 664 ? 25.13811 29.15474 138.27536 1.000 51.73061 834 ASN A N 1
ATOM 4801 C CA . ASN A 1 664 ? 25.10314 30.61174 138.27436 1.000 51.72249 834 ASN A CA 1
ATOM 4802 C C . ASN A 1 664 ? 23.74216 31.12977 138.72538 1.000 54.68715 834 ASN A C 1
ATOM 4803 O O . ASN A 1 664 ? 23.66120 32.17977 139.36938 1.000 57.59918 834 ASN A O 1
ATOM 4808 N N . ILE A 1 665 ? 22.66314 30.40380 138.42440 1.000 52.49269 835 ILE A N 1
ATOM 4809 C CA . ILE A 1 665 ? 21.36516 30.81083 138.96142 1.000 56.17783 835 ILE A CA 1
ATOM 4810 C C . ILE A 1 665 ? 21.26917 30.47783 140.45142 1.000 59.08317 835 ILE A C 1
ATOM 4811 O O . ILE A 1 665 ? 20.70320 31.24984 141.23543 1.000 62.11484 835 ILE A O 1
ATOM 4816 N N . ASP A 1 666 ? 21.82315 29.32882 140.86841 1.000 53.88204 836 ASP A N 1
ATOM 4817 C CA . ASP A 1 666 ? 21.60116 28.85082 142.23142 1.000 57.32471 836 ASP A CA 1
ATOM 4818 C C . ASP A 1 666 ? 22.24820 29.75981 143.28141 1.000 62.12641 836 ASP A C 1
ATOM 4819 O O . ASP A 1 666 ? 21.68522 29.97082 144.36642 1.000 61.69195 836 ASP A O 1
ATOM 4824 N N . VAL A 1 667 ? 23.43621 30.29578 142.99539 1.000 59.63693 837 VAL A N 1
ATOM 4825 C CA . VAL A 1 667 ? 24.09524 31.12877 143.99638 1.000 67.39048 837 VAL A CA 1
ATOM 4826 C C . VAL A 1 667 ? 23.51428 32.53278 144.06539 1.000 66.02224 837 VAL A C 1
ATOM 4827 O O . VAL A 1 667 ? 23.87931 33.29877 144.96038 1.000 70.31310 837 VAL A O 1
ATOM 4831 N N . SER A 1 668 ? 22.60827 32.89280 143.15540 1.000 67.58692 838 SER A N 1
ATOM 4832 C CA . SER A 1 668 ? 21.82530 34.11382 143.30941 1.000 70.40179 838 SER A CA 1
ATOM 4833 C C . SER A 1 668 ? 20.58731 33.91185 144.17743 1.000 73.62568 838 SER A C 1
ATOM 4834 O O . SER A 1 668 ? 19.92134 34.89386 144.51244 1.000 75.78526 838 SER A O 1
ATOM 4837 N N . LEU A 1 669 ? 20.26029 32.67186 144.53244 1.000 68.50481 839 LEU A N 1
ATOM 4838 C CA . LEU A 1 669 ? 19.16930 32.39288 145.45846 1.000 67.46235 839 LEU A CA 1
ATOM 4839 C C . LEU A 1 669 ? 19.62032 32.60287 146.90645 1.000 68.25751 839 LEU A C 1
ATOM 4840 O O . LEU A 1 669 ? 19.34136 33.63888 147.50045 1.000 65.18862 839 LEU A O 1
ATOM 4845 N N . VAL B 2 3 ? 13.76595 -7.09795 104.88971 1.000 100.66242 2 VAL B N 1
ATOM 4846 C CA . VAL B 2 3 ? 13.86267 -7.34616 106.30946 1.000 93.04547 2 VAL B CA 1
ATOM 4847 C C . VAL B 2 3 ? 14.54558 -8.68148 106.55297 1.000 98.61466 2 VAL B C 1
ATOM 4848 O O . VAL B 2 3 ? 14.42999 -9.57979 105.74828 1.000 106.45079 2 VAL B O 1
ATOM 4850 N N . GLN B 2 4 ? 15.28614 -8.79052 107.64548 1.000 90.40882 3 GLN B N 1
ATOM 4851 C CA . GLN B 2 4 ? 15.95815 -10.01897 108.03809 1.000 89.41005 3 GLN B CA 1
ATOM 4852 C C . GLN B 2 4 ? 16.26796 -9.90226 109.52102 1.000 89.57585 3 GLN B C 1
ATOM 4853 O O . GLN B 2 4 ? 16.70739 -8.86873 109.98765 1.000 81.87799 3 GLN B O 1
ATOM 4859 N N . LEU B 2 5 ? 16.02918 -10.97384 110.25425 1.000 90.81979 4 LEU B N 1
ATOM 4860 C CA . LEU B 2 5 ? 16.16695 -10.99408 111.70616 1.000 84.22265 4 LEU B CA 1
ATOM 4861 C C . LEU B 2 5 ? 17.04195 -12.18254 112.07069 1.000 87.58051 4 LEU B C 1
ATOM 4862 O O . LEU B 2 5 ? 16.60070 -13.32838 111.97097 1.000 91.31487 4 LEU B O 1
ATOM 4867 N N . VAL B 2 6 ? 18.27222 -11.91310 112.49326 1.000 84.92696 5 VAL B N 1
ATOM 4868 C CA . VAL B 2 6 ? 19.20419 -12.99550 112.78385 1.000 87.43256 5 VAL B CA 1
ATOM 4869 C C . VAL B 2 6 ? 19.37698 -13.09680 114.29367 1.000 86.45763 5 VAL B C 1
ATOM 4870 O O . VAL B 2 6 ? 20.19643 -12.38844 114.89183 1.000 87.13966 5 VAL B O 1
ATOM 4874 N N . GLU B 2 7 ? 18.58317 -13.96919 114.91637 1.000 87.54771 6 GLU B N 1
ATOM 4875 C CA . GLU B 2 7 ? 18.60391 -14.15440 116.36120 1.000 86.89483 6 GLU B CA 1
ATOM 4876 C C . GLU B 2 7 ? 19.73297 -15.09893 116.75780 1.000 91.36771 6 GLU B C 1
ATOM 4877 O O . GLU B 2 7 ? 19.88547 -16.17246 116.16982 1.000 95.19272 6 GLU B O 1
ATOM 4883 N N . THR B 2 8 ? 20.58952 -14.64582 117.64872 1.000 90.52597 7 THR B N 1
ATOM 4884 C CA . THR B 2 8 ? 21.66365 -15.46242 118.14146 1.000 94.05277 7 THR B CA 1
ATOM 4885 C C . THR B 2 8 ? 21.62745 -15.45866 119.63449 1.000 94.74692 7 THR B C 1
ATOM 4886 O O . THR B 2 8 ? 20.74688 -14.91503 120.25542 1.000 91.60736 7 THR B O 1
ATOM 4890 N N . GLY B 2 9 ? 22.57765 -16.14432 120.22740 1.000 105.30775 8 GLY B N 1
ATOM 4891 C CA . GLY B 2 9 ? 22.64541 -16.24254 121.66228 1.000 104.37665 8 GLY B CA 1
ATOM 4892 C C . GLY B 2 9 ? 21.78847 -17.37779 122.13779 1.000 106.11986 8 GLY B C 1
ATOM 4893 O O . GLY B 2 9 ? 21.20393 -18.11204 121.35449 1.000 107.11234 8 GLY B O 1
ATOM 4894 N N . GLY B 2 10 ? 21.73912 -17.61586 123.42462 1.000 99.36173 9 GLY B N 1
ATOM 4895 C CA . GLY B 2 10 ? 20.91018 -18.70911 123.88615 1.000 101.64075 9 GLY B CA 1
ATOM 4896 C C . GLY B 2 10 ? 21.40579 -20.13096 123.60069 1.000 106.15752 9 GLY B C 1
ATOM 4897 O O . GLY B 2 10 ? 22.43541 -20.38660 122.96792 1.000 102.44015 9 GLY B O 1
ATOM 4898 N N . GLY B 2 11 ? 20.62488 -21.08222 124.07631 1.000 111.23936 10 GLY B N 1
ATOM 4899 C CA . GLY B 2 11 ? 21.00960 -22.46621 123.97894 1.000 109.04939 10 GLY B CA 1
ATOM 4900 C C . GLY B 2 11 ? 20.54517 -23.12819 125.24963 1.000 109.56908 10 GLY B C 1
ATOM 4901 O O . GLY B 2 11 ? 19.48148 -22.82243 125.73946 1.000 108.07530 10 GLY B O 1
ATOM 4902 N N . LEU B 2 12 ? 21.32728 -24.06176 125.75843 1.000 114.99578 11 LEU B N 1
ATOM 4903 C CA . LEU B 2 12 ? 20.95581 -24.77071 126.96803 1.000 115.79799 11 LEU B CA 1
ATOM 4904 C C . LEU B 2 12 ? 21.63756 -24.23985 128.19311 1.000 114.61340 11 LEU B C 1
ATOM 4905 O O . LEU B 2 12 ? 22.82961 -23.97506 128.19870 1.000 115.08983 11 LEU B O 1
ATOM 4907 N N . VAL B 2 13 ? 20.85315 -24.06259 129.23469 1.000 113.66502 12 VAL B N 1
ATOM 4908 C CA . VAL B 2 13 ? 21.39989 -23.57972 130.46680 1.000 113.43851 12 VAL B CA 1
ATOM 4909 C C . VAL B 2 13 ? 20.61642 -24.12757 131.63576 1.000 115.67962 12 VAL B C 1
ATOM 4910 O O . VAL B 2 13 ? 19.41334 -24.30728 131.53925 1.000 114.24867 12 VAL B O 1
ATOM 4914 N N . GLN B 2 14 ? 21.32398 -24.35861 132.73819 1.000 118.79942 13 GLN B N 1
ATOM 4915 C CA . GLN B 2 14 ? 20.78755 -24.89656 133.97902 1.000 117.74167 13 GLN B CA 1
ATOM 4916 C C . GLN B 2 14 ? 19.85206 -23.94895 134.63032 1.000 116.28908 13 GLN B C 1
ATOM 4917 O O . GLN B 2 14 ? 20.07923 -22.77793 134.56518 1.000 117.57819 13 GLN B O 1
ATOM 4919 N N . ALA B 2 15 ? 18.82935 -24.42436 135.32147 1.000 117.18157 14 ALA B N 1
ATOM 4920 C CA . ALA B 2 15 ? 17.88486 -23.52675 135.98473 1.000 115.59908 14 ALA B CA 1
ATOM 4921 C C . ALA B 2 15 ? 18.50954 -22.50065 136.92526 1.000 114.34798 14 ALA B C 1
ATOM 4922 O O . ALA B 2 15 ? 19.49985 -22.76737 137.58250 1.000 115.25769 14 ALA B O 1
ATOM 4924 N N . GLY B 2 16 ? 17.88780 -21.32864 137.03757 1.000 111.41964 15 GLY B N 1
ATOM 4925 C CA . GLY B 2 16 ? 18.47940 -20.26639 137.82115 1.000 107.12816 15 GLY B CA 1
ATOM 4926 C C . GLY B 2 16 ? 19.65116 -19.56804 137.16311 1.000 105.37262 15 GLY B C 1
ATOM 4927 O O . GLY B 2 16 ? 20.18564 -18.61362 137.74362 1.000 102.98476 15 GLY B O 1
ATOM 4928 N N . GLY B 2 17 ? 20.06245 -20.00311 135.97352 1.000 109.97047 16 GLY B N 1
ATOM 4929 C CA . GLY B 2 17 ? 21.18118 -19.40972 135.27542 1.000 104.42634 16 GLY B CA 1
ATOM 4930 C C . GLY B 2 17 ? 20.77993 -18.20495 134.44464 1.000 102.04235 16 GLY B C 1
ATOM 4931 O O . GLY B 2 17 ? 19.67008 -17.67384 134.54068 1.000 99.38621 16 GLY B O 1
ATOM 4932 N N . SER B 2 18 ? 21.71055 -17.78239 133.59550 1.000 97.04355 17 SER B N 1
ATOM 4933 C CA . SER B 2 18 ? 21.57836 -16.54874 132.84460 1.000 94.44290 17 SER B CA 1
ATOM 4934 C C . SER B 2 18 ? 21.90753 -16.76957 131.37924 1.000 94.46616 17 SER B C 1
ATOM 4935 O O . SER B 2 18 ? 22.71420 -17.63341 131.02208 1.000 94.06520 17 SER B O 1
ATOM 4938 N N . LEU B 2 19 ? 21.27722 -15.96175 130.53526 1.000 93.27280 18 LEU B N 1
ATOM 4939 C CA . LEU B 2 19 ? 21.47544 -16.00358 129.09712 1.000 89.46660 18 LEU B CA 1
ATOM 4940 C C . LEU B 2 19 ? 21.12136 -14.64004 128.52245 1.000 86.31330 18 LEU B C 1
ATOM 4941 O O . LEU B 2 19 ? 20.25176 -13.94133 129.04550 1.000 83.61524 18 LEU B O 1
ATOM 4946 N N . ARG B 2 20 ? 21.79484 -14.27424 127.43339 1.000 84.62805 19 ARG B N 1
ATOM 4947 C CA . ARG B 2 20 ? 21.52268 -13.01262 126.74860 1.000 80.93863 19 ARG B CA 1
ATOM 4948 C C . ARG B 2 20 ? 21.27085 -13.27733 125.27051 1.000 80.04690 19 ARG B C 1
ATOM 4949 O O . ARG B 2 20 ? 22.19139 -13.64487 124.53171 1.000 80.29857 19 ARG B O 1
ATOM 4957 N N . LEU B 2 21 ? 20.03665 -13.06076 124.83836 1.000 81.53845 20 LEU B N 1
ATOM 4958 C CA . LEU B 2 21 ? 19.70188 -13.14952 123.42946 1.000 79.53479 20 LEU B CA 1
ATOM 4959 C C . LEU B 2 21 ? 19.98772 -11.82798 122.72542 1.000 79.49086 20 LEU B C 1
ATOM 4960 O O . LEU B 2 21 ? 19.94223 -10.75147 123.32334 1.000 79.08449 20 LEU B O 1
ATOM 4965 N N . SER B 2 22 ? 20.28301 -11.92594 121.43417 1.000 77.39900 21 SER B N 1
ATOM 4966 C CA . SER B 2 22 ? 20.52577 -10.75929 120.60902 1.000 75.69993 21 SER B CA 1
ATOM 4967 C C . SER B 2 22 ? 19.94898 -11.01803 119.22011 1.000 80.49211 21 SER B C 1
ATOM 4968 O O . SER B 2 22 ? 19.77156 -12.16465 118.80225 1.000 83.43810 21 SER B O 1
ATOM 4971 N N . CYS B 2 23 ? 19.64278 -9.93838 118.51418 1.000 76.74480 22 CYS B N 1
ATOM 4972 C CA . CYS B 2 23 ? 19.10704 -10.04316 117.16238 1.000 76.06851 22 CYS B CA 1
ATOM 4973 C C . CYS B 2 23 ? 19.72877 -8.94655 116.31397 1.000 77.28818 22 CYS B C 1
ATOM 4974 O O . CYS B 2 23 ? 19.46509 -7.76470 116.53910 1.000 75.47670 22 CYS B O 1
ATOM 4977 N N . ALA B 2 24 ? 20.55719 -9.33588 115.34720 1.000 78.72343 23 ALA B N 1
ATOM 4978 C CA . ALA B 2 24 ? 21.05182 -8.38814 114.36173 1.000 77.55758 23 ALA B CA 1
ATOM 4979 C C . ALA B 2 24 ? 20.03023 -8.27202 113.23637 1.000 77.89662 23 ALA B C 1
ATOM 4980 O O . ALA B 2 24 ? 19.58677 -9.28549 112.68876 1.000 80.77994 23 ALA B O 1
ATOM 4982 N N . THR B 2 25 ? 19.63527 -7.04468 112.91261 1.000 76.52792 24 THR B N 1
ATOM 4983 C CA . THR B 2 25 ? 18.62076 -6.82065 111.89535 1.000 79.00633 24 THR B CA 1
ATOM 4984 C C . THR B 2 25 ? 19.22621 -6.14873 110.66758 1.000 79.08430 24 THR B C 1
ATOM 4985 O O . THR B 2 25 ? 20.32534 -5.58596 110.71747 1.000 78.81380 24 THR B O 1
ATOM 4989 N N . SER B 2 26 ? 18.49760 -6.24167 109.55290 1.000 79.76053 25 SER B N 1
ATOM 4990 C CA . SER B 2 26 ? 18.92301 -5.67467 108.27914 1.000 82.49068 25 SER B CA 1
ATOM 4991 C C . SER B 2 26 ? 17.68759 -5.42274 107.41802 1.000 89.06613 25 SER B C 1
ATOM 4992 O O . SER B 2 26 ? 16.63759 -6.04072 107.61206 1.000 89.68092 25 SER B O 1
ATOM 4994 N N . GLY B 2 27 ? 17.82623 -4.51096 106.45771 1.000 94.26534 26 GLY B N 1
ATOM 4995 C CA . GLY B 2 27 ? 16.86267 -4.40488 105.37531 1.000 95.35612 26 GLY B CA 1
ATOM 4996 C C . GLY B 2 27 ? 15.58995 -3.62990 105.65565 1.000 95.72314 26 GLY B C 1
ATOM 4997 O O . GLY B 2 27 ? 14.73649 -3.54501 104.76418 1.000 100.15726 26 GLY B O 1
ATOM 4998 N N . PHE B 2 28 ? 15.41869 -3.08388 106.85720 1.000 88.52209 27 PHE B N 1
ATOM 4999 C CA . PHE B 2 28 ? 14.35700 -2.11993 107.13258 1.000 89.36838 27 PHE B CA 1
ATOM 5000 C C . PHE B 2 28 ? 14.93467 -1.04479 108.03917 1.000 89.75747 27 PHE B C 1
ATOM 5001 O O . PHE B 2 28 ? 15.99596 -1.22448 108.64245 1.000 88.63112 27 PHE B O 1
ATOM 5009 N N . ASN B 2 29 ? 14.21493 0.04520 108.19447 1.000 89.12378 28 ASN B N 1
ATOM 5010 C CA . ASN B 2 29 ? 14.68357 1.09940 109.05010 1.000 89.13102 28 ASN B CA 1
ATOM 5011 C C . ASN B 2 29 ? 14.30125 0.74731 110.43202 1.000 85.86501 28 ASN B C 1
ATOM 5012 O O . ASN B 2 29 ? 13.15846 0.79219 110.79967 1.000 84.41091 28 ASN B O 1
ATOM 5017 N N . PHE B 2 30 ? 15.30759 0.38651 111.17717 1.000 82.27329 29 PHE B N 1
ATOM 5018 C CA . PHE B 2 30 ? 15.21825 -0.04862 112.54486 1.000 78.04894 29 PHE B CA 1
ATOM 5019 C C . PHE B 2 30 ? 14.73297 0.95862 113.55296 1.000 69.90295 29 PHE B C 1
ATOM 5020 O O . PHE B 2 30 ? 13.90134 0.65809 114.35316 1.000 66.77091 29 PHE B O 1
ATOM 5028 N N . ARG B 2 31 ? 15.18209 2.18167 113.40475 1.000 72.45451 30 ARG B N 1
ATOM 5029 C CA . ARG B 2 31 ? 14.90777 3.25194 114.32879 1.000 68.53547 30 ARG B CA 1
ATOM 5030 C C . ARG B 2 31 ? 13.46593 3.55801 114.53682 1.000 67.87735 30 ARG B C 1
ATOM 5031 O O . ARG B 2 31 ? 13.09756 3.90718 115.59132 1.000 63.73664 30 ARG B O 1
ATOM 5033 N N . LEU B 2 32 ? 12.65037 3.45399 113.52617 1.000 65.66542 31 LEU B N 1
ATOM 5034 C CA . LEU B 2 32 ? 11.25550 3.79912 113.66221 1.000 62.73561 31 LEU B CA 1
ATOM 5035 C C . LEU B 2 32 ? 10.32661 2.76083 114.19384 1.000 62.37425 31 LEU B C 1
ATOM 5036 O O . LEU B 2 32 ? 9.18877 3.01784 114.40967 1.000 60.63075 31 LEU B O 1
ATOM 5041 N N . ARG B 2 33 ? 10.81856 1.58752 114.45759 1.000 58.86346 32 ARG B N 1
ATOM 5042 C CA . ARG B 2 33 ? 9.92057 0.50737 114.81517 1.000 55.25295 32 ARG B CA 1
ATOM 5043 C C . ARG B 2 33 ? 10.03830 0.16511 116.29382 1.000 57.72181 32 ARG B C 1
ATOM 5044 O O . ARG B 2 33 ? 11.14357 0.02647 116.83511 1.000 55.39877 32 ARG B O 1
ATOM 5052 N N . THR B 2 34 ? 8.89164 0.09576 116.95037 1.000 55.94199 33 THR B N 1
ATOM 5053 C CA . THR B 2 34 ? 8.80818 -0.65427 118.18579 1.000 55.62435 33 THR B CA 1
ATOM 5054 C C . THR B 2 34 ? 9.10477 -2.11207 117.88841 1.000 55.67034 33 THR B C 1
ATOM 5055 O O . THR B 2 34 ? 8.58616 -2.68017 116.92421 1.000 61.77665 33 THR B O 1
ATOM 5059 N N . MET B 2 35 ? 9.95811 -2.71590 118.70744 1.000 59.18918 34 MET B N 1
ATOM 5060 C CA . MET B 2 35 ? 10.35677 -4.09680 118.50907 1.000 57.75698 34 MET B CA 1
ATOM 5061 C C . MET B 2 35 ? 9.96829 -4.91576 119.73059 1.000 59.05952 34 MET B C 1
ATOM 5062 O O . MET B 2 35 ? 9.76996 -4.38365 120.82514 1.000 59.48316 34 MET B O 1
ATOM 5067 N N . GLY B 2 36 ? 9.85696 -6.21958 119.53456 1.000 60.17830 35 GLY B N 1
ATOM 5068 C CA . GLY B 2 36 ? 9.44738 -7.11041 120.60603 1.000 63.89465 35 GLY B CA 1
ATOM 5069 C C . GLY B 2 36 ? 10.20413 -8.41849 120.55153 1.000 66.09935 35 GLY B C 1
ATOM 5070 O O . GLY B 2 36 ? 10.67449 -8.84468 119.49391 1.000 66.51819 35 GLY B O 1
ATOM 5071 N N . TRP B 2 37 ? 10.33866 -9.04550 121.72193 1.000 65.99408 36 TRP B N 1
ATOM 5072 C CA . TRP B 2 37 ? 10.82649 -10.41168 121.83852 1.000 67.77866 36 TRP B CA 1
ATOM 5073 C C . TRP B 2 37 ? 9.64450 -11.31074 122.14540 1.000 70.71092 36 TRP B C 1
ATOM 5074 O O . TRP B 2 37 ? 8.83202 -10.98733 123.01711 1.000 69.97725 36 TRP B O 1
ATOM 5085 N N . TYR B 2 38 ? 9.53891 -12.41910 121.40552 1.000 69.71457 37 TYR B N 1
ATOM 5086 C CA . TYR B 2 38 ? 8.47284 -13.39505 121.56728 1.000 75.83501 37 TYR B CA 1
ATOM 5087 C C . TYR B 2 38 ? 9.06975 -14.76439 121.84381 1.000 79.58599 37 TYR B C 1
ATOM 5088 O O . TYR B 2 38 ? 10.23154 -15.03732 121.53196 1.000 80.45980 37 TYR B O 1
ATOM 5097 N N . ARG B 2 39 ? 8.23892 -15.62373 122.42553 1.000 81.22939 38 ARG B N 1
ATOM 5098 C CA . ARG B 2 39 ? 8.59886 -16.99507 122.74719 1.000 82.01957 38 ARG B CA 1
ATOM 5099 C C . ARG B 2 39 ? 7.47645 -17.89948 122.27403 1.000 87.12625 38 ARG B C 1
ATOM 5100 O O . ARG B 2 39 ? 6.30750 -17.50626 122.24699 1.000 87.43955 38 ARG B O 1
ATOM 5108 N N . GLN B 2 40 ? 7.84205 -19.11723 121.90481 1.000 87.80528 39 GLN B N 1
ATOM 5109 C CA . GLN B 2 40 ? 6.87565 -20.12972 121.48848 1.000 95.52382 39 GLN B CA 1
ATOM 5110 C C . GLN B 2 40 ? 7.25981 -21.42337 122.18419 1.000 94.60119 39 GLN B C 1
ATOM 5111 O O . GLN B 2 40 ? 8.20147 -22.09317 121.76212 1.000 94.49656 39 GLN B O 1
ATOM 5117 N N . ALA B 2 41 ? 6.55334 -21.73416 123.26931 1.000 102.81392 40 ALA B N 1
ATOM 5118 C CA . ALA B 2 41 ? 6.72948 -23.01075 123.93914 1.000 103.12114 40 ALA B CA 1
ATOM 5119 C C . ALA B 2 41 ? 6.20282 -24.14492 123.05947 1.000 106.56416 40 ALA B C 1
ATOM 5120 O O . ALA B 2 41 ? 5.25444 -23.96112 122.29514 1.000 106.78886 40 ALA B O 1
ATOM 5122 N N . PRO B 2 42 ? 6.82366 -25.32109 123.13415 1.000 109.30180 41 PRO B N 1
ATOM 5123 C CA . PRO B 2 42 ? 6.30107 -26.48439 122.40146 1.000 109.07883 41 PRO B CA 1
ATOM 5124 C C . PRO B 2 42 ? 4.84120 -26.74942 122.73802 1.000 109.88632 41 PRO B C 1
ATOM 5125 O O . PRO B 2 42 ? 4.45981 -26.85834 123.90513 1.000 110.21786 41 PRO B O 1
ATOM 5129 N N . GLY B 2 43 ? 4.01863 -26.84742 121.70538 1.000 111.01284 42 GLY B N 1
ATOM 5130 C CA . GLY B 2 43 ? 2.57170 -26.95931 121.87506 1.000 110.37903 42 GLY B CA 1
ATOM 5131 C C . GLY B 2 43 ? 1.82600 -25.64330 122.01156 1.000 114.83724 42 GLY B C 1
ATOM 5132 O O . GLY B 2 43 ? 0.82567 -25.42156 121.32529 1.000 116.02908 42 GLY B O 1
ATOM 5133 N N . LYS B 2 44 ? 2.30162 -24.76112 122.89005 1.000 113.47241 43 LYS B N 1
ATOM 5134 C CA . LYS B 2 44 ? 1.63997 -23.48621 123.13147 1.000 109.48623 43 LYS B CA 1
ATOM 5135 C C . LYS B 2 44 ? 1.89551 -22.52128 121.97815 1.000 109.73157 43 LYS B C 1
ATOM 5136 O O . LYS B 2 44 ? 2.82506 -22.68978 121.18451 1.000 109.60352 43 LYS B O 1
ATOM 5138 N N . GLU B 2 45 ? 1.05264 -21.49407 121.89446 1.000 105.39586 44 GLU B N 1
ATOM 5139 C CA . GLU B 2 45 ? 1.17323 -20.51519 120.82322 1.000 105.94272 44 GLU B CA 1
ATOM 5140 C C . GLU B 2 45 ? 2.27357 -19.50265 121.14148 1.000 100.40386 44 GLU B C 1
ATOM 5141 O O . GLU B 2 45 ? 2.79319 -19.43067 122.26026 1.000 96.68066 44 GLU B O 1
ATOM 5147 N N . ARG B 2 46 ? 2.62716 -18.71985 120.11894 1.000 97.07200 45 ARG B N 1
ATOM 5148 C CA . ARG B 2 46 ? 3.67239 -17.71112 120.23523 1.000 92.90073 45 ARG B CA 1
ATOM 5149 C C . ARG B 2 46 ? 3.13399 -16.48764 120.96455 1.000 89.73291 45 ARG B C 1
ATOM 5150 O O . ARG B 2 46 ? 2.08188 -15.95415 120.59556 1.000 89.19518 45 ARG B O 1
ATOM 5158 N N . GLU B 2 47 ? 3.85762 -16.04063 121.99153 1.000 86.78970 46 GLU B N 1
ATOM 5159 C CA . GLU B 2 47 ? 3.37526 -14.98228 122.86468 1.000 83.66031 46 GLU B CA 1
ATOM 5160 C C . GLU B 2 47 ? 4.43054 -13.89860 123.04102 1.000 78.12317 46 GLU B C 1
ATOM 5161 O O . GLU B 2 47 ? 5.63544 -14.14472 122.93317 1.000 75.40062 46 GLU B O 1
ATOM 5167 N N . LEU B 2 48 ? 3.94890 -12.68976 123.32330 1.000 78.25192 47 LEU B N 1
ATOM 5168 C CA . LEU B 2 48 ? 4.80920 -11.53007 123.52481 1.000 73.86568 47 LEU B CA 1
ATOM 5169 C C . LEU B 2 48 ? 5.37396 -11.52936 124.94051 1.000 74.59242 47 LEU B C 1
ATOM 5170 O O . LEU B 2 48 ? 4.62947 -11.63105 125.91882 1.000 75.88156 47 LEU B O 1
ATOM 5175 N N . VAL B 2 49 ? 6.69204 -11.39667 125.04491 1.000 71.49737 48 VAL B N 1
ATOM 5176 C CA . VAL B 2 49 ? 7.39072 -11.40786 126.32053 1.000 71.53119 48 VAL B CA 1
ATOM 5177 C C . VAL B 2 49 ? 7.83918 -10.00728 126.72946 1.000 71.63609 48 VAL B C 1
ATOM 5178 O O . VAL B 2 49 ? 7.75387 -9.63524 127.89982 1.000 71.11133 48 VAL B O 1
ATOM 5182 N N . ALA B 2 50 ? 8.30180 -9.20755 125.77589 1.000 68.13748 49 ALA B N 1
ATOM 5183 C CA . ALA B 2 50 ? 8.84920 -7.90192 126.10569 1.000 65.17312 49 ALA B CA 1
ATOM 5184 C C . ALA B 2 50 ? 8.86967 -7.04987 124.84639 1.000 66.37536 49 ALA B C 1
ATOM 5185 O O . ALA B 2 50 ? 8.99398 -7.57196 123.73289 1.000 66.65765 49 ALA B O 1
ATOM 5187 N N . SER B 2 51 ? 8.74099 -5.73900 125.02556 1.000 61.40700 50 SER B N 1
ATOM 5188 C CA . SER B 2 51 ? 8.68653 -4.83803 123.88335 1.000 59.40714 50 SER B CA 1
ATOM 5189 C C . SER B 2 51 ? 9.37694 -3.53244 124.23507 1.000 58.87498 50 SER B C 1
ATOM 5190 O O . SER B 2 51 ? 9.47963 -3.15644 125.40033 1.000 55.79678 50 SER B O 1
ATOM 5193 N N . ILE B 2 52 ? 9.87051 -2.84167 123.21739 1.000 55.82886 51 ILE B N 1
ATOM 5194 C CA . ILE B 2 52 ? 10.65285 -1.63801 123.46998 1.000 54.28563 51 ILE B CA 1
ATOM 5195 C C . ILE B 2 52 ? 10.40741 -0.64303 122.34494 1.000 56.99487 51 ILE B C 1
ATOM 5196 O O . ILE B 2 52 ? 10.44772 -1.00204 121.16262 1.000 51.68575 51 ILE B O 1
ATOM 5201 N N . THR B 2 53 ? 10.13382 0.60971 122.70814 1.000 52.84187 52 THR B N 1
ATOM 5202 C CA . THR B 2 53 ? 9.84944 1.61461 121.69414 1.000 49.54130 52 THR B CA 1
ATOM 5203 C C . THR B 2 53 ? 11.15520 2.11690 121.08586 1.000 50.92588 52 THR B C 1
ATOM 5204 O O . THR B 2 53 ? 12.25637 1.75035 121.51696 1.000 51.10893 52 THR B O 1
ATOM 5208 N N . SER B 2 54 ? 11.02980 2.96378 120.06164 1.000 48.10593 53 SER B N 1
ATOM 5209 C CA . SER B 2 54 ? 12.21154 3.51913 119.40747 1.000 50.56124 53 SER B CA 1
ATOM 5210 C C . SER B 2 54 ? 13.17718 4.16414 120.39249 1.000 51.40420 53 SER B C 1
ATOM 5211 O O . SER B 2 54 ? 14.39709 3.99903 120.28270 1.000 49.60552 53 SER B O 1
ATOM 5214 N N . GLY B 2 55 ? 12.65081 4.96846 121.31445 1.000 47.18608 54 GLY B N 1
ATOM 5215 C CA . GLY B 2 55 ? 13.43346 5.65148 122.31860 1.000 46.34952 54 GLY B CA 1
ATOM 5216 C C . GLY B 2 55 ? 13.91096 4.82941 123.50366 1.000 48.30594 54 GLY B C 1
ATOM 5217 O O . GLY B 2 55 ? 14.54054 5.40554 124.40380 1.000 48.82411 54 GLY B O 1
ATOM 5218 N N . GLY B 2 56 ? 13.63977 3.51540 123.56070 1.000 49.60365 55 GLY B N 1
ATOM 5219 C CA . GLY B 2 56 ? 14.12623 2.70939 124.67176 1.000 52.16464 55 GLY B CA 1
ATOM 5220 C C . GLY B 2 56 ? 13.15881 2.50159 125.82111 1.000 53.24838 55 GLY B C 1
ATOM 5221 O O . GLY B 2 56 ? 13.53424 1.87069 126.81638 1.000 52.71922 55 GLY B O 1
ATOM 5222 N N . SER B 2 57 ? 11.93184 2.99788 125.72718 1.000 52.70403 56 SER B N 1
ATOM 5223 C CA . SER B 2 57 ? 10.92430 2.61923 126.70441 1.000 54.04484 56 SER B CA 1
ATOM 5224 C C . SER B 2 57 ? 10.51097 1.17944 126.53742 1.000 53.70136 56 SER B C 1
ATOM 5225 O O . SER B 2 57 ? 10.24930 0.71941 125.42517 1.000 54.28069 56 SER B O 1
ATOM 5228 N N . THR B 2 58 ? 10.36346 0.49951 127.66793 1.000 56.02010 57 THR B N 1
ATOM 5229 C CA . THR B 2 58 ? 10.17325 -0.93850 127.71982 1.000 58.86215 57 THR B CA 1
ATOM 5230 C C . THR B 2 58 ? 8.86056 -1.29386 128.40923 1.000 60.57897 57 THR B C 1
ATOM 5231 O O . THR B 2 58 ? 8.25507 -0.49335 129.12223 1.000 59.58086 57 THR B O 1
ATOM 5235 N N . ASP B 2 59 ? 8.44623 -2.53160 128.19341 1.000 63.48962 58 ASP B N 1
ATOM 5236 C CA . ASP B 2 59 ? 7.21343 -3.06885 128.73662 1.000 65.22429 58 ASP B CA 1
ATOM 5237 C C . ASP B 2 59 ? 7.34217 -4.58586 128.72228 1.000 66.12770 58 ASP B C 1
ATOM 5238 O O . ASP B 2 59 ? 7.89056 -5.14716 127.77452 1.000 62.78027 58 ASP B O 1
ATOM 5243 N N . TYR B 2 60 ? 6.84562 -5.24066 129.77200 1.000 66.96815 59 TYR B N 1
ATOM 5244 C CA . TYR B 2 60 ? 7.11951 -6.65190 130.00667 1.000 71.41368 59 TYR B CA 1
ATOM 5245 C C . TYR B 2 60 ? 5.83755 -7.40895 130.31872 1.000 76.07509 59 TYR B C 1
ATOM 5246 O O . TYR B 2 60 ? 4.92598 -6.88333 130.96365 1.000 79.75136 59 TYR B O 1
ATOM 5255 N N . ALA B 2 61 ? 5.78008 -8.65055 129.85171 1.000 77.66321 60 ALA B N 1
ATOM 5256 C CA . ALA B 2 61 ? 4.76819 -9.57478 130.34048 1.000 84.90556 60 ALA B CA 1
ATOM 5257 C C . ALA B 2 61 ? 5.03692 -9.90406 131.80406 1.000 86.12857 60 ALA B C 1
ATOM 5258 O O . ALA B 2 61 ? 6.19313 -9.99861 132.22636 1.000 87.22071 60 ALA B O 1
ATOM 5260 N N . ASP B 2 62 ? 3.95631 -10.05853 132.58251 1.000 91.25518 61 ASP B N 1
ATOM 5261 C CA . ASP B 2 62 ? 4.09000 -10.46673 133.98709 1.000 92.47656 61 ASP B CA 1
ATOM 5262 C C . ASP B 2 62 ? 4.95886 -11.70700 134.12659 1.000 91.51964 61 ASP B C 1
ATOM 5263 O O . ASP B 2 62 ? 5.74335 -11.81992 135.07307 1.000 89.61904 61 ASP B O 1
ATOM 5268 N N . SER B 2 63 ? 4.82420 -12.64118 133.17987 1.000 92.25355 62 SER B N 1
ATOM 5269 C CA . SER B 2 63 ? 5.59298 -13.88030 133.17442 1.000 92.16041 62 SER B CA 1
ATOM 5270 C C . SER B 2 63 ? 7.07916 -13.66278 133.43981 1.000 91.30966 62 SER B C 1
ATOM 5271 O O . SER B 2 63 ? 7.72934 -14.52140 134.04674 1.000 88.84298 62 SER B O 1
ATOM 5274 N N . VAL B 2 64 ? 7.64311 -12.53549 132.98145 1.000 91.79995 63 VAL B N 1
ATOM 5275 C CA . VAL B 2 64 ? 9.09315 -12.35875 133.00282 1.000 90.25684 63 VAL B CA 1
ATOM 5276 C C . VAL B 2 64 ? 9.51173 -11.06040 133.68469 1.000 91.19498 63 VAL B C 1
ATOM 5277 O O . VAL B 2 64 ? 10.69378 -10.69958 133.66135 1.000 90.42737 63 VAL B O 1
ATOM 5281 N N . LYS B 2 65 ? 8.57119 -10.34876 134.30479 1.000 89.26524 64 LYS B N 1
ATOM 5282 C CA . LYS B 2 65 ? 8.89873 -9.06132 134.91169 1.000 88.40588 64 LYS B CA 1
ATOM 5283 C C . LYS B 2 65 ? 9.95429 -9.23141 135.99898 1.000 89.90027 64 LYS B C 1
ATOM 5284 O O . LYS B 2 65 ? 9.97850 -10.23401 136.70813 1.000 93.64505 64 LYS B O 1
ATOM 5286 N N . GLY B 2 66 ? 10.85950 -8.26565 136.09431 1.000 86.16776 65 GLY B N 1
ATOM 5287 C CA . GLY B 2 66 ? 11.94600 -8.33763 137.04667 1.000 94.20667 65 GLY B CA 1
ATOM 5288 C C . GLY B 2 66 ? 13.08263 -9.26650 136.65828 1.000 94.13404 65 GLY B C 1
ATOM 5289 O O . GLY B 2 66 ? 14.20892 -9.09208 137.12782 1.000 97.60035 65 GLY B O 1
ATOM 5290 N N . ARG B 2 67 ? 12.81301 -10.25874 135.81259 1.000 93.51158 66 ARG B N 1
ATOM 5291 C CA . ARG B 2 67 ? 13.84363 -11.20257 135.39724 1.000 90.27764 66 ARG B CA 1
ATOM 5292 C C . ARG B 2 67 ? 14.40493 -10.93350 134.00717 1.000 86.49231 66 ARG B C 1
ATOM 5293 O O . ARG B 2 67 ? 15.59076 -11.18551 133.77732 1.000 86.01636 66 ARG B O 1
ATOM 5301 N N . PHE B 2 68 ? 13.59551 -10.43058 133.07502 1.000 84.19086 67 PHE B N 1
ATOM 5302 C CA . PHE B 2 68 ? 14.06284 -10.15152 131.72501 1.000 80.67568 67 PHE B CA 1
ATOM 5303 C C . PHE B 2 68 ? 14.24298 -8.64939 131.52617 1.000 78.14186 67 PHE B C 1
ATOM 5304 O O . PHE B 2 68 ? 13.56346 -7.83380 132.15122 1.000 76.53992 67 PHE B O 1
ATOM 5312 N N . THR B 2 69 ? 15.17457 -8.29480 130.64097 1.000 74.15195 68 THR B N 1
ATOM 5313 C CA . THR B 2 69 ? 15.46464 -6.89360 130.33699 1.000 71.28805 68 THR B CA 1
ATOM 5314 C C . THR B 2 69 ? 15.70086 -6.74938 128.83698 1.000 70.18310 68 THR B C 1
ATOM 5315 O O . THR B 2 69 ? 16.70750 -7.23511 128.31203 1.000 71.58149 68 THR B O 1
ATOM 5319 N N . ILE B 2 70 ? 14.79461 -6.07365 128.15103 1.000 67.94967 69 ILE B N 1
ATOM 5320 C CA . ILE B 2 70 ? 14.94989 -5.83248 126.72515 1.000 63.60325 69 ILE B CA 1
ATOM 5321 C C . ILE B 2 70 ? 15.68100 -4.51144 126.52987 1.000 61.76441 69 ILE B C 1
ATOM 5322 O O . ILE B 2 70 ? 15.47957 -3.55203 127.28078 1.000 65.37574 69 ILE B O 1
ATOM 5327 N N . SER B 2 71 ? 16.55848 -4.47075 125.53543 1.000 60.42792 70 SER B N 1
ATOM 5328 C CA . SER B 2 71 ? 17.26550 -3.24659 125.19508 1.000 61.50758 70 SER B CA 1
ATOM 5329 C C . SER B 2 71 ? 17.47770 -3.23436 123.68898 1.000 64.04230 70 SER B C 1
ATOM 5330 O O . SER B 2 71 ? 17.28116 -4.23775 123.00924 1.000 63.53177 70 SER B O 1
ATOM 5333 N N . ARG B 2 72 ? 17.89161 -2.08499 123.16672 1.000 61.23274 71 ARG B N 1
ATOM 5334 C CA . ARG B 2 72 ? 18.14186 -1.98183 121.73867 1.000 64.13067 71 ARG B CA 1
ATOM 5335 C C . ARG B 2 72 ? 19.33889 -1.06984 121.50779 1.000 66.62636 71 ARG B C 1
ATOM 5336 O O . ARG B 2 72 ? 19.68549 -0.24461 122.35530 1.000 66.60768 71 ARG B O 1
ATOM 5344 N N . ASP B 2 73 ? 19.97424 -1.23598 120.34931 1.000 66.98369 72 ASP B N 1
ATOM 5345 C CA . ASP B 2 73 ? 21.12516 -0.42683 119.93837 1.000 69.09104 72 ASP B CA 1
ATOM 5346 C C . ASP B 2 73 ? 20.86148 0.05941 118.51292 1.000 70.59654 72 ASP B C 1
ATOM 5347 O O . ASP B 2 73 ? 21.13383 -0.65782 117.54417 1.000 71.26882 72 ASP B O 1
ATOM 5352 N N . ASN B 2 74 ? 20.32662 1.27961 118.39123 1.000 70.61611 73 ASN B N 1
ATOM 5353 C CA . ASN B 2 74 ? 19.89801 1.79677 117.09290 1.000 69.59136 73 ASN B CA 1
ATOM 5354 C C . ASN B 2 74 ? 21.07356 2.07635 116.16750 1.000 72.79222 73 ASN B C 1
ATOM 5355 O O . ASN B 2 74 ? 20.88192 2.16140 114.94767 1.000 74.09996 73 ASN B O 1
ATOM 5360 N N . ALA B 2 75 ? 22.27987 2.21769 116.71097 1.000 70.71534 74 ALA B N 1
ATOM 5361 C CA . ALA B 2 75 ? 23.45544 2.36220 115.85946 1.000 73.01750 74 ALA B CA 1
ATOM 5362 C C . ALA B 2 75 ? 23.79985 1.04371 115.18017 1.000 74.45691 74 ALA B C 1
ATOM 5363 O O . ALA B 2 75 ? 24.03720 1.00269 113.96701 1.000 78.09768 74 ALA B O 1
ATOM 5365 N N . LYS B 2 76 ? 23.81808 -0.05093 115.94724 1.000 75.77661 75 LYS B N 1
ATOM 5366 C CA . LYS B 2 76 ? 24.14358 -1.37556 115.43795 1.000 75.05971 75 LYS B CA 1
ATOM 5367 C C . LYS B 2 76 ? 22.93417 -2.13491 114.90497 1.000 74.70656 75 LYS B C 1
ATOM 5368 O O . LYS B 2 76 ? 23.10769 -3.22548 114.34996 1.000 76.38475 75 LYS B O 1
ATOM 5370 N N . ASN B 2 77 ? 21.72534 -1.58582 115.04608 1.000 72.44546 76 ASN B N 1
ATOM 5371 C CA . ASN B 2 77 ? 20.49599 -2.25025 114.60818 1.000 72.71430 76 ASN B CA 1
ATOM 5372 C C . ASN B 2 77 ? 20.34211 -3.62078 115.26911 1.000 74.01086 76 ASN B C 1
ATOM 5373 O O . ASN B 2 77 ? 19.93161 -4.58917 114.63352 1.000 72.91502 76 ASN B O 1
ATOM 5378 N N . THR B 2 78 ? 20.67579 -3.70591 116.55686 1.000 73.10663 77 THR B N 1
ATOM 5379 C CA . THR B 2 78 ? 20.47800 -4.92053 117.33195 1.000 73.09498 77 THR B CA 1
ATOM 5380 C C . THR B 2 78 ? 19.41361 -4.70925 118.40270 1.000 70.08852 77 THR B C 1
ATOM 5381 O O . THR B 2 78 ? 19.19205 -3.59061 118.87675 1.000 69.62290 77 THR B O 1
ATOM 5385 N N . ILE B 2 79 ? 18.74061 -5.80043 118.75414 1.000 68.43501 78 ILE B N 1
ATOM 5386 C CA . ILE B 2 79 ? 17.86622 -5.86726 119.91556 1.000 67.61283 78 ILE B CA 1
ATOM 5387 C C . ILE B 2 79 ? 18.41152 -6.97310 120.80633 1.000 71.25072 78 ILE B C 1
ATOM 5388 O O . ILE B 2 79 ? 18.92408 -7.97876 120.30322 1.000 73.48111 78 ILE B O 1
ATOM 5393 N N . SER B 2 80 ? 18.33125 -6.77619 122.12054 1.000 69.40528 79 SER B N 1
ATOM 5394 C CA . SER B 2 80 ? 18.87760 -7.73108 123.07045 1.000 71.93893 79 SER B CA 1
ATOM 5395 C C . SER B 2 80 ? 17.87515 -8.01484 124.17575 1.000 69.73859 79 SER B C 1
ATOM 5396 O O . SER B 2 80 ? 17.02646 -7.18197 124.50390 1.000 68.41128 79 SER B O 1
ATOM 5399 N N . LEU B 2 81 ? 17.99526 -9.20034 124.75469 1.000 73.88665 80 LEU B N 1
ATOM 5400 C CA . LEU B 2 81 ? 17.09175 -9.65207 125.80580 1.000 75.85790 80 LEU B CA 1
ATOM 5401 C C . LEU B 2 81 ? 17.93319 -10.37010 126.85874 1.000 78.79471 80 LEU B C 1
ATOM 5402 O O . LEU B 2 81 ? 18.28290 -11.53901 126.68657 1.000 80.60357 80 LEU B O 1
ATOM 5407 N N . GLU B 2 82 ? 18.21189 -9.73007 127.96713 1.000 73.85152 81 GLU B N 1
ATOM 5408 C CA . GLU B 2 82 ? 18.95734 -10.36608 129.00820 1.000 80.24511 81 GLU B CA 1
ATOM 5409 C C . GLU B 2 82 ? 17.97365 -11.13559 129.82008 1.000 80.91928 81 GLU B C 1
ATOM 5410 O O . GLU B 2 82 ? 16.98597 -10.60078 130.24406 1.000 78.29189 81 GLU B O 1
ATOM 5416 N N . MET B 2 83 ? 18.27054 -12.41081 130.01785 1.000 82.75283 82 MET B N 1
ATOM 5417 C CA . MET B 2 83 ? 17.40276 -13.34126 130.73054 1.000 84.09091 82 MET B CA 1
ATOM 5418 C C . MET B 2 83 ? 18.16832 -13.87140 131.93468 1.000 89.13694 82 MET B C 1
ATOM 5419 O O . MET B 2 83 ? 19.16811 -14.57843 131.77355 1.000 91.99789 82 MET B O 1
ATOM 5424 N N . ASN B 2 84 ? 17.70902 -13.53033 133.13521 1.000 89.64079 83 ASN B N 1
ATOM 5425 C CA . ASN B 2 84 ? 18.37161 -13.94447 134.36451 1.000 94.54240 83 ASN B CA 1
ATOM 5426 C C . ASN B 2 84 ? 17.40295 -14.72504 135.23838 1.000 95.40751 83 ASN B C 1
ATOM 5427 O O . ASN B 2 84 ? 16.18292 -14.55675 135.13917 1.000 94.99525 83 ASN B O 1
ATOM 5432 N N . SER B 2 85 ? 17.96627 -15.57786 136.09736 1.000 99.70639 84 SER B N 1
ATOM 5433 C CA . SER B 2 85 ? 17.20160 -16.44648 136.99404 1.000 100.35794 84 SER B CA 1
ATOM 5434 C C . SER B 2 85 ? 16.17604 -17.26465 136.20990 1.000 100.46437 84 SER B C 1
ATOM 5435 O O . SER B 2 85 ? 14.99922 -17.35975 136.56546 1.000 100.50552 84 SER B O 1
ATOM 5438 N N . LEU B 2 86 ? 16.65536 -17.88182 135.12913 1.000 99.77115 85 LEU B N 1
ATOM 5439 C CA . LEU B 2 86 ? 15.79473 -18.58089 134.18800 1.000 100.61783 85 LEU B CA 1
ATOM 5440 C C . LEU B 2 86 ? 15.13787 -19.79732 134.83533 1.000 104.55991 85 LEU B C 1
ATOM 5441 O O . LEU B 2 86 ? 15.63930 -20.37522 135.80658 1.000 104.15760 85 LEU B O 1
ATOM 5443 N N . LYS B 2 87 ? 14.00150 -20.19366 134.27161 1.000 106.09195 86 LYS B N 1
ATOM 5444 C CA . LYS B 2 87 ? 13.23057 -21.32693 134.75307 1.000 103.55898 86 LYS B CA 1
ATOM 5445 C C . LYS B 2 87 ? 12.88079 -22.23989 133.58749 1.000 103.10590 86 LYS B C 1
ATOM 5446 O O . LYS B 2 87 ? 12.79725 -21.78192 132.44292 1.000 100.73647 86 LYS B O 1
ATOM 5448 N N . PRO B 2 88 ? 12.67371 -23.53407 133.84652 1.000 104.20494 87 PRO B N 1
ATOM 5449 C CA . PRO B 2 88 ? 12.26397 -24.43809 132.75798 1.000 102.23725 87 PRO B CA 1
ATOM 5450 C C . PRO B 2 88 ? 10.96068 -24.02431 132.08903 1.000 103.69897 87 PRO B C 1
ATOM 5451 O O . PRO B 2 88 ? 10.75800 -24.34729 130.91486 1.000 102.45377 87 PRO B O 1
ATOM 5455 N N . ASP B 2 89 ? 10.08418 -23.29675 132.79211 1.000 108.86604 88 ASP B N 1
ATOM 5456 C CA . ASP B 2 89 ? 8.87696 -22.73404 132.19623 1.000 107.49286 88 ASP B CA 1
ATOM 5457 C C . ASP B 2 89 ? 9.18257 -21.68121 131.13895 1.000 108.71893 88 ASP B C 1
ATOM 5458 O O . ASP B 2 89 ? 8.27423 -21.29743 130.39076 1.000 108.84229 88 ASP B O 1
ATOM 5460 N N . ASP B 2 90 ? 10.42261 -21.20236 131.06668 1.000 103.38413 89 ASP B N 1
ATOM 5461 C CA . ASP B 2 90 ? 10.85721 -20.27656 130.03023 1.000 99.78200 89 ASP B CA 1
ATOM 5462 C C . ASP B 2 90 ? 11.42143 -20.98662 128.79933 1.000 98.97182 89 ASP B C 1
ATOM 5463 O O . ASP B 2 90 ? 11.77102 -20.31686 127.82070 1.000 93.17308 89 ASP B O 1
ATOM 5468 N N . THR B 2 91 ? 11.52322 -22.31466 128.82116 1.000 99.59111 90 THR B N 1
ATOM 5469 C CA . THR B 2 91 ? 12.06749 -23.05880 127.68924 1.000 95.49627 90 THR B CA 1
ATOM 5470 C C . THR B 2 91 ? 11.15086 -22.91264 126.48285 1.000 97.00260 90 THR B C 1
ATOM 5471 O O . THR B 2 91 ? 9.96784 -23.25049 126.54921 1.000 103.83620 90 THR B O 1
ATOM 5475 N N . ALA B 2 92 ? 11.70235 -22.42780 125.37297 1.000 95.84694 91 ALA B N 1
ATOM 5476 C CA . ALA B 2 92 ? 10.95574 -22.14464 124.14960 1.000 92.92708 91 ALA B CA 1
ATOM 5477 C C . ALA B 2 92 ? 11.94127 -21.62594 123.10851 1.000 90.81085 91 ALA B C 1
ATOM 5478 O O . ALA B 2 92 ? 13.09349 -21.30739 123.41816 1.000 91.26052 91 ALA B O 1
ATOM 5480 N N . VAL B 2 93 ? 11.47562 -21.53182 121.87184 1.000 88.84967 92 VAL B N 1
ATOM 5481 C CA . VAL B 2 93 ? 12.22118 -20.84007 120.83302 1.000 86.53464 92 VAL B CA 1
ATOM 5482 C C . VAL B 2 93 ? 11.86247 -19.36208 120.90845 1.000 83.75785 92 VAL B C 1
ATOM 5483 O O . VAL B 2 93 ? 10.67958 -19.00795 121.00038 1.000 86.10590 92 VAL B O 1
ATOM 5485 N N . TYR B 2 94 ? 12.87560 -18.49722 120.87763 1.000 82.26413 93 TYR B N 1
ATOM 5486 C CA . TYR B 2 94 ? 12.68094 -17.06333 121.04494 1.000 83.08021 93 TYR B CA 1
ATOM 5487 C C . TYR B 2 94 ? 12.90035 -16.33726 119.72343 1.000 80.30314 93 TYR B C 1
ATOM 5488 O O . TYR B 2 94 ? 13.93497 -16.51789 119.07172 1.000 80.32581 93 TYR B O 1
ATOM 5497 N N . TYR B 2 95 ? 11.94129 -15.49278 119.35165 1.000 79.43330 94 TYR B N 1
ATOM 5498 C CA . TYR B 2 95 ? 11.97876 -14.73675 118.11227 1.000 77.31115 94 TYR B CA 1
ATOM 5499 C C . TYR B 2 95 ? 11.93117 -13.24199 118.40955 1.000 74.83428 94 TYR B C 1
ATOM 5500 O O . TYR B 2 95 ? 11.25474 -12.79366 119.34129 1.000 71.90106 94 TYR B O 1
ATOM 5509 N N . CYS B 2 96 ? 12.65287 -12.46943 117.60381 1.000 72.97939 95 CYS B N 1
ATOM 5510 C CA . CYS B 2 96 ? 12.60114 -11.01547 117.66106 1.000 70.44467 95 CYS B CA 1
ATOM 5511 C C . CYS B 2 96 ? 11.91456 -10.50031 116.40786 1.000 70.43409 95 CYS B C 1
ATOM 5512 O O . CYS B 2 96 ? 12.28089 -10.88743 115.29234 1.000 70.01449 95 CYS B O 1
ATOM 5515 N N . ASN B 2 97 ? 10.92080 -9.63428 116.58212 1.000 70.99123 96 ASN B N 1
ATOM 5516 C CA . ASN B 2 97 ? 10.19028 -9.07521 115.44998 1.000 67.76651 96 ASN B CA 1
ATOM 5517 C C . ASN B 2 97 ? 9.47669 -7.77337 115.79345 1.000 68.34346 96 ASN B C 1
ATOM 5518 O O . ASN B 2 97 ? 9.39838 -7.38334 116.95982 1.000 68.84557 96 ASN B O 1
ATOM 5523 N N . ILE B 2 98 ? 8.93829 -7.07248 114.83133 1.000 63.26176 97 ILE B N 1
ATOM 5524 C CA . ILE B 2 98 ? 8.23164 -5.86158 115.10473 1.000 61.55354 97 ILE B CA 1
ATOM 5525 C C . ILE B 2 98 ? 7.09213 -6.04720 116.06518 1.000 66.70698 97 ILE B C 1
ATOM 5526 O O . ILE B 2 98 ? 6.37993 -6.99903 116.00377 1.000 66.57008 97 ILE B O 1
ATOM 5531 N N . TRP B 2 99 ? 6.93878 -5.13695 116.98903 1.000 60.46788 98 TRP B N 1
ATOM 5532 C CA . TRP B 2 99 ? 5.86425 -5.25454 117.91551 1.000 62.53550 98 TRP B CA 1
ATOM 5533 C C . TRP B 2 99 ? 4.58392 -4.97873 117.20543 1.000 64.60752 98 TRP B C 1
ATOM 5534 O O . TRP B 2 99 ? 4.52261 -4.13802 116.37416 1.000 63.15204 98 TRP B O 1
ATOM 5545 N N . ALA B 2 100 ? 3.58591 -5.78976 117.43928 1.000 67.73903 99 ALA B N 1
ATOM 5546 C CA . ALA B 2 100 ? 2.28371 -5.48914 116.96923 1.000 69.09791 99 ALA B CA 1
ATOM 5547 C C . ALA B 2 100 ? 1.32119 -5.93786 118.02137 1.000 70.93425 99 ALA B C 1
ATOM 5548 O O . ALA B 2 100 ? 1.57843 -6.83852 118.75148 1.000 71.35679 99 ALA B O 1
ATOM 5550 N N . PRO B 2 101 ? 0.18335 -5.30574 118.10551 1.000 71.08266 100 PRO B N 1
ATOM 5551 C CA . PRO B 2 101 ? -0.84116 -5.57540 119.10384 1.000 73.46432 100 PRO B CA 1
ATOM 5552 C C . PRO B 2 101 ? -1.34538 -6.99435 119.14192 1.000 78.72031 100 PRO B C 1
ATOM 5553 O O . PRO B 2 101 ? -1.64790 -7.47419 120.20368 1.000 79.12586 100 PRO B O 1
ATOM 5557 N N . THR B 2 102 ? -1.51310 -7.64237 118.00746 1.000 79.88408 101 THR B N 1
ATOM 5558 C CA . THR B 2 102 ? -1.92632 -9.03832 118.03451 1.000 88.00459 101 THR B CA 1
ATOM 5559 C C . THR B 2 102 ? -0.83783 -9.84394 117.35525 1.000 89.04827 101 THR B C 1
ATOM 5560 O O . THR B 2 102 ? -0.60343 -9.73299 116.18522 1.000 91.80925 101 THR B O 1
ATOM 5564 N N . THR B 2 103 ? -0.18155 -10.69570 118.13419 1.000 90.13639 102 THR B N 1
ATOM 5565 C CA . THR B 2 103 ? 0.93005 -11.51948 117.64890 1.000 93.54730 102 THR B CA 1
ATOM 5566 C C . THR B 2 103 ? 0.73022 -12.33337 116.35732 1.000 97.53761 102 THR B C 1
ATOM 5567 O O . THR B 2 103 ? 1.68078 -12.51889 115.59765 1.000 97.54875 102 THR B O 1
ATOM 5571 N N . ALA B 2 104 ? -0.48200 -12.81695 116.10556 1.000 99.34468 103 ALA B N 1
ATOM 5572 C CA . ALA B 2 104 ? -0.72977 -13.63991 114.92001 1.000 104.38341 103 ALA B CA 1
ATOM 5573 C C . ALA B 2 104 ? -0.46435 -12.91286 113.61647 1.000 105.32294 103 ALA B C 1
ATOM 5574 O O . ALA B 2 104 ? 0.06606 -13.48319 112.70571 1.000 111.46797 103 ALA B O 1
ATOM 5576 N N . ALA B 2 105 ? -0.77216 -11.63677 113.56571 1.000 103.82184 104 ALA B N 1
ATOM 5577 C CA . ALA B 2 105 ? -0.63766 -10.81880 112.38732 1.000 105.37881 104 ALA B CA 1
ATOM 5578 C C . ALA B 2 105 ? 0.73912 -10.51060 111.87084 1.000 107.95264 104 ALA B C 1
ATOM 5579 O O . ALA B 2 105 ? 0.83670 -9.84379 110.88535 1.000 109.56412 104 ALA B O 1
ATOM 5581 N N . ILE B 2 106 ? 1.80044 -10.85137 112.57099 1.000 106.58679 105 ILE B N 1
ATOM 5582 C CA . ILE B 2 106 ? 3.10922 -10.51215 112.05157 1.000 108.39158 105 ILE B CA 1
ATOM 5583 C C . ILE B 2 106 ? 3.41037 -11.01702 110.63698 1.000 113.69921 105 ILE B C 1
ATOM 5584 O O . ILE B 2 106 ? 3.66203 -10.23932 109.75050 1.000 122.42235 105 ILE B O 1
ATOM 5589 N N . THR B 2 107 ? 3.43905 -12.31687 110.45188 1.000 111.42416 106 THR B N 1
ATOM 5590 C CA . THR B 2 107 ? 3.68525 -12.96483 109.15820 1.000 109.63223 106 THR B CA 1
ATOM 5591 C C . THR B 2 107 ? 4.97493 -12.55543 108.42985 1.000 107.31202 106 THR B C 1
ATOM 5592 O O . THR B 2 107 ? 4.99428 -12.47540 107.20091 1.000 115.27586 106 THR B O 1
ATOM 5594 N N . ASN B 2 108 ? 6.04037 -12.32325 109.19148 1.000 111.22884 107 ASN B N 1
ATOM 5595 C CA . ASN B 2 108 ? 7.34114 -11.94201 108.63910 1.000 111.74177 107 ASN B CA 1
ATOM 5596 C C . ASN B 2 108 ? 8.42468 -12.12908 109.69236 1.000 109.77620 107 ASN B C 1
ATOM 5597 O O . ASN B 2 108 ? 8.93614 -11.15262 110.23791 1.000 111.19536 107 ASN B O 1
ATOM 5599 N N . TRP B 2 109 ? 8.78561 -13.38037 109.96712 1.000 101.02513 108 TRP B N 1
ATOM 5600 C CA . TRP B 2 109 ? 9.77812 -13.66640 110.99834 1.000 98.61814 108 TRP B CA 1
ATOM 5601 C C . TRP B 2 109 ? 11.11978 -14.25826 110.56113 1.000 94.50283 108 TRP B C 1
ATOM 5602 O O . TRP B 2 109 ? 11.36010 -14.56633 109.39374 1.000 98.00307 108 TRP B O 1
ATOM 5613 N N . GLY B 2 110 ? 11.97330 -14.39726 111.56955 1.000 90.87188 109 GLY B N 1
ATOM 5614 C CA . GLY B 2 110 ? 13.29517 -14.98144 111.51635 1.000 90.14868 109 GLY B CA 1
ATOM 5615 C C . GLY B 2 110 ? 13.29422 -16.39689 112.05317 1.000 92.97797 109 GLY B C 1
ATOM 5616 O O . GLY B 2 110 ? 12.26834 -16.94404 112.44726 1.000 95.59831 109 GLY B O 1
ATOM 5617 N N . GLN B 2 111 ? 14.48313 -17.00011 112.07502 1.000 100.73915 110 GLN B N 1
ATOM 5618 C CA . GLN B 2 111 ? 14.57110 -18.40944 112.45379 1.000 102.36512 110 GLN B CA 1
ATOM 5619 C C . GLN B 2 111 ? 14.46287 -18.63069 113.95867 1.000 95.41148 110 GLN B C 1
ATOM 5620 O O . GLN B 2 111 ? 13.96992 -19.67796 114.38505 1.000 96.08233 110 GLN B O 1
ATOM 5626 N N . GLY B 2 112 ? 14.90747 -17.68245 114.77622 1.000 90.91889 111 GLY B N 1
ATOM 5627 C CA . GLY B 2 112 ? 14.84721 -17.84564 116.21012 1.000 90.44382 111 GLY B CA 1
ATOM 5628 C C . GLY B 2 112 ? 16.06440 -18.54533 116.78488 1.000 88.76775 111 GLY B C 1
ATOM 5629 O O . GLY B 2 112 ? 16.89092 -19.12487 116.07295 1.000 93.10000 111 GLY B O 1
ATOM 5630 N N . THR B 2 113 ? 16.19213 -18.44746 118.11089 1.000 88.15216 112 THR B N 1
ATOM 5631 C CA . THR B 2 113 ? 17.14842 -19.22228 118.89473 1.000 90.20622 112 THR B CA 1
ATOM 5632 C C . THR B 2 113 ? 16.38782 -20.05100 119.90444 1.000 88.60122 112 THR B C 1
ATOM 5633 O O . THR B 2 113 ? 15.55931 -19.51248 120.64534 1.000 86.47270 112 THR B O 1
ATOM 5637 N N . GLN B 2 114 ? 16.70663 -21.34110 119.95819 1.000 88.92642 113 GLN B N 1
ATOM 5638 C CA . GLN B 2 114 ? 16.16003 -22.21087 120.98775 1.000 91.83219 113 GLN B CA 1
ATOM 5639 C C . GLN B 2 114 ? 16.81081 -21.91011 122.32966 1.000 96.01123 113 GLN B C 1
ATOM 5640 O O . GLN B 2 114 ? 18.03588 -21.78540 122.42310 1.000 97.12010 113 GLN B O 1
ATOM 5646 N N . VAL B 2 115 ? 15.98638 -21.78384 123.36721 1.000 94.27733 114 VAL B N 1
ATOM 5647 C CA . VAL B 2 115 ? 16.44515 -21.63307 124.74209 1.000 96.04361 114 VAL B CA 1
ATOM 5648 C C . VAL B 2 115 ? 15.81639 -22.75965 125.55348 1.000 98.99408 114 VAL B C 1
ATOM 5649 O O . VAL B 2 115 ? 14.58937 -22.91645 125.56601 1.000 97.91136 114 VAL B O 1
ATOM 5651 N N . THR B 2 116 ? 16.65761 -23.54535 126.21637 1.000 99.57139 115 THR B N 1
ATOM 5652 C CA . THR B 2 116 ? 16.20785 -24.67993 127.00766 1.000 99.99465 115 THR B CA 1
ATOM 5653 C C . THR B 2 116 ? 16.84960 -24.61120 128.38637 1.000 102.50264 115 THR B C 1
ATOM 5654 O O . THR B 2 116 ? 18.05970 -24.40051 128.50490 1.000 104.84543 115 THR B O 1
ATOM 5658 N N . VAL B 2 117 ? 16.04214 -24.70193 129.41573 1.000 100.01295 116 VAL B N 1
ATOM 5659 C CA . VAL B 2 117 ? 16.55187 -24.63714 130.75451 1.000 105.31290 116 VAL B CA 1
ATOM 5660 C C . VAL B 2 117 ? 16.28300 -25.96665 131.41754 1.000 114.45644 116 VAL B C 1
ATOM 5661 O O . VAL B 2 117 ? 15.14901 -26.36959 131.57181 1.000 113.71526 116 VAL B O 1
ATOM 5663 N N . SER B 2 118 ? 17.34611 -26.62619 131.84142 1.000 116.98450 117 SER B N 1
ATOM 5664 C CA . SER B 2 118 ? 17.29324 -27.93071 132.48235 1.000 122.41738 117 SER B CA 1
ATOM 5665 C C . SER B 2 118 ? 16.99304 -27.83190 133.95159 1.000 131.64436 117 SER B C 1
ATOM 5666 O O . SER B 2 118 ? 16.85451 -26.74231 134.47558 1.000 127.97645 117 SER B O 1
ATOM 5669 N N . SER B 2 119 ? 16.86719 -28.99042 134.59669 1.000 143.20544 118 SER B N 1
ATOM 5670 C CA . SER B 2 119 ? 16.62094 -29.14359 136.04369 1.000 143.35092 118 SER B CA 1
ATOM 5671 C C . SER B 2 119 ? 15.35934 -28.49482 136.57892 1.000 143.01377 118 SER B C 1
ATOM 5672 O O . SER B 2 119 ? 15.38102 -27.94875 137.67836 1.000 144.70518 118 SER B O 1
#

Sequence (730 aa):
RLNVNENNILREKFENYARIVFQFNNSRQANGNFDIANEFISILSSANGTRNAQLLESWKILESMKSKDINIVEVGKQYLEQQFLQYTDNLYTNVNKIKSFIDTKLKKADKSWKISNLTVINGVPIWALIFYLLRAGLIKEALQVLVENKANIKKVEQSFLTYFKAYASSKDHGLPVEYSTKLHTEYNQHIKSSLDGDPYRLAVYKLIGRCDLSRKNIPAVTLSIEDWLWMHLMLIKEKDAENDPVYERYSLEDFQNIIISYGPSRFSNYYLQTLLLSGLYGLAIDYTYTFSEMDAVHLAIGLASLKLFIRFANILANYTKSFRYSDPRVAVEYLVLITLNEGPTDVELCHEALRELVLETKEFTVLLGKIGRDGARIPGVIEERQPLLHVRDKEFLHTITEQAARRADEDGRIYDSILLYQLAEEYDIVITLVNSLLSDTLSASDLDQPLVGPDDNSEETNPVLLARRMASIYFDNAGISRQIHVKNKEICMLLLNISSSIRELYFNKQWQETLSQMELLDLLPFSDELSARKKAQDFSNLDDNIVKNIPNLLIITLSCISNMIHILNEQSSTKGQQIDSLKNNVARQQCMIYAGMIQYRMPRETYSTLINIDVSLVQLVETGGGLVQAGGSLRLSCATSGFNFRLRTMGWYRQAPGKERELVASITSGGSTDYADSVKGRFTISRDNAKNTISLEMNSLKPDDTAVYYCNIWAPTTAAITNWGQGTQVTVSS

InterPro domains:
  IPR007231 Nucleoporin interacting component Nup93/Nic96 [PF04097] (252-831)
  IPR007231 Nucleoporin interacting component Nup93/Nic96 [PTHR11225] (19-838)

Secondary structure (DSSP, 8-state):
---GGG-HHHHHHHHHHHHHHHHHHHHHHHT----HHHHHHHHHHHS-SHHHHHHHHHHHHHHHHTTS---HHHHHHHHHHHHHHHHHHHH--HHHHHHHHHHHHSB-TTS-BSSTT--EETTEEHHHHHHHHHHTT-HHHHHHHHHHTGGGSTTTTHHHHHHHHHHHSSSS----HHHHHHHHHHIIIIITT-SS--HHHHHHHHHHHT--TT----GGG--SHHHHHHHHHHH---GGG-S-TTT----HHHHHHHHHHH-GGGSTT-HHHHHHHTT-HHHHHHHHHTT-HHHHHHHHHHHHHTT----HHHHHHHHGGGGTTT-HHHHHHHHGGGGGS--TTHHHHHHHHHHHHHHHH--HHHHHEEE-TTSPEEE-HHHHTGGGGT----HHHHHHHHHHHHHHHHHT-HHHHHHHHHHTT-HHHHHHHHHHHHHHHHHHS-TTS-S--TT--TTT-HHHHHHHHHHHHTT-HHHHTTS-HHHHHHHHHHHHHHHHHHHHHTT-HHHHHHHHHHT--S--S-HHHHHHHHHHHTTS-HHHHTTHHHHHHHHHHHHHHHHHHHT---TTHHHHHHHHHHHHHHHHHHHHHHGGGS-TTHHHHHHHHHTT-/-EEEEE---EEETT--EEEEEEEESS-STT--EEEEEE-SSSPEEEEEEE-TTS-EEE-GGGTTTEEEEEETTTTEEEEEE-S--GGG-EEEEEEE--SSGGG-------EEEEEE-